Protein AF-0000000082579444 (afdb_homodimer)

pLDDT: mean 92.63, std 16.61, range [19.61, 98.88]

Nearest PDB structures (foldseek):
  3u24-assembly1_A  TM=7.353E-01  e=2.643E-14  Shewanella oneidensis MR-1
  3o0y-assembly1_A  TM=7.152E-01  e=6.930E-11  Colwellia psychrerythraea 34H
  3o0y-assembly2_B  TM=6.950E-01  e=1.714E-10  Colwellia psychrerythraea 34H
  3u24-assembly1_A  TM=7.354E-01  e=2.893E-14  Shewanella oneidensis MR-1
  3o0y-assembly1_A  TM=7.213E-01  e=9.542E-11  Colwellia psychrerythraea 34H

Foldseek 3Di:
DPPPPPPPPPPPPPPPPPPPPPPPPPPPPPPPQPDQLVVVLVLLVVVVVLLAADDDQLAGDLAPVSLVVSLVVLVVSQVSLVPGDCPPPDLLSVLLSLLSQLQSVLSNCCSPFQVCLAAALLQDAQADLPLAHHHPNRDDQDDDDDDPVVLVVVLSSLQCLLVNLVVSVVRHNQYALLRLVVNLLVLVLVLLVLVVSLVNCVVGPNVNNVSSVSNSVSSVVSSVVSVVCSVVHHHALARAQVSLQLSCCFNLVQLDHLVRLLVVLVVLLVVLVVVLVVLCVVCVVPDFFDFDQDQVLLLVLLQVLQVLVVCCCVVVLQADDDPVQHDDSPDGDDDHSVQVRPVDDDCNDPPHDAFLLSSCSRGPNNLVSLLPRVQVVVQVVVLCVDPDSSQNDDRHSCSLQLQRLQRSLLRSVVCVVVCVCVVPSSNVSSSSLVSSLLSQLSVLLSCSNNRNDGLVRSLVSSQVRRPDRRDVVRPCSVSSSSNSSSRPPNSSSNNSSNVLLVVLVVLVCVVCPPNDDSRVVVHLSSVSHRHNSLSSSCNNPVDCPSVVVND/DPDCPPCPPPPPPPPPPPPPPPDPPPPPPPPPQPPQLVVVLVLLVVVVVLLAADDDQLAGDLAPVSLVVSLVVLVVSQVSLVPGDCPPPDLLSVLLSLLSQLQSVLSNCCSPFQVCLAAALLQDAQADLPLAHHHPNRDDQDDDDDDPVVLVVVLSSLQCLLVNLVVSVVRHNQYALLRLVVNLLVLVLVLLVLVVSLVNCVVGPNVNNVSSVSNSVSSVVSSVVSVVCSVVHHHALARAQVSLQLSCCFNLVQLDHLVRLLVVLVVLLVVLVVVLVVLCVVCVVPDFFDFDQDQVVLLVLLQVLQVLVVCCCVVVLQADDDPVQHDDSPDGDDDHSVQVRPVDDDCNDPPHDDFLLSSCSRGPNNLVSLLPRVQPVVQVVVLCVDPDSSQNDPRHSCSLQLQRLQRSLLRSVVCVVVCVCVVPSSNVSSSSLVSSLLSQLSVLLSCSNNRNDGLVRSLVSSQVRRPDRRDPVRPCSNSSSSNSSSRPPNSSSNVSSNVLLVVLVVLVCVVCPPNDDSRVVNHLSSVSHRHNSLSSSCNVPVDCPSVVVND

Structure (mmCIF, N/CA/C/O backbone):
data_AF-0000000082579444-model_v1
#
loop_
_entity.id
_entity.type
_entity.pdbx_description
1 polymer 'Uncharacterized protein (DUF885 family)'
#
loop_
_atom_site.group_PDB
_atom_site.id
_atom_site.type_symbol
_atom_site.label_atom_id
_atom_site.label_alt_id
_atom_site.label_comp_id
_atom_site.label_asym_id
_atom_site.label_entity_id
_atom_site.label_seq_id
_atom_site.pdbx_PDB_ins_code
_atom_site.Cartn_x
_atom_site.Cartn_y
_atom_site.Cartn_z
_atom_site.occupancy
_atom_site.B_iso_or_equiv
_atom_site.auth_seq_id
_atom_site.auth_comp_id
_atom_site.auth_asym_id
_atom_site.auth_atom_id
_atom_site.pdbx_PDB_model_num
ATOM 1 N N . MET A 1 1 ? 60.469 43.375 -53.156 1 19.61 1 MET A N 1
ATOM 2 C CA . MET A 1 1 ? 60.062 42.094 -53.688 1 19.61 1 MET A CA 1
ATOM 3 C C . MET A 1 1 ? 60.312 40.969 -52.656 1 19.61 1 MET A C 1
ATOM 5 O O . MET A 1 1 ? 60.344 39.781 -53 1 19.61 1 MET A O 1
ATOM 9 N N . LYS A 1 2 ? 60.562 41.438 -51.5 1 21.08 2 LYS A N 1
ATOM 10 C CA . LYS A 1 2 ? 61.219 40.844 -50.344 1 21.08 2 LYS A CA 1
ATOM 11 C C . LYS A 1 2 ? 60.406 39.625 -49.812 1 21.08 2 LYS A C 1
ATOM 13 O O . LYS A 1 2 ? 59.344 39.812 -49.25 1 21.08 2 LYS A O 1
ATOM 18 N N . LYS A 1 3 ? 60.438 38.5 -50.625 1 21.14 3 LYS A N 1
ATOM 19 C CA . LYS A 1 3 ? 59.688 37.281 -50.75 1 21.14 3 LYS A CA 1
ATOM 20 C C . LYS A 1 3 ? 59.844 36.406 -49.531 1 21.14 3 LYS A C 1
ATOM 22 O O . LYS A 1 3 ? 60.906 35.781 -49.312 1 21.14 3 LYS A O 1
ATOM 27 N N . ARG A 1 4 ? 59.406 36.938 -48.375 1 21.28 4 ARG A N 1
ATOM 28 C CA . ARG A 1 4 ? 59.562 36.5 -47 1 21.28 4 ARG A CA 1
ATOM 29 C C . ARG A 1 4 ? 59 35.094 -46.812 1 21.28 4 ARG A C 1
ATOM 31 O O . ARG A 1 4 ? 57.844 34.844 -47.094 1 21.28 4 ARG A O 1
ATOM 38 N N . LEU A 1 5 ? 59.844 34.031 -47.062 1 20.77 5 LEU A N 1
ATOM 39 C CA . LEU A 1 5 ? 59.781 32.562 -47.094 1 20.77 5 LEU A CA 1
ATOM 40 C C . LEU A 1 5 ? 59.25 32 -45.812 1 20.77 5 LEU A C 1
ATOM 42 O O . LEU A 1 5 ? 59.781 32.281 -44.719 1 20.77 5 LEU A O 1
ATOM 46 N N . GLY A 1 6 ? 57.875 31.812 -45.719 1 21.92 6 GLY A N 1
ATOM 47 C CA . GLY A 1 6 ? 56.906 31.406 -44.719 1 21.92 6 GLY A CA 1
ATOM 48 C C . GLY A 1 6 ? 57.188 30.016 -44.156 1 21.92 6 GLY A C 1
ATOM 49 O O . GLY A 1 6 ? 57.094 29.031 -44.875 1 21.92 6 GLY A O 1
ATOM 50 N N . LEU A 1 7 ? 58.406 29.891 -43.438 1 21.28 7 LEU A N 1
ATOM 51 C CA . LEU A 1 7 ? 59 28.641 -42.969 1 21.28 7 LEU A CA 1
ATOM 52 C C . LEU A 1 7 ? 57.969 27.828 -42.188 1 21.28 7 LEU A C 1
ATOM 54 O O . LEU A 1 7 ? 57.312 28.359 -41.281 1 21.28 7 LEU A O 1
ATOM 58 N N . ALA A 1 8 ? 57.5 26.641 -42.688 1 21.58 8 ALA A N 1
ATOM 59 C CA . ALA A 1 8 ? 56.562 25.547 -42.531 1 21.58 8 ALA A CA 1
ATOM 60 C C . ALA A 1 8 ? 56.875 24.734 -41.281 1 21.58 8 ALA A C 1
ATOM 62 O O . ALA A 1 8 ? 57.406 23.641 -41.375 1 21.58 8 ALA A O 1
ATOM 63 N N . ALA A 1 9 ? 57.438 25.328 -40.188 1 21.11 9 ALA A N 1
ATOM 64 C CA . ALA A 1 9 ? 58.031 24.391 -39.25 1 21.11 9 ALA A CA 1
ATOM 65 C C . ALA A 1 9 ? 57 23.375 -38.75 1 21.11 9 ALA A C 1
ATOM 67 O O . ALA A 1 9 ? 55.938 23.75 -38.25 1 21.11 9 ALA A O 1
ATOM 68 N N . ALA A 1 10 ? 56.938 22.172 -39.344 1 20.81 10 ALA A N 1
ATOM 69 C CA . ALA A 1 10 ? 56.125 20.969 -39.156 1 20.81 10 ALA A CA 1
ATOM 70 C C . ALA A 1 10 ? 56.281 20.406 -37.75 1 20.81 10 ALA A C 1
ATOM 72 O O . ALA A 1 10 ? 57.344 19.922 -37.375 1 20.81 10 ALA A O 1
ATOM 73 N N . LEU A 1 11 ? 56.125 21.234 -36.688 1 22.55 11 LEU A N 1
ATOM 74 C CA . LEU A 1 11 ? 56.5 20.672 -35.406 1 22.55 11 LEU A CA 1
ATOM 75 C C . LEU A 1 11 ? 55.781 19.359 -35.125 1 22.55 11 LEU A C 1
ATOM 77 O O . LEU A 1 11 ? 54.562 19.312 -35.25 1 22.55 11 LEU A O 1
ATOM 81 N N . LEU A 1 12 ? 56.438 18.219 -35.406 1 21.16 12 LEU A N 1
ATOM 82 C CA . LEU A 1 12 ? 56.125 16.812 -35.25 1 21.16 12 LEU A CA 1
ATOM 83 C C . LEU A 1 12 ? 55.688 16.484 -33.844 1 21.16 12 LEU A C 1
ATOM 85 O O . LEU A 1 12 ? 56.5 16.641 -32.906 1 21.16 12 LEU A O 1
ATOM 89 N N . ALA A 1 13 ? 54.562 16.969 -33.344 1 22.73 13 ALA A N 1
ATOM 90 C CA . ALA A 1 13 ? 54.125 16.719 -31.984 1 22.73 13 ALA A CA 1
ATOM 91 C C . ALA A 1 13 ? 54.062 15.211 -31.703 1 22.73 13 ALA A C 1
ATOM 93 O O . ALA A 1 13 ? 53.344 14.477 -32.406 1 22.73 13 ALA A O 1
ATOM 94 N N . LEU A 1 14 ? 55.156 14.617 -31.266 1 23.78 14 LEU A N 1
ATOM 95 C CA . LEU A 1 14 ? 55.281 13.203 -30.938 1 23.78 14 LEU A CA 1
ATOM 96 C C . LEU A 1 14 ? 54.25 12.82 -29.875 1 23.78 14 LEU A C 1
ATOM 98 O O . LEU A 1 14 ? 54.125 13.484 -28.859 1 23.78 14 LEU A O 1
ATOM 102 N N . PRO A 1 15 ? 53.156 12.188 -30.312 1 26.19 15 PRO A N 1
ATOM 103 C CA . PRO A 1 15 ? 52.062 11.789 -29.422 1 26.19 15 PRO A CA 1
ATOM 104 C C . PRO A 1 15 ? 52.531 10.898 -28.266 1 26.19 15 PRO A C 1
ATOM 106 O O . PRO A 1 15 ? 53.344 9.992 -28.484 1 26.19 15 PRO A O 1
ATOM 109 N N . ALA A 1 16 ? 52.875 11.508 -27.094 1 29.5 16 ALA A N 1
ATOM 110 C CA . ALA A 1 16 ? 53.281 10.68 -25.953 1 29.5 16 ALA A CA 1
ATOM 111 C C . ALA A 1 16 ? 52.281 9.547 -25.719 1 29.5 16 ALA A C 1
ATOM 113 O O . ALA A 1 16 ? 51.094 9.789 -25.562 1 29.5 16 ALA A O 1
ATOM 114 N N . LEU A 1 17 ? 52.531 8.391 -26.266 1 26.69 17 LEU A N 1
ATOM 115 C CA . LEU A 1 17 ? 51.75 7.176 -26.078 1 26.69 17 LEU A CA 1
ATOM 116 C C . LEU A 1 17 ? 51.656 6.84 -24.594 1 26.69 17 LEU A C 1
ATOM 118 O O . LEU A 1 17 ? 52.656 6.652 -23.922 1 26.69 17 LEU A O 1
ATOM 122 N N . PRO A 1 18 ? 50.688 7.508 -23.844 1 30.08 18 PRO A N 1
ATOM 123 C CA . PRO A 1 18 ? 50.688 7.078 -22.453 1 30.08 18 PRO A CA 1
ATOM 124 C C . PRO A 1 18 ? 50.656 5.559 -22.297 1 30.08 18 PRO A C 1
ATOM 126 O O . PRO A 1 18 ? 50.031 4.867 -23.109 1 30.08 18 PRO A O 1
ATOM 129 N N . LEU A 1 19 ? 51.75 5.008 -21.844 1 30.34 19 LEU A N 1
ATOM 130 C CA . LEU A 1 19 ? 51.875 3.604 -21.453 1 30.34 19 LEU A CA 1
ATOM 131 C C . LEU A 1 19 ? 50.781 3.217 -20.469 1 30.34 19 LEU A C 1
ATOM 133 O O . LEU A 1 19 ? 50.688 3.803 -19.391 1 30.34 19 LEU A O 1
ATOM 137 N N . LEU A 1 20 ? 49.656 2.834 -21.031 1 27.27 20 LEU A N 1
ATOM 138 C CA . LEU A 1 20 ? 48.594 2.221 -20.234 1 27.27 20 LEU A CA 1
ATOM 139 C C . LEU A 1 20 ? 49.125 1.066 -19.406 1 27.27 20 LEU A C 1
ATOM 141 O O . LEU A 1 20 ? 49.656 0.089 -19.953 1 27.27 20 LEU A O 1
ATOM 145 N N . LEU A 1 21 ? 49.781 1.462 -18.281 1 30.42 21 LEU A N 1
ATOM 146 C CA . LEU A 1 21 ? 50.156 0.382 -17.375 1 30.42 21 LEU A CA 1
ATOM 147 C C . LEU A 1 21 ? 48.969 -0.54 -17.109 1 30.42 21 LEU A C 1
ATOM 149 O O . LEU A 1 21 ? 47.875 -0.078 -16.734 1 30.42 21 LEU A O 1
ATOM 153 N N . ALA A 1 22 ? 48.938 -1.686 -17.828 1 32.47 22 ALA A N 1
ATOM 154 C CA . ALA A 1 22 ? 48.031 -2.816 -17.594 1 32.47 22 ALA A CA 1
ATOM 155 C C . ALA A 1 22 ? 48.031 -3.221 -16.125 1 32.47 22 ALA A C 1
ATOM 157 O O . ALA A 1 22 ? 49.062 -3.588 -15.57 1 32.47 22 ALA A O 1
ATOM 158 N N . GLY A 1 23 ? 47.281 -2.449 -15.367 1 32.44 23 GLY A N 1
ATOM 159 C CA . GLY A 1 23 ? 47.156 -2.924 -13.992 1 32.44 23 GLY A CA 1
ATOM 160 C C . GLY A 1 23 ? 46.938 -4.422 -13.891 1 32.44 23 GLY A C 1
ATOM 161 O O . GLY A 1 23 ? 46.375 -5.031 -14.805 1 32.44 23 GLY A O 1
ATOM 162 N N . PRO A 1 24 ? 47.812 -5.035 -13.078 1 36.22 24 PRO A N 1
ATOM 163 C CA . PRO A 1 24 ? 47.719 -6.492 -12.984 1 36.22 24 PRO A CA 1
ATOM 164 C C . PRO A 1 24 ? 46.281 -6.984 -12.797 1 36.22 24 PRO A C 1
ATOM 166 O O . PRO A 1 24 ? 45.438 -6.254 -12.266 1 36.22 24 PRO A O 1
ATOM 169 N N . ALA A 1 25 ? 45.812 -7.871 -13.734 1 33.91 25 ALA A N 1
ATOM 170 C CA . ALA A 1 25 ? 44.625 -8.719 -13.57 1 33.91 25 ALA A CA 1
ATOM 171 C C . ALA A 1 25 ? 44.531 -9.273 -12.156 1 33.91 25 ALA A C 1
ATOM 173 O O . ALA A 1 25 ? 45.406 -10.016 -11.719 1 33.91 25 ALA A O 1
ATOM 174 N N . CYS A 1 26 ? 44.031 -8.461 -11.234 1 31.17 26 CYS A N 1
ATOM 175 C CA . CYS A 1 26 ? 43.719 -9.117 -9.961 1 31.17 26 CYS A CA 1
ATOM 176 C C . CYS A 1 26 ? 43.125 -10.492 -10.195 1 31.17 26 CYS A C 1
ATOM 178 O O . CYS A 1 26 ? 42.031 -10.602 -10.734 1 31.17 26 CYS A O 1
ATOM 180 N N . ALA A 1 27 ? 44 -11.422 -10.445 1 33.56 27 ALA A N 1
ATOM 181 C CA . ALA A 1 27 ? 43.531 -12.797 -10.391 1 33.56 27 ALA A CA 1
ATOM 182 C C . ALA A 1 27 ? 42.406 -12.945 -9.344 1 33.56 27 ALA A C 1
ATOM 184 O O . ALA A 1 27 ? 42.625 -12.688 -8.156 1 33.56 27 ALA A O 1
ATOM 185 N N . GLN A 1 28 ? 41.188 -12.711 -9.773 1 31.73 28 GLN A N 1
ATOM 186 C CA . GLN A 1 28 ? 40.156 -13.258 -8.906 1 31.73 28 GLN A CA 1
ATOM 187 C C . GLN A 1 28 ? 40.531 -14.633 -8.383 1 31.73 28 GLN A C 1
ATOM 189 O O . GLN A 1 28 ? 40.656 -15.594 -9.156 1 31.73 28 GLN A O 1
ATOM 194 N N . ALA A 1 29 ? 41.469 -14.633 -7.398 1 33.16 29 ALA A N 1
ATOM 195 C CA . ALA A 1 29 ? 41.719 -15.883 -6.684 1 33.16 29 ALA A CA 1
ATOM 196 C C . ALA A 1 29 ? 40.438 -16.688 -6.492 1 33.16 29 ALA A C 1
ATOM 198 O O . ALA A 1 29 ? 39.406 -16.125 -6.098 1 33.16 29 ALA A O 1
ATOM 199 N N . LYS A 1 30 ? 40.438 -17.703 -7.168 1 37.16 30 LYS A N 1
ATOM 200 C CA . LYS A 1 30 ? 39.375 -18.656 -6.848 1 37.16 30 LYS A CA 1
ATOM 201 C C . LYS A 1 30 ? 39.188 -18.766 -5.34 1 37.16 30 LYS A C 1
ATOM 203 O O . LYS A 1 30 ? 40.031 -19.328 -4.633 1 37.16 30 LYS A O 1
ATOM 208 N N . ALA A 1 31 ? 38.5 -17.953 -4.719 1 45.22 31 ALA A N 1
ATOM 209 C CA . ALA A 1 31 ? 38.25 -18.109 -3.289 1 45.22 31 ALA A CA 1
ATOM 210 C C . ALA A 1 31 ? 38.062 -19.594 -2.928 1 45.22 31 ALA A C 1
ATOM 212 O O . ALA A 1 31 ? 37.25 -20.281 -3.523 1 45.22 31 ALA A O 1
ATOM 213 N N . GLN A 1 32 ? 38.906 -20.297 -2.418 1 44.84 32 GLN A N 1
ATOM 214 C CA . GLN A 1 32 ? 38.844 -21.688 -1.956 1 44.84 32 GLN A CA 1
ATOM 215 C C . GLN A 1 32 ? 37.5 -21.953 -1.275 1 44.84 32 GLN A C 1
ATOM 217 O O . GLN A 1 32 ? 37.031 -21.156 -0.48 1 44.84 32 GLN A O 1
ATOM 222 N N . ALA A 1 33 ? 36.688 -22.953 -1.902 1 54.75 33 ALA A N 1
ATOM 223 C CA . ALA A 1 33 ? 35.438 -23.344 -1.267 1 54.75 33 ALA A CA 1
ATOM 224 C C . ALA A 1 33 ? 35.625 -23.547 0.235 1 54.75 33 ALA A C 1
ATOM 226 O O . ALA A 1 33 ? 36.531 -24.25 0.667 1 54.75 33 ALA A O 1
ATOM 227 N N . PRO A 1 34 ? 34.969 -22.625 0.976 1 62.84 34 PRO A N 1
ATOM 228 C CA . PRO A 1 34 ? 35.125 -22.781 2.426 1 62.84 34 PRO A CA 1
ATOM 229 C C . PRO A 1 34 ? 34.812 -24.203 2.9 1 62.84 34 PRO A C 1
ATOM 231 O O . PRO A 1 34 ? 34.062 -24.922 2.252 1 62.84 34 PRO A O 1
ATOM 234 N N . GLN A 1 35 ? 35.531 -24.641 3.861 1 73.75 35 GLN A N 1
ATOM 235 C CA . GLN A 1 35 ? 35.344 -25.938 4.492 1 73.75 35 GLN A CA 1
ATOM 236 C C . GLN A 1 35 ? 33.875 -26.203 4.801 1 73.75 35 GLN A C 1
ATOM 238 O O . GLN A 1 35 ? 33.219 -25.359 5.406 1 73.75 35 GLN A O 1
ATOM 243 N N . GLY A 1 36 ? 33.156 -27.172 4.078 1 89.38 36 GLY A N 1
ATOM 244 C CA . GLY A 1 36 ? 31.781 -27.547 4.383 1 89.38 36 GLY A CA 1
ATOM 245 C C . GLY A 1 36 ? 30.828 -27.312 3.227 1 89.38 36 GLY A C 1
ATOM 246 O O . GLY A 1 36 ? 29.75 -27.906 3.166 1 89.38 36 GLY A O 1
ATOM 247 N N . TYR A 1 37 ? 31.203 -26.484 2.287 1 95.75 37 TYR A N 1
ATOM 248 C CA . TYR A 1 37 ? 30.281 -26.203 1.188 1 95.75 37 TYR A CA 1
ATOM 249 C C . TYR A 1 37 ? 30.125 -27.438 0.29 1 95.75 37 TYR A C 1
ATOM 251 O O . TYR A 1 37 ? 29.031 -27.719 -0.204 1 95.75 37 TYR A O 1
ATOM 259 N N . ASP A 1 38 ? 31.203 -28.125 0.092 1 95.88 38 ASP A N 1
ATOM 260 C CA . ASP A 1 38 ? 31.141 -29.375 -0.671 1 95.88 38 ASP A CA 1
ATOM 261 C C . ASP A 1 38 ? 30.203 -30.375 -0.002 1 95.88 38 ASP A C 1
ATOM 263 O O . ASP A 1 38 ? 29.516 -31.141 -0.682 1 95.88 38 ASP A O 1
ATOM 267 N N . ALA A 1 39 ? 30.25 -30.328 1.234 1 96.88 39 ALA A N 1
ATOM 268 C CA . ALA A 1 39 ? 29.344 -31.203 1.982 1 96.88 39 ALA A CA 1
ATOM 269 C C . ALA A 1 39 ? 27.891 -30.828 1.73 1 96.88 39 ALA A C 1
ATOM 271 O O . ALA A 1 39 ? 27.016 -31.703 1.618 1 96.88 39 ALA A O 1
ATOM 272 N N . LEU A 1 40 ? 27.594 -29.531 1.697 1 98.25 40 LEU A N 1
ATOM 273 C CA . LEU A 1 40 ? 26.25 -29.094 1.377 1 98.25 40 LEU A CA 1
ATOM 274 C C . LEU A 1 40 ? 25.828 -29.562 -0.01 1 98.25 40 LEU A C 1
ATOM 276 O O . LEU A 1 40 ? 24.719 -30.047 -0.193 1 98.25 40 LEU A O 1
ATOM 280 N N . LEU A 1 41 ? 26.75 -29.438 -0.978 1 98.25 41 LEU A N 1
ATOM 281 C CA . LEU A 1 41 ? 26.438 -29.812 -2.35 1 98.25 41 LEU A CA 1
ATOM 282 C C . LEU A 1 41 ? 26.156 -31.297 -2.449 1 98.25 41 LEU A C 1
ATOM 284 O O . LEU A 1 41 ? 25.234 -31.719 -3.15 1 98.25 41 LEU A O 1
ATOM 288 N N . ALA A 1 42 ? 26.938 -32.062 -1.758 1 98 42 ALA A N 1
ATOM 289 C CA . ALA A 1 42 ? 26.719 -33.531 -1.745 1 98 42 ALA A CA 1
ATOM 290 C C . ALA A 1 42 ? 25.391 -33.875 -1.093 1 98 42 ALA A C 1
ATOM 292 O O . ALA A 1 42 ? 24.625 -34.688 -1.612 1 98 42 ALA A O 1
ATOM 293 N N . LEU A 1 43 ? 25.172 -33.25 0.053 1 98.44 43 LEU A N 1
ATOM 294 C CA . LEU A 1 43 ? 23.906 -33.469 0.765 1 98.44 43 LEU A CA 1
ATOM 295 C C . LEU A 1 43 ? 22.719 -33.094 -0.107 1 98.44 43 LEU A C 1
ATOM 297 O O . LEU A 1 43 ? 21.719 -33.781 -0.15 1 98.44 43 LEU A O 1
ATOM 301 N N . TYR A 1 44 ? 22.828 -31.953 -0.774 1 98.5 44 TYR A N 1
ATOM 302 C CA . TYR A 1 44 ? 21.75 -31.438 -1.613 1 98.5 44 TYR A CA 1
ATOM 303 C C . TYR A 1 44 ? 21.453 -32.406 -2.768 1 98.5 44 TYR A C 1
ATOM 305 O O . TYR A 1 44 ? 20.297 -32.656 -3.092 1 98.5 44 TYR A O 1
ATOM 313 N N . ARG A 1 45 ? 22.484 -32.906 -3.389 1 98.12 45 ARG A N 1
ATOM 314 C CA . ARG A 1 45 ? 22.312 -33.906 -4.465 1 98.12 45 ARG A CA 1
ATOM 315 C C . ARG A 1 45 ? 21.594 -35.156 -3.969 1 98.12 45 ARG A C 1
ATOM 317 O O . ARG A 1 45 ? 20.703 -35.656 -4.641 1 98.12 45 ARG A O 1
ATOM 324 N N . GLU A 1 46 ? 21.969 -35.625 -2.826 1 98.44 46 GLU A N 1
ATOM 325 C CA . GLU A 1 46 ? 21.328 -36.812 -2.242 1 98.44 46 GLU A CA 1
ATOM 326 C C . GLU A 1 46 ? 19.875 -36.531 -1.89 1 98.44 46 GLU A C 1
ATOM 328 O O . GLU A 1 46 ? 19 -37.375 -2.105 1 98.44 46 GLU A O 1
ATOM 333 N N . PHE A 1 47 ? 19.625 -35.406 -1.294 1 98.44 47 PHE A N 1
ATOM 334 C CA . PHE A 1 47 ? 18.281 -35 -0.922 1 98.44 47 PHE A CA 1
ATOM 335 C C . PHE A 1 47 ? 17.375 -34.969 -2.148 1 98.44 47 PHE A C 1
ATOM 337 O O . PHE A 1 47 ? 16.25 -35.469 -2.123 1 98.44 47 PHE A O 1
ATOM 344 N N . ARG A 1 48 ? 17.906 -34.375 -3.217 1 97.5 48 ARG A N 1
ATOM 345 C CA . ARG A 1 48 ? 17.109 -34.25 -4.438 1 97.5 48 ARG A CA 1
ATOM 346 C C . ARG A 1 48 ? 16.734 -35.625 -5.004 1 97.5 48 ARG A C 1
ATOM 348 O O . ARG A 1 48 ? 15.625 -35.812 -5.504 1 97.5 48 ARG A O 1
ATOM 355 N N . ALA A 1 49 ? 17.609 -36.5 -4.93 1 97.38 49 ALA A N 1
ATOM 356 C CA . ALA A 1 49 ? 17.359 -37.875 -5.398 1 97.38 49 ALA A CA 1
ATOM 357 C C . ALA A 1 49 ? 16.344 -38.562 -4.496 1 97.38 49 ALA A C 1
ATOM 359 O O . ALA A 1 49 ? 15.609 -39.469 -4.949 1 97.38 49 ALA A O 1
ATOM 360 N N . PHE A 1 50 ? 16.297 -38.125 -3.281 1 98 50 PHE A N 1
ATOM 361 C CA . PHE A 1 50 ? 15.4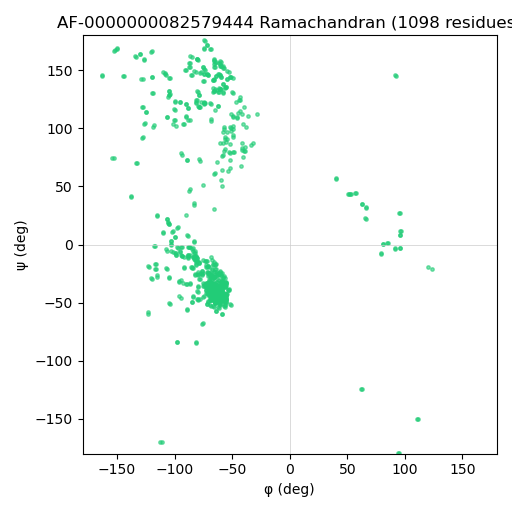69 -38.75 -2.254 1 98 50 PHE A CA 1
ATOM 362 C C . PHE A 1 50 ? 14.023 -38.281 -2.373 1 98 50 PHE A C 1
ATOM 364 O O . PHE A 1 50 ? 13.102 -39 -2.01 1 98 50 PHE A O 1
ATOM 371 N N . VAL A 1 51 ? 13.727 -37.125 -2.912 1 97.94 51 VAL A N 1
ATOM 372 C CA . VAL A 1 51 ? 12.469 -36.406 -2.805 1 97.94 51 VAL A CA 1
ATOM 373 C C . VAL A 1 51 ? 11.344 -37.188 -3.455 1 97.94 51 VAL A C 1
ATOM 375 O O . VAL A 1 51 ? 10.258 -37.344 -2.879 1 97.94 51 VAL A O 1
ATOM 378 N N . PRO A 1 52 ? 11.547 -37.812 -4.652 1 96.62 52 PRO A N 1
ATOM 379 C CA . PRO A 1 52 ? 10.438 -38.562 -5.246 1 96.62 52 PRO A CA 1
ATOM 380 C C . PRO A 1 52 ? 10.008 -39.75 -4.398 1 96.62 52 PRO A C 1
ATOM 382 O O . PRO A 1 52 ? 10.844 -40.375 -3.721 1 96.62 52 PRO A O 1
ATOM 385 N N . PRO A 1 53 ? 8.68 -40.031 -4.41 1 95.56 53 PRO A N 1
ATOM 386 C CA . PRO A 1 53 ? 8.227 -41.188 -3.67 1 95.56 53 PRO A CA 1
ATOM 387 C C . PRO A 1 53 ? 8.758 -42.5 -4.258 1 95.56 53 PRO A C 1
ATOM 389 O O . PRO A 1 53 ? 9.148 -42.562 -5.426 1 95.56 53 PRO A O 1
ATOM 392 N N . PRO A 1 54 ? 8.82 -43.5 -3.404 1 94.31 54 PRO A N 1
ATOM 393 C CA . PRO A 1 54 ? 9.172 -44.812 -3.959 1 94.31 54 PRO A CA 1
ATOM 394 C C . PRO A 1 54 ? 8.164 -45.312 -4.996 1 94.31 54 PRO A C 1
ATOM 396 O O . PRO A 1 54 ? 6.969 -45.031 -4.879 1 94.31 54 PRO A O 1
ATOM 399 N N . MET A 1 55 ? 8.672 -46.031 -5.984 1 93.75 55 MET A N 1
ATOM 400 C CA . MET A 1 55 ? 7.836 -46.594 -7.035 1 93.75 55 MET A CA 1
ATOM 401 C C . MET A 1 55 ? 7.668 -48.094 -6.828 1 93.75 55 MET A C 1
ATOM 403 O O . MET A 1 55 ? 8.633 -48.812 -6.527 1 93.75 55 MET A O 1
ATOM 407 N N . VAL A 1 56 ? 6.457 -48.562 -6.906 1 93.25 56 VAL A N 1
ATOM 408 C CA . VAL A 1 56 ? 6.16 -49.969 -6.852 1 93.25 56 VAL A CA 1
ATOM 409 C C . VAL A 1 56 ? 5.355 -50.375 -8.078 1 93.25 56 VAL A C 1
ATOM 411 O O . VAL A 1 56 ? 4.191 -50 -8.227 1 93.25 56 VAL A O 1
ATOM 414 N N . LYS A 1 57 ? 5.938 -51.188 -8.914 1 88.31 57 LYS A N 1
ATOM 415 C CA . LYS A 1 57 ? 5.309 -51.688 -10.125 1 88.31 57 LYS A CA 1
ATOM 416 C C . LYS A 1 57 ? 4.711 -50.562 -10.961 1 88.31 57 LYS A C 1
ATOM 418 O O . LYS A 1 57 ? 3.537 -50.625 -11.336 1 88.31 57 LYS A O 1
ATOM 423 N N . GLY A 1 58 ? 5.465 -49.5 -11.086 1 89.56 58 GLY A N 1
ATOM 424 C CA . GLY A 1 58 ? 5.098 -48.406 -11.977 1 89.56 58 GLY A CA 1
ATOM 425 C C . GLY A 1 58 ? 4.156 -47.406 -11.344 1 89.56 58 GLY A C 1
ATOM 426 O O . GLY A 1 58 ? 3.748 -46.438 -11.984 1 89.56 58 GLY A O 1
ATOM 427 N N . VAL A 1 59 ? 3.805 -47.594 -10.133 1 95 59 VAL A N 1
ATOM 428 C CA . VAL A 1 59 ? 2.91 -46.688 -9.406 1 95 59 VAL A CA 1
ATOM 429 C C . VAL A 1 59 ? 3.629 -46.094 -8.195 1 95 59 VAL A C 1
ATOM 431 O O . VAL A 1 59 ? 4.293 -46.844 -7.453 1 95 59 VAL A O 1
ATOM 434 N N . PRO A 1 60 ? 3.576 -44.781 -8.031 1 96.38 60 PRO A N 1
ATOM 435 C CA . PRO A 1 60 ? 4.152 -44.219 -6.805 1 96.38 60 PRO A CA 1
ATOM 436 C C . PRO A 1 60 ? 3.475 -44.75 -5.539 1 96.38 60 PRO A C 1
ATOM 438 O O . PRO A 1 60 ? 2.246 -44.844 -5.488 1 96.38 60 PRO A O 1
ATOM 441 N N . ASP A 1 61 ? 4.199 -45.125 -4.578 1 97.56 61 ASP A N 1
ATOM 442 C CA . ASP A 1 61 ? 3.693 -45.688 -3.332 1 97.56 61 ASP A CA 1
ATOM 443 C C . ASP A 1 61 ? 3.475 -44.594 -2.285 1 97.56 61 ASP A C 1
ATOM 445 O O . ASP A 1 61 ? 4.426 -44.156 -1.643 1 97.56 61 ASP A O 1
ATOM 449 N N . TYR A 1 62 ? 2.217 -44.219 -2.076 1 97.88 62 TYR A N 1
ATOM 450 C CA . TYR A 1 62 ? 1.864 -43.219 -1.081 1 97.88 62 TYR A CA 1
ATOM 451 C C . TYR A 1 62 ? 1.206 -43.875 0.134 1 97.88 62 TYR A C 1
ATOM 453 O O . TYR A 1 62 ? 0.455 -43.219 0.859 1 97.88 62 TYR A O 1
ATOM 461 N N . SER A 1 63 ? 1.434 -45.125 0.323 1 97 63 SER A N 1
ATOM 462 C CA . SER A 1 63 ? 0.877 -45.812 1.485 1 97 63 SER A CA 1
ATOM 463 C C . SER A 1 63 ? 1.397 -45.219 2.785 1 97 63 SER A C 1
ATOM 465 O O . SER A 1 63 ? 2.455 -44.562 2.803 1 97 63 SER A O 1
ATOM 467 N N . PRO A 1 64 ? 0.616 -45.406 3.867 1 97.19 64 PRO A N 1
ATOM 468 C CA . PRO A 1 64 ? 1.062 -44.875 5.16 1 97.19 64 PRO A CA 1
ATOM 469 C C . PRO A 1 64 ? 2.459 -45.344 5.543 1 97.19 64 PRO A C 1
ATOM 471 O O . PRO A 1 64 ? 3.26 -44.562 6.074 1 97.19 64 PRO A O 1
ATOM 474 N N . GLN A 1 65 ? 2.793 -46.594 5.27 1 97.19 65 GLN A N 1
ATOM 475 C CA . GLN A 1 65 ? 4.105 -47.125 5.609 1 97.19 65 GLN A CA 1
ATOM 476 C C . GLN A 1 65 ? 5.203 -46.469 4.785 1 97.19 65 GLN A C 1
ATOM 478 O O . GLN A 1 65 ? 6.246 -46.094 5.32 1 97.19 65 GLN A O 1
ATOM 483 N N . ALA A 1 66 ? 4.996 -46.375 3.488 1 97.81 66 ALA A N 1
ATOM 484 C CA . ALA A 1 66 ? 5.977 -45.75 2.605 1 97.81 66 ALA A CA 1
ATOM 485 C C . ALA A 1 66 ? 6.211 -44.281 2.992 1 97.81 66 ALA A C 1
ATOM 487 O O . ALA A 1 66 ? 7.352 -43.812 3.016 1 97.81 66 ALA A O 1
ATOM 488 N N . MET A 1 67 ? 5.164 -43.594 3.346 1 97.88 67 MET A N 1
ATOM 489 C CA . MET A 1 67 ? 5.273 -42.156 3.674 1 97.88 67 MET A CA 1
ATOM 490 C C . MET A 1 67 ? 5.941 -41.969 5.031 1 97.88 67 MET A C 1
ATOM 492 O O . MET A 1 67 ? 6.691 -41.031 5.223 1 97.88 67 MET A O 1
ATOM 496 N N . ALA A 1 68 ? 5.68 -42.875 5.969 1 98.19 68 ALA A N 1
ATOM 497 C CA . ALA A 1 68 ? 6.371 -42.812 7.254 1 98.19 68 ALA A CA 1
ATOM 498 C C . ALA A 1 68 ? 7.875 -43 7.074 1 98.19 68 ALA A C 1
ATOM 500 O O . ALA A 1 68 ? 8.672 -42.281 7.711 1 98.19 68 ALA A O 1
ATOM 501 N N . ARG A 1 69 ? 8.219 -43.906 6.227 1 98.19 69 ARG A N 1
ATOM 502 C CA . ARG A 1 69 ? 9.633 -44.125 5.934 1 98.19 69 ARG A CA 1
ATOM 503 C C . ARG A 1 69 ? 10.25 -42.938 5.234 1 98.19 69 ARG A C 1
ATOM 505 O O . ARG A 1 69 ? 11.375 -42.531 5.539 1 98.19 69 ARG A O 1
ATOM 512 N N . HIS A 1 70 ? 9.523 -42.406 4.293 1 98.31 70 HIS A N 1
ATOM 513 C CA . HIS A 1 70 ? 9.977 -41.219 3.578 1 98.31 70 HIS A CA 1
ATOM 514 C C . HIS A 1 70 ? 10.195 -40.062 4.535 1 98.31 70 HIS A C 1
ATOM 516 O O . HIS A 1 70 ? 11.211 -39.344 4.453 1 98.31 70 HIS A O 1
ATOM 522 N N . TYR A 1 71 ? 9.266 -39.844 5.496 1 98.5 71 TYR A N 1
ATOM 523 C CA . TYR A 1 71 ? 9.375 -38.781 6.477 1 98.5 71 TYR A CA 1
ATOM 524 C C . TYR A 1 71 ? 10.578 -38.969 7.387 1 98.5 71 TYR A C 1
ATOM 526 O O . TYR A 1 71 ? 11.305 -38.031 7.684 1 98.5 71 TYR A O 1
ATOM 534 N N . ALA A 1 72 ? 10.781 -40.188 7.805 1 98.56 72 ALA A N 1
ATOM 535 C CA . ALA A 1 72 ? 11.953 -40.5 8.625 1 98.56 72 ALA A CA 1
ATOM 536 C C . ALA A 1 72 ? 13.25 -40.219 7.871 1 98.56 72 ALA A C 1
ATOM 538 O O . ALA A 1 72 ? 14.219 -39.75 8.461 1 98.56 72 ALA A O 1
ATOM 539 N N . GLY A 1 73 ? 13.297 -40.562 6.594 1 98.56 73 GLY A N 1
ATOM 540 C CA . GLY A 1 73 ? 14.438 -40.219 5.766 1 98.56 73 GLY A CA 1
ATOM 541 C C . GLY A 1 73 ? 14.703 -38.719 5.691 1 98.56 73 GLY A C 1
ATOM 542 O O . GLY A 1 73 ? 15.852 -38.281 5.777 1 98.56 73 GLY A O 1
ATOM 543 N N . LEU A 1 74 ? 13.656 -38 5.555 1 98.69 74 LEU A N 1
ATOM 544 C CA . LEU A 1 74 ? 13.789 -36.531 5.516 1 98.69 74 LEU A CA 1
ATOM 545 C C . LEU A 1 74 ? 14.422 -36 6.797 1 98.69 74 LEU A C 1
ATOM 547 O O . LEU A 1 74 ? 15.273 -35.125 6.754 1 98.69 74 LEU A O 1
ATOM 551 N N . GLN A 1 75 ? 14 -36.531 7.949 1 98.5 75 GLN A N 1
ATOM 552 C CA . GLN A 1 75 ? 14.516 -36.094 9.234 1 98.5 75 GLN A CA 1
ATOM 553 C C . GLN A 1 75 ? 16.031 -36.312 9.32 1 98.5 75 GLN A C 1
ATOM 555 O O . GLN A 1 75 ? 16.734 -35.5 9.945 1 98.5 75 GLN A O 1
ATOM 560 N N . ARG A 1 76 ? 16.516 -37.312 8.68 1 98.38 76 ARG A N 1
ATOM 561 C CA . ARG A 1 76 ? 17.953 -37.531 8.648 1 98.38 76 ARG A CA 1
ATOM 562 C C . ARG A 1 76 ? 18.672 -36.5 7.797 1 98.38 76 ARG A C 1
ATOM 564 O O . ARG A 1 76 ? 19.766 -36.031 8.148 1 98.38 76 ARG A O 1
ATOM 571 N N . PHE A 1 77 ? 18.094 -36.156 6.66 1 98.56 77 PHE A N 1
ATOM 572 C CA . PHE A 1 77 ? 18.672 -35.125 5.836 1 98.56 77 PHE A CA 1
ATOM 573 C C . PHE A 1 77 ? 18.688 -33.781 6.586 1 98.56 77 PHE A C 1
ATOM 575 O O . PHE A 1 77 ? 19.656 -33.031 6.523 1 98.56 77 PHE A O 1
ATOM 582 N N . GLU A 1 78 ? 17.609 -33.5 7.297 1 98.31 78 GLU A N 1
ATOM 583 C CA . GLU A 1 78 ? 17.516 -32.25 8.078 1 98.31 78 GLU A CA 1
ATOM 584 C C . GLU A 1 78 ? 18.594 -32.219 9.156 1 98.31 78 GLU A C 1
ATOM 586 O O . GLU A 1 78 ? 19.203 -31.156 9.375 1 98.31 78 GLU A O 1
ATOM 591 N N . ALA A 1 79 ? 18.781 -33.312 9.805 1 98.44 79 ALA A N 1
ATOM 592 C CA . ALA A 1 79 ? 19.828 -33.375 10.836 1 98.44 79 ALA A CA 1
ATOM 593 C C . ALA A 1 79 ? 21.203 -33.156 10.234 1 98.44 79 ALA A C 1
ATOM 595 O O . ALA A 1 79 ? 22.047 -32.469 10.828 1 98.44 79 ALA A O 1
ATOM 596 N N . ARG A 1 80 ? 21.5 -33.75 9.102 1 98.12 80 ARG A N 1
ATOM 597 C CA . ARG A 1 80 ? 22.781 -33.594 8.43 1 98.12 80 ARG A CA 1
ATOM 598 C C . ARG A 1 80 ? 23 -32.156 8 1 98.12 80 ARG A C 1
ATOM 600 O O . ARG A 1 80 ? 24.109 -31.625 8.102 1 98.12 80 ARG A O 1
ATOM 607 N N . LEU A 1 81 ? 21.938 -31.5 7.496 1 98.25 81 LEU A N 1
ATOM 608 C CA . LEU A 1 81 ? 22.062 -30.094 7.133 1 98.25 81 LEU A CA 1
ATOM 609 C C . LEU A 1 81 ? 22.375 -29.25 8.359 1 98.25 81 LEU A C 1
ATOM 611 O O . LEU A 1 81 ? 23.234 -28.359 8.305 1 98.25 81 LEU A O 1
ATOM 615 N N . ALA A 1 82 ? 21.672 -29.516 9.453 1 97.5 82 ALA A N 1
ATOM 616 C CA . ALA A 1 82 ? 21.828 -28.75 10.688 1 97.5 82 ALA A CA 1
ATOM 617 C C . ALA A 1 82 ? 23.25 -28.875 11.227 1 97.5 82 ALA A C 1
ATOM 619 O O . ALA A 1 82 ? 23.734 -27.984 11.938 1 97.5 82 ALA A O 1
ATOM 620 N N . ALA A 1 83 ? 23.891 -29.875 10.891 1 96.88 83 ALA A N 1
ATOM 621 C CA . ALA A 1 83 ? 25.25 -30.141 11.398 1 96.88 83 ALA A CA 1
ATOM 622 C C . ALA A 1 83 ? 26.281 -29.344 10.609 1 96.88 83 ALA A C 1
ATOM 624 O O . ALA A 1 83 ? 27.438 -29.219 11.047 1 96.88 83 ALA A O 1
ATOM 625 N N . ILE A 1 84 ? 25.891 -28.828 9.477 1 97.31 84 ILE A N 1
ATOM 626 C CA . ILE A 1 84 ? 26.812 -28.016 8.68 1 97.31 84 ILE A CA 1
ATOM 627 C C . ILE A 1 84 ? 26.859 -26.594 9.219 1 97.31 84 ILE A C 1
ATOM 629 O O . ILE A 1 84 ? 25.812 -25.938 9.336 1 97.31 84 ILE A O 1
ATOM 633 N N . ASP A 1 85 ? 27.984 -26.062 9.609 1 96.5 85 ASP A N 1
ATOM 634 C CA . ASP A 1 85 ? 28.172 -24.688 10.055 1 96.5 85 ASP A CA 1
ATOM 635 C C . ASP A 1 85 ? 28.516 -23.766 8.883 1 96.5 85 ASP A C 1
ATOM 637 O O . ASP A 1 85 ? 29.625 -23.844 8.336 1 96.5 85 ASP A O 1
ATOM 641 N N . ASP A 1 86 ? 27.625 -22.906 8.523 1 96 86 ASP A N 1
ATOM 642 C CA . ASP A 1 86 ? 27.844 -22.031 7.371 1 96 86 ASP A CA 1
ATOM 643 C C . ASP A 1 86 ? 28.25 -20.625 7.809 1 96 86 ASP A C 1
ATOM 645 O O . ASP A 1 86 ? 28.344 -19.719 6.988 1 96 86 ASP A O 1
ATOM 649 N N . SER A 1 87 ? 28.578 -20.375 9.039 1 94.69 87 SER A N 1
ATOM 650 C CA . SER A 1 87 ? 28.734 -19.047 9.617 1 94.69 87 SER A CA 1
ATOM 651 C C . SER A 1 87 ? 29.906 -18.297 8.984 1 94.69 87 SER A C 1
ATOM 653 O O . SER A 1 87 ? 29.906 -17.062 8.922 1 94.69 87 SER A O 1
ATOM 655 N N . ALA A 1 88 ? 30.875 -19.047 8.516 1 95.31 88 ALA A N 1
ATOM 656 C CA . ALA A 1 88 ? 32.062 -18.406 8 1 95.31 88 ALA A CA 1
ATOM 657 C C . ALA A 1 88 ? 32.031 -18.281 6.48 1 95.31 88 ALA A C 1
ATOM 659 O O . ALA A 1 88 ? 32.969 -17.766 5.863 1 95.31 88 ALA A O 1
ATOM 660 N N . TRP A 1 89 ? 31.016 -18.766 5.828 1 96.75 89 TRP A N 1
ATOM 661 C CA . TRP A 1 89 ? 30.922 -18.781 4.371 1 96.75 89 TRP A CA 1
ATOM 662 C C . TRP A 1 89 ? 30.594 -17.391 3.842 1 96.75 89 TRP A C 1
ATOM 664 O O . TRP A 1 89 ? 30 -16.562 4.555 1 96.75 89 TRP A O 1
ATOM 674 N N . PRO A 1 90 ? 31.031 -17.141 2.588 1 96.94 90 PRO A N 1
ATOM 675 C CA . PRO A 1 90 ? 30.484 -15.953 1.929 1 96.94 90 PRO A CA 1
ATOM 676 C C . PRO A 1 90 ? 28.969 -16 1.789 1 96.94 90 PRO A C 1
ATOM 678 O O . PRO A 1 90 ? 28.391 -17.094 1.703 1 96.94 90 PRO A O 1
ATOM 681 N N . ILE A 1 91 ? 28.25 -14.852 1.713 1 97.75 91 ILE A N 1
ATOM 682 C CA . ILE A 1 91 ? 26.797 -14.711 1.752 1 97.75 91 ILE A CA 1
ATOM 683 C C . ILE A 1 91 ? 26.172 -15.555 0.651 1 97.75 91 ILE A C 1
ATOM 685 O O . ILE A 1 91 ? 25.203 -16.281 0.896 1 97.75 91 ILE A O 1
ATOM 689 N N . PRO A 1 92 ? 26.688 -15.57 -0.631 1 97.5 92 PRO A N 1
ATOM 690 C CA . PRO A 1 92 ? 26.031 -16.359 -1.678 1 97.5 92 PRO A CA 1
ATOM 691 C C . PRO A 1 92 ? 25.953 -17.844 -1.341 1 97.5 92 PRO A C 1
ATOM 693 O O . PRO A 1 92 ? 24.969 -18.5 -1.667 1 97.5 92 PRO A O 1
ATOM 696 N N . GLN A 1 93 ? 27 -18.359 -0.656 1 97.94 93 GLN A N 1
ATOM 697 C CA . GLN A 1 93 ? 26.984 -19.766 -0.267 1 97.94 93 GLN A CA 1
ATOM 698 C C . GLN A 1 93 ? 26.031 -20 0.903 1 97.94 93 GLN A C 1
ATOM 700 O O . GLN A 1 93 ? 25.406 -21.062 0.991 1 97.94 93 GLN A O 1
ATOM 705 N N . ARG A 1 94 ? 25.922 -19.062 1.773 1 98.06 94 ARG A N 1
ATOM 706 C CA . ARG A 1 94 ? 24.953 -19.172 2.857 1 98.06 94 ARG A CA 1
ATOM 707 C C . ARG A 1 94 ? 23.531 -19.125 2.318 1 98.06 94 ARG A C 1
ATOM 709 O O . ARG A 1 94 ? 22.625 -19.766 2.867 1 98.06 94 ARG A O 1
ATOM 716 N N . VAL A 1 95 ? 23.344 -18.359 1.277 1 98.44 95 VAL A N 1
ATOM 717 C CA . VAL A 1 95 ? 22.062 -18.312 0.594 1 98.44 95 VAL A CA 1
ATOM 718 C C . VAL A 1 95 ? 21.719 -19.688 0.044 1 98.44 95 VAL A C 1
ATOM 720 O O . VAL A 1 95 ? 20.578 -20.156 0.167 1 98.44 95 VAL A O 1
ATOM 723 N N . ASP A 1 96 ? 22.672 -20.391 -0.555 1 98.44 96 ASP A N 1
ATOM 724 C CA . ASP A 1 96 ? 22.453 -21.75 -1.05 1 98.44 96 ASP A CA 1
ATOM 725 C C . ASP A 1 96 ? 22 -22.672 0.078 1 98.44 96 ASP A C 1
ATOM 727 O O . ASP A 1 96 ? 21.125 -23.516 -0.116 1 98.44 96 ASP A O 1
ATOM 731 N N . TYR A 1 97 ? 22.656 -22.5 1.21 1 98.44 97 TYR A N 1
ATOM 732 C CA . TYR A 1 97 ? 22.25 -23.266 2.385 1 98.44 97 TYR A CA 1
ATOM 733 C C . TYR A 1 97 ? 20.781 -23.031 2.709 1 98.44 97 TYR A C 1
ATOM 735 O O . TYR A 1 97 ? 20.031 -23.984 2.943 1 98.44 97 TYR A O 1
ATOM 743 N N . MET A 1 98 ? 20.391 -21.781 2.725 1 98.62 98 MET A N 1
ATOM 744 C CA . MET A 1 98 ? 19.016 -21.422 3.062 1 98.62 98 MET A CA 1
ATOM 745 C C . MET A 1 98 ? 18.031 -21.969 2.027 1 98.62 98 MET A C 1
ATOM 747 O O . MET A 1 98 ? 16.906 -22.344 2.363 1 98.62 98 MET A O 1
ATOM 751 N N . VAL A 1 99 ? 18.422 -22.016 0.754 1 98.62 99 VAL A N 1
ATOM 752 C CA . VAL A 1 99 ? 17.578 -22.594 -0.283 1 98.62 99 VAL A CA 1
ATOM 753 C C . VAL A 1 99 ? 17.344 -24.078 0.015 1 98.62 99 VAL A C 1
ATOM 755 O O . VAL A 1 99 ? 16.203 -24.547 -0.04 1 98.62 99 VAL A O 1
ATOM 758 N N . ALA A 1 100 ? 18.422 -24.797 0.335 1 98.69 100 ALA A N 1
ATOM 759 C CA . ALA A 1 100 ? 18.297 -26.219 0.689 1 98.69 100 ALA A CA 1
ATOM 760 C C . ALA A 1 100 ? 17.391 -26.391 1.902 1 98.69 100 ALA A C 1
ATOM 762 O O . ALA A 1 100 ? 16.547 -27.281 1.917 1 98.69 100 ALA A O 1
ATOM 763 N N . LEU A 1 101 ? 17.562 -25.547 2.861 1 98.81 101 LEU A N 1
ATOM 764 C CA . LEU A 1 101 ? 16.766 -25.609 4.078 1 98.81 101 LEU A CA 1
ATOM 765 C C . LEU A 1 101 ? 15.289 -25.375 3.768 1 98.81 101 LEU A C 1
ATOM 767 O O . LEU A 1 101 ? 14.422 -26.109 4.266 1 98.81 101 LEU A O 1
ATOM 771 N N . ALA A 1 102 ? 14.977 -24.391 2.963 1 98.75 102 ALA A N 1
ATOM 772 C CA . ALA A 1 102 ? 13.602 -24.078 2.594 1 98.75 102 ALA A CA 1
ATOM 773 C C . ALA A 1 102 ? 12.945 -25.266 1.879 1 98.75 102 ALA A C 1
ATOM 775 O O . ALA A 1 102 ? 11.789 -25.594 2.137 1 98.75 102 ALA A O 1
ATOM 776 N N . GLU A 1 103 ? 13.68 -25.906 1.004 1 98.75 103 GLU A N 1
ATOM 777 C CA . GLU A 1 103 ? 13.141 -27.062 0.279 1 98.75 103 GLU A CA 1
ATOM 778 C C . GLU A 1 103 ? 12.891 -28.234 1.217 1 98.75 103 GLU A C 1
ATOM 780 O O . GLU A 1 103 ? 11.867 -28.922 1.108 1 98.75 103 GLU A O 1
ATOM 785 N N . MET A 1 104 ? 13.805 -28.5 2.156 1 98.81 104 MET A N 1
ATOM 786 C CA . MET A 1 104 ? 13.594 -29.562 3.125 1 98.81 104 MET A CA 1
ATOM 787 C C . MET A 1 104 ? 12.398 -29.266 4.02 1 98.81 104 MET A C 1
ATOM 789 O O . MET A 1 104 ? 11.609 -30.172 4.328 1 98.81 104 MET A O 1
ATOM 793 N N . ARG A 1 105 ? 12.242 -28 4.391 1 98.88 105 ARG A N 1
ATOM 794 C CA . ARG A 1 105 ? 11.086 -27.594 5.184 1 98.88 105 ARG A CA 1
ATOM 795 C C . ARG A 1 105 ? 9.797 -27.734 4.383 1 98.88 105 ARG A C 1
ATOM 797 O O . ARG A 1 105 ? 8.742 -28.062 4.938 1 98.88 105 ARG A O 1
ATOM 804 N N . GLY A 1 106 ? 9.906 -27.438 3.061 1 98.62 106 GLY A N 1
ATOM 805 C CA . GLY A 1 106 ? 8.766 -27.688 2.199 1 98.62 106 GLY A CA 1
ATOM 806 C C . GLY A 1 106 ? 8.312 -29.141 2.215 1 98.62 106 GLY A C 1
ATOM 807 O O . GLY A 1 106 ? 7.121 -29.422 2.336 1 98.62 106 GLY A O 1
ATOM 808 N N . LEU A 1 107 ? 9.273 -30.047 2.113 1 98.75 107 LEU A N 1
ATOM 809 C CA . LEU A 1 107 ? 8.93 -31.469 2.174 1 98.75 107 LEU A CA 1
ATOM 810 C C . LEU A 1 107 ? 8.398 -31.828 3.553 1 98.75 107 LEU A C 1
ATOM 812 O O . LEU A 1 107 ? 7.465 -32.625 3.67 1 98.75 107 LEU A O 1
ATOM 816 N N . GLU A 1 108 ? 9.031 -31.297 4.559 1 98.75 108 GLU A N 1
ATOM 817 C CA . GLU A 1 108 ? 8.547 -31.516 5.918 1 98.75 108 GLU A CA 1
ATOM 818 C C . GLU A 1 108 ? 7.094 -31.078 6.066 1 98.75 108 GLU A C 1
ATOM 820 O O . GLU A 1 108 ? 6.289 -31.781 6.68 1 98.75 108 GLU A O 1
ATOM 825 N N . PHE A 1 109 ? 6.754 -29.969 5.508 1 98.69 109 PHE A N 1
ATOM 826 C CA . PHE A 1 109 ? 5.395 -29.438 5.562 1 98.69 109 PHE A CA 1
ATOM 827 C C . PHE A 1 109 ? 4.43 -30.359 4.828 1 98.69 109 PHE A C 1
ATOM 829 O O . PHE A 1 109 ? 3.281 -30.531 5.246 1 98.69 109 PHE A O 1
ATOM 836 N N . GLN A 1 110 ? 4.887 -30.984 3.699 1 97.94 110 GLN A N 1
ATOM 837 C CA . GLN A 1 110 ? 4.07 -31.969 2.996 1 97.94 110 GLN A CA 1
ATOM 838 C C . GLN A 1 110 ? 3.713 -33.125 3.906 1 97.94 110 GLN A C 1
ATOM 840 O O . GLN A 1 110 ? 2.576 -33.625 3.893 1 97.94 110 GLN A O 1
ATOM 845 N N . HIS A 1 111 ? 4.652 -33.594 4.688 1 98.38 111 HIS A N 1
ATOM 846 C CA . HIS A 1 111 ? 4.473 -34.781 5.52 1 98.38 111 HIS A CA 1
ATOM 847 C C . HIS A 1 111 ? 3.695 -34.438 6.789 1 98.38 111 HIS A C 1
ATOM 849 O O . HIS A 1 111 ? 2.863 -35.25 7.234 1 98.38 111 HIS A O 1
ATOM 855 N N . ARG A 1 112 ? 3.932 -33.281 7.305 1 98.31 112 ARG A N 1
ATOM 856 C CA . ARG A 1 112 ? 3.383 -33 8.625 1 98.31 112 ARG A CA 1
ATOM 857 C C . ARG A 1 112 ? 1.988 -32.375 8.508 1 98.31 112 ARG A C 1
ATOM 859 O O . ARG A 1 112 ? 1.12 -32.656 9.344 1 98.31 112 ARG A O 1
ATOM 866 N N . VAL A 1 113 ? 1.778 -31.578 7.449 1 98.44 113 VAL A N 1
ATOM 867 C CA . VAL A 1 113 ? 0.6 -30.719 7.445 1 98.44 113 VAL A CA 1
ATOM 868 C C . VAL A 1 113 ? -0.249 -31.016 6.211 1 98.44 113 VAL A C 1
ATOM 870 O O . VAL A 1 113 ? -1.408 -31.406 6.324 1 98.44 113 VAL A O 1
ATOM 873 N N . MET A 1 114 ? 0.296 -30.859 5.016 1 97.81 114 MET A N 1
ATOM 874 C CA . MET A 1 114 ? -0.469 -30.953 3.777 1 97.81 114 MET A CA 1
ATOM 875 C C . MET A 1 114 ? -1 -32.375 3.572 1 97.81 114 MET A C 1
ATOM 877 O O . MET A 1 114 ? -2.193 -32.562 3.332 1 97.81 114 MET A O 1
ATOM 881 N N . GLN A 1 115 ? -0.079 -33.344 3.631 1 98.06 115 GLN A N 1
ATOM 882 C CA . GLN A 1 115 ? -0.375 -34.75 3.41 1 98.06 115 GLN A CA 1
ATOM 883 C C . GLN A 1 115 ? -1.361 -34.938 2.26 1 98.06 115 GLN A C 1
ATOM 885 O O . GLN A 1 115 ? -2.391 -35.594 2.416 1 98.06 115 GLN A O 1
ATOM 890 N N . PRO A 1 116 ? -0.994 -34.438 1.118 1 97.81 116 PRO A N 1
ATOM 891 C CA . PRO A 1 116 ? -1.956 -34.469 0.015 1 97.81 116 PRO A CA 1
ATOM 892 C C . PRO A 1 116 ? -2.391 -35.875 -0.367 1 97.81 116 PRO A C 1
ATOM 894 O O . PRO A 1 116 ? -3.527 -36.062 -0.797 1 97.81 116 PRO A O 1
ATOM 897 N N . TRP A 1 117 ? -1.625 -36.906 -0.127 1 97.94 117 TRP A N 1
ATOM 898 C CA . TRP A 1 117 ? -1.95 -38.281 -0.44 1 97.94 117 TRP A CA 1
ATOM 899 C C . TRP A 1 117 ? -3.053 -38.812 0.475 1 97.94 117 TRP A C 1
ATOM 901 O O . TRP A 1 117 ? -3.703 -39.812 0.167 1 97.94 117 TRP A O 1
ATOM 911 N N . LYS A 1 118 ? -3.232 -38.156 1.517 1 98.12 118 LYS A N 1
ATOM 912 C CA . LYS A 1 118 ? -4.215 -38.562 2.518 1 98.12 118 LYS A CA 1
ATOM 913 C C . LYS A 1 118 ? -5.453 -37.688 2.473 1 98.12 118 LYS A C 1
ATOM 915 O O . LYS A 1 118 ? -6.559 -38.125 2.771 1 98.12 118 LYS A O 1
ATOM 920 N N . ARG A 1 119 ? -5.301 -36.438 2.045 1 98.25 119 ARG A N 1
ATOM 921 C CA . ARG A 1 119 ? -6.328 -35.438 2.301 1 98.25 119 ARG A CA 1
ATOM 922 C C . ARG A 1 119 ? -6.953 -34.969 0.999 1 98.25 119 ARG A C 1
ATOM 924 O O . ARG A 1 119 ? -8.086 -34.469 0.993 1 98.25 119 ARG A O 1
ATOM 931 N N . ASP A 1 120 ? -6.25 -35 -0.121 1 98.38 120 ASP A N 1
ATOM 932 C CA . ASP A 1 120 ? -6.633 -34.344 -1.354 1 98.38 120 ASP A CA 1
ATOM 933 C C . ASP A 1 120 ? -6.852 -35.344 -2.488 1 98.38 120 ASP A C 1
ATOM 935 O O . ASP A 1 120 ? -5.902 -35.719 -3.172 1 98.38 120 ASP A O 1
ATOM 939 N N . PRO A 1 121 ? -8.086 -35.625 -2.793 1 98.31 121 PRO A N 1
ATOM 940 C CA . PRO A 1 121 ? -8.328 -36.562 -3.904 1 98.31 121 PRO A CA 1
ATOM 941 C C . PRO A 1 121 ? -7.816 -36.031 -5.238 1 98.31 121 PRO A C 1
ATOM 943 O O . PRO A 1 121 ? -7.449 -36.812 -6.121 1 98.31 121 PRO A O 1
ATOM 946 N N . ALA A 1 122 ? -7.723 -34.719 -5.363 1 97 122 ALA A N 1
ATOM 947 C CA . ALA A 1 122 ? -7.254 -34.125 -6.605 1 97 122 ALA A CA 1
ATOM 948 C C . ALA A 1 122 ? -5.758 -34.312 -6.793 1 97 122 ALA A C 1
ATOM 950 O O . ALA A 1 122 ? -5.238 -34.219 -7.906 1 97 122 ALA A O 1
ATOM 951 N N . PHE A 1 123 ? -5.086 -34.625 -5.75 1 97.81 123 PHE A N 1
ATOM 952 C CA . PHE A 1 123 ? -3.668 -34.969 -5.805 1 97.81 123 PHE A CA 1
ATOM 953 C C . PHE A 1 123 ? -3.428 -36.156 -6.715 1 97.81 123 PHE A C 1
ATOM 955 O O . PHE A 1 123 ? -2.406 -36.219 -7.402 1 97.81 123 PHE A O 1
ATOM 962 N N . TYR A 1 124 ? -4.348 -37.031 -6.793 1 97.56 124 TYR A N 1
ATOM 963 C CA . TYR A 1 124 ? -4.238 -38.25 -7.59 1 97.56 124 TYR A CA 1
ATOM 964 C C . TYR A 1 124 ? -4.691 -38 -9.023 1 97.56 124 TYR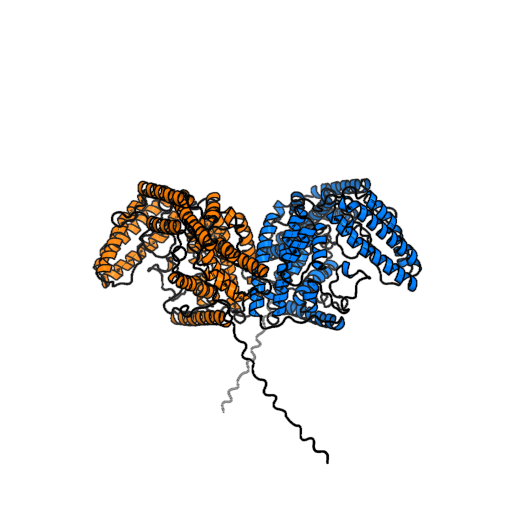 A C 1
ATOM 966 O O . TYR A 1 124 ? -5.504 -38.75 -9.562 1 97.56 124 TYR A O 1
ATOM 974 N N . SER A 1 125 ? -4.254 -36.969 -9.578 1 95.75 125 SER A N 1
ATOM 975 C CA . SER A 1 125 ? -4.352 -36.75 -11.023 1 95.75 125 SER A CA 1
ATOM 976 C C . SER A 1 125 ? -3.371 -37.625 -11.781 1 95.75 125 SER A C 1
ATOM 978 O O . SER A 1 125 ? -2.156 -37.531 -11.602 1 95.75 125 SER A O 1
ATOM 980 N N . THR A 1 126 ? -3.896 -38.406 -12.641 1 96 126 THR A N 1
ATOM 981 C CA . THR A 1 126 ? -3.057 -39.344 -13.383 1 96 126 THR A CA 1
ATOM 982 C C . THR A 1 126 ? -2.643 -38.75 -14.727 1 96 126 THR A C 1
ATOM 984 O O . THR A 1 126 ? -1.757 -39.281 -15.398 1 96 126 THR A O 1
ATOM 987 N N . THR A 1 127 ? -3.209 -37.625 -15.094 1 95.06 127 THR A N 1
ATOM 988 C CA . THR A 1 127 ? -2.805 -36.844 -16.266 1 95.06 127 THR A CA 1
ATOM 989 C C . THR A 1 127 ? -2.139 -35.562 -15.844 1 95.06 127 THR A C 1
ATOM 991 O O . THR A 1 127 ? -2.426 -35.031 -14.766 1 95.06 127 THR A O 1
ATOM 994 N N . ASN A 1 128 ? -1.221 -35.125 -16.656 1 93.25 128 ASN A N 1
ATOM 995 C CA . ASN A 1 128 ? -0.562 -33.844 -16.438 1 93.25 128 ASN A CA 1
ATOM 996 C C . ASN A 1 128 ? -1.239 -32.75 -17.219 1 93.25 128 ASN A C 1
ATOM 998 O O . ASN A 1 128 ? -0.661 -32.188 -18.172 1 93.25 128 ASN A O 1
ATOM 1002 N N . LEU A 1 129 ? -2.348 -32.219 -16.781 1 89 129 LEU A N 1
ATOM 1003 C CA . LEU A 1 129 ? -3.146 -31.234 -17.5 1 89 129 LEU A CA 1
ATOM 1004 C C . LEU A 1 129 ? -2.93 -29.828 -16.922 1 89 129 LEU A C 1
ATOM 1006 O O . LEU A 1 129 ? -3.426 -28.844 -17.469 1 89 129 LEU A O 1
ATOM 1010 N N . GLY A 1 130 ? -2.178 -29.703 -15.828 1 88.31 130 GLY A N 1
ATOM 1011 C CA . GLY A 1 130 ? -1.807 -28.391 -15.297 1 88.31 130 GLY A CA 1
ATOM 1012 C C . GLY A 1 130 ? -2.742 -27.906 -14.203 1 88.31 130 GLY A C 1
ATOM 1013 O O . GLY A 1 130 ? -2.926 -26.703 -14.031 1 88.31 130 GLY A O 1
ATOM 1014 N N . PHE A 1 131 ? -3.383 -28.797 -13.461 1 81.75 131 PHE A N 1
ATOM 1015 C CA . PHE A 1 131 ? -4.344 -28.438 -12.43 1 81.75 131 PHE A CA 1
ATOM 1016 C C . PHE A 1 131 ? -3.631 -28.094 -11.125 1 81.75 131 PHE A C 1
ATOM 1018 O O . PHE A 1 131 ? -4.277 -27.781 -10.117 1 81.75 131 PHE A O 1
ATOM 1025 N N . GLY A 1 132 ? -2.297 -28.125 -11.117 1 90.44 132 GLY A N 1
ATOM 1026 C CA . GLY A 1 132 ? -1.574 -27.875 -9.883 1 90.44 132 GLY A CA 1
ATOM 1027 C C . GLY A 1 132 ? -0.871 -29.094 -9.328 1 90.44 132 GLY A C 1
ATOM 1028 O O . GLY A 1 132 ? -0.444 -29.969 -10.086 1 90.44 132 GLY A O 1
ATOM 1029 N N . PRO A 1 133 ? -0.711 -29.172 -7.992 1 93.44 133 PRO A N 1
ATOM 1030 C CA . PRO A 1 133 ? -0.017 -30.312 -7.391 1 93.44 133 PRO A CA 1
ATOM 1031 C C . PRO A 1 133 ? -0.667 -31.656 -7.738 1 93.44 133 PRO A C 1
ATOM 1033 O O . PRO A 1 133 ? -1.896 -31.766 -7.754 1 93.44 133 PRO A O 1
ATOM 1036 N N . LYS A 1 134 ? 0.116 -32.625 -8.023 1 95.12 134 LYS A N 1
ATOM 1037 C CA . LYS A 1 134 ? -0.368 -33.906 -8.461 1 95.12 134 LYS A CA 1
ATOM 1038 C C . LYS A 1 134 ? 0.61 -35.031 -8.078 1 95.12 134 LYS A C 1
ATOM 1040 O O . LYS A 1 134 ? 1.738 -34.75 -7.668 1 95.12 134 LYS A O 1
ATOM 1045 N N . MET A 1 135 ? 0.158 -36.188 -8.195 1 95.38 135 MET A N 1
ATOM 1046 C CA . MET A 1 135 ? 0.977 -37.344 -7.863 1 95.38 135 MET A CA 1
ATOM 1047 C C . MET A 1 135 ? 2.16 -37.469 -8.82 1 95.38 135 MET A C 1
ATOM 1049 O O . MET A 1 135 ? 2.115 -36.969 -9.938 1 95.38 135 MET A O 1
ATOM 1053 N N . HIS A 1 136 ? 3.203 -38.062 -8.328 1 94.75 136 HIS A N 1
ATOM 1054 C CA . HIS A 1 136 ? 4.375 -38.344 -9.148 1 94.75 136 HIS A CA 1
ATOM 1055 C C . HIS A 1 136 ? 4.035 -39.281 -10.305 1 94.75 136 HIS A C 1
ATOM 1057 O O . HIS A 1 136 ? 3.299 -40.25 -10.117 1 94.75 136 HIS A O 1
ATOM 1063 N N . GLY A 1 137 ? 4.453 -38.906 -11.492 1 92.31 137 GLY A N 1
ATOM 1064 C CA . GLY A 1 137 ? 4.332 -39.812 -12.617 1 92.31 137 GLY A CA 1
ATOM 1065 C C . GLY A 1 137 ? 3.086 -39.562 -13.453 1 92.31 137 GLY A C 1
ATOM 1066 O O . GLY A 1 137 ? 2.707 -40.406 -14.273 1 92.31 137 GLY A O 1
ATOM 1067 N N . ALA A 1 138 ? 2.385 -38.469 -13.258 1 95.19 138 ALA A N 1
ATOM 1068 C CA . ALA A 1 138 ? 1.232 -38.156 -14.094 1 95.19 138 ALA A CA 1
ATOM 1069 C C . ALA A 1 138 ? 1.608 -38.156 -15.57 1 95.19 138 ALA A C 1
ATOM 1071 O O . ALA A 1 138 ? 2.721 -37.781 -15.938 1 95.19 138 ALA A O 1
ATOM 1072 N N . ILE A 1 139 ? 0.683 -38.5 -16.391 1 95.69 139 ILE A N 1
ATOM 1073 C CA . ILE A 1 139 ? 0.946 -38.781 -17.797 1 95.69 139 ILE A CA 1
ATOM 1074 C C . ILE A 1 139 ? 0.703 -37.562 -18.656 1 95.69 139 ILE A C 1
ATOM 1076 O O . ILE A 1 139 ? -0.381 -36.969 -18.609 1 95.69 139 ILE A O 1
ATOM 1080 N N . ALA A 1 140 ? 1.69 -37.156 -19.375 1 93.69 140 ALA A N 1
ATOM 1081 C CA . ALA A 1 140 ? 1.485 -36.188 -20.453 1 93.69 140 ALA A CA 1
ATOM 1082 C C . ALA A 1 140 ? 0.88 -36.875 -21.688 1 93.69 140 ALA A C 1
ATOM 1084 O O . ALA A 1 140 ? 1.457 -37.812 -22.219 1 93.69 140 ALA A O 1
ATOM 1085 N N . ILE A 1 141 ? -0.23 -36.438 -22.141 1 93.5 141 ILE A N 1
ATOM 1086 C CA . ILE A 1 141 ? -0.915 -37.062 -23.266 1 93.5 141 ILE A CA 1
ATOM 1087 C C . ILE A 1 141 ? -0.268 -36.625 -24.578 1 93.5 141 ILE A C 1
ATOM 1089 O O . ILE A 1 141 ? -0.293 -35.438 -24.922 1 93.5 141 ILE A O 1
ATOM 1093 N N . PRO A 1 142 ? 0.261 -37.562 -25.312 1 94.12 142 PRO A N 1
ATOM 1094 C CA . PRO A 1 142 ? 0.954 -37.188 -26.547 1 94.12 142 PRO A CA 1
ATOM 1095 C C . PRO A 1 142 ? 0.006 -37.031 -27.75 1 94.12 142 PRO A C 1
ATOM 1097 O O . PRO A 1 142 ? -1.123 -37.531 -27.703 1 94.12 142 PRO A O 1
ATOM 1100 N N . ARG A 1 143 ? 0.539 -36.344 -28.734 1 91.62 143 ARG A N 1
ATOM 1101 C CA . ARG A 1 143 ? -0.085 -36.438 -30.047 1 91.62 143 ARG A CA 1
ATOM 1102 C C . ARG A 1 143 ? 0.289 -37.719 -30.766 1 91.62 143 ARG A C 1
ATOM 1104 O O . ARG A 1 143 ? 1.47 -38.062 -30.875 1 91.62 143 ARG A O 1
ATOM 1111 N N . LEU A 1 144 ? -0.752 -38.406 -31.234 1 95.56 144 LEU A N 1
ATOM 1112 C CA . LEU A 1 144 ? -0.525 -39.688 -31.906 1 95.56 144 LEU A CA 1
ATOM 1113 C C . LEU A 1 144 ? -0.332 -39.5 -33.406 1 95.56 144 LEU A C 1
ATOM 1115 O O . LEU A 1 144 ? -0.846 -38.531 -33.969 1 95.56 144 LEU A O 1
ATOM 1119 N N . PRO A 1 145 ? 0.446 -40.375 -34.062 1 96.31 145 PRO A N 1
ATOM 1120 C CA . PRO A 1 145 ? 1.091 -41.562 -33.5 1 96.31 145 PRO A CA 1
ATOM 1121 C C . PRO A 1 145 ? 2.457 -41.281 -32.875 1 96.31 145 PRO A C 1
ATOM 1123 O O . PRO A 1 145 ? 3.051 -40.219 -33.156 1 96.31 145 PRO A O 1
ATOM 1126 N N . ILE A 1 146 ? 2.865 -42.094 -32 1 97.38 146 ILE A N 1
ATOM 1127 C CA . ILE A 1 146 ? 4.191 -42 -31.406 1 97.38 146 ILE A CA 1
ATOM 1128 C C . ILE A 1 146 ? 4.98 -43.281 -31.703 1 97.38 146 ILE A C 1
ATOM 1130 O O . ILE A 1 146 ? 4.43 -44.25 -32.219 1 97.38 146 ILE A O 1
ATOM 1134 N N . ALA A 1 147 ? 6.266 -43.219 -31.469 1 97.06 147 ALA A N 1
ATOM 1135 C CA . ALA A 1 147 ? 7.148 -44.344 -31.75 1 97.06 147 ALA A CA 1
ATOM 1136 C C . ALA A 1 147 ? 6.727 -45.594 -30.953 1 97.06 147 ALA A C 1
ATOM 1138 O O . ALA A 1 147 ? 6.176 -45.469 -29.844 1 97.06 147 ALA A O 1
ATOM 1139 N N . LYS A 1 148 ? 7.078 -46.719 -31.531 1 95.06 148 LYS A N 1
ATOM 1140 C CA . LYS A 1 148 ? 6.625 -48 -30.984 1 95.06 148 LYS A CA 1
ATOM 1141 C C . LYS A 1 148 ? 7.098 -48.156 -29.531 1 95.06 148 LYS A C 1
ATOM 1143 O O . LYS A 1 148 ? 6.332 -48.625 -28.672 1 95.06 148 LYS A O 1
ATOM 1148 N N . ASP A 1 149 ? 8.344 -47.844 -29.297 1 95.94 149 ASP A N 1
ATOM 1149 C CA . ASP A 1 149 ? 8.883 -48 -27.953 1 95.94 149 ASP A CA 1
ATOM 1150 C C . ASP A 1 149 ? 8.188 -47.031 -26.984 1 95.94 149 ASP A C 1
ATOM 1152 O O . ASP A 1 149 ? 7.922 -47.406 -25.828 1 95.94 149 ASP A O 1
ATOM 1156 N N . GLU A 1 150 ? 7.848 -45.906 -27.484 1 96.62 150 GLU A N 1
ATOM 1157 C CA . GLU A 1 150 ? 7.129 -44.938 -26.672 1 96.62 150 GLU A CA 1
ATOM 1158 C C . GLU A 1 150 ? 5.691 -45.375 -26.422 1 96.62 150 GLU A C 1
ATOM 1160 O O . GLU A 1 150 ? 5.148 -45.156 -25.344 1 96.62 150 GLU A O 1
ATOM 1165 N N . ALA A 1 151 ? 5.145 -45.938 -27.406 1 97 151 ALA A N 1
ATOM 1166 C CA . ALA A 1 151 ? 3.775 -46.438 -27.266 1 97 151 ALA A CA 1
ATOM 1167 C C . ALA A 1 151 ? 3.688 -47.531 -26.234 1 97 151 ALA A C 1
ATOM 1169 O O . ALA A 1 151 ? 2.719 -47.625 -25.469 1 97 151 ALA A O 1
ATOM 1170 N N . ALA A 1 152 ? 4.652 -48.406 -26.25 1 96.94 152 ALA A N 1
ATOM 1171 C CA . ALA A 1 152 ? 4.68 -49.469 -25.266 1 96.94 152 ALA A CA 1
ATOM 1172 C C . ALA A 1 152 ? 4.82 -48.938 -23.859 1 96.94 152 ALA A C 1
ATOM 1174 O O . ALA A 1 152 ? 4.16 -49.406 -22.922 1 96.94 152 ALA A O 1
ATOM 1175 N N . ALA A 1 153 ? 5.719 -48 -23.719 1 96.38 153 ALA A N 1
ATOM 1176 C CA . ALA A 1 153 ? 5.902 -47.375 -22.422 1 96.38 153 ALA A CA 1
ATOM 1177 C C . ALA A 1 153 ? 4.625 -46.656 -21.969 1 96.38 153 ALA A C 1
ATOM 1179 O O . ALA A 1 153 ? 4.254 -46.75 -20.797 1 96.38 153 ALA A O 1
ATOM 1180 N N . LEU A 1 154 ? 3.977 -45.969 -22.938 1 97.56 154 LEU A N 1
ATOM 1181 C CA . LEU A 1 154 ? 2.725 -45.312 -22.609 1 97.56 154 LEU A CA 1
ATOM 1182 C C . LEU A 1 154 ? 1.645 -46.312 -22.234 1 97.56 154 LEU A C 1
ATOM 1184 O O . LEU A 1 154 ? 0.885 -46.062 -21.281 1 97.56 154 LEU A O 1
ATOM 1188 N N . ALA A 1 155 ? 1.566 -47.312 -22.891 1 97.75 155 ALA A N 1
ATOM 1189 C CA . ALA A 1 155 ? 0.59 -48.375 -22.578 1 97.75 155 ALA A CA 1
ATOM 1190 C C . ALA A 1 155 ? 0.779 -48.875 -21.141 1 97.75 155 ALA A C 1
ATOM 1192 O O . ALA A 1 155 ? -0.196 -49.094 -20.422 1 97.75 155 ALA A O 1
ATOM 1193 N N . ALA A 1 156 ? 2 -49.094 -20.812 1 96.94 156 ALA A N 1
ATOM 1194 C CA . ALA A 1 156 ? 2.297 -49.594 -19.469 1 96.94 156 ALA A CA 1
ATOM 1195 C C . ALA A 1 156 ? 1.844 -48.562 -18.406 1 96.94 156 ALA A C 1
ATOM 1197 O O . ALA A 1 156 ? 1.308 -48.938 -17.375 1 96.94 156 ALA A O 1
ATOM 1198 N N . ARG A 1 157 ? 2.111 -47.344 -18.703 1 97.25 157 ARG A N 1
ATOM 1199 C CA . ARG A 1 157 ? 1.697 -46.281 -17.766 1 97.25 157 ARG A CA 1
ATOM 1200 C C . ARG A 1 157 ? 0.177 -46.219 -17.672 1 97.25 157 ARG A C 1
ATOM 1202 O O . ARG A 1 157 ? -0.374 -46.031 -16.594 1 97.25 157 ARG A O 1
ATOM 1209 N N . LEU A 1 158 ? -0.501 -46.281 -18.766 1 98.06 158 LEU A N 1
ATOM 1210 C CA . LEU A 1 158 ? -1.959 -46.25 -18.781 1 98.06 158 LEU A CA 1
ATOM 1211 C C . LEU A 1 158 ? -2.52 -47.469 -18.031 1 98.06 158 LEU A C 1
ATOM 1213 O O . LEU A 1 158 ? -3.516 -47.344 -17.312 1 98.06 158 LEU A O 1
ATOM 1217 N N . ASP A 1 159 ? -1.856 -48.562 -18.156 1 97.25 159 ASP A N 1
ATOM 1218 C CA . ASP A 1 159 ? -2.297 -49.781 -17.5 1 97.25 159 ASP A CA 1
ATOM 1219 C C . ASP A 1 159 ? -2.094 -49.719 -15.992 1 97.25 159 ASP A C 1
ATOM 1221 O O . ASP A 1 159 ? -2.699 -50.469 -15.234 1 97.25 159 ASP A O 1
ATOM 1225 N N . ALA A 1 160 ? -1.256 -48.844 -15.578 1 96.88 160 ALA A N 1
ATOM 1226 C CA . ALA A 1 160 ? -0.989 -48.656 -14.156 1 96.88 160 ALA A CA 1
ATOM 1227 C C . ALA A 1 160 ? -2.031 -47.75 -13.508 1 96.88 160 ALA A C 1
ATOM 1229 O O . ALA A 1 160 ? -2.139 -47.719 -12.281 1 96.88 160 ALA A O 1
ATOM 1230 N N . VAL A 1 161 ? -2.869 -47.094 -14.289 1 98 161 VAL A N 1
ATOM 1231 C CA . VAL A 1 161 ? -3.799 -46.062 -13.797 1 98 161 VAL A CA 1
ATOM 1232 C C . VAL A 1 161 ? -4.816 -46.719 -12.859 1 98 161 VAL A C 1
ATOM 1234 O O . VAL A 1 161 ? -5.09 -46.219 -11.773 1 98 161 VAL A O 1
ATOM 1237 N N . PRO A 1 162 ? -5.438 -47.875 -13.156 1 98.06 162 PRO A N 1
ATOM 1238 C CA . PRO A 1 162 ? -6.398 -48.5 -12.234 1 98.06 162 PRO A CA 1
ATOM 1239 C C . PRO A 1 162 ? -5.801 -48.781 -10.859 1 98.06 162 PRO A C 1
ATOM 1241 O O . PRO A 1 162 ? -6.441 -48.531 -9.836 1 98.06 162 PRO A O 1
ATOM 1244 N N . GLU A 1 163 ? -4.598 -49.281 -10.828 1 97.31 163 GLU A N 1
ATOM 1245 C CA . GLU A 1 163 ? -3.955 -49.594 -9.555 1 97.31 163 GLU A CA 1
ATOM 1246 C C . GLU A 1 163 ? -3.67 -48.312 -8.773 1 97.31 163 GLU A C 1
ATOM 1248 O O . GLU A 1 163 ? -3.834 -48.281 -7.551 1 97.31 163 GLU A O 1
ATOM 1253 N N . ALA A 1 164 ? -3.182 -47.281 -9.469 1 97.44 164 ALA A N 1
ATOM 1254 C CA . ALA A 1 164 ? -2.922 -46 -8.812 1 97.44 164 ALA A CA 1
ATOM 1255 C C . ALA A 1 164 ? -4.176 -45.469 -8.125 1 97.44 164 ALA A C 1
ATOM 1257 O O . ALA A 1 164 ? -4.117 -45 -6.988 1 97.44 164 ALA A O 1
ATOM 1258 N N . LEU A 1 165 ? -5.328 -45.562 -8.789 1 98.31 165 LEU A N 1
ATOM 1259 C CA . LEU A 1 165 ? -6.566 -45 -8.258 1 98.31 165 LEU A CA 1
ATOM 1260 C C . LEU A 1 165 ? -7.164 -45.906 -7.203 1 98.31 165 LEU A C 1
ATOM 1262 O O . LEU A 1 165 ? -7.859 -45.469 -6.293 1 98.31 165 LEU A O 1
ATOM 1266 N N . ARG A 1 166 ? -6.93 -47.219 -7.309 1 97.25 166 ARG A N 1
ATOM 1267 C CA . ARG A 1 166 ? -7.297 -48.094 -6.223 1 97.25 166 ARG A CA 1
ATOM 1268 C C . ARG A 1 166 ? -6.551 -47.75 -4.941 1 97.25 166 ARG A C 1
ATOM 1270 O O . ARG A 1 166 ? -7.148 -47.688 -3.865 1 97.25 166 ARG A O 1
ATOM 1277 N N . GLN A 1 167 ? -5.246 -47.594 -5.074 1 96.62 167 GLN A N 1
ATOM 1278 C CA . GLN A 1 167 ? -4.43 -47.188 -3.932 1 96.62 167 GLN A CA 1
ATOM 1279 C C . GLN A 1 167 ? -4.883 -45.844 -3.371 1 96.62 167 GLN A C 1
ATOM 1281 O O . GLN A 1 167 ? -4.871 -45.625 -2.154 1 96.62 167 GLN A O 1
ATOM 1286 N N . ALA A 1 168 ? -5.242 -44.969 -4.285 1 98 168 ALA A N 1
ATOM 1287 C CA . ALA A 1 168 ? -5.738 -43.656 -3.865 1 98 168 ALA A CA 1
ATOM 1288 C C . ALA A 1 168 ? -6.914 -43.812 -2.906 1 98 168 ALA A C 1
ATOM 1290 O O . ALA A 1 168 ? -6.965 -43.125 -1.872 1 98 168 ALA A O 1
ATOM 1291 N N . ARG A 1 169 ? -7.863 -44.656 -3.221 1 98.06 169 ARG A N 1
ATOM 1292 C CA . ARG A 1 169 ? -9.031 -44.875 -2.375 1 98.06 169 ARG A CA 1
ATOM 1293 C C . ARG A 1 169 ? -8.625 -45.344 -0.988 1 98.06 169 ARG A C 1
ATOM 1295 O O . ARG A 1 169 ? -9.219 -44.938 0.015 1 98.06 169 ARG A O 1
ATOM 1302 N N . ALA A 1 170 ? -7.609 -46.125 -0.958 1 97.5 170 ALA A N 1
ATOM 1303 C CA . ALA A 1 170 ? -7.141 -46.688 0.311 1 97.5 170 ALA A CA 1
ATOM 1304 C C . ALA A 1 170 ? -6.395 -45.625 1.121 1 97.5 170 ALA A C 1
ATOM 1306 O O . ALA A 1 170 ? -6.461 -45.625 2.354 1 97.5 170 ALA A O 1
ATOM 1307 N N . ASN A 1 171 ? -5.688 -44.781 0.469 1 97.88 171 ASN A N 1
ATOM 1308 C CA . ASN A 1 171 ? -4.809 -43.844 1.116 1 97.88 171 ASN A CA 1
ATOM 1309 C C . ASN A 1 171 ? -5.582 -42.594 1.606 1 97.88 171 ASN A C 1
ATOM 1311 O O . ASN A 1 171 ? -5.141 -41.906 2.521 1 97.88 171 ASN A O 1
ATOM 1315 N N . LEU A 1 172 ? -6.723 -42.25 0.979 1 98.5 172 LEU A N 1
ATOM 1316 C CA . LEU A 1 172 ? -7.5 -41.031 1.278 1 98.5 172 LEU A CA 1
ATOM 1317 C C . LEU A 1 172 ? -8.336 -41.25 2.537 1 98.5 172 LEU A C 1
ATOM 1319 O O . LEU A 1 172 ? -9.57 -41.25 2.473 1 98.5 172 LEU A O 1
ATOM 1323 N N . THR A 1 173 ? -7.68 -41.25 3.695 1 98 173 THR A N 1
ATOM 1324 C CA . THR A 1 173 ? -8.32 -41.562 4.977 1 98 173 THR A CA 1
ATOM 1325 C C . THR A 1 173 ? -8.789 -40.25 5.645 1 98 173 THR A C 1
ATOM 1327 O O . THR A 1 173 ? -9.547 -40.312 6.617 1 98 173 THR A O 1
ATOM 1330 N N . ASP A 1 174 ? -8.445 -39.062 5.18 1 98 174 ASP A N 1
ATOM 1331 C CA . ASP A 1 174 ? -8.867 -37.781 5.715 1 98 174 ASP A CA 1
ATOM 1332 C C . ASP A 1 174 ? -9.219 -36.812 4.59 1 98 174 ASP A C 1
ATOM 1334 O O . ASP A 1 174 ? -8.773 -35.656 4.594 1 98 174 ASP A O 1
ATOM 1338 N N . ALA A 1 175 ? -9.891 -37.312 3.576 1 98.25 175 ALA A N 1
ATOM 1339 C CA . ALA A 1 175 ? -10.281 -36.469 2.439 1 98.25 175 ALA A CA 1
ATOM 1340 C C . ALA A 1 175 ? -11.172 -35.312 2.885 1 98.25 175 ALA A C 1
ATOM 1342 O O . ALA A 1 175 ? -11.984 -35.469 3.797 1 98.25 175 ALA A O 1
ATOM 1343 N N . ARG A 1 176 ? -11.031 -34.156 2.264 1 98.12 176 ARG A N 1
ATOM 1344 C CA . ARG A 1 176 ? -11.781 -32.969 2.59 1 98.12 176 ARG A CA 1
ATOM 1345 C C . ARG A 1 176 ? -12.812 -32.656 1.513 1 98.12 176 ARG A C 1
ATOM 1347 O O . ARG A 1 176 ? -12.555 -32.844 0.323 1 98.12 176 ARG A O 1
ATOM 1354 N N . GLY A 1 177 ? -13.906 -32.125 1.933 1 98 177 GLY A N 1
ATOM 1355 C CA . GLY A 1 177 ? -15.047 -31.906 1.055 1 98 177 GLY A CA 1
ATOM 1356 C C . GLY A 1 177 ? -14.734 -30.969 -0.102 1 98 177 GLY A C 1
ATOM 1357 O O . GLY A 1 177 ? -15 -31.297 -1.26 1 98 177 GLY A O 1
ATOM 1358 N N . ASP A 1 178 ? -14.188 -29.812 0.157 1 97.94 178 ASP A N 1
ATOM 1359 C CA . ASP A 1 178 ? -13.812 -28.859 -0.884 1 97.94 178 ASP A CA 1
ATOM 1360 C C . ASP A 1 178 ? -12.883 -29.5 -1.91 1 97.94 178 ASP A C 1
ATOM 1362 O O . ASP A 1 178 ? -13.078 -29.344 -3.117 1 97.94 178 ASP A O 1
ATOM 1366 N N . LEU A 1 179 ? -11.953 -30.25 -1.451 1 98.19 179 LEU A N 1
ATOM 1367 C CA . LEU A 1 179 ? -10.961 -30.875 -2.32 1 98.19 179 LEU A CA 1
ATOM 1368 C C . LEU A 1 179 ? -11.578 -32.031 -3.119 1 98.19 179 LEU A C 1
ATOM 1370 O O . LEU A 1 179 ? -11.227 -32.219 -4.285 1 98.19 179 LEU A O 1
ATOM 1374 N N . ALA A 1 180 ? -12.469 -32.719 -2.535 1 98.44 180 ALA A N 1
ATOM 1375 C CA . ALA A 1 180 ? -13.156 -33.812 -3.217 1 98.44 180 ALA A CA 1
ATOM 1376 C C . ALA A 1 180 ? -14.023 -33.281 -4.359 1 98.44 180 ALA A C 1
ATOM 1378 O O . ALA A 1 180 ? -14.062 -33.875 -5.441 1 98.44 180 ALA A O 1
ATOM 1379 N N . ARG A 1 181 ? -14.68 -32.25 -4.066 1 97.5 181 ARG A N 1
ATOM 1380 C CA . ARG A 1 181 ? -15.531 -31.656 -5.098 1 97.5 181 ARG A CA 1
ATOM 1381 C C . ARG A 1 181 ? -14.703 -31.141 -6.273 1 97.5 181 ARG A C 1
ATOM 1383 O O . ARG A 1 181 ? -15.109 -31.281 -7.43 1 97.5 181 ARG A O 1
ATOM 1390 N N . LEU A 1 182 ? -13.555 -30.609 -6.008 1 96.12 182 LEU A N 1
ATOM 1391 C CA . LEU A 1 182 ? -12.641 -30.203 -7.07 1 96.12 182 LEU A CA 1
ATOM 1392 C C . LEU A 1 182 ? -12.141 -31.406 -7.855 1 96.12 182 LEU A C 1
ATOM 1394 O O . LEU A 1 182 ? -12.062 -31.359 -9.086 1 96.12 182 LEU A O 1
ATOM 1398 N N . ALA A 1 183 ? -11.875 -32.438 -7.16 1 97.94 183 ALA A N 1
ATOM 1399 C CA . ALA A 1 183 ? -11.391 -33.688 -7.789 1 97.94 183 ALA A CA 1
ATOM 1400 C C . ALA A 1 183 ? -12.445 -34.25 -8.719 1 97.94 183 ALA A C 1
ATOM 1402 O O . ALA A 1 183 ? -12.117 -34.812 -9.773 1 97.94 183 ALA A O 1
ATOM 1403 N N . ILE A 1 184 ? -13.68 -34.219 -8.32 1 98.12 184 ILE A N 1
ATOM 1404 C CA . ILE A 1 184 ? -14.773 -34.75 -9.125 1 98.12 184 ILE A CA 1
ATOM 1405 C C . ILE A 1 184 ? -14.789 -34.062 -10.484 1 98.12 184 ILE A C 1
ATOM 1407 O O . ILE A 1 184 ? -14.867 -34.719 -11.523 1 98.12 184 ILE A O 1
ATOM 1411 N N . VAL A 1 185 ? -14.617 -32.75 -10.469 1 95.38 185 VAL A N 1
ATOM 1412 C CA . VAL A 1 185 ? -14.617 -31.984 -11.703 1 95.38 185 VAL A CA 1
ATOM 1413 C C . VAL A 1 185 ? -13.383 -32.312 -12.531 1 95.38 185 VAL A C 1
ATOM 1415 O O . VAL A 1 185 ? -13.477 -32.531 -13.742 1 95.38 185 VAL A O 1
ATOM 1418 N N . GLN A 1 186 ? -12.258 -32.469 -11.93 1 95.25 186 GLN A N 1
ATOM 1419 C CA . GLN A 1 186 ? -11.008 -32.781 -12.617 1 95.25 186 GLN A CA 1
ATOM 1420 C C . GLN A 1 186 ? -11.062 -34.156 -13.227 1 95.25 186 GLN A C 1
ATOM 1422 O O . GLN A 1 186 ? -10.578 -34.375 -14.344 1 95.25 186 GLN A O 1
ATOM 1427 N N . LYS A 1 187 ? -11.656 -35.062 -12.484 1 97 187 LYS A N 1
ATOM 1428 C CA . LYS A 1 187 ? -11.727 -36.438 -12.953 1 97 187 LYS A CA 1
ATOM 1429 C C . LYS A 1 187 ? -12.633 -36.562 -14.18 1 97 187 LYS A C 1
ATOM 1431 O O . LYS A 1 187 ? -12.391 -37.406 -15.062 1 97 187 LYS A O 1
ATOM 1436 N N . GLN A 1 188 ? -13.672 -35.781 -14.164 1 97.06 188 GLN A N 1
ATOM 1437 C CA . GLN A 1 188 ? -14.484 -35.781 -15.375 1 97.06 188 GLN A CA 1
ATOM 1438 C C . GLN A 1 188 ? -13.672 -35.375 -16.594 1 97.06 188 GLN A C 1
ATOM 1440 O O . GLN A 1 188 ? -13.812 -35.969 -17.672 1 97.06 188 GLN A O 1
ATOM 1445 N N . VAL A 1 189 ? -12.82 -34.375 -16.484 1 95.19 189 VAL A N 1
ATOM 1446 C CA . VAL A 1 189 ? -11.945 -33.969 -17.562 1 95.19 189 VAL A CA 1
ATOM 1447 C C . VAL A 1 189 ? -11.008 -35.094 -17.938 1 95.19 189 VAL A C 1
ATOM 1449 O O . VAL A 1 189 ? -10.805 -35.375 -19.125 1 95.19 189 VAL A O 1
ATOM 1452 N N . GLU A 1 190 ? -10.469 -35.781 -16.938 1 96.25 190 GLU A N 1
ATOM 1453 C CA . GLU A 1 190 ? -9.57 -36.906 -17.172 1 96.25 190 GLU A CA 1
ATOM 1454 C C . GLU A 1 190 ? -10.281 -38.031 -17.938 1 96.25 190 GLU A C 1
ATOM 1456 O O . GLU A 1 190 ? -9.703 -38.625 -18.828 1 96.25 190 GLU A O 1
ATOM 1461 N N . VAL A 1 191 ? -11.531 -38.281 -17.562 1 97.94 191 VAL A N 1
ATOM 1462 C CA . VAL A 1 191 ? -12.344 -39.281 -18.25 1 97.94 191 VAL A CA 1
ATOM 1463 C C . VAL A 1 191 ? -12.469 -38.906 -19.734 1 97.94 191 VAL A C 1
ATOM 1465 O O . VAL A 1 191 ? -12.273 -39.75 -20.609 1 97.94 191 VAL A O 1
ATOM 1468 N N . ASN A 1 192 ? -12.781 -37.688 -19.938 1 97.25 192 ASN A N 1
ATOM 1469 C CA . ASN A 1 192 ? -12.938 -37.188 -21.297 1 97.25 192 ASN A CA 1
ATOM 1470 C C . ASN A 1 192 ? -11.625 -37.281 -22.078 1 97.25 192 ASN A C 1
ATOM 1472 O O . ASN A 1 192 ? -11.617 -37.625 -23.266 1 97.25 192 ASN A O 1
ATOM 1476 N N . VAL A 1 193 ? -10.539 -36.969 -21.484 1 96.69 193 VAL A N 1
ATOM 1477 C CA . VAL A 1 193 ? -9.227 -36.969 -22.125 1 96.69 193 VAL A CA 1
ATOM 1478 C C . VAL A 1 193 ? -8.844 -38.406 -22.516 1 96.69 193 VAL A C 1
ATOM 1480 O O . VAL A 1 193 ? -8.391 -38.656 -23.625 1 96.69 193 VAL A O 1
ATOM 1483 N N . TYR A 1 194 ? -9.023 -39.375 -21.641 1 97.75 194 TYR A N 1
ATOM 1484 C CA . TYR A 1 194 ? -8.719 -40.75 -21.938 1 97.75 194 TYR A CA 1
ATOM 1485 C C . TYR A 1 194 ? -9.648 -41.281 -23.031 1 97.75 194 TYR A C 1
ATOM 1487 O O . TYR A 1 194 ? -9.234 -42.094 -23.859 1 97.75 194 TYR A O 1
ATOM 1495 N N . GLY A 1 195 ? -10.875 -40.844 -22.938 1 97.94 195 GLY A N 1
ATOM 1496 C CA . GLY A 1 195 ? -11.797 -41.219 -24 1 97.94 195 GLY A CA 1
ATOM 1497 C C . GLY A 1 195 ? -11.352 -40.719 -25.359 1 97.94 195 GLY A C 1
ATOM 1498 O O . GLY A 1 195 ? -11.398 -41.469 -26.344 1 97.94 195 GLY A O 1
ATOM 1499 N N . ALA A 1 196 ? -10.969 -39.5 -25.391 1 96.88 196 ALA A N 1
ATOM 1500 C CA . ALA A 1 196 ? -10.477 -38.938 -26.641 1 96.88 196 ALA A CA 1
ATOM 1501 C C . ALA A 1 196 ? -9.203 -39.625 -27.109 1 96.88 196 ALA A C 1
ATOM 1503 O O . ALA A 1 196 ? -9 -39.812 -28.312 1 96.88 196 ALA A O 1
ATOM 1504 N N . LEU A 1 197 ? -8.312 -39.938 -26.172 1 97.25 197 LEU A N 1
ATOM 1505 C CA . LEU A 1 197 ? -7.098 -40.688 -26.5 1 97.25 197 LEU A CA 1
ATOM 1506 C C . LEU A 1 197 ? -7.434 -42.031 -27.125 1 97.25 197 LEU A C 1
ATOM 1508 O O . LEU A 1 197 ? -6.824 -42.438 -28.125 1 97.25 197 LEU A O 1
ATOM 1512 N N . ALA A 1 198 ? -8.391 -42.75 -26.578 1 98.12 198 ALA A N 1
ATOM 1513 C CA . ALA A 1 198 ? -8.805 -44.062 -27.109 1 98.12 198 ALA A CA 1
ATOM 1514 C C . ALA A 1 198 ? -9.359 -43.938 -28.516 1 98.12 198 ALA A C 1
ATOM 1516 O O . ALA A 1 198 ? -9.055 -44.75 -29.391 1 98.12 198 ALA A O 1
ATOM 1517 N N . ALA A 1 199 ? -10.164 -42.938 -28.688 1 97.56 199 ALA A N 1
ATOM 1518 C CA . ALA A 1 199 ? -10.766 -42.719 -30 1 97.56 199 ALA A CA 1
ATOM 1519 C C . ALA A 1 199 ? -9.695 -42.406 -31.047 1 97.56 199 ALA A C 1
ATOM 1521 O O . ALA A 1 199 ? -9.742 -42.906 -32.156 1 97.56 199 ALA A O 1
ATOM 1522 N N . ASP A 1 200 ? -8.82 -41.594 -30.703 1 97.31 200 ASP A N 1
ATOM 1523 C CA . ASP A 1 200 ? -7.73 -41.25 -31.609 1 97.31 200 ASP A CA 1
ATOM 1524 C C . ASP A 1 200 ? -6.832 -42.438 -31.875 1 97.31 200 ASP A C 1
ATOM 1526 O O . ASP A 1 200 ? -6.387 -42.656 -33 1 97.31 200 ASP A O 1
ATOM 1530 N N . ALA A 1 201 ? -6.547 -43.188 -30.797 1 97.69 201 ALA A N 1
ATOM 1531 C CA . ALA A 1 201 ? -5.703 -44.375 -30.906 1 97.69 201 ALA A CA 1
ATOM 1532 C C . ALA A 1 201 ? -6.32 -45.406 -31.828 1 97.69 201 ALA A C 1
ATOM 1534 O O . ALA A 1 201 ? -5.605 -46.094 -32.562 1 97.69 201 ALA A O 1
ATOM 1535 N N . ALA A 1 202 ? -7.562 -45.531 -31.828 1 98 202 ALA A N 1
ATOM 1536 C CA . ALA A 1 202 ? -8.25 -46.5 -32.688 1 98 202 ALA A CA 1
ATOM 1537 C C . ALA A 1 202 ? -7.91 -46.219 -34.156 1 98 202 ALA A C 1
ATOM 1539 O O . ALA A 1 202 ? -7.824 -47.156 -34.969 1 98 202 ALA A O 1
ATOM 1540 N N . LYS A 1 203 ? -7.625 -45.031 -34.469 1 97.38 203 LYS A N 1
ATOM 1541 C CA . LYS A 1 203 ? -7.336 -44.656 -35.875 1 97.38 203 LYS A CA 1
ATOM 1542 C C . LYS A 1 203 ? -5.84 -44.688 -36.156 1 97.38 203 LYS A C 1
ATOM 1544 O O . LYS A 1 203 ? -5.418 -45.031 -37.25 1 97.38 203 LYS A O 1
ATOM 1549 N N . ARG A 1 204 ? -5.055 -44.406 -35.125 1 96.88 204 ARG A N 1
ATOM 1550 C CA . ARG A 1 204 ? -3.664 -44.062 -35.406 1 96.88 204 ARG A CA 1
ATOM 1551 C C . ARG A 1 204 ? -2.715 -45.031 -34.719 1 96.88 204 ARG A C 1
ATOM 1553 O O . ARG A 1 204 ? -1.571 -45.219 -35.156 1 96.88 204 ARG A O 1
ATOM 1560 N N . GLN A 1 205 ? -3.107 -45.594 -33.625 1 96.38 205 GLN A N 1
ATOM 1561 C CA . GLN A 1 205 ? -2.236 -46.438 -32.812 1 96.38 205 GLN A CA 1
ATOM 1562 C C . GLN A 1 205 ? -3.049 -47.438 -31.984 1 96.38 205 GLN A C 1
ATOM 1564 O O . GLN A 1 205 ? -3.088 -47.375 -30.766 1 96.38 205 GLN A O 1
ATOM 1569 N N . PRO A 1 206 ? -3.539 -48.406 -32.594 1 96.88 206 PRO A N 1
ATOM 1570 C CA . PRO A 1 206 ? -4.551 -49.312 -32.031 1 96.88 206 PRO A CA 1
ATOM 1571 C C . PRO A 1 206 ? -4.074 -49.969 -30.734 1 96.88 206 PRO A C 1
ATOM 1573 O O . PRO A 1 206 ? -4.887 -50.281 -29.859 1 96.88 206 PRO A O 1
ATOM 1576 N N . SER A 1 207 ? -2.775 -50.125 -30.547 1 96.88 207 SER A N 1
ATOM 1577 C CA . SER A 1 207 ? -2.23 -50.781 -29.375 1 96.88 207 SER A CA 1
ATOM 1578 C C . SER A 1 207 ? -2.535 -50.031 -28.094 1 96.88 207 SER A C 1
ATOM 1580 O O . SER A 1 207 ? -2.434 -50.562 -27 1 96.88 207 SER A O 1
ATOM 1582 N N . LEU A 1 208 ? -2.926 -48.781 -28.203 1 98.31 208 LEU A N 1
ATOM 1583 C CA . LEU A 1 208 ? -3.141 -47.938 -27.031 1 98.31 208 LEU A CA 1
ATOM 1584 C C . LEU A 1 208 ? -4.621 -47.875 -26.688 1 98.31 208 LEU A C 1
ATOM 1586 O O . LEU A 1 208 ? -4.988 -47.281 -25.656 1 98.31 208 LEU A O 1
ATOM 1590 N N . VAL A 1 209 ? -5.488 -48.406 -27.5 1 98.44 209 VAL A N 1
ATOM 1591 C CA . VAL A 1 209 ? -6.93 -48.281 -27.297 1 98.44 209 VAL A CA 1
ATOM 1592 C C . VAL A 1 209 ? -7.32 -48.938 -25.969 1 98.44 209 VAL A C 1
ATOM 1594 O O . VAL A 1 209 ? -7.934 -48.281 -25.109 1 98.44 209 VAL A O 1
ATOM 1597 N N . ALA A 1 210 ? -6.992 -50.156 -25.766 1 98.44 210 ALA A N 1
ATOM 1598 C CA . ALA A 1 210 ? -7.402 -50.906 -24.578 1 98.44 210 ALA A CA 1
ATOM 1599 C C . ALA A 1 210 ? -6.805 -50.281 -23.312 1 98.44 210 ALA A C 1
ATOM 1601 O O . ALA A 1 210 ? -7.512 -50.062 -22.328 1 98.44 210 ALA A O 1
ATOM 1602 N N . PRO A 1 211 ? -5.461 -50 -23.328 1 98.44 211 PRO A N 1
ATOM 1603 C CA . PRO A 1 211 ? -4.902 -49.312 -22.156 1 98.44 211 PRO A CA 1
ATOM 1604 C C . PRO A 1 211 ? -5.613 -48 -21.844 1 98.44 211 PRO A C 1
ATOM 1606 O O . PRO A 1 211 ? -5.887 -47.719 -20.672 1 98.44 211 PRO A O 1
ATOM 1609 N N . ALA A 1 212 ? -5.914 -47.188 -22.859 1 98.69 212 ALA A N 1
ATOM 1610 C CA . ALA A 1 212 ? -6.59 -45.906 -22.672 1 98.69 212 ALA A CA 1
ATOM 1611 C C . ALA A 1 212 ? -7.984 -46.125 -22.094 1 98.69 212 ALA A C 1
ATOM 1613 O O . ALA A 1 212 ? -8.414 -45.344 -21.219 1 98.69 212 ALA A O 1
ATOM 1614 N N . LYS A 1 213 ? -8.672 -47.062 -22.531 1 98.69 213 LYS A N 1
ATOM 1615 C CA . LYS A 1 213 ? -10.016 -47.344 -22.047 1 98.69 213 LYS A CA 1
ATOM 1616 C C . LYS A 1 213 ? -9.992 -47.812 -20.594 1 98.69 213 LYS A C 1
ATOM 1618 O O . LYS A 1 213 ? -10.898 -47.5 -19.828 1 98.69 213 LYS A O 1
ATOM 1623 N N . ARG A 1 214 ? -9 -48.625 -20.234 1 98.56 214 ARG A N 1
ATOM 1624 C CA . ARG A 1 214 ? -8.859 -49.062 -18.844 1 98.56 214 ARG A CA 1
ATOM 1625 C C . ARG A 1 214 ? -8.609 -47.875 -17.922 1 98.56 214 ARG A C 1
ATOM 1627 O O . ARG A 1 214 ? -9.18 -47.812 -16.828 1 98.56 214 ARG A O 1
ATOM 1634 N N . ALA A 1 215 ? -7.754 -46.969 -18.438 1 98.62 215 ALA A N 1
ATOM 1635 C CA . ALA A 1 215 ? -7.508 -45.75 -17.672 1 98.62 215 ALA A CA 1
ATOM 1636 C C . ALA A 1 215 ? -8.781 -44.938 -17.547 1 98.62 215 ALA A C 1
ATOM 1638 O O . ALA A 1 215 ? -9.078 -44.406 -16.469 1 98.62 215 ALA A O 1
ATOM 1639 N N . GLN A 1 216 ? -9.539 -44.812 -18.625 1 98.69 216 GLN A N 1
ATOM 1640 C CA . GLN A 1 216 ? -10.805 -44.062 -18.641 1 98.69 216 GLN A CA 1
ATOM 1641 C C . GLN A 1 216 ? -11.781 -44.656 -17.625 1 98.69 216 GLN A C 1
ATOM 1643 O O . GLN A 1 216 ? -12.383 -43.906 -16.844 1 98.69 216 GLN A O 1
ATOM 1648 N N . ALA A 1 217 ? -11.906 -45.906 -17.641 1 98.75 217 ALA A N 1
ATOM 1649 C CA . ALA A 1 217 ? -12.836 -46.594 -16.75 1 98.75 217 ALA A CA 1
ATOM 1650 C C . ALA A 1 217 ? -12.422 -46.406 -15.289 1 98.75 217 ALA A C 1
ATOM 1652 O O . ALA A 1 217 ? -13.273 -46.219 -14.406 1 98.75 217 ALA A O 1
ATOM 1653 N N . ALA A 1 218 ? -11.141 -46.531 -15.039 1 98.75 218 ALA A N 1
ATOM 1654 C CA . ALA A 1 218 ? -10.641 -46.344 -13.688 1 98.75 218 ALA A CA 1
ATOM 1655 C C . ALA A 1 218 ? -10.93 -44.906 -13.188 1 98.75 218 ALA A C 1
ATOM 1657 O O . ALA A 1 218 ? -11.344 -44.719 -12.039 1 98.75 218 ALA A O 1
ATOM 1658 N N . ALA A 1 219 ? -10.695 -43.906 -14.062 1 98.69 219 ALA A N 1
ATOM 1659 C CA . ALA A 1 219 ? -10.977 -42.531 -13.711 1 98.69 219 ALA A CA 1
ATOM 1660 C C . ALA A 1 219 ? -12.469 -42.312 -13.43 1 98.69 219 ALA A C 1
ATOM 1662 O O . ALA A 1 219 ? -12.836 -41.656 -12.469 1 98.69 219 ALA A O 1
ATOM 1663 N N . ALA A 1 220 ? -13.289 -42.906 -14.211 1 98.81 220 ALA A N 1
ATOM 1664 C CA . ALA A 1 220 ? -14.734 -42.812 -14.039 1 98.81 220 ALA A CA 1
ATOM 1665 C C . ALA A 1 220 ? -15.172 -43.438 -12.719 1 98.81 220 ALA A C 1
ATOM 1667 O O . ALA A 1 220 ? -16.047 -42.906 -12.031 1 98.81 220 ALA A O 1
ATOM 1668 N N . ALA A 1 221 ? -14.633 -44.562 -12.414 1 98.75 221 ALA A N 1
ATOM 1669 C CA . ALA A 1 221 ? -14.977 -45.25 -11.18 1 98.75 221 ALA A CA 1
ATOM 1670 C C . ALA A 1 221 ? -14.547 -44.438 -9.961 1 98.75 221 ALA A C 1
ATOM 1672 O O . ALA A 1 221 ? -15.258 -44.406 -8.953 1 98.75 221 ALA A O 1
ATOM 1673 N N . PHE A 1 222 ? -13.383 -43.906 -10.008 1 98.69 222 PHE A N 1
ATOM 1674 C CA . PHE A 1 222 ? -12.891 -43.062 -8.922 1 98.69 222 PHE A CA 1
ATOM 1675 C C . PHE A 1 222 ? -13.789 -41.875 -8.727 1 98.69 222 PHE A C 1
ATOM 1677 O O . PHE A 1 222 ? -14.133 -41.5 -7.594 1 98.69 222 PHE A O 1
ATOM 1684 N N . LYS A 1 223 ? -14.172 -41.219 -9.859 1 98.75 223 LYS A N 1
ATOM 1685 C CA . LYS A 1 223 ? -15.102 -40.094 -9.812 1 98.75 223 LYS A CA 1
ATOM 1686 C C . LYS A 1 223 ? -16.406 -40.469 -9.125 1 98.75 223 LYS A C 1
ATOM 1688 O O . LYS A 1 223 ? -16.906 -39.75 -8.266 1 98.75 223 LYS A O 1
ATOM 1693 N N . ALA A 1 224 ? -16.953 -41.562 -9.547 1 98.75 224 ALA A N 1
ATOM 1694 C CA . ALA A 1 224 ? -18.203 -42.062 -8.992 1 98.75 224 ALA A CA 1
ATOM 1695 C C . ALA A 1 224 ? -18.078 -42.312 -7.492 1 98.75 224 ALA A C 1
ATOM 1697 O O . ALA A 1 224 ? -19.016 -42.031 -6.73 1 98.75 224 ALA A O 1
ATOM 1698 N N . TRP A 1 225 ? -17.031 -42.875 -7.133 1 98.75 225 TRP A N 1
ATOM 1699 C CA . TRP A 1 225 ? -16.781 -43.125 -5.715 1 98.75 225 TRP A CA 1
ATOM 1700 C C . TRP A 1 225 ? -16.766 -41.812 -4.93 1 98.75 225 TRP A C 1
ATOM 1702 O O . TRP A 1 225 ? -17.406 -41.688 -3.877 1 98.75 225 TRP A O 1
ATOM 1712 N N . LEU A 1 226 ? -16.062 -40.812 -5.418 1 98.69 226 LEU A N 1
ATOM 1713 C CA . LEU A 1 226 ? -16 -39.531 -4.762 1 98.69 226 LEU A CA 1
ATOM 1714 C C . LEU A 1 226 ? -17.391 -38.906 -4.668 1 98.69 226 LEU A C 1
ATOM 1716 O O . LEU A 1 226 ? -17.734 -38.281 -3.658 1 98.69 226 LEU A O 1
ATOM 1720 N N . GLU A 1 227 ? -18.172 -39 -5.719 1 98.62 227 GLU A N 1
ATOM 1721 C CA . GLU A 1 227 ? -19.531 -38.469 -5.727 1 98.62 227 GLU A CA 1
ATOM 1722 C C . GLU A 1 227 ? -20.375 -39.125 -4.629 1 98.62 227 GLU A C 1
ATOM 1724 O O . GLU A 1 227 ? -21.281 -38.469 -4.082 1 98.62 227 GLU A O 1
ATOM 1729 N N . GLY A 1 228 ? -20.047 -40.219 -4.305 1 98.25 228 GLY A N 1
ATOM 1730 C CA . GLY A 1 228 ? -20.797 -40.938 -3.285 1 98.25 228 GLY A CA 1
ATOM 1731 C C . GLY A 1 228 ? -20.422 -40.531 -1.872 1 98.25 228 GLY A C 1
ATOM 1732 O O . GLY A 1 228 ? -21.188 -40.75 -0.935 1 98.25 228 GLY A O 1
ATOM 1733 N N . ILE A 1 229 ? -19.266 -39.875 -1.663 1 97.75 229 ILE A N 1
ATOM 1734 C CA . ILE A 1 229 ? -18.828 -39.688 -0.284 1 97.75 229 ILE A CA 1
ATOM 1735 C C . ILE A 1 229 ? -18.656 -38.188 0.007 1 97.75 229 ILE A C 1
ATOM 1737 O O . ILE A 1 229 ? -18.547 -37.781 1.167 1 97.75 229 ILE A O 1
ATOM 1741 N N . GLU A 1 230 ? -18.531 -37.344 -0.964 1 97.12 230 GLU A N 1
ATOM 1742 C CA . GLU A 1 230 ? -18.062 -35.969 -0.797 1 97.12 230 GLU A CA 1
ATOM 1743 C C . GLU A 1 230 ? -18.969 -35.188 0.153 1 97.12 230 GLU A C 1
ATOM 1745 O O . GLU A 1 230 ? -18.484 -34.344 0.918 1 97.12 230 GLU A O 1
ATOM 1750 N N . ALA A 1 231 ? -20.266 -35.375 0.226 1 96.38 231 ALA A N 1
ATOM 1751 C CA . ALA A 1 231 ? -21.219 -34.656 1.036 1 96.38 231 ALA A CA 1
ATOM 1752 C C . ALA A 1 231 ? -21 -34.906 2.523 1 96.38 231 ALA A C 1
ATOM 1754 O O . ALA A 1 231 ? -21.344 -34.062 3.363 1 96.38 231 ALA A O 1
ATOM 1755 N N . GLY A 1 232 ? -20.438 -36.062 2.822 1 97.44 232 GLY A N 1
ATOM 1756 C CA . GLY A 1 232 ? -20.25 -36.406 4.219 1 97.44 232 GLY A CA 1
ATOM 1757 C C . GLY A 1 232 ? -18.875 -36.031 4.746 1 97.44 232 GLY A C 1
ATOM 1758 O O . GLY A 1 232 ? -18.594 -36.219 5.938 1 97.44 232 GLY A O 1
ATOM 1759 N N . LEU A 1 233 ? -18.031 -35.5 3.918 1 97.75 233 LEU A N 1
ATOM 1760 C CA . LEU A 1 233 ? -16.656 -35.156 4.297 1 97.75 233 LEU A CA 1
ATOM 1761 C C . LEU A 1 233 ? -16.594 -33.812 5.016 1 97.75 233 LEU A C 1
ATOM 1763 O O . LEU A 1 233 ? -17.438 -32.938 4.773 1 97.75 233 LEU A O 1
ATOM 1767 N N . PRO A 1 234 ? -15.625 -33.656 5.953 1 97.06 234 PRO A N 1
ATOM 1768 C CA . PRO A 1 234 ? -15.406 -32.312 6.488 1 97.06 234 PRO A CA 1
ATOM 1769 C C . PRO A 1 234 ? -15.148 -31.281 5.398 1 97.06 234 PRO A C 1
ATOM 1771 O O . PRO A 1 234 ? -14.406 -31.562 4.449 1 97.06 234 PRO A O 1
ATOM 1774 N N . ALA A 1 235 ? -15.57 -30.188 5.465 1 94.88 235 ALA A N 1
ATOM 1775 C CA . ALA A 1 235 ? -15.719 -29.25 4.348 1 94.88 235 ALA A CA 1
ATOM 1776 C C . ALA A 1 235 ? -14.383 -28.594 4.004 1 94.88 235 ALA A C 1
ATOM 1778 O O . ALA A 1 235 ? -13.984 -28.562 2.838 1 94.88 235 ALA A O 1
ATOM 1779 N N . TYR A 1 236 ? -13.625 -28.078 5.031 1 97.5 236 TYR A N 1
ATOM 1780 C CA . TYR A 1 236 ? -12.523 -27.141 4.805 1 97.5 236 TYR A CA 1
ATOM 1781 C C . TYR A 1 236 ? -11.273 -27.891 4.355 1 97.5 236 TYR A C 1
ATOM 1783 O O . TYR A 1 236 ? -10.883 -28.891 4.965 1 97.5 236 TYR A O 1
ATOM 1791 N N . GLY A 1 237 ? -10.656 -27.422 3.297 1 97.62 237 GLY A N 1
ATOM 1792 C CA . GLY A 1 237 ? -9.461 -28.047 2.748 1 97.62 237 GLY A CA 1
ATOM 1793 C C . GLY A 1 237 ? -8.188 -27.297 3.088 1 97.62 237 GLY A C 1
ATOM 1794 O O . GLY A 1 237 ? -7.09 -27.719 2.729 1 97.62 237 GLY A O 1
ATOM 1795 N N . GLY A 1 238 ? -8.234 -26.188 3.83 1 98.31 238 GLY A N 1
ATOM 1796 C CA . GLY A 1 238 ? -7.066 -25.391 4.152 1 98.31 238 GLY A CA 1
ATOM 1797 C C . GLY A 1 238 ? -6.145 -26.047 5.156 1 98.31 238 GLY A C 1
ATOM 1798 O O . GLY A 1 238 ? -6.504 -27.047 5.777 1 98.31 238 GLY A O 1
ATOM 1799 N N . VAL A 1 239 ? -4.977 -25.469 5.375 1 98.44 239 VAL A N 1
ATOM 1800 C CA . VAL A 1 239 ? -3.959 -26.078 6.227 1 98.44 239 VAL A CA 1
ATOM 1801 C C . VAL A 1 239 ? -4.066 -25.516 7.645 1 98.44 239 VAL A C 1
ATOM 1803 O O . VAL A 1 239 ? -3.375 -25.969 8.555 1 98.44 239 VAL A O 1
ATOM 1806 N N . GLY A 1 240 ? -4.914 -24.547 7.875 1 98.62 240 GLY A N 1
ATOM 1807 C CA . GLY A 1 240 ? -5.016 -23.875 9.164 1 98.62 240 GLY A CA 1
ATOM 1808 C C . GLY A 1 240 ? -4.137 -22.641 9.273 1 98.62 240 GLY A C 1
ATOM 1809 O O . GLY A 1 240 ? -3.041 -22.609 8.711 1 98.62 240 GLY A O 1
ATOM 1810 N N . ALA A 1 241 ? -4.598 -21.672 9.969 1 98.44 241 ALA A N 1
ATOM 1811 C CA . ALA A 1 241 ? -3.973 -20.344 10.039 1 98.44 241 ALA A CA 1
ATOM 1812 C C . ALA A 1 241 ? -2.527 -20.453 10.523 1 98.44 241 ALA A C 1
ATOM 1814 O O . ALA A 1 241 ? -1.63 -19.844 9.938 1 98.44 241 ALA A O 1
ATOM 1815 N N . GLU A 1 242 ? -2.266 -21.203 11.562 1 98.62 242 GLU A N 1
ATOM 1816 C CA . GLU A 1 242 ? -0.933 -21.297 12.148 1 98.62 242 GLU A CA 1
ATOM 1817 C C . GLU A 1 242 ? 0.044 -21.984 11.203 1 98.62 242 GLU A C 1
ATOM 1819 O O . GLU A 1 242 ? 1.178 -21.531 11.031 1 98.62 242 GLU A O 1
ATOM 1824 N N . ASN A 1 243 ? -0.396 -23.062 10.586 1 98.88 243 ASN A N 1
ATOM 1825 C CA . ASN A 1 243 ? 0.448 -23.766 9.625 1 98.88 243 ASN A CA 1
ATOM 1826 C C . ASN A 1 243 ? 0.71 -22.938 8.383 1 98.88 243 ASN A C 1
ATOM 1828 O O . ASN A 1 243 ? 1.809 -22.969 7.824 1 98.88 243 ASN A O 1
ATOM 1832 N N . TYR A 1 244 ? -0.352 -22.219 7.98 1 98.75 244 TYR A N 1
ATOM 1833 C CA . TYR A 1 244 ? -0.18 -21.344 6.832 1 98.75 244 TYR A CA 1
ATOM 1834 C C . TYR A 1 244 ? 0.878 -20.281 7.117 1 98.75 244 TYR A C 1
ATOM 1836 O O . TYR A 1 244 ? 1.763 -20.047 6.289 1 98.75 244 TYR A O 1
ATOM 1844 N N . ALA A 1 245 ? 0.785 -19.672 8.273 1 98.75 245 ALA A N 1
ATOM 1845 C CA . ALA A 1 245 ? 1.772 -18.672 8.68 1 98.75 245 ALA A CA 1
ATOM 1846 C C . ALA A 1 245 ? 3.174 -19.281 8.711 1 98.75 245 ALA A C 1
ATOM 1848 O O . ALA A 1 245 ? 4.141 -18.641 8.281 1 98.75 245 ALA A O 1
ATOM 1849 N N . TRP A 1 246 ? 3.285 -20.453 9.258 1 98.69 246 TRP A N 1
ATOM 1850 C CA . TRP A 1 246 ? 4.57 -21.141 9.328 1 98.69 246 TRP A CA 1
ATOM 1851 C C . TRP A 1 246 ? 5.137 -21.375 7.934 1 98.69 246 TRP A C 1
ATOM 1853 O O . TRP A 1 246 ? 6.328 -21.172 7.695 1 98.69 246 TRP A O 1
ATOM 1863 N N . TYR A 1 247 ? 4.312 -21.797 6.973 1 98.62 247 TYR A N 1
ATOM 1864 C CA . TYR A 1 247 ? 4.727 -22.078 5.602 1 98.62 247 TYR A CA 1
ATOM 1865 C C . TYR A 1 247 ? 5.242 -20.828 4.922 1 98.62 247 TYR A C 1
ATOM 1867 O O . TYR A 1 247 ? 6.301 -20.844 4.289 1 98.62 247 TYR A O 1
ATOM 1875 N N . LEU A 1 248 ? 4.508 -19.75 5.066 1 98.56 248 LEU A N 1
ATOM 1876 C CA . LEU A 1 248 ? 4.934 -18.5 4.469 1 98.56 248 LEU A CA 1
ATOM 1877 C C . LEU A 1 248 ? 6.305 -18.078 4.992 1 98.56 248 LEU A C 1
ATOM 1879 O O . LEU A 1 248 ? 7.176 -17.688 4.215 1 98.56 248 LEU A O 1
ATOM 1883 N N . ARG A 1 249 ? 6.5 -18.25 6.254 1 98.5 249 ARG A N 1
ATOM 1884 C CA . ARG A 1 249 ? 7.703 -17.75 6.91 1 98.5 249 ARG A CA 1
ATOM 1885 C C . ARG A 1 249 ? 8.891 -18.672 6.664 1 98.5 249 ARG A C 1
ATOM 1887 O O . ARG A 1 249 ? 10.008 -18.219 6.414 1 98.5 249 ARG A O 1
ATOM 1894 N N . HIS A 1 250 ? 8.664 -19.953 6.707 1 98.5 250 HIS A N 1
ATOM 1895 C CA . HIS A 1 250 ? 9.797 -20.875 6.84 1 98.5 250 HIS A CA 1
ATOM 1896 C C . HIS A 1 250 ? 10.062 -21.609 5.531 1 98.5 250 HIS A C 1
ATOM 1898 O O . HIS A 1 250 ? 11.141 -22.156 5.336 1 98.5 250 HIS A O 1
ATOM 1904 N N . VAL A 1 251 ? 9.102 -21.672 4.637 1 98.69 251 VAL A N 1
ATOM 1905 C CA . VAL A 1 251 ? 9.305 -22.312 3.344 1 98.69 251 VAL A CA 1
ATOM 1906 C C . VAL A 1 251 ? 9.453 -21.25 2.256 1 98.69 251 VAL A C 1
ATOM 1908 O O . VAL A 1 251 ? 10.469 -21.203 1.56 1 98.69 251 VAL A O 1
ATOM 1911 N N . LEU A 1 252 ? 8.508 -20.312 2.236 1 98.69 252 LEU A N 1
ATOM 1912 C CA . LEU A 1 252 ? 8.57 -19.266 1.216 1 98.69 252 LEU A CA 1
ATOM 1913 C C . LEU A 1 252 ? 9.531 -18.156 1.631 1 98.69 252 LEU A C 1
ATOM 1915 O O . LEU A 1 252 ? 9.906 -17.328 0.81 1 98.69 252 LEU A O 1
ATOM 1919 N N . LEU A 1 253 ? 9.953 -18.156 2.945 1 98.69 253 LEU A N 1
ATOM 1920 C CA . LEU A 1 253 ? 10.82 -17.141 3.535 1 98.69 253 LEU A CA 1
ATOM 1921 C C . LEU A 1 253 ? 10.266 -15.742 3.285 1 98.69 253 LEU A C 1
ATOM 1923 O O . LEU A 1 253 ? 10.992 -14.844 2.855 1 98.69 253 LEU A O 1
ATOM 1927 N N . LEU A 1 254 ? 8.977 -15.578 3.463 1 98.62 254 LEU A N 1
ATOM 1928 C CA . LEU A 1 254 ? 8.273 -14.305 3.369 1 98.62 254 LEU A CA 1
ATOM 1929 C C . LEU A 1 254 ? 8.273 -13.586 4.711 1 98.62 254 LEU A C 1
ATOM 1931 O O . LEU A 1 254 ? 7.766 -14.109 5.703 1 98.62 254 LEU A O 1
ATOM 1935 N N . PRO A 1 255 ? 8.859 -12.438 4.797 1 98.38 255 PRO A N 1
ATOM 1936 C CA . PRO A 1 255 ? 8.969 -11.734 6.082 1 98.38 255 PRO A CA 1
ATOM 1937 C C . PRO A 1 255 ? 7.715 -10.945 6.43 1 98.38 255 PRO A C 1
ATOM 1939 O O . PRO A 1 255 ? 7.812 -9.82 6.93 1 98.38 255 PRO A O 1
ATOM 1942 N N . TYR A 1 256 ? 6.539 -11.391 6.082 1 98.44 256 TYR A N 1
ATOM 1943 C CA . TYR A 1 256 ? 5.246 -10.805 6.414 1 98.44 256 TYR A CA 1
ATOM 1944 C C . TYR A 1 256 ? 4.32 -11.844 7.039 1 98.44 256 TYR A C 1
ATOM 1946 O O . TYR A 1 256 ? 4.316 -13.008 6.629 1 98.44 256 TYR A O 1
ATOM 1954 N N . THR A 1 257 ? 3.531 -11.461 8 1 98.31 257 THR A N 1
ATOM 1955 C CA . THR A 1 257 ? 2.486 -12.312 8.562 1 98.31 257 THR A CA 1
ATOM 1956 C C . THR A 1 257 ? 1.244 -12.297 7.676 1 98.31 257 THR A C 1
ATOM 1958 O O . THR A 1 257 ? 1.062 -11.383 6.867 1 98.31 257 THR A O 1
ATOM 1961 N N . PRO A 1 258 ? 0.371 -13.312 7.797 1 98.56 258 PRO A N 1
ATOM 1962 C CA . PRO A 1 258 ? -0.886 -13.305 7.047 1 98.56 258 PRO A CA 1
ATOM 1963 C C . PRO A 1 258 ? -1.707 -12.039 7.293 1 98.56 258 PRO A C 1
ATOM 1965 O O . PRO A 1 258 ? -2.359 -11.531 6.375 1 98.56 258 PRO A O 1
ATOM 1968 N N . GLU A 1 259 ? -1.643 -11.492 8.477 1 98.25 259 GLU A N 1
ATOM 1969 C CA . GLU A 1 259 ? -2.385 -10.273 8.781 1 98.25 259 GLU A CA 1
ATOM 1970 C C . GLU A 1 259 ? -1.807 -9.078 8.031 1 98.25 259 GLU A C 1
ATOM 1972 O O . GLU A 1 259 ? -2.553 -8.234 7.52 1 98.25 259 GLU A O 1
ATOM 1977 N N . GLU A 1 260 ? -0.496 -8.953 8.016 1 98.62 260 GLU A N 1
ATOM 1978 C CA . GLU A 1 260 ? 0.129 -7.887 7.238 1 98.62 260 GLU A CA 1
ATOM 1979 C C . GLU A 1 260 ? -0.19 -8.023 5.754 1 98.62 260 GLU A C 1
ATOM 1981 O O . GLU A 1 260 ? -0.414 -7.027 5.066 1 98.62 260 GLU A O 1
ATOM 1986 N N . VAL A 1 261 ? -0.21 -9.273 5.23 1 98.88 261 VAL A N 1
ATOM 1987 C CA . VAL A 1 261 ? -0.562 -9.539 3.84 1 98.88 261 VAL A CA 1
ATOM 1988 C C . VAL A 1 261 ? -1.986 -9.062 3.566 1 98.88 261 VAL A C 1
ATOM 1990 O O . VAL A 1 261 ? -2.256 -8.453 2.527 1 98.88 261 VAL A O 1
ATOM 1993 N N . ARG A 1 262 ? -2.883 -9.344 4.504 1 98.62 262 ARG A N 1
ATOM 1994 C CA . ARG A 1 262 ? -4.27 -8.906 4.367 1 98.62 262 ARG A CA 1
ATOM 1995 C C . ARG A 1 262 ? -4.352 -7.387 4.258 1 98.62 262 ARG A C 1
ATOM 1997 O O . ARG A 1 262 ? -5.043 -6.859 3.385 1 98.62 262 ARG A O 1
ATOM 2004 N N . VAL A 1 263 ? -3.604 -6.672 5.105 1 98.5 263 VAL A N 1
ATOM 2005 C CA . VAL A 1 263 ? -3.646 -5.215 5.184 1 98.5 263 VAL A CA 1
ATOM 2006 C C . VAL A 1 263 ? -3.098 -4.609 3.895 1 98.5 263 VAL A C 1
ATOM 2008 O O . VAL A 1 263 ? -3.729 -3.74 3.291 1 98.5 263 VAL A O 1
ATOM 2011 N N . ILE A 1 264 ? -1.974 -5.098 3.416 1 97.88 264 ILE A N 1
ATOM 2012 C CA . ILE A 1 264 ? -1.324 -4.578 2.219 1 97.88 264 ILE A CA 1
ATOM 2013 C C . ILE A 1 264 ? -2.15 -4.938 0.986 1 97.88 264 ILE A C 1
ATOM 2015 O O . ILE A 1 264 ? -2.238 -4.152 0.038 1 97.88 264 ILE A O 1
ATOM 2019 N N . GLY A 1 265 ? -2.711 -6.148 1.018 1 98.56 265 GLY A N 1
ATOM 2020 C CA . GLY A 1 265 ? -3.523 -6.59 -0.104 1 98.56 265 GLY A CA 1
ATOM 2021 C C . GLY A 1 265 ? -4.789 -5.77 -0.283 1 98.56 265 GLY A C 1
ATOM 2022 O O . GLY A 1 265 ? -5.145 -5.406 -1.405 1 98.56 265 GLY A O 1
ATOM 2023 N N . GLU A 1 266 ? -5.473 -5.48 0.829 1 98.56 266 GLU A N 1
ATOM 2024 C CA . GLU A 1 266 ? -6.684 -4.672 0.76 1 98.56 266 GLU A CA 1
ATOM 2025 C C . GLU A 1 266 ? -6.379 -3.252 0.289 1 98.56 266 GLU A C 1
ATOM 2027 O O . GLU A 1 266 ? -7.129 -2.68 -0.505 1 98.56 266 GLU A O 1
ATOM 2032 N N . ARG A 1 267 ? -5.273 -2.721 0.781 1 98.75 267 ARG A N 1
ATOM 2033 C CA . ARG A 1 267 ? -4.852 -1.397 0.335 1 98.75 267 ARG A CA 1
ATOM 2034 C C . ARG A 1 267 ? -4.582 -1.385 -1.166 1 98.75 267 ARG A C 1
ATOM 2036 O O . ARG A 1 267 ? -4.98 -0.452 -1.866 1 98.75 267 ARG A O 1
ATOM 2043 N N . GLU A 1 268 ? -3.916 -2.43 -1.671 1 98.81 268 GLU A N 1
ATOM 2044 C CA . GLU A 1 268 ? -3.635 -2.516 -3.102 1 98.81 268 GLU A CA 1
ATOM 2045 C C . GLU A 1 268 ? -4.926 -2.617 -3.912 1 98.81 268 GLU A C 1
ATOM 2047 O O . GLU A 1 268 ? -5.035 -2.027 -4.988 1 98.81 268 GLU A O 1
ATOM 2052 N N . TYR A 1 269 ? -5.887 -3.373 -3.412 1 98.81 269 TYR A N 1
ATOM 2053 C CA . TYR A 1 269 ? -7.176 -3.502 -4.078 1 98.81 269 TYR A CA 1
ATOM 2054 C C . TYR A 1 269 ? -7.84 -2.141 -4.25 1 98.81 269 TYR A C 1
ATOM 2056 O O . TYR A 1 269 ? -8.281 -1.793 -5.348 1 98.81 269 TYR A O 1
ATOM 2064 N N . GLN A 1 270 ? -7.836 -1.337 -3.213 1 98.81 270 GLN A N 1
ATOM 2065 C CA . GLN A 1 270 ? -8.438 -0.007 -3.213 1 98.81 270 GLN A CA 1
ATOM 2066 C C . GLN A 1 270 ? -7.715 0.922 -4.184 1 98.81 270 GLN A C 1
ATOM 2068 O O . GLN A 1 270 ? -8.359 1.646 -4.953 1 98.81 270 GLN A O 1
ATOM 2073 N N . ARG A 1 271 ? -6.41 0.855 -4.188 1 98.69 271 ARG A N 1
ATOM 2074 C CA . ARG A 1 271 ? -5.617 1.702 -5.074 1 98.69 271 ARG A CA 1
ATOM 2075 C C . ARG A 1 271 ? -5.875 1.357 -6.535 1 98.69 271 ARG A C 1
ATOM 2077 O O . ARG A 1 271 ? -6.078 2.248 -7.363 1 98.69 271 ARG A O 1
ATOM 2084 N N . GLN A 1 272 ? -5.867 0.028 -6.852 1 98.75 272 GLN A N 1
ATOM 2085 C CA . GLN A 1 272 ? -6.074 -0.422 -8.227 1 98.75 272 GLN A CA 1
ATOM 2086 C C . GLN A 1 272 ? -7.445 0.006 -8.742 1 98.75 272 GLN A C 1
ATOM 2088 O O . GLN A 1 272 ? -7.57 0.443 -9.891 1 98.75 272 GLN A O 1
ATOM 2093 N N . LEU A 1 273 ? -8.438 -0.072 -7.91 1 98.81 273 LEU A N 1
ATOM 2094 C CA . LEU A 1 273 ? -9.781 0.319 -8.312 1 98.81 273 LEU A CA 1
ATOM 2095 C C . LEU A 1 273 ? -9.867 1.826 -8.531 1 98.81 273 LEU A C 1
ATOM 2097 O O . LEU A 1 273 ? -10.484 2.281 -9.5 1 98.81 273 LEU A O 1
ATOM 2101 N N . ALA A 1 274 ? -9.242 2.602 -7.617 1 98.75 274 ALA A N 1
ATOM 2102 C CA . ALA A 1 274 ? -9.234 4.051 -7.785 1 98.75 274 ALA A CA 1
ATOM 2103 C C . ALA A 1 274 ? -8.555 4.449 -9.094 1 98.75 274 ALA A C 1
ATOM 2105 O O . ALA A 1 274 ? -9.094 5.258 -9.859 1 98.75 274 ALA A O 1
ATOM 2106 N N . PHE A 1 275 ? -7.441 3.842 -9.383 1 98.62 275 PHE A N 1
ATOM 2107 C CA . PHE A 1 275 ? -6.691 4.168 -10.594 1 98.62 275 PHE A CA 1
ATOM 2108 C C . PHE A 1 275 ? -7.453 3.732 -11.836 1 98.62 275 PHE A C 1
ATOM 2110 O O . PHE A 1 275 ? -7.449 4.434 -12.852 1 98.62 275 PHE A O 1
ATOM 2117 N N . LEU A 1 276 ? -8.125 2.574 -11.695 1 98.69 276 LEU A N 1
ATOM 2118 C CA . LEU A 1 276 ? -8.953 2.111 -12.805 1 98.69 276 LEU A CA 1
ATOM 2119 C C . LEU A 1 276 ? -10.047 3.123 -13.125 1 98.69 276 LEU A C 1
ATOM 2121 O O . LEU A 1 276 ? -10.25 3.473 -14.289 1 98.69 276 LEU A O 1
ATOM 2125 N N . LYS A 1 277 ? -10.688 3.646 -12.117 1 98.75 277 LYS A N 1
ATOM 2126 C CA . LYS A 1 277 ? -11.812 4.551 -12.352 1 98.75 277 LYS A CA 1
ATOM 2127 C C . LYS A 1 277 ? -11.336 5.898 -12.883 1 98.75 277 LYS A C 1
ATOM 2129 O O . LYS A 1 277 ? -12.016 6.523 -13.695 1 98.75 277 LYS A O 1
ATOM 2134 N N . ILE A 1 278 ? -10.172 6.336 -12.461 1 98.75 278 ILE A N 1
ATOM 2135 C CA . ILE A 1 278 ? -9.578 7.547 -13.016 1 98.75 278 ILE A CA 1
ATOM 2136 C C . ILE A 1 278 ? -9.258 7.332 -14.492 1 98.75 278 ILE A C 1
ATOM 2138 O O . ILE A 1 278 ? -9.586 8.172 -15.336 1 98.75 278 ILE A O 1
ATOM 2142 N N . GLU A 1 279 ? -8.672 6.156 -14.82 1 98 279 GLU A N 1
ATOM 2143 C CA . GLU A 1 279 ? -8.312 5.824 -16.203 1 98 279 GLU A CA 1
ATOM 2144 C C . GLU A 1 279 ? -9.555 5.746 -17.078 1 98 279 GLU A C 1
ATOM 2146 O O . GLU A 1 279 ? -9.547 6.242 -18.219 1 98 279 GLU A O 1
ATOM 2151 N N . GLU A 1 280 ? -10.586 5.105 -16.562 1 98.25 280 GLU A N 1
ATOM 2152 C CA . GLU A 1 280 ? -11.828 4.973 -17.328 1 98.25 280 GLU A CA 1
ATOM 2153 C C . GLU A 1 280 ? -12.422 6.34 -17.656 1 98.25 280 GLU A C 1
ATOM 2155 O O . GLU A 1 280 ? -12.914 6.559 -18.766 1 98.25 280 GLU A O 1
ATOM 2160 N N . HIS A 1 281 ? -12.383 7.219 -16.703 1 98.56 281 HIS A N 1
ATOM 2161 C CA . HIS A 1 281 ? -12.898 8.562 -16.922 1 98.56 281 HIS A CA 1
ATOM 2162 C C . HIS A 1 281 ? -12.023 9.336 -17.906 1 98.56 281 HIS A C 1
ATOM 2164 O O . HIS A 1 281 ? -12.539 10 -18.812 1 98.56 281 HIS A O 1
ATOM 2170 N N . ARG A 1 282 ? -10.742 9.242 -17.719 1 97.5 282 ARG A N 1
ATOM 2171 C CA . ARG A 1 282 ? -9.766 9.906 -18.578 1 97.5 282 ARG A CA 1
ATOM 2172 C C . ARG A 1 282 ? -9.945 9.508 -20.031 1 97.5 282 ARG A C 1
ATOM 2174 O O . ARG A 1 282 ? -9.812 10.336 -20.938 1 97.5 282 ARG A O 1
ATOM 2181 N N . ASP A 1 283 ? -10.289 8.266 -20.234 1 97 283 ASP A N 1
ATOM 2182 C CA . ASP A 1 283 ? -10.312 7.715 -21.594 1 97 283 ASP A CA 1
ATOM 2183 C C . ASP A 1 283 ? -11.734 7.324 -22 1 97 283 ASP A C 1
ATOM 2185 O O . ASP A 1 283 ? -11.922 6.441 -22.828 1 97 283 ASP A O 1
ATOM 2189 N N . ARG A 1 284 ? -12.719 7.949 -21.406 1 96.69 284 ARG A N 1
ATOM 2190 C CA . ARG A 1 284 ? -14.125 7.574 -21.531 1 96.69 284 ARG A CA 1
ATOM 2191 C C . ARG A 1 284 ? -14.578 7.672 -22.984 1 96.69 284 ARG A C 1
ATOM 2193 O O . ARG A 1 284 ? -15.516 6.977 -23.406 1 96.69 284 ARG A O 1
ATOM 2200 N N . ALA A 1 285 ? -13.938 8.469 -23.812 1 96.94 285 ALA A N 1
ATOM 2201 C CA . ALA A 1 285 ? -14.352 8.688 -25.188 1 96.94 285 ALA A CA 1
ATOM 2202 C C . ALA A 1 285 ? -13.766 7.633 -26.125 1 96.94 285 ALA A C 1
ATOM 2204 O O . ALA A 1 285 ? -14.125 7.559 -27.297 1 96.94 285 ALA A O 1
ATOM 2205 N N . ILE A 1 286 ? -12.844 6.801 -25.656 1 97.5 286 ILE A N 1
ATOM 2206 C CA . ILE A 1 286 ? -12.172 5.781 -26.453 1 97.5 286 ILE A CA 1
ATOM 2207 C C . ILE A 1 286 ? -12.805 4.418 -26.203 1 97.5 286 ILE A C 1
ATOM 2209 O O . ILE A 1 286 ? -12.875 3.963 -25.047 1 97.5 286 ILE A O 1
ATOM 2213 N N . PRO A 1 287 ? -13.273 3.75 -27.188 1 97.12 287 PRO A N 1
ATOM 2214 C CA . PRO A 1 287 ? -13.875 2.432 -26.969 1 97.12 287 PRO A CA 1
ATOM 2215 C C . PRO A 1 287 ? -12.836 1.348 -26.688 1 97.12 287 PRO A C 1
ATOM 2217 O O . PRO A 1 287 ? -11.703 1.433 -27.172 1 97.12 287 PRO A O 1
ATOM 2220 N N . MET A 1 288 ? -13.227 0.36 -25.953 1 97.06 288 MET A N 1
ATOM 2221 C CA . MET A 1 288 ? -12.398 -0.832 -25.766 1 97.06 288 MET A CA 1
ATOM 2222 C C . MET A 1 288 ? -12.219 -1.58 -27.078 1 97.06 288 MET A C 1
ATOM 2224 O O . MET A 1 288 ? -13.18 -1.766 -27.828 1 97.06 288 MET A O 1
ATOM 2228 N N . PRO A 1 289 ? -11.008 -1.979 -27.406 1 97.25 289 PRO A N 1
ATOM 2229 C CA . PRO A 1 289 ? -10.828 -2.76 -28.625 1 97.25 289 PRO A CA 1
ATOM 2230 C C . PRO A 1 289 ? -11.609 -4.074 -28.609 1 97.25 289 PRO A C 1
ATOM 2232 O O . PRO A 1 289 ? -11.719 -4.719 -27.562 1 97.25 289 PRO A O 1
ATOM 2235 N N . GLU A 1 290 ? -12.094 -4.477 -29.781 1 96.81 290 GLU A N 1
ATOM 2236 C CA . GLU A 1 290 ? -12.766 -5.762 -29.891 1 96.81 290 GLU A CA 1
ATOM 2237 C C . GLU A 1 290 ? -11.773 -6.918 -29.844 1 96.81 290 GLU A C 1
ATOM 2239 O O . GLU A 1 290 ? -10.648 -6.801 -30.328 1 96.81 290 GLU A O 1
ATOM 2244 N N . PRO A 1 291 ? -12.195 -8.023 -29.266 1 97.12 291 PRO A N 1
ATOM 2245 C CA . PRO A 1 291 ? -11.312 -9.195 -29.281 1 97.12 291 PRO A CA 1
ATOM 2246 C C . PRO A 1 291 ? -11.094 -9.742 -30.688 1 97.12 291 PRO A C 1
ATOM 2248 O O . PRO A 1 291 ? -12.016 -9.742 -31.516 1 97.12 291 PRO A O 1
ATOM 2251 N N . VAL A 1 292 ? -9.898 -10.164 -30.938 1 97.44 292 VAL A N 1
ATOM 2252 C CA . VAL A 1 292 ? -9.641 -10.844 -32.188 1 97.44 292 VAL A CA 1
ATOM 2253 C C . VAL A 1 292 ? -10.5 -12.102 -32.312 1 97.44 292 VAL A C 1
ATOM 2255 O O . VAL A 1 292 ? -10.852 -12.703 -31.281 1 97.44 292 VAL A O 1
ATOM 2258 N N . LYS A 1 293 ? -10.734 -12.555 -33.531 1 95.56 293 LYS A N 1
ATOM 2259 C CA . LYS A 1 293 ? -11.75 -13.594 -33.719 1 95.56 293 LYS A CA 1
ATOM 2260 C C . LYS A 1 293 ? -11.117 -14.883 -34.25 1 95.56 293 LYS A C 1
ATOM 2262 O O . LYS A 1 293 ? -11.727 -15.945 -34.188 1 95.56 293 LYS A O 1
ATOM 2267 N N . THR A 1 294 ? -9.898 -14.812 -34.781 1 95.56 294 THR A N 1
ATOM 2268 C CA . THR A 1 294 ? -9.273 -15.992 -35.375 1 95.56 294 THR A CA 1
ATOM 2269 C C . THR A 1 294 ? -7.895 -16.234 -34.781 1 95.56 294 THR A C 1
ATOM 2271 O O . THR A 1 294 ? -7.273 -15.32 -34.25 1 95.56 294 THR A O 1
ATOM 2274 N N . ARG A 1 295 ? -7.449 -17.469 -34.906 1 94.56 295 ARG A N 1
ATOM 2275 C CA . ARG A 1 295 ? -6.113 -17.828 -34.469 1 94.56 295 ARG A CA 1
ATOM 2276 C C . ARG A 1 295 ? -5.047 -17.031 -35.188 1 94.56 295 ARG A C 1
ATOM 2278 O O . ARG A 1 295 ? -4.07 -16.594 -34.594 1 94.56 295 ARG A O 1
ATOM 2285 N N . ALA A 1 296 ? -5.219 -16.828 -36.469 1 96.5 296 ALA A N 1
ATOM 2286 C CA . ALA A 1 296 ? -4.254 -16.094 -37.281 1 96.5 296 ALA A CA 1
ATOM 2287 C C . ALA A 1 296 ? -4.129 -14.648 -36.781 1 96.5 296 ALA A C 1
ATOM 2289 O O . ALA A 1 296 ? -3.02 -14.117 -36.688 1 96.5 296 ALA A O 1
ATOM 2290 N N . GLU A 1 297 ? -5.27 -14.039 -36.5 1 97.06 297 GLU A N 1
ATOM 2291 C CA . GLU A 1 297 ? -5.277 -12.68 -35.969 1 97.06 297 GLU A CA 1
ATOM 2292 C C . GLU A 1 297 ? -4.594 -12.617 -34.625 1 97.06 297 GLU A C 1
ATOM 2294 O O . GLU A 1 297 ? -3.844 -11.68 -34.344 1 97.06 297 GLU A O 1
ATOM 2299 N N . PHE A 1 298 ? -4.898 -13.578 -33.844 1 96.94 298 PHE A N 1
ATOM 2300 C CA . PHE A 1 298 ? -4.309 -13.672 -32.5 1 96.94 298 PHE A CA 1
ATOM 2301 C C . PHE A 1 298 ? -2.791 -13.773 -32.594 1 96.94 298 PHE A C 1
ATOM 2303 O O . PHE A 1 298 ? -2.074 -13.047 -31.891 1 96.94 298 PHE A O 1
ATOM 2310 N N . ASP A 1 299 ? -2.336 -14.695 -33.406 1 97.5 299 ASP A N 1
ATOM 2311 C CA . ASP A 1 299 ? -0.901 -14.938 -33.531 1 97.5 299 ASP A CA 1
ATOM 2312 C C . ASP A 1 299 ? -0.18 -13.695 -34.062 1 97.5 299 ASP A C 1
ATOM 2314 O O . ASP A 1 299 ? 0.923 -13.375 -33.625 1 97.5 299 ASP A O 1
ATOM 2318 N N . ALA A 1 300 ? -0.788 -13 -35 1 97.94 300 ALA A N 1
ATOM 2319 C CA . ALA A 1 300 ? -0.199 -11.773 -35.531 1 97.94 300 ALA A CA 1
ATOM 2320 C C . ALA A 1 300 ? -0.118 -10.688 -34.469 1 97.94 300 ALA A C 1
ATOM 2322 O O . ALA A 1 300 ? 0.896 -9.992 -34.375 1 97.94 300 ALA A O 1
ATOM 2323 N N . LYS A 1 301 ? -1.184 -10.555 -33.75 1 97.69 301 LYS A N 1
ATOM 2324 C CA . LYS A 1 301 ? -1.234 -9.578 -32.656 1 97.69 301 LYS A CA 1
ATOM 2325 C C . LYS A 1 301 ? -0.179 -9.891 -31.609 1 97.69 301 LYS A C 1
ATOM 2327 O O . LYS A 1 301 ? 0.531 -8.992 -31.141 1 97.69 301 LYS A O 1
ATOM 2332 N N . ARG A 1 302 ? -0.123 -11.094 -31.219 1 97.94 302 ARG A N 1
ATOM 2333 C CA . ARG A 1 302 ? 0.812 -11.5 -30.172 1 97.94 302 ARG A CA 1
ATOM 2334 C C . ARG A 1 302 ? 2.256 -11.281 -30.609 1 97.94 302 ARG A C 1
ATOM 2336 O O . ARG A 1 302 ? 3.096 -10.867 -29.812 1 97.94 302 ARG A O 1
ATOM 2343 N N . LYS A 1 303 ? 2.545 -11.648 -31.875 1 98.25 303 LYS A N 1
ATOM 2344 C CA . LYS A 1 303 ? 3.889 -11.422 -32.406 1 98.25 303 LYS A CA 1
ATOM 2345 C C . LYS A 1 303 ? 4.277 -9.945 -32.281 1 98.25 303 LYS A C 1
ATOM 2347 O O . LYS A 1 303 ? 5.383 -9.625 -31.844 1 98.25 303 LYS A O 1
ATOM 2352 N N . GLN A 1 304 ? 3.408 -9.102 -32.688 1 98.19 304 GLN A N 1
ATOM 2353 C CA . GLN A 1 304 ? 3.658 -7.668 -32.594 1 98.19 304 GLN A CA 1
ATOM 2354 C C . GLN A 1 304 ? 3.85 -7.23 -31.156 1 98.19 304 GLN A C 1
ATOM 2356 O O . GLN A 1 304 ? 4.746 -6.438 -30.859 1 98.19 304 GLN A O 1
ATOM 2361 N N . GLU A 1 305 ? 2.99 -7.723 -30.281 1 98.25 305 GLU A N 1
ATOM 2362 C CA . GLU A 1 305 ? 3.072 -7.387 -28.875 1 98.25 305 GLU A CA 1
ATOM 2363 C C . GLU A 1 305 ? 4.41 -7.82 -28.281 1 98.25 305 GLU A C 1
ATOM 2365 O O . GLU A 1 305 ? 5.039 -7.066 -27.531 1 98.25 305 GLU A O 1
ATOM 2370 N N . ASP A 1 306 ? 4.848 -9.039 -28.578 1 98.31 306 ASP A N 1
ATOM 2371 C CA . ASP A 1 306 ? 6.125 -9.555 -28.078 1 98.31 306 ASP A CA 1
ATOM 2372 C C . ASP A 1 306 ? 7.289 -8.719 -28.594 1 98.31 306 ASP A C 1
ATOM 2374 O O . ASP A 1 306 ? 8.195 -8.367 -27.844 1 98.31 306 ASP A O 1
ATOM 2378 N N . GLU A 1 307 ? 7.27 -8.422 -29.875 1 97.88 307 GLU A N 1
ATOM 2379 C CA . GLU A 1 307 ? 8.344 -7.648 -30.5 1 97.88 307 GLU A CA 1
ATOM 2380 C C . GLU A 1 307 ? 8.398 -6.23 -29.922 1 97.88 307 GLU A C 1
ATOM 2382 O O . GLU A 1 307 ? 9.484 -5.707 -29.656 1 97.88 307 GLU A O 1
ATOM 2387 N N . ASP A 1 308 ? 7.238 -5.625 -29.734 1 97.44 308 ASP A N 1
ATOM 2388 C CA . ASP A 1 308 ? 7.168 -4.301 -29.125 1 97.44 308 ASP A CA 1
ATOM 2389 C C . ASP A 1 308 ? 7.777 -4.312 -27.719 1 97.44 308 ASP A C 1
ATOM 2391 O O . ASP A 1 308 ? 8.531 -3.408 -27.359 1 97.44 308 ASP A O 1
ATOM 2395 N N . LEU A 1 309 ? 7.418 -5.312 -27 1 98 309 LEU A N 1
ATOM 2396 C CA . LEU A 1 309 ? 7.852 -5.43 -25.609 1 98 309 LEU A CA 1
ATOM 2397 C C . LEU A 1 309 ? 9.367 -5.594 -25.531 1 98 309 LEU A C 1
ATOM 2399 O O . LEU A 1 309 ? 10.031 -4.902 -24.75 1 98 309 LEU A O 1
ATOM 2403 N N . LEU A 1 310 ? 9.93 -6.492 -26.281 1 98.31 310 LEU A N 1
ATOM 2404 C CA . LEU A 1 310 ? 11.367 -6.754 -26.25 1 98.31 310 LEU A CA 1
ATOM 2405 C C . LEU A 1 310 ? 12.148 -5.535 -26.734 1 98.31 310 LEU A C 1
ATOM 2407 O O . LEU A 1 310 ? 13.188 -5.199 -26.172 1 98.31 310 LEU A O 1
ATOM 2411 N N . LYS A 1 311 ? 11.656 -4.898 -27.812 1 98.06 311 LYS A N 1
ATOM 2412 C CA . LYS A 1 311 ? 12.289 -3.682 -28.312 1 98.06 311 LYS A CA 1
ATOM 2413 C C . LYS A 1 311 ? 12.289 -2.588 -27.25 1 98.06 311 LYS A C 1
ATOM 2415 O O . LYS A 1 311 ? 13.305 -1.919 -27.031 1 98.06 311 LYS A O 1
ATOM 2420 N N . PHE A 1 312 ? 11.18 -2.43 -26.594 1 98.25 312 PHE A N 1
ATOM 2421 C CA . PHE A 1 312 ? 11.031 -1.411 -25.562 1 98.25 312 PHE A CA 1
ATOM 2422 C C . PHE A 1 312 ? 12.039 -1.638 -24.438 1 98.25 312 PHE A C 1
ATOM 2424 O O . PHE A 1 312 ? 12.695 -0.7 -24 1 98.25 312 PHE A O 1
ATOM 2431 N N . LEU A 1 313 ? 12.156 -2.861 -23.953 1 98.44 313 LEU A N 1
ATOM 2432 C CA . LEU A 1 313 ? 13.047 -3.195 -22.844 1 98.44 313 LEU A CA 1
ATOM 2433 C C . LEU A 1 313 ? 14.508 -2.992 -23.234 1 98.44 313 LEU A C 1
ATOM 2435 O O . LEU A 1 313 ? 15.305 -2.479 -22.453 1 98.44 313 LEU A O 1
ATOM 2439 N N . ARG A 1 314 ? 14.844 -3.395 -24.484 1 97.81 314 ARG A N 1
ATOM 2440 C CA . ARG A 1 314 ? 16.203 -3.258 -24.969 1 97.81 314 ARG A CA 1
ATOM 2441 C C . ARG A 1 314 ? 16.578 -1.791 -25.188 1 97.81 314 ARG A C 1
ATOM 2443 O O . ARG A 1 314 ? 17.578 -1.312 -24.641 1 97.81 314 ARG A O 1
ATOM 2450 N N . ASP A 1 315 ? 15.734 -1.093 -25.938 1 97.81 315 ASP A N 1
ATOM 2451 C CA . ASP A 1 315 ? 16.016 0.294 -26.281 1 97.81 315 ASP A CA 1
ATOM 2452 C C . ASP A 1 315 ? 15.992 1.192 -25.047 1 97.81 315 ASP A C 1
ATOM 2454 O O . ASP A 1 315 ? 16.75 2.154 -24.953 1 97.81 315 ASP A O 1
ATOM 2458 N N . GLY A 1 316 ? 15.141 0.802 -24.172 1 98.19 316 GLY A N 1
ATOM 2459 C CA . GLY A 1 316 ? 15.016 1.603 -22.969 1 98.19 316 GLY A CA 1
ATOM 2460 C C . GLY A 1 316 ? 16.047 1.262 -21.922 1 98.19 316 GLY A C 1
ATOM 2461 O O . GLY A 1 316 ? 16.094 1.898 -20.859 1 98.19 316 GLY A O 1
ATOM 2462 N N . GLN A 1 317 ? 16.828 0.255 -22.141 1 98.38 317 GLN A N 1
ATOM 2463 C CA . GLN A 1 317 ? 17.859 -0.172 -21.203 1 98.38 317 GLN A CA 1
ATOM 2464 C C . GLN A 1 317 ? 17.266 -0.492 -19.844 1 98.38 317 GLN A C 1
ATOM 2466 O O . GLN A 1 317 ? 17.766 -0.035 -18.812 1 98.38 317 GLN A O 1
ATOM 2471 N N . TRP A 1 318 ? 16.172 -1.185 -19.844 1 98.69 318 TRP A N 1
ATOM 2472 C CA . TRP A 1 318 ? 15.477 -1.525 -18.594 1 98.69 318 TRP A CA 1
ATOM 2473 C C . TRP A 1 318 ? 16.031 -2.811 -18 1 98.69 318 TRP A C 1
ATOM 2475 O O . TRP A 1 318 ? 16.047 -2.975 -16.781 1 98.69 318 TRP A O 1
ATOM 2485 N N . VAL A 1 319 ? 16.453 -3.736 -18.75 1 98.56 319 VAL A N 1
ATOM 2486 C CA . VAL A 1 319 ? 17.031 -5.039 -18.422 1 98.56 319 VAL A CA 1
ATOM 2487 C C . VAL A 1 319 ? 17.766 -5.613 -19.625 1 98.56 319 VAL A C 1
ATOM 2489 O O . VAL A 1 319 ? 17.391 -5.348 -20.766 1 98.56 319 VAL A O 1
ATOM 2492 N N . THR A 1 320 ? 18.828 -6.297 -19.406 1 98.31 320 THR A N 1
ATOM 2493 C CA . THR A 1 320 ? 19.531 -6.941 -20.5 1 98.31 320 THR A CA 1
ATOM 2494 C C . THR A 1 320 ? 18.703 -8.086 -21.078 1 98.31 320 THR A C 1
ATOM 2496 O O . THR A 1 320 ? 18.344 -9.023 -20.359 1 98.31 320 THR A O 1
ATOM 2499 N N . ILE A 1 321 ? 18.406 -7.988 -22.359 1 97.81 321 ILE A N 1
ATOM 2500 C CA . ILE A 1 321 ? 17.656 -9.031 -23.062 1 97.81 321 ILE A CA 1
ATOM 2501 C C . ILE A 1 321 ? 18.594 -9.805 -23.984 1 97.81 321 ILE A C 1
ATOM 2503 O O . ILE A 1 321 ? 18.984 -9.312 -25.047 1 97.81 321 ILE A O 1
ATOM 2507 N N . PRO A 1 322 ? 18.844 -10.977 -23.641 1 96.94 322 PRO A N 1
ATOM 2508 C CA . PRO A 1 322 ? 19.719 -11.781 -24.516 1 96.94 322 PRO A CA 1
ATOM 2509 C C . PRO A 1 322 ? 19.062 -12.133 -25.844 1 96.94 322 PRO A C 1
ATOM 2511 O O . PRO A 1 322 ? 17.828 -12.094 -25.969 1 96.94 322 PRO A O 1
ATOM 2514 N N . ASP A 1 323 ? 19.828 -12.633 -26.75 1 95.19 323 ASP A N 1
ATOM 2515 C CA . ASP A 1 323 ? 19.375 -12.938 -28.094 1 95.19 323 ASP A CA 1
ATOM 2516 C C . ASP A 1 323 ? 18.422 -14.133 -28.109 1 95.19 323 ASP A C 1
ATOM 2518 O O . ASP A 1 323 ? 17.547 -14.234 -28.969 1 95.19 323 ASP A O 1
ATOM 2522 N N . TYR A 1 324 ? 18.531 -14.984 -27.109 1 95.56 324 TYR A N 1
ATOM 2523 C CA . TYR A 1 324 ? 17.734 -16.203 -27.109 1 95.56 324 TYR A CA 1
ATOM 2524 C C . TYR A 1 324 ? 16.312 -15.93 -26.594 1 95.56 324 TYR A C 1
ATOM 2526 O O . TYR A 1 324 ? 15.438 -16.797 -26.672 1 95.56 324 TYR A O 1
ATOM 2534 N N . VAL A 1 325 ? 16.109 -14.781 -26.078 1 97.12 325 VAL A N 1
ATOM 2535 C CA . VAL A 1 325 ? 14.766 -14.375 -25.688 1 97.12 325 VAL A CA 1
ATOM 2536 C C . VAL A 1 325 ? 14.062 -13.727 -26.875 1 97.12 325 VAL A C 1
ATOM 2538 O O . VAL A 1 325 ? 14.391 -12.602 -27.266 1 97.12 325 VAL A O 1
ATOM 2541 N N . LYS A 1 326 ? 13.117 -14.43 -27.438 1 96.38 326 LYS A N 1
ATOM 2542 C CA . LYS A 1 326 ? 12.422 -13.977 -28.641 1 96.38 326 LYS A CA 1
ATOM 2543 C C . LYS A 1 326 ? 10.984 -14.5 -28.672 1 96.38 326 LYS A C 1
ATOM 2545 O O . LYS A 1 326 ? 10.594 -15.312 -27.828 1 96.38 326 LYS A O 1
ATOM 2550 N N . HIS A 1 327 ? 10.258 -13.969 -29.578 1 96.75 327 HIS A N 1
ATOM 2551 C CA . HIS A 1 327 ? 8.906 -14.469 -29.828 1 96.75 327 HIS A CA 1
ATOM 2552 C C . HIS A 1 327 ? 8.922 -15.945 -30.188 1 96.75 327 HIS A C 1
ATOM 2554 O O . HIS A 1 327 ? 9.719 -16.391 -31.016 1 96.75 327 HIS A O 1
ATOM 2560 N N . ASP A 1 328 ? 8.07 -16.688 -29.5 1 96.06 328 ASP A N 1
ATOM 2561 C CA . ASP A 1 328 ? 7.855 -18.094 -29.828 1 96.06 328 ASP A CA 1
ATOM 2562 C C . ASP A 1 328 ? 6.59 -18.297 -30.656 1 96.06 328 ASP A C 1
ATOM 2564 O O . ASP A 1 328 ? 5.48 -18.281 -30.109 1 96.06 328 ASP A O 1
ATOM 2568 N N . PRO A 1 329 ? 6.703 -18.578 -31.875 1 94.44 329 PRO A N 1
ATOM 2569 C CA . PRO A 1 329 ? 5.523 -18.703 -32.719 1 94.44 329 PRO A CA 1
ATOM 2570 C C . PRO A 1 329 ? 4.652 -19.891 -32.344 1 94.44 329 PRO A C 1
ATOM 2572 O O . PRO A 1 329 ? 3.484 -19.969 -32.75 1 94.44 329 PRO A O 1
ATOM 2575 N N . GLU A 1 330 ? 5.172 -20.828 -31.594 1 91.38 330 GLU A N 1
ATOM 2576 C CA . GLU A 1 330 ? 4.422 -22.031 -31.25 1 91.38 330 GLU A CA 1
ATOM 2577 C C . GLU A 1 330 ? 3.547 -21.812 -30.016 1 91.38 330 GLU A C 1
ATOM 2579 O O . GLU A 1 330 ? 2.635 -22.609 -29.75 1 91.38 330 GLU A O 1
ATOM 2584 N N . GLU A 1 331 ? 3.898 -20.828 -29.312 1 91.75 331 GLU A N 1
ATOM 2585 C CA . GLU A 1 331 ? 3.084 -20.516 -28.141 1 91.75 331 GLU A CA 1
ATOM 2586 C C . GLU A 1 331 ? 1.683 -20.062 -28.547 1 91.75 331 GLU A C 1
ATOM 2588 O O . GLU A 1 331 ? 1.525 -19.281 -29.484 1 91.75 331 GLU A O 1
ATOM 2593 N N . GLY A 1 332 ? 0.702 -20.594 -27.938 1 89.12 332 GLY A N 1
ATOM 2594 C CA . GLY A 1 332 ? -0.68 -20.203 -28.172 1 89.12 332 GLY A CA 1
ATOM 2595 C C . GLY A 1 332 ? -1.314 -19.484 -27 1 89.12 332 GLY A C 1
ATOM 2596 O O . GLY A 1 332 ? -0.615 -19.047 -26.094 1 89.12 332 GLY A O 1
ATOM 2597 N N . PRO A 1 333 ? -2.668 -19.281 -27.078 1 90.88 333 PRO A N 1
ATOM 2598 C CA . PRO A 1 333 ? -3.373 -18.656 -25.953 1 90.88 333 PRO A CA 1
ATOM 2599 C C . PRO A 1 333 ? -3.191 -19.406 -24.641 1 90.88 333 PRO A C 1
ATOM 2601 O O . PRO A 1 333 ? -2.93 -20.625 -24.656 1 90.88 333 PRO A O 1
ATOM 2604 N N . TYR A 1 334 ? -3.27 -18.688 -23.594 1 86.19 334 TYR A N 1
ATOM 2605 C CA . TYR A 1 334 ? -3.166 -19.281 -22.281 1 86.19 334 TYR A CA 1
ATOM 2606 C C . TYR A 1 334 ? -4.379 -20.156 -21.984 1 86.19 334 TYR A C 1
ATOM 2608 O O . TYR A 1 334 ? -5.445 -19.656 -21.625 1 86.19 334 TYR A O 1
ATOM 2616 N N . GLU A 1 335 ? -4.164 -21.453 -22.016 1 85.12 335 GLU A N 1
ATOM 2617 C CA . GLU A 1 335 ? -5.266 -22.375 -21.797 1 85.12 335 GLU A CA 1
ATOM 2618 C C . GLU A 1 335 ? -5.195 -22.984 -20.391 1 85.12 335 GLU A C 1
ATOM 2620 O O . GLU A 1 335 ? -4.141 -23.469 -19.969 1 85.12 335 GLU A O 1
ATOM 2625 N N . PHE A 1 336 ? -6.293 -22.906 -19.75 1 86.5 336 PHE A N 1
ATOM 2626 C CA . PHE A 1 336 ? -6.434 -23.594 -18.484 1 86.5 336 PHE A CA 1
ATOM 2627 C C . PHE A 1 336 ? -6.75 -25.078 -18.703 1 86.5 336 PHE A C 1
ATOM 2629 O O . PHE A 1 336 ? -7.184 -25.469 -19.781 1 86.5 336 PHE A O 1
ATOM 2636 N N . PRO A 1 337 ? -6.508 -25.891 -17.703 1 84.25 337 PRO A N 1
ATOM 2637 C CA . PRO A 1 337 ? -6.738 -27.328 -17.844 1 84.25 337 PRO A CA 1
ATOM 2638 C C . PRO A 1 337 ? -8.172 -27.656 -18.266 1 84.25 337 PRO A C 1
ATOM 2640 O O . PRO A 1 337 ? -8.383 -28.562 -19.078 1 84.25 337 PRO A O 1
ATOM 2643 N N . PHE A 1 338 ? -9.086 -26.891 -17.859 1 83.12 338 PHE A N 1
ATOM 2644 C CA . PHE A 1 338 ? -10.477 -27.156 -18.203 1 83.12 338 PHE A CA 1
ATOM 2645 C C . PHE A 1 338 ? -10.719 -26.922 -19.688 1 83.12 338 PHE A C 1
ATOM 2647 O O . PHE A 1 338 ? -11.602 -27.531 -20.281 1 83.12 338 PHE A O 1
ATOM 2654 N N . GLU A 1 339 ? -9.906 -26.109 -20.234 1 82.81 339 GLU A N 1
ATOM 2655 C CA . GLU A 1 339 ? -10.055 -25.797 -21.656 1 82.81 339 GLU A CA 1
ATOM 2656 C C . GLU A 1 339 ? -9.414 -26.875 -22.516 1 82.81 339 GLU A C 1
ATOM 2658 O O . GLU A 1 339 ? -9.664 -26.938 -23.734 1 82.81 339 GLU A O 1
ATOM 2663 N N . LYS A 1 340 ? -8.688 -27.703 -21.922 1 82.75 340 LYS A N 1
ATOM 2664 C CA . LYS A 1 340 ? -8.062 -28.828 -22.625 1 82.75 340 LYS A CA 1
ATOM 2665 C C . LYS A 1 340 ? -9 -30.031 -22.688 1 82.75 340 LYS A C 1
ATOM 2667 O O . LYS A 1 340 ? -8.656 -31.062 -23.25 1 82.75 340 LYS A O 1
ATOM 2672 N N . ASP A 1 341 ? -10.133 -29.844 -22.078 1 86.25 341 ASP A N 1
ATOM 2673 C CA . ASP A 1 341 ? -11.188 -30.844 -22.219 1 86.25 341 ASP A CA 1
ATOM 2674 C C . ASP A 1 341 ? -11.648 -30.984 -23.672 1 86.25 341 ASP A C 1
ATOM 2676 O O . ASP A 1 341 ? -12.172 -30.031 -24.234 1 86.25 341 ASP A O 1
ATOM 2680 N N . PRO A 1 342 ? -11.484 -32.156 -24.219 1 87.69 342 PRO A N 1
ATOM 2681 C CA . PRO A 1 342 ? -11.82 -32.312 -25.641 1 87.69 342 PRO A CA 1
ATOM 2682 C C . PRO A 1 342 ? -13.32 -32.188 -25.906 1 87.69 342 PRO A C 1
ATOM 2684 O O . PRO A 1 342 ? -13.727 -32.094 -27.062 1 87.69 342 PRO A O 1
ATOM 2687 N N . SER A 1 343 ? -14.078 -32.188 -24.922 1 83.62 343 SER A N 1
ATOM 2688 C CA . SER A 1 343 ? -15.523 -32.062 -25.109 1 83.62 343 SER A CA 1
ATOM 2689 C C . SER A 1 343 ? -15.914 -30.594 -25.328 1 83.62 343 SER A C 1
ATOM 2691 O O . SER A 1 343 ? -17.047 -30.312 -25.75 1 83.62 343 SER A O 1
ATOM 2693 N N . ARG A 1 344 ? -15.062 -29.703 -25.047 1 84.38 344 ARG A N 1
ATOM 2694 C CA . ARG A 1 344 ? -15.352 -28.281 -25.172 1 84.38 344 ARG A CA 1
ATOM 2695 C C . ARG A 1 344 ? -15.062 -27.781 -26.578 1 84.38 344 ARG A C 1
ATOM 2697 O O . ARG A 1 344 ? -14.211 -28.328 -27.281 1 84.38 344 ARG A O 1
ATOM 2704 N N . PRO A 1 345 ? -15.805 -26.703 -26.938 1 83.44 345 PRO A N 1
ATOM 2705 C CA . PRO A 1 345 ? -15.5 -26.109 -28.234 1 83.44 345 PRO A CA 1
ATOM 2706 C C . PRO A 1 345 ? -14.102 -25.484 -28.281 1 83.44 345 PRO A C 1
ATOM 2708 O O . PRO A 1 345 ? -13.523 -25.188 -27.234 1 83.44 345 PRO A O 1
ATOM 2711 N N . GLY A 1 346 ? -13.68 -25.359 -29.547 1 83.25 346 GLY A N 1
ATOM 2712 C CA . GLY A 1 346 ? -12.391 -24.719 -29.719 1 83.25 346 GLY A CA 1
ATOM 2713 C C . GLY A 1 346 ? -12.398 -23.266 -29.297 1 83.25 346 GLY A C 1
ATOM 2714 O O . GLY A 1 346 ? -13.438 -22.609 -29.328 1 83.25 346 GLY A O 1
ATOM 2715 N N . LEU A 1 347 ? -11.305 -22.703 -28.984 1 86.31 347 LEU A N 1
ATOM 2716 C CA . LEU A 1 347 ? -11.141 -21.375 -28.422 1 86.31 347 LEU A CA 1
ATOM 2717 C C . LEU A 1 347 ? -11.664 -20.312 -29.375 1 86.31 347 LEU A C 1
ATOM 2719 O O . LEU A 1 347 ? -12.141 -19.25 -28.953 1 86.31 347 LEU A O 1
ATOM 2723 N N . PHE A 1 348 ? -11.594 -20.547 -30.688 1 90.38 348 PHE A N 1
ATOM 2724 C CA . PHE A 1 348 ? -11.953 -19.531 -31.672 1 90.38 348 PHE A CA 1
ATOM 2725 C C . PHE A 1 348 ? -13.25 -19.906 -32.375 1 90.38 348 PHE A C 1
ATOM 2727 O O . PHE A 1 348 ? -13.617 -19.281 -33.375 1 90.38 348 PHE A O 1
ATOM 2734 N N . ASP A 1 349 ? -13.891 -20.953 -31.812 1 89.75 349 ASP A N 1
ATOM 2735 C CA . ASP A 1 349 ? -15.195 -21.312 -32.375 1 89.75 349 ASP A CA 1
ATOM 2736 C C . ASP A 1 349 ? -16.266 -20.312 -31.938 1 89.75 349 ASP A C 1
ATOM 2738 O O . ASP A 1 349 ? -16.281 -19.875 -30.797 1 89.75 349 ASP A O 1
ATOM 2742 N N . PRO A 1 350 ? -17.172 -19.953 -32.844 1 87.81 350 PRO A N 1
ATOM 2743 C CA . PRO A 1 350 ? -18.266 -19.062 -32.438 1 87.81 350 PRO A CA 1
ATOM 2744 C C . PRO A 1 350 ? -19.359 -19.781 -31.656 1 87.81 350 PRO A C 1
ATOM 2746 O O . PRO A 1 350 ? -19.656 -20.953 -31.922 1 87.81 350 PRO A O 1
ATOM 2749 N N . PRO A 1 351 ? -20.016 -19.234 -30.797 1 88.5 351 PRO A N 1
ATOM 2750 C CA . PRO A 1 351 ? -19.656 -17.938 -30.219 1 88.5 351 PRO A CA 1
ATOM 2751 C C . PRO A 1 351 ? -18.422 -18.031 -29.312 1 88.5 351 PRO A C 1
ATOM 2753 O O . PRO A 1 351 ? -18.234 -19.031 -28.625 1 88.5 351 PRO A O 1
ATOM 2756 N N . GLN A 1 352 ? -17.656 -16.984 -29.328 1 87.31 352 GLN A N 1
ATOM 2757 C CA . GLN A 1 352 ? -16.422 -16.969 -28.562 1 87.31 352 GLN A CA 1
ATOM 2758 C C . GLN A 1 352 ? -16.719 -16.812 -27.062 1 87.31 352 GLN A C 1
ATOM 2760 O O . GLN A 1 352 ? -17.438 -15.891 -26.672 1 87.31 352 GLN A O 1
ATOM 2765 N N . HIS A 1 353 ? -16.281 -17.719 -26.297 1 86.69 353 HIS A N 1
ATOM 2766 C CA . HIS A 1 353 ? -16.375 -17.656 -24.844 1 86.69 353 HIS A CA 1
ATOM 2767 C C . HIS A 1 353 ? -15.039 -17.234 -24.234 1 86.69 353 HIS A C 1
ATOM 2769 O O . HIS A 1 353 ? -14.125 -18.047 -24.094 1 86.69 353 HIS A O 1
ATOM 2775 N N . LEU A 1 354 ? -15.016 -15.984 -23.828 1 92.12 354 LEU A N 1
ATOM 2776 C CA . LEU A 1 354 ? -13.766 -15.445 -23.297 1 92.12 354 LEU A CA 1
ATOM 2777 C C . LEU A 1 354 ? -13.789 -15.43 -21.766 1 92.12 354 LEU A C 1
ATOM 2779 O O . LEU A 1 354 ? -14.625 -14.75 -21.156 1 92.12 354 LEU A O 1
ATOM 2783 N N . HIS A 1 355 ? -12.906 -16.188 -21.203 1 93.56 355 HIS A N 1
ATOM 2784 C CA . HIS A 1 355 ? -12.719 -16.016 -19.766 1 93.56 355 HIS A CA 1
ATOM 2785 C C . HIS A 1 355 ? -11.953 -14.742 -19.453 1 93.56 355 HIS A C 1
ATOM 2787 O O . HIS A 1 355 ? -11.578 -14 -20.359 1 93.56 355 HIS A O 1
ATOM 2793 N N . PHE A 1 356 ? -11.773 -14.414 -18.25 1 96.5 356 PHE A N 1
ATOM 2794 C CA . PHE A 1 356 ? -11.234 -13.148 -17.766 1 96.5 356 PHE A CA 1
ATOM 2795 C C . PHE A 1 356 ? -9.922 -12.812 -18.469 1 96.5 356 PHE A C 1
ATOM 2797 O O . PHE A 1 356 ? -9.758 -11.711 -19 1 96.5 356 PHE A O 1
ATOM 2804 N N . PHE A 1 357 ? -8.914 -13.742 -18.5 1 96.31 357 PHE A N 1
ATOM 2805 C CA . PHE A 1 357 ? -7.613 -13.469 -19.109 1 96.31 357 PHE A CA 1
ATOM 2806 C C . PHE A 1 357 ? -7.742 -13.281 -20.609 1 96.31 357 PHE A C 1
ATOM 2808 O O . PHE A 1 357 ? -7.023 -12.477 -21.203 1 96.31 357 PHE A O 1
ATOM 2815 N N . PHE A 1 358 ? -8.656 -14.047 -21.234 1 95.69 358 PHE A N 1
ATOM 2816 C CA . PHE A 1 358 ? -8.844 -13.922 -22.672 1 95.69 358 PHE A CA 1
ATOM 2817 C C . PHE A 1 358 ? -9.438 -12.562 -23.031 1 95.69 358 PHE A C 1
ATOM 2819 O O . PHE A 1 358 ? -9.164 -12.016 -24.094 1 95.69 358 PHE A O 1
ATOM 2826 N N . GLN A 1 359 ? -10.234 -12.023 -22.094 1 96.56 359 GLN A N 1
ATOM 2827 C CA . GLN A 1 359 ? -10.758 -10.68 -22.312 1 96.56 359 GLN A CA 1
ATOM 2828 C C . GLN A 1 359 ? -9.633 -9.664 -22.5 1 96.56 359 GLN A C 1
ATOM 2830 O O . GLN A 1 359 ? -9.758 -8.727 -23.281 1 96.56 359 GLN A O 1
ATOM 2835 N N . ALA A 1 360 ? -8.516 -9.852 -21.844 1 97.31 360 ALA A N 1
ATOM 2836 C CA . ALA A 1 360 ? -7.34 -9 -22 1 97.31 360 ALA A CA 1
ATOM 2837 C C . ALA A 1 360 ? -6.488 -9.453 -23.172 1 97.31 360 ALA A C 1
ATOM 2839 O O . ALA A 1 360 ? -6.191 -8.664 -24.078 1 97.31 360 ALA A O 1
ATOM 2840 N N . GLU A 1 361 ? -6.207 -10.734 -23.203 1 97.19 361 GLU A N 1
ATOM 2841 C CA . GLU A 1 361 ? -5.262 -11.297 -24.156 1 97.19 361 GLU A CA 1
ATOM 2842 C C . GLU A 1 361 ? -5.75 -11.109 -25.594 1 97.19 361 GLU A C 1
ATOM 2844 O O . GLU A 1 361 ? -4.945 -10.906 -26.5 1 97.19 361 GLU A O 1
ATOM 2849 N N . PHE A 1 362 ? -7.047 -11.18 -25.844 1 97.44 362 PHE A N 1
ATOM 2850 C CA . PHE A 1 362 ? -7.59 -11.109 -27.203 1 97.44 362 PHE A CA 1
ATOM 2851 C C . PHE A 1 362 ? -7.844 -9.664 -27.609 1 97.44 362 PHE A C 1
ATOM 2853 O O . PHE A 1 362 ? -8.086 -9.375 -28.781 1 97.44 362 PHE A O 1
ATOM 2860 N N . ARG A 1 363 ? -7.789 -8.719 -26.719 1 97.69 363 ARG A N 1
ATOM 2861 C CA . ARG A 1 363 ? -7.934 -7.293 -27.016 1 97.69 363 ARG A CA 1
ATOM 2862 C C . ARG A 1 363 ? -6.57 -6.621 -27.125 1 97.69 363 ARG A C 1
ATOM 2864 O O . ARG A 1 363 ? -5.898 -6.734 -28.156 1 97.69 363 ARG A O 1
ATOM 2871 N N . ASP A 1 364 ? -5.965 -6.227 -26.094 1 98 364 ASP A N 1
ATOM 2872 C CA . ASP A 1 364 ? -4.57 -5.809 -26 1 98 364 ASP A CA 1
ATOM 2873 C C . ASP A 1 364 ? -3.836 -6.594 -24.906 1 98 364 ASP A C 1
ATOM 2875 O O . ASP A 1 364 ? -3.988 -6.305 -23.719 1 98 364 ASP A O 1
ATOM 2879 N N . GLY A 1 365 ? -3.037 -7.527 -25.359 1 97.69 365 GLY A N 1
ATOM 2880 C CA . GLY A 1 365 ? -2.463 -8.523 -24.469 1 97.69 365 GLY A CA 1
ATOM 2881 C C . GLY A 1 365 ? -1.143 -8.086 -23.859 1 97.69 365 GLY A C 1
ATOM 2882 O O . GLY A 1 365 ? -0.5 -8.859 -23.141 1 97.69 365 GLY A O 1
ATOM 2883 N N . ARG A 1 366 ? -0.732 -6.879 -24.047 1 97.62 366 ARG A N 1
ATOM 2884 C CA . ARG A 1 366 ? 0.608 -6.43 -23.688 1 97.62 366 ARG A CA 1
ATOM 2885 C C . ARG A 1 366 ? 0.861 -6.594 -22.188 1 97.62 366 ARG A C 1
ATOM 2887 O O . ARG A 1 366 ? 1.934 -7.047 -21.781 1 97.62 366 ARG A O 1
ATOM 2894 N N . PRO A 1 367 ? -0.14 -6.223 -21.266 1 97 367 PRO A N 1
ATOM 2895 C CA . PRO A 1 367 ? 0.12 -6.465 -19.844 1 97 367 PRO A CA 1
ATOM 2896 C C . PRO A 1 367 ? 0.394 -7.938 -19.547 1 97 367 PRO A C 1
ATOM 2898 O O . PRO A 1 367 ? 1.335 -8.25 -18.812 1 97 367 PRO A O 1
ATOM 2901 N N . LEU A 1 368 ? -0.366 -8.828 -20.125 1 97.88 368 LEU A N 1
ATOM 2902 C CA . LEU A 1 368 ? -0.176 -10.258 -19.891 1 97.88 368 LEU A CA 1
ATOM 2903 C C . LEU A 1 368 ? 1.077 -10.766 -20.594 1 97.88 368 LEU A C 1
ATOM 2905 O O . LEU A 1 368 ? 1.744 -11.68 -20.109 1 97.88 368 LEU A O 1
ATOM 2909 N N . ARG A 1 369 ? 1.391 -10.156 -21.797 1 97.94 369 ARG A N 1
ATOM 2910 C CA . ARG A 1 369 ? 2.615 -10.555 -22.484 1 97.94 369 ARG A CA 1
ATOM 2911 C C . ARG A 1 369 ? 3.848 -10.172 -21.672 1 97.94 369 ARG A C 1
ATOM 2913 O O . ARG A 1 369 ? 4.844 -10.898 -21.656 1 97.94 369 ARG A O 1
ATOM 2920 N N . ALA A 1 370 ? 3.777 -9.023 -21.031 1 98.12 370 ALA A N 1
ATOM 2921 C CA . ALA A 1 370 ? 4.875 -8.641 -20.141 1 98.12 370 ALA A CA 1
ATOM 2922 C C . ALA A 1 370 ? 5.051 -9.664 -19.016 1 98.12 370 ALA A C 1
ATOM 2924 O O . ALA A 1 370 ? 6.18 -9.977 -18.625 1 98.12 370 ALA A O 1
ATOM 2925 N N . HIS A 1 371 ? 4.004 -10.141 -18.484 1 97.94 371 HIS A N 1
ATOM 2926 C CA . HIS A 1 371 ? 3.994 -11.18 -17.453 1 97.94 371 HIS A CA 1
ATOM 2927 C C . HIS A 1 371 ? 4.625 -12.469 -17.969 1 97.94 371 HIS A C 1
ATOM 2929 O O . HIS A 1 371 ? 5.383 -13.117 -17.25 1 97.94 371 HIS A O 1
ATOM 2935 N N . ASN A 1 372 ? 4.375 -12.812 -19.156 1 97.25 372 ASN A N 1
ATOM 2936 C CA . ASN A 1 372 ? 4.75 -14.117 -19.688 1 97.25 372 ASN A CA 1
ATOM 2937 C C . ASN A 1 372 ? 6.156 -14.094 -20.297 1 97.25 372 ASN A C 1
ATOM 2939 O O . ASN A 1 372 ? 7.031 -14.852 -19.859 1 97.25 372 ASN A O 1
ATOM 2943 N N . LEU A 1 373 ? 6.434 -13.203 -21.25 1 97.12 373 LEU A N 1
ATOM 2944 C CA . LEU A 1 373 ? 7.652 -13.305 -22.047 1 97.12 373 LEU A CA 1
ATOM 2945 C C . LEU A 1 373 ? 8.867 -12.844 -21.234 1 97.12 373 LEU A C 1
ATOM 2947 O O . LEU A 1 373 ? 9.688 -13.664 -20.828 1 97.12 373 LEU A O 1
ATOM 2951 N N . PRO A 1 374 ? 8.969 -11.555 -20.922 1 95.94 374 PRO A N 1
ATOM 2952 C CA . PRO A 1 374 ? 10.125 -11.219 -20.094 1 95.94 374 PRO A CA 1
ATOM 2953 C C . PRO A 1 374 ? 9.992 -11.703 -18.656 1 95.94 374 PRO A C 1
ATOM 2955 O O . PRO A 1 374 ? 10.969 -11.695 -17.891 1 95.94 374 PRO A O 1
ATOM 2958 N N . GLY A 1 375 ? 8.781 -12.078 -18.266 1 96.56 375 GLY A N 1
ATOM 2959 C CA . GLY A 1 375 ? 8.555 -12.648 -16.938 1 96.56 375 GLY A CA 1
ATOM 2960 C C . GLY A 1 375 ? 8.891 -14.125 -16.859 1 96.56 375 GLY A C 1
ATOM 2961 O O . GLY A 1 375 ? 10.023 -14.492 -16.547 1 96.56 375 GLY A O 1
ATOM 2962 N N . HIS A 1 376 ? 7.953 -14.953 -17.234 1 96.56 376 HIS A N 1
ATOM 2963 C CA . HIS A 1 376 ? 8.07 -16.391 -17.031 1 96.56 376 HIS A CA 1
ATOM 2964 C C . HIS A 1 376 ? 8.984 -17.031 -18.078 1 96.56 376 HIS A C 1
ATOM 2966 O O . HIS A 1 376 ? 9.875 -17.812 -17.734 1 96.56 376 HIS A O 1
ATOM 2972 N N . ALA A 1 377 ? 8.82 -16.719 -19.391 1 96 377 ALA A N 1
ATOM 2973 C CA . ALA A 1 377 ? 9.586 -17.375 -20.438 1 96 377 ALA A CA 1
ATOM 2974 C C . ALA A 1 377 ? 11.07 -17.062 -20.312 1 96 377 ALA A C 1
ATOM 2976 O O . ALA A 1 377 ? 11.906 -17.969 -20.406 1 96 377 ALA A O 1
ATOM 2977 N N . PHE A 1 378 ? 11.352 -15.82 -20.125 1 95.5 378 PHE A N 1
ATOM 2978 C CA . PHE A 1 378 ? 12.742 -15.43 -19.922 1 95.5 378 PHE A CA 1
ATOM 2979 C C . PHE A 1 378 ? 13.328 -16.109 -18.688 1 95.5 378 PHE A C 1
ATOM 2981 O O . PHE A 1 378 ? 14.453 -16.609 -18.734 1 95.5 378 PHE A O 1
ATOM 2988 N N . ASP A 1 379 ? 12.641 -16.203 -17.609 1 94.75 379 ASP A N 1
ATOM 2989 C CA . ASP A 1 379 ? 13.086 -16.891 -16.406 1 94.75 379 ASP A CA 1
ATOM 2990 C C . ASP A 1 379 ? 13.375 -18.359 -16.688 1 94.75 379 ASP A C 1
ATOM 2992 O O . ASP A 1 379 ? 14.367 -18.906 -16.188 1 94.75 379 ASP A O 1
ATOM 2996 N N . GLU A 1 380 ? 12.516 -18.984 -17.391 1 94.94 380 GLU A N 1
ATOM 2997 C CA . GLU A 1 380 ? 12.68 -20.391 -17.719 1 94.94 380 GLU A CA 1
ATOM 2998 C C . GLU A 1 380 ? 13.922 -20.625 -18.578 1 94.94 380 GLU A C 1
ATOM 3000 O O . GLU A 1 380 ? 14.68 -21.562 -18.344 1 94.94 380 GLU A O 1
ATOM 3005 N N . LEU A 1 381 ? 14.094 -19.812 -19.594 1 95.19 381 LEU A N 1
ATOM 3006 C CA . LEU A 1 381 ? 15.25 -19.922 -20.469 1 95.19 381 LEU A CA 1
ATOM 3007 C C . LEU A 1 381 ? 16.547 -19.688 -19.703 1 95.19 381 LEU A C 1
ATOM 3009 O O . LEU A 1 381 ? 17.547 -20.375 -19.938 1 95.19 381 LEU A O 1
ATOM 3013 N N . GLN A 1 382 ? 16.453 -18.719 -18.828 1 94.94 382 GLN A N 1
ATOM 3014 C CA . GLN A 1 382 ? 17.625 -18.422 -18 1 94.94 382 GLN A CA 1
ATOM 3015 C C . GLN A 1 382 ? 17.906 -19.578 -17.047 1 94.94 382 GLN A C 1
ATOM 3017 O O . GLN A 1 382 ? 19.078 -19.938 -16.844 1 94.94 382 GLN A O 1
ATOM 3022 N N . ALA A 1 383 ? 16.922 -20.062 -16.469 1 93.38 383 ALA A N 1
ATOM 3023 C CA . ALA A 1 383 ? 17.094 -21.188 -15.547 1 93.38 383 ALA A CA 1
ATOM 3024 C C . ALA A 1 383 ? 17.688 -22.406 -16.266 1 93.38 383 ALA A C 1
ATOM 3026 O O . ALA A 1 383 ? 18.516 -23.125 -15.695 1 93.38 383 ALA A O 1
ATOM 3027 N N . ALA A 1 384 ? 17.281 -22.641 -17.484 1 94.56 384 ALA A N 1
ATOM 3028 C CA . ALA A 1 384 ? 17.766 -23.781 -18.281 1 94.56 384 ALA A CA 1
ATOM 3029 C C . ALA A 1 384 ? 19.25 -23.641 -18.562 1 94.56 384 ALA A C 1
ATOM 3031 O O . ALA A 1 384 ? 19.922 -24.641 -18.875 1 94.56 384 ALA A O 1
ATOM 3032 N N . ARG A 1 385 ? 19.75 -22.484 -18.406 1 95.31 385 ARG A N 1
ATOM 3033 C CA . ARG A 1 385 ? 21.141 -22.203 -18.719 1 95.31 385 ARG A CA 1
ATOM 3034 C C . ARG A 1 385 ? 21.969 -22.031 -17.453 1 95.31 385 ARG A C 1
ATOM 3036 O O . ARG A 1 385 ? 23.188 -21.844 -17.531 1 95.31 385 ARG A O 1
ATOM 3043 N N . ASP A 1 386 ? 21.312 -22.047 -16.328 1 95.88 386 ASP A N 1
ATOM 3044 C CA . ASP A 1 386 ? 22 -21.891 -15.047 1 95.88 386 ASP A CA 1
ATOM 3045 C C . ASP A 1 386 ? 22.688 -23.188 -14.625 1 95.88 386 ASP A C 1
ATOM 3047 O O . ASP A 1 386 ? 22.031 -24.188 -14.352 1 95.88 386 ASP A O 1
ATOM 3051 N N . THR A 1 387 ? 24.047 -23.125 -14.5 1 96.06 387 THR A N 1
ATOM 3052 C CA . THR A 1 387 ? 24.797 -24.344 -14.234 1 96.06 387 THR A CA 1
ATOM 3053 C C . THR A 1 387 ? 25.219 -24.422 -12.773 1 96.06 387 THR A C 1
ATOM 3055 O O . THR A 1 387 ? 25.922 -25.344 -12.359 1 96.06 387 THR A O 1
ATOM 3058 N N . ARG A 1 388 ? 24.844 -23.5 -12 1 95.75 388 ARG A N 1
ATOM 3059 C CA . ARG A 1 388 ? 25.203 -23.531 -10.586 1 95.75 388 ARG A CA 1
ATOM 3060 C C . ARG A 1 388 ? 24.516 -24.688 -9.875 1 95.75 388 ARG A C 1
ATOM 3062 O O . ARG A 1 388 ? 23.328 -24.953 -10.094 1 95.75 388 ARG A O 1
ATOM 3069 N N . PRO A 1 389 ? 25.156 -25.359 -8.961 1 96.12 389 PRO A N 1
ATOM 3070 C CA . PRO A 1 389 ? 24.703 -26.656 -8.445 1 96.12 389 PRO A CA 1
ATOM 3071 C C . PRO A 1 389 ? 23.391 -26.562 -7.672 1 96.12 389 PRO A C 1
ATOM 3073 O O . PRO A 1 389 ? 22.578 -27.5 -7.715 1 96.12 389 PRO A O 1
ATOM 3076 N N . VAL A 1 390 ? 23.172 -25.516 -6.914 1 97.19 390 VAL A N 1
ATOM 3077 C CA . VAL A 1 390 ? 21.938 -25.375 -6.141 1 97.19 390 VAL A CA 1
ATOM 3078 C C . VAL A 1 390 ? 20.922 -24.547 -6.93 1 97.19 390 VAL A C 1
ATOM 3080 O O . VAL A 1 390 ? 19.812 -25 -7.195 1 97.19 390 VAL A O 1
ATOM 3083 N N . ARG A 1 391 ? 21.359 -23.453 -7.5 1 95.31 391 ARG A N 1
ATOM 3084 C CA . ARG A 1 391 ? 20.469 -22.484 -8.133 1 95.31 391 ARG A CA 1
ATOM 3085 C C . ARG A 1 391 ? 19.969 -22.984 -9.477 1 95.31 391 ARG A C 1
ATOM 3087 O O . ARG A 1 391 ? 18.891 -22.594 -9.938 1 95.31 391 ARG A O 1
ATOM 3094 N N . GLY A 1 392 ? 20.75 -23.844 -10.031 1 95.69 392 GLY A N 1
ATOM 3095 C CA . GLY A 1 392 ? 20.406 -24.312 -11.367 1 95.69 392 GLY A CA 1
ATOM 3096 C C . GLY A 1 392 ? 19.391 -25.438 -11.352 1 95.69 392 GLY A C 1
ATOM 3097 O O . GLY A 1 392 ? 18.875 -25.828 -12.398 1 95.69 392 GLY A O 1
ATOM 3098 N N . GLN A 1 393 ? 19.062 -25.938 -10.242 1 96.19 393 GLN A N 1
ATOM 3099 C CA . GLN A 1 393 ? 18.078 -27.016 -10.148 1 96.19 393 GLN A CA 1
ATOM 3100 C C . GLN A 1 393 ? 16.656 -26.484 -10.117 1 96.19 393 GLN A C 1
ATOM 3102 O O . GLN A 1 393 ? 16.406 -25.375 -9.609 1 96.19 393 GLN A O 1
ATOM 3107 N N . PRO A 1 394 ? 15.664 -27.281 -10.758 1 94.88 394 PRO A N 1
ATOM 3108 C CA . PRO A 1 394 ? 14.273 -26.859 -10.578 1 94.88 394 PRO A CA 1
ATOM 3109 C C . PRO A 1 394 ? 13.867 -26.766 -9.109 1 94.88 394 PRO A C 1
ATOM 3111 O O . PRO A 1 394 ? 14.188 -27.672 -8.32 1 94.88 394 PRO A O 1
ATOM 3114 N N . ARG A 1 395 ? 13.219 -25.734 -8.773 1 95.31 395 ARG A N 1
ATOM 3115 C CA . ARG A 1 395 ? 12.883 -25.516 -7.375 1 95.31 395 ARG A CA 1
ATOM 3116 C C . ARG A 1 395 ? 11.797 -26.484 -6.914 1 95.31 395 ARG A C 1
ATOM 3118 O O . ARG A 1 395 ? 10.898 -26.828 -7.688 1 95.31 395 ARG A O 1
ATOM 3125 N N . LEU A 1 396 ? 11.859 -26.875 -5.68 1 96 396 LEU A N 1
ATOM 3126 C CA . LEU A 1 396 ? 10.898 -27.781 -5.051 1 96 396 LEU A CA 1
ATOM 3127 C C . LEU A 1 396 ? 9.961 -27 -4.129 1 96 396 LEU A C 1
ATOM 3129 O O . LEU A 1 396 ? 10.352 -25.984 -3.541 1 96 396 LEU A O 1
ATOM 3133 N N . PHE A 1 397 ? 8.727 -27.406 -4.098 1 95.75 397 PHE A N 1
ATOM 3134 C CA . PHE A 1 397 ? 7.738 -27.047 -3.088 1 95.75 397 PHE A CA 1
ATOM 3135 C C . PHE A 1 397 ? 7.406 -25.562 -3.162 1 95.75 397 PHE A C 1
ATOM 3137 O O . PHE A 1 397 ? 7.211 -24.906 -2.135 1 95.75 397 PHE A O 1
ATOM 3144 N N . PHE A 1 398 ? 7.469 -25 -4.336 1 95.06 398 PHE A N 1
ATOM 3145 C CA . PHE A 1 398 ? 6.977 -23.672 -4.664 1 95.06 398 PHE A CA 1
ATOM 3146 C C . PHE A 1 398 ? 7.777 -22.609 -3.934 1 95.06 398 PHE A C 1
ATOM 3148 O O . PHE A 1 398 ? 7.305 -21.484 -3.754 1 95.06 398 PHE A O 1
ATOM 3155 N N . VAL A 1 399 ? 9.047 -22.859 -3.465 1 97.38 399 VAL A N 1
ATOM 3156 C CA . VAL A 1 399 ? 9.844 -21.938 -2.656 1 97.38 399 VAL A CA 1
ATOM 3157 C C . VAL A 1 399 ? 10.125 -20.656 -3.451 1 97.38 399 VAL A C 1
ATOM 3159 O O . VAL A 1 399 ? 10.398 -19.609 -2.871 1 97.38 399 VAL A O 1
ATOM 3162 N N . ASN A 1 400 ? 10.094 -20.75 -4.754 1 96.94 400 ASN A N 1
ATOM 3163 C CA . ASN A 1 400 ? 10.398 -19.594 -5.594 1 96.94 400 ASN A CA 1
ATOM 3164 C C . ASN A 1 400 ? 9.125 -18.922 -6.117 1 96.94 400 ASN A C 1
ATOM 3166 O O . ASN A 1 400 ? 9.188 -18.047 -6.98 1 96.94 400 ASN A O 1
ATOM 3170 N N . GLY A 1 401 ? 7.98 -19.344 -5.676 1 96.75 401 GLY A N 1
ATOM 3171 C CA . GLY A 1 401 ? 6.715 -18.875 -6.219 1 96.75 401 GLY A CA 1
ATOM 3172 C C . GLY A 1 401 ? 6.574 -17.359 -6.172 1 96.75 401 GLY A C 1
ATOM 3173 O O . GLY A 1 401 ? 6.238 -16.734 -7.18 1 96.75 401 GLY A O 1
ATOM 3174 N N . LEU A 1 402 ? 6.895 -16.766 -5.031 1 98.12 402 LEU A N 1
ATOM 3175 C CA . LEU A 1 402 ? 6.75 -15.328 -4.871 1 98.12 402 LEU A CA 1
ATOM 3176 C C . LEU A 1 402 ? 7.746 -14.578 -5.754 1 98.12 402 LEU A C 1
ATOM 3178 O O . LEU A 1 402 ? 7.434 -13.508 -6.273 1 98.12 402 LEU A O 1
ATOM 3182 N N . ARG A 1 403 ? 8.93 -15.164 -5.895 1 98.44 403 ARG A N 1
ATOM 3183 C CA . ARG A 1 403 ? 9.945 -14.539 -6.746 1 98.44 403 ARG A CA 1
ATOM 3184 C C . ARG A 1 403 ? 9.484 -14.516 -8.203 1 98.44 403 ARG A C 1
ATOM 3186 O O . ARG A 1 403 ? 9.516 -13.469 -8.852 1 98.44 403 ARG A O 1
ATOM 3193 N N . ASN A 1 404 ? 9.039 -15.641 -8.734 1 97.88 404 ASN A N 1
ATOM 3194 C CA . ASN A 1 404 ? 8.672 -15.742 -10.141 1 97.88 404 ASN A CA 1
ATOM 3195 C C . ASN A 1 404 ? 7.402 -14.953 -10.445 1 97.88 404 ASN A C 1
ATOM 3197 O O . ASN A 1 404 ? 7.363 -14.188 -11.414 1 97.88 404 ASN A O 1
ATOM 3201 N N . GLU A 1 405 ? 6.402 -15.148 -9.602 1 98 405 GLU A N 1
ATOM 3202 C CA . GLU A 1 405 ? 5.145 -14.438 -9.805 1 98 405 GLU A CA 1
ATOM 3203 C C . GLU A 1 405 ? 5.312 -12.938 -9.547 1 98 405 GLU A C 1
ATOM 3205 O O . GLU A 1 405 ? 4.699 -12.117 -10.234 1 98 405 GLU A O 1
ATOM 3210 N N . GLY A 1 406 ? 6.137 -12.609 -8.539 1 98.38 406 GLY A N 1
ATOM 3211 C CA . GLY A 1 406 ? 6.367 -11.211 -8.195 1 98.38 406 GLY A CA 1
ATOM 3212 C C . GLY A 1 406 ? 7.035 -10.43 -9.312 1 98.38 406 GLY A C 1
ATOM 3213 O O . GLY A 1 406 ? 6.613 -9.312 -9.633 1 98.38 406 GLY A O 1
ATOM 3214 N N . TRP A 1 407 ? 8.086 -11.016 -9.898 1 98.56 407 TRP A N 1
ATOM 3215 C CA . TRP A 1 407 ? 8.781 -10.391 -11.016 1 98.56 407 TRP A CA 1
ATOM 3216 C C . TRP A 1 407 ? 7.84 -10.203 -12.203 1 98.56 407 TRP A C 1
ATOM 3218 O O . TRP A 1 407 ? 7.77 -9.117 -12.781 1 98.56 407 TRP A O 1
ATOM 3228 N N . ALA A 1 408 ? 7.102 -11.242 -12.531 1 98.44 408 ALA A N 1
ATOM 3229 C CA . ALA A 1 408 ? 6.191 -11.195 -13.672 1 98.44 408 ALA A CA 1
ATOM 3230 C C . ALA A 1 408 ? 5.102 -10.148 -13.461 1 98.44 408 ALA A C 1
ATOM 3232 O O . ALA A 1 408 ? 4.809 -9.359 -14.367 1 98.44 408 ALA A O 1
ATOM 3233 N N . PHE A 1 409 ? 4.512 -10.164 -12.227 1 98.5 409 PHE A N 1
ATOM 3234 C CA . PHE A 1 409 ? 3.436 -9.227 -11.945 1 98.5 409 PHE A CA 1
ATOM 3235 C C . PHE A 1 409 ? 3.969 -7.797 -11.883 1 98.5 409 PHE A C 1
ATOM 3237 O O . PHE A 1 409 ? 3.301 -6.859 -12.32 1 98.5 409 PHE A O 1
ATOM 3244 N N . TYR A 1 410 ? 5.16 -7.559 -11.344 1 98.75 410 TYR A N 1
ATOM 3245 C CA . TYR A 1 410 ? 5.824 -6.262 -11.336 1 98.75 410 TYR A CA 1
ATOM 3246 C C . TYR A 1 410 ? 5.898 -5.672 -12.734 1 98.75 410 TYR A C 1
ATOM 3248 O O . TYR A 1 410 ? 5.645 -4.48 -12.93 1 98.75 410 TYR A O 1
ATOM 3256 N N . LEU A 1 411 ? 6.137 -6.473 -13.734 1 98.69 411 LEU A N 1
ATOM 3257 C CA . LEU A 1 411 ? 6.348 -6.02 -15.102 1 98.69 411 LEU A CA 1
ATOM 3258 C C . LEU A 1 411 ? 5.043 -5.52 -15.719 1 98.69 411 LEU A C 1
ATOM 3260 O O . LEU A 1 411 ? 5.062 -4.719 -16.656 1 98.69 411 LEU A O 1
ATOM 3264 N N . GLU A 1 412 ? 3.898 -5.996 -15.188 1 98.56 412 GLU A N 1
ATOM 3265 C CA . GLU A 1 412 ? 2.629 -5.512 -15.719 1 98.56 412 GLU A CA 1
ATOM 3266 C C . GLU A 1 412 ? 2.461 -4.016 -15.461 1 98.56 412 GLU A C 1
ATOM 3268 O O . GLU A 1 412 ? 2.416 -3.221 -16.406 1 98.56 412 GLU A O 1
ATOM 3273 N N . GLU A 1 413 ? 2.523 -3.613 -14.219 1 98.31 413 GLU A N 1
ATOM 3274 C CA . GLU A 1 413 ? 2.367 -2.197 -13.898 1 98.31 413 GLU A CA 1
ATOM 3275 C C . GLU A 1 413 ? 3.584 -1.393 -14.352 1 98.31 413 GLU A C 1
ATOM 3277 O O . GLU A 1 413 ? 3.471 -0.203 -14.656 1 98.31 413 GLU A O 1
ATOM 3282 N N . PHE A 1 414 ? 4.727 -2.055 -14.414 1 98.62 414 PHE A N 1
ATOM 3283 C CA . PHE A 1 414 ? 5.938 -1.428 -14.93 1 98.62 414 PHE A CA 1
ATOM 3284 C C . PHE A 1 414 ? 5.707 -0.871 -16.328 1 98.62 414 PHE A C 1
ATOM 3286 O O . PHE A 1 414 ? 6.23 0.189 -16.672 1 98.62 414 PHE A O 1
ATOM 3293 N N . LEU A 1 415 ? 4.871 -1.52 -17.141 1 98.06 415 LEU A N 1
ATOM 3294 C CA . LEU A 1 415 ? 4.582 -1.048 -18.5 1 98.06 415 LEU A CA 1
ATOM 3295 C C . LEU A 1 415 ? 3.926 0.329 -18.453 1 98.06 415 LEU A C 1
ATOM 3297 O O . LEU A 1 415 ? 4.23 1.187 -19.297 1 98.06 415 LEU A O 1
ATOM 3301 N N . ILE A 1 416 ? 3.037 0.457 -17.5 1 97.62 416 ILE A N 1
ATOM 3302 C CA . ILE A 1 416 ? 2.369 1.746 -17.375 1 97.62 416 ILE A CA 1
ATOM 3303 C C . ILE A 1 416 ? 3.371 2.803 -16.906 1 97.62 416 ILE A C 1
ATOM 3305 O O . ILE A 1 416 ? 3.496 3.861 -17.531 1 97.62 416 ILE A O 1
ATOM 3309 N N . GLN A 1 417 ? 4.145 2.463 -15.883 1 97.31 417 GLN A N 1
ATOM 3310 C CA . GLN A 1 417 ? 5.031 3.41 -15.219 1 97.31 417 GLN A CA 1
ATOM 3311 C C . GLN A 1 417 ? 6.188 3.812 -16.141 1 97.31 417 GLN A C 1
ATOM 3313 O O . GLN A 1 417 ? 6.629 4.965 -16.109 1 97.31 417 GLN A O 1
ATOM 3318 N N . SER A 1 418 ? 6.617 2.875 -16.953 1 97.94 418 SER A N 1
ATOM 3319 C CA . SER A 1 418 ? 7.777 3.109 -17.812 1 97.94 418 SER A CA 1
ATOM 3320 C C . SER A 1 418 ? 7.379 3.83 -19.094 1 97.94 418 SER A C 1
ATOM 3322 O O . SER A 1 418 ? 8.242 4.242 -19.875 1 97.94 418 SER A O 1
ATOM 3324 N N . GLY A 1 419 ? 6.078 3.949 -19.359 1 96.69 419 GLY A N 1
ATOM 3325 C CA . GLY A 1 419 ? 5.602 4.758 -20.469 1 96.69 419 GLY A CA 1
ATOM 3326 C C . GLY A 1 419 ? 5.336 3.945 -21.734 1 96.69 419 GLY A C 1
ATOM 3327 O O . GLY A 1 419 ? 5.004 4.504 -22.781 1 96.69 419 GLY A O 1
ATOM 3328 N N . MET A 1 420 ? 5.402 2.652 -21.609 1 97.69 420 MET A N 1
ATOM 3329 C CA . MET A 1 420 ? 5.215 1.826 -22.797 1 97.69 420 MET A CA 1
ATOM 3330 C C . MET A 1 420 ? 3.789 1.955 -23.328 1 97.69 420 MET A C 1
ATOM 3332 O O . MET A 1 420 ? 3.562 1.875 -24.531 1 97.69 420 MET A O 1
ATOM 3336 N N . LEU A 1 421 ? 2.824 2.234 -22.469 1 97.25 421 LEU A N 1
ATOM 3337 C CA . LEU A 1 421 ? 1.417 2.209 -22.844 1 97.25 421 LEU A CA 1
ATOM 3338 C C . LEU A 1 421 ? 0.867 3.625 -22.984 1 97.25 421 LEU A C 1
ATOM 3340 O O . LEU A 1 421 ? -0.35 3.826 -22.969 1 97.25 421 LEU A O 1
ATOM 3344 N N . GLU A 1 422 ? 1.677 4.574 -23.125 1 94.38 422 GLU A N 1
ATOM 3345 C CA . GLU A 1 422 ? 1.245 5.969 -23.172 1 94.38 422 GLU A CA 1
ATOM 3346 C C . GLU A 1 422 ? 0.27 6.215 -24.312 1 94.38 422 GLU A C 1
ATOM 3348 O O . GLU A 1 422 ? -0.659 7.016 -24.188 1 94.38 422 GLU A O 1
ATOM 3353 N N . ASP A 1 423 ? 0.51 5.566 -25.453 1 95.06 423 ASP A N 1
ATOM 3354 C CA . ASP A 1 423 ? -0.343 5.773 -26.625 1 95.06 423 ASP A CA 1
ATOM 3355 C C . ASP A 1 423 ? -1.405 4.684 -26.734 1 95.06 423 ASP A C 1
ATOM 3357 O O . ASP A 1 423 ? -2.023 4.512 -27.781 1 95.06 423 ASP A O 1
ATOM 3361 N N . ARG A 1 424 ? -1.594 3.943 -25.641 1 96.81 424 ARG A N 1
ATOM 3362 C CA . ARG A 1 424 ? -2.541 2.834 -25.609 1 96.81 424 ARG A CA 1
ATOM 3363 C C . ARG A 1 424 ? -3.414 2.881 -24.359 1 96.81 424 ARG A C 1
ATOM 3365 O O . ARG A 1 424 ? -3.336 1.993 -23.516 1 96.81 424 ARG A O 1
ATOM 3372 N N . PRO A 1 425 ? -4.301 3.875 -24.328 1 96.94 425 PRO A N 1
ATOM 3373 C CA . PRO A 1 425 ? -5.059 4.141 -23.109 1 96.94 425 PRO A CA 1
ATOM 3374 C C . PRO A 1 425 ? -5.887 2.939 -22.656 1 96.94 425 PRO A C 1
ATOM 3376 O O . PRO A 1 425 ? -5.996 2.678 -21.453 1 96.94 425 PRO A O 1
ATOM 3379 N N . LYS A 1 426 ? -6.438 2.178 -23.547 1 98.12 426 LYS A N 1
ATOM 3380 C CA . LYS A 1 426 ? -7.281 1.056 -23.141 1 98.12 426 LYS A CA 1
ATOM 3381 C C . LYS A 1 426 ? -6.438 -0.126 -22.672 1 98.12 426 LYS A C 1
ATOM 3383 O O . LYS A 1 426 ? -6.895 -0.941 -21.875 1 98.12 426 LYS A O 1
ATOM 3388 N N . ALA A 1 427 ? -5.184 -0.222 -23.141 1 98.31 427 ALA A N 1
ATOM 3389 C CA . ALA A 1 427 ? -4.266 -1.202 -22.562 1 98.31 427 ALA A CA 1
ATOM 3390 C C . ALA A 1 427 ? -3.949 -0.87 -21.109 1 98.31 427 ALA A C 1
ATOM 3392 O O . ALA A 1 427 ? -3.777 -1.77 -20.281 1 98.31 427 ALA A O 1
ATOM 3393 N N . ARG A 1 428 ? -3.881 0.438 -20.781 1 98.25 428 ARG A N 1
ATOM 3394 C CA . ARG A 1 428 ? -3.697 0.849 -19.391 1 98.25 428 ARG A CA 1
ATOM 3395 C C . ARG A 1 428 ? -4.895 0.438 -18.547 1 98.25 428 ARG A C 1
ATOM 3397 O O . ARG A 1 428 ? -4.723 -0.087 -17.438 1 98.25 428 ARG A O 1
ATOM 3404 N N . GLU A 1 429 ? -6.09 0.68 -19.062 1 98.44 429 GLU A N 1
ATOM 3405 C CA . GLU A 1 429 ? -7.293 0.255 -18.344 1 98.44 429 GLU A CA 1
ATOM 3406 C C . GLU A 1 429 ? -7.281 -1.249 -18.094 1 98.44 429 GLU A C 1
ATOM 3408 O O . GLU A 1 429 ? -7.594 -1.698 -16.984 1 98.44 429 GLU A O 1
ATOM 3413 N N . ILE A 1 430 ? -6.898 -1.999 -19.156 1 98.69 430 ILE A N 1
ATOM 3414 C CA . ILE A 1 430 ? -6.836 -3.451 -19.047 1 98.69 430 ILE A CA 1
ATOM 3415 C C . ILE A 1 430 ? -5.84 -3.84 -17.953 1 98.69 430 ILE A C 1
ATOM 3417 O O . ILE A 1 430 ? -6.105 -4.742 -17.156 1 98.69 430 ILE A O 1
ATOM 3421 N N . ASP A 1 431 ? -4.742 -3.15 -17.891 1 98.62 431 ASP A N 1
ATOM 3422 C CA . ASP A 1 431 ? -3.734 -3.428 -16.875 1 98.62 431 ASP A CA 1
ATOM 3423 C C . ASP A 1 431 ? -4.293 -3.213 -15.477 1 98.62 431 ASP A C 1
ATOM 3425 O O . ASP A 1 431 ? -4.062 -4.027 -14.578 1 98.62 431 ASP A O 1
ATOM 3429 N N . TYR A 1 432 ? -5.031 -2.145 -15.227 1 98.56 432 TYR A N 1
ATOM 3430 C CA . TYR A 1 432 ? -5.613 -1.874 -13.914 1 98.56 432 TYR A CA 1
ATOM 3431 C C . TYR A 1 432 ? -6.707 -2.883 -13.586 1 98.56 432 TYR A C 1
ATOM 3433 O O . TYR A 1 432 ? -6.891 -3.248 -12.422 1 98.56 432 TYR A O 1
ATOM 3441 N N . ILE A 1 433 ? -7.48 -3.344 -14.617 1 98.62 433 ILE A N 1
ATOM 3442 C CA . ILE A 1 433 ? -8.461 -4.406 -14.406 1 98.62 433 ILE A CA 1
ATOM 3443 C C . ILE A 1 433 ? -7.75 -5.668 -13.914 1 98.62 433 ILE A C 1
ATOM 3445 O O . ILE A 1 433 ? -8.164 -6.281 -12.93 1 98.62 433 ILE A O 1
ATOM 3449 N N . LEU A 1 434 ? -6.664 -6 -14.586 1 98.56 434 LEU A N 1
ATOM 3450 C CA . LEU A 1 434 ? -5.863 -7.16 -14.211 1 98.56 434 LEU A CA 1
ATOM 3451 C C . LEU A 1 434 ? -5.285 -6.98 -12.805 1 98.56 434 LEU A C 1
ATOM 3453 O O . LEU A 1 434 ? -5.285 -7.922 -12.008 1 98.56 434 LEU A O 1
ATOM 3457 N N . GLY A 1 435 ? -4.82 -5.766 -12.516 1 98.44 435 GLY A N 1
ATOM 3458 C CA . GLY A 1 435 ? -4.262 -5.48 -11.203 1 98.44 435 GLY A CA 1
ATOM 3459 C C . GLY A 1 435 ? -5.273 -5.609 -10.078 1 98.44 435 GLY A C 1
ATOM 3460 O O . GLY A 1 435 ? -4.977 -6.172 -9.023 1 98.44 435 GLY A O 1
ATOM 3461 N N . ALA A 1 436 ? -6.457 -5.094 -10.281 1 98.69 436 ALA A N 1
ATOM 3462 C CA . ALA A 1 436 ? -7.52 -5.188 -9.289 1 98.69 436 ALA A CA 1
ATOM 3463 C C . ALA A 1 436 ? -7.879 -6.645 -9.008 1 98.69 436 ALA A C 1
ATOM 3465 O O . ALA A 1 436 ? -8.102 -7.027 -7.855 1 98.69 436 ALA A O 1
ATOM 3466 N N . LYS A 1 437 ? -7.918 -7.434 -10.047 1 98.62 437 LYS A N 1
ATOM 3467 C CA . LYS A 1 437 ? -8.211 -8.852 -9.883 1 98.62 437 LYS A CA 1
ATOM 3468 C C . LYS A 1 437 ? -7.121 -9.555 -9.086 1 98.62 437 LYS A C 1
ATOM 3470 O O . LYS A 1 437 ? -7.414 -10.406 -8.234 1 98.62 437 LYS A O 1
ATOM 3475 N N . ARG A 1 438 ? -5.879 -9.234 -9.344 1 98.19 438 ARG A N 1
ATOM 3476 C CA . ARG A 1 438 ? -4.785 -9.867 -8.617 1 98.19 438 ARG A CA 1
ATOM 3477 C C . ARG A 1 438 ? -4.824 -9.484 -7.137 1 98.19 438 ARG A C 1
ATOM 3479 O O . ARG A 1 438 ? -4.469 -10.289 -6.273 1 98.19 438 ARG A O 1
ATOM 3486 N N . ALA A 1 439 ? -5.207 -8.25 -6.863 1 98.56 439 ALA A N 1
ATOM 3487 C CA . ALA A 1 439 ? -5.355 -7.832 -5.473 1 98.56 439 ALA A CA 1
ATOM 3488 C C . ALA A 1 439 ? -6.547 -8.531 -4.816 1 98.56 439 ALA A C 1
ATOM 3490 O O . ALA A 1 439 ? -6.473 -8.93 -3.652 1 98.56 439 ALA A O 1
ATOM 3491 N N . ALA A 1 440 ? -7.621 -8.75 -5.516 1 98.56 440 ALA A N 1
ATOM 3492 C CA . ALA A 1 440 ? -8.859 -9.336 -5.004 1 98.56 440 ALA A CA 1
ATOM 3493 C C . ALA A 1 440 ? -8.648 -10.797 -4.621 1 98.56 440 ALA A C 1
ATOM 3495 O O . ALA A 1 440 ? -9.414 -11.352 -3.824 1 98.56 440 ALA A O 1
ATOM 3496 N N . ARG A 1 441 ? -7.684 -11.391 -5.152 1 97.88 441 ARG A N 1
ATOM 3497 C CA . ARG A 1 441 ? -7.492 -12.82 -4.938 1 97.88 441 ARG A CA 1
ATOM 3498 C C . ARG A 1 441 ? -6.816 -13.086 -3.596 1 97.88 441 ARG A C 1
ATOM 3500 O O . ARG A 1 441 ? -6.785 -14.227 -3.125 1 97.88 441 ARG A O 1
ATOM 3507 N N . ILE A 1 442 ? -6.281 -12.086 -2.895 1 98.75 442 ILE A N 1
ATOM 3508 C CA . ILE A 1 442 ? -5.469 -12.258 -1.695 1 98.75 442 ILE A CA 1
ATOM 3509 C C . ILE A 1 442 ? -6.348 -12.727 -0.538 1 98.75 442 ILE A C 1
ATOM 3511 O O . ILE A 1 442 ? -6.059 -13.742 0.099 1 98.75 442 ILE A O 1
ATOM 3515 N N . LEU A 1 443 ? -7.469 -12.062 -0.308 1 98.56 443 LEU A N 1
ATOM 3516 C CA . LEU A 1 443 ? -8.32 -12.367 0.836 1 98.56 443 LEU A CA 1
ATOM 3517 C C . LEU A 1 443 ? -8.883 -13.781 0.735 1 98.56 443 LEU A C 1
ATOM 3519 O O . LEU A 1 443 ? -8.891 -14.523 1.72 1 98.56 443 LEU A O 1
ATOM 3523 N N . PRO A 1 444 ? -9.336 -14.227 -0.455 1 98.69 444 PRO A N 1
ATOM 3524 C CA . PRO A 1 444 ? -9.844 -15.594 -0.567 1 98.69 444 PRO A CA 1
ATOM 3525 C C . PRO A 1 444 ? -8.82 -16.641 -0.148 1 98.69 444 PRO A C 1
ATOM 3527 O O . PRO A 1 444 ? -9.156 -17.609 0.537 1 98.69 444 PRO A O 1
ATOM 3530 N N . GLU A 1 445 ? -7.613 -16.5 -0.544 1 98.62 445 GLU A N 1
ATOM 3531 C CA . GLU A 1 445 ? -6.617 -17.484 -0.147 1 98.62 445 GLU A CA 1
ATOM 3532 C C . GLU A 1 445 ? -6.426 -17.5 1.367 1 98.62 445 GLU A C 1
ATOM 3534 O O . GLU A 1 445 ? -6.375 -18.578 1.981 1 98.62 445 GLU A O 1
ATOM 3539 N N . LEU A 1 446 ? -6.266 -16.281 1.943 1 98.88 446 LEU A N 1
ATOM 3540 C CA . LEU A 1 446 ? -6.047 -16.203 3.383 1 98.88 446 LEU A CA 1
ATOM 3541 C C . LEU A 1 446 ? -7.184 -16.875 4.145 1 98.88 446 LEU A C 1
ATOM 3543 O O . LEU A 1 446 ? -6.938 -17.656 5.07 1 98.88 446 LEU A O 1
ATOM 3547 N N . LYS A 1 447 ? -8.406 -16.625 3.764 1 98.81 447 LYS A N 1
ATOM 3548 C CA . LYS A 1 447 ? -9.578 -17.125 4.477 1 98.81 447 LYS A CA 1
ATOM 3549 C C . LYS A 1 447 ? -9.742 -18.625 4.254 1 98.81 447 LYS A C 1
ATOM 3551 O O . LYS A 1 447 ? -10.117 -19.359 5.172 1 98.81 447 LYS A O 1
ATOM 3556 N N . MET A 1 448 ? -9.445 -19.125 3.062 1 98.44 448 MET A N 1
ATOM 3557 C CA . MET A 1 448 ? -9.531 -20.562 2.771 1 98.44 448 MET A CA 1
ATOM 3558 C C . MET A 1 448 ? -8.469 -21.328 3.549 1 98.44 448 MET A C 1
ATOM 3560 O O . MET A 1 448 ? -8.781 -22.344 4.18 1 98.44 448 MET A O 1
ATOM 3564 N N . GLN A 1 449 ? -7.27 -20.812 3.541 1 98.75 449 GLN A N 1
ATOM 3565 C CA . GLN A 1 449 ? -6.18 -21.516 4.219 1 98.75 449 GLN A CA 1
ATOM 3566 C C . GLN A 1 449 ? -6.375 -21.516 5.73 1 98.75 449 GLN A C 1
ATOM 3568 O O . GLN A 1 449 ? -5.969 -22.453 6.422 1 98.75 449 GLN A O 1
ATOM 3573 N N . ALA A 1 450 ? -7.09 -20.516 6.242 1 98.75 450 ALA A N 1
ATOM 3574 C CA . ALA A 1 450 ? -7.391 -20.453 7.668 1 98.75 450 ALA A CA 1
ATOM 3575 C C . ALA A 1 450 ? -8.609 -21.297 8.016 1 98.75 450 ALA A C 1
ATOM 3577 O O . ALA A 1 450 ? -8.984 -21.422 9.188 1 98.75 450 ALA A O 1
ATOM 3578 N N . ASN A 1 451 ? -9.273 -21.906 7.055 1 98.56 451 ASN A N 1
ATOM 3579 C CA . ASN A 1 451 ? -10.492 -22.703 7.215 1 98.56 451 ASN A CA 1
ATOM 3580 C C . ASN A 1 451 ? -11.648 -21.859 7.738 1 98.56 451 ASN A C 1
ATOM 3582 O O . ASN A 1 451 ? -12.445 -22.328 8.555 1 98.56 451 ASN A O 1
ATOM 3586 N N . GLU A 1 452 ? -11.695 -20.594 7.309 1 98.56 452 GLU A N 1
ATOM 3587 C CA . GLU A 1 452 ? -12.812 -19.703 7.605 1 98.56 452 GLU A CA 1
ATOM 3588 C C . GLU A 1 452 ? -13.82 -19.672 6.461 1 98.56 452 GLU A C 1
ATOM 3590 O O . GLU A 1 452 ? -15.016 -19.469 6.688 1 98.56 452 GLU A O 1
ATOM 3595 N N . TRP A 1 453 ? -13.297 -19.844 5.246 1 98.69 453 TRP A N 1
ATOM 3596 C CA . TRP A 1 453 ? -14.141 -19.891 4.059 1 98.69 453 TRP A CA 1
ATOM 3597 C C . TRP A 1 453 ? -14 -21.234 3.344 1 98.69 453 TRP A C 1
ATOM 3599 O O . TRP A 1 453 ? -12.906 -21.797 3.285 1 98.69 453 TRP A O 1
ATOM 3609 N N . THR A 1 454 ? -15.094 -21.672 2.811 1 98.25 454 THR A N 1
ATOM 3610 C CA . THR A 1 454 ? -15.055 -22.766 1.847 1 98.25 454 THR A CA 1
ATOM 3611 C C . THR A 1 454 ? -14.531 -22.281 0.497 1 98.25 454 THR A C 1
ATOM 3613 O O . THR A 1 454 ? -14.398 -21.078 0.274 1 98.25 454 THR A O 1
ATOM 3616 N N . TRP A 1 455 ? -14.25 -23.234 -0.339 1 97.94 455 TRP A N 1
ATOM 3617 C CA . TRP A 1 455 ? -13.875 -22.891 -1.709 1 97.94 455 TRP A CA 1
ATOM 3618 C C . TRP A 1 455 ? -14.953 -22.047 -2.381 1 97.94 455 TRP A C 1
ATOM 3620 O O . TRP A 1 455 ? -14.648 -21.062 -3.055 1 97.94 455 TRP A O 1
ATOM 3630 N N . LYS A 1 456 ? -16.203 -22.422 -2.205 1 97.81 456 LYS A N 1
ATOM 3631 C CA . LYS A 1 456 ? -17.328 -21.719 -2.834 1 97.81 456 LYS A CA 1
ATOM 3632 C C . LYS A 1 456 ? -17.406 -20.266 -2.379 1 97.81 456 LYS A C 1
ATOM 3634 O O . LYS A 1 456 ? -17.625 -19.359 -3.193 1 97.81 456 LYS A O 1
ATOM 3639 N N . GLN A 1 457 ? -17.188 -20.031 -1.105 1 98.44 457 GLN A N 1
ATOM 3640 C CA . GLN A 1 457 ? -17.203 -18.688 -0.561 1 98.44 457 GLN A CA 1
ATOM 3641 C C . GLN A 1 457 ? -16.047 -17.859 -1.107 1 98.44 457 GLN A C 1
ATOM 3643 O O . GLN A 1 457 ? -16.219 -16.672 -1.439 1 98.44 457 GLN A O 1
ATOM 3648 N N . ALA A 1 458 ? -14.898 -18.469 -1.192 1 98.62 458 ALA A N 1
ATOM 3649 C CA . ALA A 1 458 ? -13.711 -17.797 -1.728 1 98.62 458 ALA A CA 1
ATOM 3650 C C . ALA A 1 458 ? -13.898 -17.438 -3.199 1 98.62 458 ALA A C 1
ATOM 3652 O O . ALA A 1 458 ? -13.57 -16.328 -3.623 1 98.62 458 ALA A O 1
ATOM 3653 N N . ASN A 1 459 ? -14.422 -18.375 -3.967 1 98.5 459 ASN A N 1
ATOM 3654 C CA . ASN A 1 459 ? -14.695 -18.141 -5.379 1 98.5 459 ASN A CA 1
ATOM 3655 C C . ASN A 1 459 ? -15.695 -17 -5.578 1 98.5 459 ASN A C 1
ATOM 3657 O O . ASN A 1 459 ? -15.5 -16.141 -6.441 1 98.5 459 ASN A O 1
ATOM 3661 N N . ALA A 1 460 ? -16.75 -16.984 -4.777 1 98.56 460 ALA A N 1
ATOM 3662 C CA . ALA A 1 460 ? -17.766 -15.938 -4.844 1 98.56 460 ALA A CA 1
ATOM 3663 C C . ALA A 1 460 ? -17.156 -14.57 -4.535 1 98.56 460 ALA A C 1
ATOM 3665 O O . ALA A 1 460 ? -17.516 -13.57 -5.16 1 98.56 460 ALA A O 1
ATOM 3666 N N . SER A 1 461 ? -16.297 -14.531 -3.568 1 98.5 461 SER A N 1
ATOM 3667 C CA . SER A 1 461 ? -15.641 -13.281 -3.205 1 98.5 461 SER A CA 1
ATOM 3668 C C . SER A 1 461 ? -14.789 -12.75 -4.352 1 98.5 461 SER A C 1
ATOM 3670 O O . SER A 1 461 ? -14.844 -11.555 -4.676 1 98.5 461 SER A O 1
ATOM 3672 N N . LEU A 1 462 ? -13.977 -13.609 -4.98 1 98.69 462 LEU A N 1
ATOM 3673 C CA . LEU A 1 462 ? -13.148 -13.172 -6.098 1 98.69 462 LEU A CA 1
ATOM 3674 C C . LEU A 1 462 ? -14.008 -12.594 -7.223 1 98.69 462 LEU A C 1
ATOM 3676 O O . LEU A 1 462 ? -13.688 -11.539 -7.77 1 98.69 462 LEU A O 1
ATOM 3680 N N . ILE A 1 463 ? -15.062 -13.289 -7.527 1 98.5 463 ILE A N 1
ATOM 3681 C CA . ILE A 1 463 ? -15.945 -12.867 -8.609 1 98.5 463 ILE A CA 1
ATOM 3682 C C . ILE A 1 463 ? -16.562 -11.516 -8.281 1 98.5 463 ILE A C 1
ATOM 3684 O O . ILE A 1 463 ? -16.547 -10.594 -9.102 1 98.5 463 ILE A O 1
ATOM 3688 N N . ALA A 1 464 ? -17 -11.359 -7.059 1 97.94 464 ALA A N 1
ATOM 3689 C CA . ALA A 1 464 ? -17.703 -10.148 -6.637 1 97.94 464 ALA A CA 1
ATOM 3690 C C . ALA A 1 464 ? -16.75 -8.953 -6.602 1 97.94 464 ALA A C 1
ATOM 3692 O O . ALA A 1 464 ? -17.156 -7.82 -6.852 1 97.94 464 ALA A O 1
ATOM 3693 N N . ARG A 1 465 ? -15.492 -9.234 -6.371 1 98.25 465 ARG A N 1
ATOM 3694 C CA . ARG A 1 465 ? -14.539 -8.156 -6.152 1 98.25 465 ARG A CA 1
ATOM 3695 C C . ARG A 1 465 ? -13.75 -7.852 -7.422 1 98.25 465 ARG A C 1
ATOM 3697 O O . ARG A 1 465 ? -12.977 -6.891 -7.465 1 98.25 465 ARG A O 1
ATOM 3704 N N . THR A 1 466 ? -13.875 -8.664 -8.445 1 98.56 466 THR A N 1
ATOM 3705 C CA . THR A 1 466 ? -13.266 -8.359 -9.734 1 98.56 466 THR A CA 1
ATOM 3706 C C . THR A 1 466 ? -14.133 -7.383 -10.523 1 98.56 466 THR A C 1
ATOM 3708 O O . THR A 1 466 ? -15.305 -7.66 -10.797 1 98.56 466 THR A O 1
ATOM 3711 N N . PRO A 1 467 ? -13.594 -6.254 -10.945 1 97.69 467 PRO A N 1
ATOM 3712 C CA . PRO A 1 467 ? -14.438 -5.145 -11.406 1 97.69 467 PRO A CA 1
ATOM 3713 C C . PRO A 1 467 ? -15.016 -5.383 -12.797 1 97.69 467 PRO A C 1
ATOM 3715 O O . PRO A 1 467 ? -16.016 -4.754 -13.164 1 97.69 467 PRO A O 1
ATOM 3718 N N . LYS A 1 468 ? -14.352 -6.25 -13.578 1 96.75 468 LYS A N 1
ATOM 3719 C CA . LYS A 1 468 ? -14.805 -6.453 -14.953 1 96.75 468 LYS A CA 1
ATOM 3720 C C . LYS A 1 468 ? -14.617 -7.902 -15.391 1 96.75 468 LYS A C 1
ATOM 3722 O O . LYS A 1 468 ? -13.688 -8.578 -14.93 1 96.75 468 LYS A O 1
ATOM 3727 N N . TRP A 1 469 ? -15.523 -8.406 -16.203 1 96.5 469 TRP A N 1
ATOM 3728 C CA . TRP A 1 469 ? -15.352 -9.531 -17.109 1 96.5 469 TRP A CA 1
ATOM 3729 C C . TRP A 1 469 ? -15.453 -10.859 -16.375 1 96.5 469 TRP A C 1
ATOM 3731 O O . TRP A 1 469 ? -15.492 -11.922 -16.984 1 96.5 469 TRP A O 1
ATOM 3741 N N . MET A 1 470 ? -15.531 -10.867 -15.078 1 96.81 470 MET A N 1
ATOM 3742 C CA . MET A 1 470 ? -15.594 -12.133 -14.352 1 96.81 470 MET A CA 1
ATOM 3743 C C . MET A 1 470 ? -17 -12.398 -13.828 1 96.81 470 MET A C 1
ATOM 3745 O O . MET A 1 470 ? -17.578 -11.555 -13.148 1 96.81 470 MET A O 1
ATOM 3749 N N . GLN A 1 471 ? -17.5 -13.547 -14.148 1 95.5 471 GLN A N 1
ATOM 3750 C CA . GLN A 1 471 ? -18.828 -13.977 -13.742 1 95.5 471 GLN A CA 1
ATOM 3751 C C . GLN A 1 471 ? -18.812 -15.398 -13.195 1 95.5 471 GLN A C 1
ATOM 3753 O O . GLN A 1 471 ? -17.812 -16.109 -13.352 1 95.5 471 GLN A O 1
ATOM 3758 N N . PRO A 1 472 ? -19.891 -15.758 -12.438 1 94.19 472 PRO A N 1
ATOM 3759 C CA . PRO A 1 472 ? -19.938 -17.156 -11.992 1 94.19 472 PRO A CA 1
ATOM 3760 C C . PRO A 1 472 ? -19.703 -18.141 -13.125 1 94.19 472 PRO A C 1
ATOM 3762 O O . PRO A 1 472 ? -20.266 -17.984 -14.219 1 94.19 472 PRO A O 1
ATOM 3765 N N . GLY A 1 473 ? -18.844 -19.047 -12.93 1 90.25 473 GLY A N 1
ATOM 3766 C CA . GLY A 1 473 ? -18.5 -20.016 -13.953 1 90.25 473 GLY A CA 1
ATOM 3767 C C . GLY A 1 473 ? -17.281 -19.641 -14.758 1 90.25 473 GLY A C 1
ATOM 3768 O O . GLY A 1 473 ? -16.812 -20.422 -15.594 1 90.25 473 GLY A O 1
ATOM 3769 N N . ASP A 1 474 ? -16.719 -18.438 -14.461 1 92.56 474 ASP A N 1
ATOM 3770 C CA . ASP A 1 474 ? -15.508 -18.031 -15.156 1 92.56 474 ASP A CA 1
ATOM 3771 C C . ASP A 1 474 ? -14.375 -19.031 -14.906 1 92.56 474 ASP A C 1
ATOM 3773 O O . ASP A 1 474 ? -14.109 -19.391 -13.758 1 92.56 474 ASP A O 1
ATOM 3777 N N . ALA A 1 475 ? -13.664 -19.438 -15.961 1 91.69 475 ALA A N 1
ATOM 3778 C CA . ALA A 1 475 ? -12.633 -20.469 -15.875 1 91.69 475 ALA A CA 1
ATOM 3779 C C . ALA A 1 475 ? -11.461 -20 -15.023 1 91.69 475 ALA A C 1
ATOM 3781 O O . ALA A 1 475 ? -10.852 -20.812 -14.312 1 91.69 475 ALA A O 1
ATOM 3782 N N . VAL A 1 476 ? -11.133 -18.734 -15.109 1 94.69 476 VAL A N 1
ATOM 3783 C CA . VAL A 1 476 ? -10.016 -18.203 -14.328 1 94.69 476 VAL A CA 1
ATOM 3784 C C . VAL A 1 476 ? -10.375 -18.219 -12.844 1 94.69 476 VAL A C 1
ATOM 3786 O O . VAL A 1 476 ? -9.555 -18.609 -12.008 1 94.69 476 VAL A O 1
ATOM 3789 N N . ALA A 1 477 ? -11.578 -17.781 -12.523 1 96.19 477 ALA A N 1
ATOM 3790 C CA . ALA A 1 477 ? -12.008 -17.781 -11.125 1 96.19 477 ALA A CA 1
ATOM 3791 C C . ALA A 1 477 ? -11.984 -19.188 -10.547 1 96.19 477 ALA A C 1
ATOM 3793 O O . ALA A 1 477 ? -11.555 -19.391 -9.414 1 96.19 477 ALA A O 1
ATOM 3794 N N . GLN A 1 478 ? -12.414 -20.141 -11.352 1 94.19 478 GLN A N 1
ATOM 3795 C CA . GLN A 1 478 ? -12.43 -21.531 -10.914 1 94.19 478 GLN A CA 1
ATOM 3796 C C . GLN A 1 478 ? -11.016 -22.047 -10.672 1 94.19 478 GLN A C 1
ATOM 3798 O O . GLN A 1 478 ? -10.719 -22.594 -9.602 1 94.19 478 GLN A O 1
ATOM 3803 N N . PHE A 1 479 ? -10.195 -21.859 -11.586 1 94.88 479 PHE A N 1
ATOM 3804 C CA . PHE A 1 479 ? -8.844 -22.406 -11.531 1 94.88 479 PHE A CA 1
ATOM 3805 C C . PHE A 1 479 ? -8.031 -21.734 -10.438 1 94.88 479 PHE A C 1
ATOM 3807 O O . PHE A 1 479 ? -7.348 -22.406 -9.664 1 94.88 479 PHE A O 1
ATOM 3814 N N . ASP A 1 480 ? -8.078 -20.422 -10.375 1 96.19 480 ASP A N 1
ATOM 3815 C CA . ASP A 1 480 ? -7.281 -19.672 -9.406 1 96.19 480 ASP A CA 1
ATOM 3816 C C . ASP A 1 480 ? -7.578 -20.125 -7.98 1 96.19 480 ASP A C 1
ATOM 3818 O O . ASP A 1 480 ? -6.664 -20.484 -7.238 1 96.19 480 ASP A O 1
ATOM 3822 N N . ILE A 1 481 ? -8.812 -20.125 -7.621 1 97.62 481 ILE A N 1
ATOM 3823 C CA . ILE A 1 481 ? -9.172 -20.406 -6.238 1 97.62 481 ILE A CA 1
ATOM 3824 C C . ILE A 1 481 ? -8.875 -21.875 -5.922 1 97.62 481 ILE A C 1
ATOM 3826 O O . ILE A 1 481 ? -8.469 -22.203 -4.801 1 97.62 481 ILE A O 1
ATOM 3830 N N . GLU A 1 482 ? -9.023 -22.766 -6.926 1 96.94 482 GLU A N 1
ATOM 3831 C CA . GLU A 1 482 ? -8.633 -24.172 -6.742 1 96.94 482 GLU A CA 1
ATOM 3832 C C . GLU A 1 482 ? -7.145 -24.297 -6.445 1 96.94 482 GLU A C 1
ATOM 3834 O O . GLU A 1 482 ? -6.746 -24.969 -5.496 1 96.94 482 GLU A O 1
ATOM 3839 N N . LEU A 1 483 ? -6.406 -23.641 -7.262 1 97.06 483 LEU A N 1
ATOM 3840 C CA . LEU A 1 483 ? -4.957 -23.703 -7.117 1 97.06 483 LEU A CA 1
ATOM 3841 C C . LEU A 1 483 ? -4.512 -23.125 -5.781 1 97.06 483 LEU A C 1
ATOM 3843 O O . LEU A 1 483 ? -3.613 -23.656 -5.133 1 97.06 483 LEU A O 1
ATOM 3847 N N . TYR A 1 484 ? -5.156 -22.062 -5.332 1 97.69 484 TYR A N 1
ATOM 3848 C CA . TYR A 1 484 ? -4.777 -21.391 -4.094 1 97.69 484 TYR A CA 1
ATOM 3849 C C . TYR A 1 484 ? -5.082 -22.25 -2.883 1 97.69 484 TYR A C 1
ATOM 3851 O O . TYR A 1 484 ? -4.387 -22.188 -1.865 1 97.69 484 TYR A O 1
ATOM 3859 N N . LEU A 1 485 ? -6.141 -23.016 -2.996 1 98 485 LEU A N 1
ATOM 3860 C CA . LEU A 1 485 ? -6.461 -23.938 -1.92 1 98 485 LEU A CA 1
ATOM 3861 C C . LEU A 1 485 ? -5.434 -25.062 -1.849 1 98 485 LEU A C 1
ATOM 3863 O O . LEU A 1 485 ? -4.988 -25.438 -0.761 1 98 485 LEU A O 1
ATOM 3867 N N . ARG A 1 486 ? -4.996 -25.516 -3.016 1 97.56 486 ARG A N 1
ATOM 3868 C CA . ARG A 1 486 ? -4.199 -26.734 -3.072 1 97.56 486 ARG A CA 1
ATOM 3869 C C . ARG A 1 486 ? -2.711 -26.422 -3 1 97.56 486 ARG A C 1
ATOM 3871 O O . ARG A 1 486 ? -1.896 -27.312 -2.744 1 97.56 486 ARG A O 1
ATOM 3878 N N . GLN A 1 487 ? -2.346 -25.203 -3.297 1 97.19 487 GLN A N 1
ATOM 3879 C CA . GLN A 1 487 ? -0.965 -24.734 -3.223 1 97.19 487 GLN A CA 1
ATOM 3880 C C . GLN A 1 487 ? -0.863 -23.453 -2.4 1 97.19 487 GLN A C 1
ATOM 3882 O O . GLN A 1 487 ? -0.861 -22.359 -2.955 1 97.19 487 GLN A O 1
ATOM 3887 N N . PRO A 1 488 ? -0.615 -23.578 -1.099 1 96.94 488 PRO A N 1
ATOM 3888 C CA . PRO A 1 488 ? -0.533 -22.406 -0.229 1 96.94 488 PRO A CA 1
ATOM 3889 C C . PRO A 1 488 ? 0.493 -21.391 -0.714 1 96.94 488 PRO A C 1
ATOM 3891 O O . PRO A 1 488 ? 1.608 -21.75 -1.09 1 96.94 488 PRO A O 1
ATOM 3894 N N . GLY A 1 489 ? 0.102 -20.125 -0.684 1 97.25 489 GLY A N 1
ATOM 3895 C CA . GLY A 1 489 ? 1.011 -19.047 -1.009 1 97.25 489 GLY A CA 1
ATOM 3896 C C . GLY A 1 489 ? 0.98 -18.656 -2.477 1 97.25 489 GLY A C 1
ATOM 3897 O O . GLY A 1 489 ? 1.61 -17.688 -2.879 1 97.25 489 GLY A O 1
ATOM 3898 N N . TYR A 1 490 ? 0.215 -19.375 -3.266 1 97.06 490 TYR A N 1
ATOM 3899 C CA . TYR A 1 490 ? 0.227 -19.125 -4.703 1 97.06 490 TYR A CA 1
ATOM 3900 C C . TYR A 1 490 ? -0.469 -17.812 -5.039 1 97.06 490 TYR A C 1
ATOM 3902 O O . TYR A 1 490 ? 0.089 -16.969 -5.746 1 97.06 490 TYR A O 1
ATOM 3910 N N . GLY A 1 491 ? -1.645 -17.625 -4.562 1 96.56 491 GLY A N 1
ATOM 3911 C CA . GLY A 1 491 ? -2.455 -16.469 -4.91 1 96.56 491 GLY A CA 1
ATOM 3912 C C . GLY A 1 491 ? -1.879 -15.156 -4.402 1 96.56 491 GLY A C 1
ATOM 3913 O O . GLY A 1 491 ? -1.944 -14.133 -5.09 1 96.56 491 GLY A O 1
ATOM 3914 N N . ILE A 1 492 ? -1.28 -15.188 -3.225 1 98.31 492 ILE A N 1
ATOM 3915 C CA . ILE A 1 492 ? -0.713 -13.969 -2.664 1 98.31 492 ILE A CA 1
ATOM 3916 C C . ILE A 1 492 ? 0.635 -13.672 -3.318 1 98.31 492 ILE A C 1
ATOM 3918 O O . ILE A 1 492 ? 1.147 -12.555 -3.229 1 98.31 492 ILE A O 1
ATOM 3922 N N . GLY A 1 493 ? 1.186 -14.672 -3.988 1 97.44 493 GLY A N 1
ATOM 3923 C CA . GLY A 1 493 ? 2.559 -14.617 -4.465 1 97.44 493 GLY A CA 1
ATOM 3924 C C . GLY A 1 493 ? 2.785 -13.523 -5.496 1 97.44 493 GLY A C 1
ATOM 3925 O O . GLY A 1 493 ? 3.869 -12.938 -5.562 1 97.44 493 GLY A O 1
ATOM 3926 N N . TYR A 1 494 ? 1.768 -13.195 -6.348 1 97.38 494 TYR A N 1
ATOM 3927 C CA . TYR A 1 494 ? 1.881 -12.133 -7.34 1 97.38 494 TYR A CA 1
ATOM 3928 C C . TYR A 1 494 ? 2.18 -10.797 -6.672 1 97.38 494 TYR A C 1
ATOM 3930 O O . TYR A 1 494 ? 3.252 -10.219 -6.875 1 97.38 494 TYR A O 1
ATOM 3938 N N . TYR A 1 495 ? 1.268 -10.398 -5.82 1 98.69 495 TYR A N 1
ATOM 3939 C CA . TYR A 1 495 ? 1.397 -9.062 -5.25 1 98.69 495 TYR A CA 1
ATOM 3940 C C . TYR A 1 495 ? 2.502 -9.023 -4.199 1 98.69 495 TYR A C 1
ATOM 3942 O O . TYR A 1 495 ? 3.289 -8.078 -4.152 1 98.69 495 TYR A O 1
ATOM 3950 N N . MET A 1 496 ? 2.57 -10.016 -3.309 1 98.81 496 MET A N 1
ATOM 3951 C CA . MET A 1 496 ? 3.582 -9.977 -2.256 1 98.81 496 MET A CA 1
ATOM 3952 C C . MET A 1 496 ? 4.984 -10.102 -2.844 1 98.81 496 MET A C 1
ATOM 3954 O O . MET A 1 496 ? 5.938 -9.531 -2.311 1 98.81 496 MET A O 1
ATOM 3958 N N . GLY A 1 497 ? 5.121 -10.891 -3.961 1 98.75 497 GLY A N 1
ATOM 3959 C CA . GLY A 1 497 ? 6.398 -10.875 -4.656 1 98.75 497 GLY A CA 1
ATOM 3960 C C . GLY A 1 497 ? 6.777 -9.5 -5.176 1 98.75 497 GLY A C 1
ATOM 3961 O O . GLY A 1 497 ? 7.93 -9.078 -5.039 1 98.75 497 GLY A O 1
ATOM 3962 N N . LYS A 1 498 ? 5.812 -8.812 -5.773 1 98.81 498 LYS A N 1
ATOM 3963 C CA . LYS A 1 498 ? 6.031 -7.441 -6.234 1 98.81 498 LYS A CA 1
ATOM 3964 C C . LYS A 1 498 ? 6.414 -6.527 -5.074 1 98.81 498 LYS A C 1
ATOM 3966 O O . LYS A 1 498 ? 7.301 -5.68 -5.211 1 98.81 498 LYS A O 1
ATOM 3971 N N . VAL A 1 499 ? 5.75 -6.691 -3.922 1 98.88 499 VAL A N 1
ATOM 3972 C CA . VAL A 1 499 ? 6.039 -5.902 -2.729 1 98.88 499 VAL A CA 1
ATOM 3973 C C . VAL A 1 499 ? 7.496 -6.105 -2.314 1 98.88 499 VAL A C 1
ATOM 3975 O O . VAL A 1 499 ? 8.227 -5.137 -2.084 1 98.88 499 VAL A O 1
ATOM 3978 N N . GLU A 1 500 ? 7.934 -7.371 -2.254 1 98.75 500 GLU A N 1
ATOM 3979 C CA . GLU A 1 500 ? 9.305 -7.668 -1.837 1 98.75 500 GLU A CA 1
ATOM 3980 C C . GLU A 1 500 ? 10.312 -7.125 -2.842 1 98.75 500 GLU A C 1
ATOM 3982 O O . GLU A 1 500 ? 11.383 -6.645 -2.459 1 98.75 500 GLU A O 1
ATOM 3987 N N . LEU A 1 501 ? 9.969 -7.234 -4.094 1 98.88 501 LEU A N 1
ATOM 3988 C CA . LEU A 1 501 ? 10.859 -6.734 -5.141 1 98.88 501 LEU A CA 1
ATOM 3989 C C . LEU A 1 501 ? 11.008 -5.219 -5.047 1 98.88 501 LEU A C 1
ATOM 3991 O O . LEU A 1 501 ? 12.125 -4.699 -5.094 1 98.88 501 LEU A O 1
ATOM 3995 N N . GLU A 1 502 ? 9.906 -4.52 -4.906 1 98.88 502 GLU A N 1
ATOM 3996 C CA . GLU A 1 502 ? 9.945 -3.062 -4.828 1 98.88 502 GLU A CA 1
ATOM 3997 C C . GLU A 1 502 ? 10.578 -2.596 -3.523 1 98.88 502 GLU A C 1
ATOM 3999 O O . GLU A 1 502 ? 11.25 -1.561 -3.488 1 98.88 502 GLU A O 1
ATOM 4004 N N . LYS A 1 503 ? 10.383 -3.348 -2.475 1 98.75 503 LYS A N 1
ATOM 4005 C CA . LYS A 1 503 ? 11.109 -3.09 -1.234 1 98.75 503 LYS A CA 1
ATOM 4006 C C . LYS A 1 503 ? 12.617 -3.184 -1.45 1 98.75 503 LYS A C 1
ATOM 4008 O O . LYS A 1 503 ? 13.367 -2.309 -1.013 1 98.75 503 LYS A O 1
ATOM 4013 N N . LEU A 1 504 ? 13.047 -4.238 -2.139 1 98.88 504 LEU A N 1
ATOM 4014 C CA . LEU A 1 504 ? 14.461 -4.418 -2.439 1 98.88 504 LEU A CA 1
ATOM 4015 C C . LEU A 1 504 ? 14.984 -3.285 -3.318 1 98.88 504 LEU A C 1
ATOM 4017 O O . LEU A 1 504 ? 16.078 -2.766 -3.09 1 98.88 504 LEU A O 1
ATOM 4021 N N . LEU A 1 505 ? 14.195 -2.916 -4.316 1 98.88 505 LEU A N 1
ATOM 4022 C CA . LEU A 1 505 ? 14.562 -1.806 -5.188 1 98.88 505 LEU A CA 1
ATOM 4023 C C . LEU A 1 505 ? 14.766 -0.526 -4.383 1 98.88 505 LEU A C 1
ATOM 4025 O O . LEU A 1 505 ? 15.766 0.17 -4.559 1 98.88 505 LEU A O 1
ATOM 4029 N N . ALA A 1 506 ? 13.883 -0.23 -3.477 1 98.62 506 ALA A N 1
ATOM 4030 C CA . ALA A 1 506 ? 13.977 0.958 -2.633 1 98.62 506 ALA A CA 1
ATOM 4031 C C . ALA A 1 506 ? 15.227 0.923 -1.767 1 98.62 506 ALA A C 1
ATOM 4033 O O . ALA A 1 506 ? 15.945 1.923 -1.657 1 98.62 506 ALA A O 1
ATOM 4034 N N . ASP A 1 507 ? 15.5 -0.237 -1.168 1 98 507 ASP A N 1
ATOM 4035 C CA . ASP A 1 507 ? 16.672 -0.405 -0.325 1 98 507 ASP A CA 1
ATOM 4036 C C . ASP A 1 507 ? 17.953 -0.101 -1.103 1 98 507 ASP A C 1
ATOM 4038 O O . ASP A 1 507 ? 18.812 0.651 -0.631 1 98 507 ASP A O 1
ATOM 4042 N N . VAL A 1 508 ? 18.016 -0.687 -2.268 1 98.69 508 VAL A N 1
ATOM 4043 C CA . VAL A 1 508 ? 19.234 -0.561 -3.072 1 98.69 508 VAL A CA 1
ATOM 4044 C C . VAL A 1 508 ? 19.344 0.867 -3.602 1 98.69 508 VAL A C 1
ATOM 4046 O O . VAL A 1 508 ? 20.438 1.452 -3.58 1 98.69 508 VAL A O 1
ATOM 4049 N N . ALA A 1 509 ? 18.25 1.434 -4.059 1 98.56 509 ALA A N 1
ATOM 4050 C CA . ALA A 1 509 ? 18.234 2.785 -4.613 1 98.56 509 ALA A CA 1
ATOM 4051 C C . ALA A 1 509 ? 18.688 3.809 -3.574 1 98.56 509 ALA A C 1
ATOM 4053 O O . ALA A 1 509 ? 19.484 4.691 -3.871 1 98.56 509 ALA A O 1
ATOM 4054 N N . MET A 1 510 ? 18.172 3.736 -2.375 1 97.94 510 MET A N 1
ATOM 4055 C CA . MET A 1 510 ? 18.5 4.707 -1.334 1 97.94 510 MET A CA 1
ATOM 4056 C C . MET A 1 510 ? 19.938 4.539 -0.857 1 97.94 510 MET A C 1
ATOM 4058 O O . MET A 1 510 ? 20.594 5.516 -0.501 1 97.94 510 MET A O 1
ATOM 4062 N N . ARG A 1 511 ? 20.469 3.336 -0.882 1 97.31 511 ARG A N 1
ATOM 4063 C CA . ARG A 1 511 ? 21.859 3.082 -0.488 1 97.31 511 ARG A CA 1
ATOM 4064 C C . ARG A 1 511 ? 22.828 3.617 -1.532 1 97.31 511 ARG A C 1
ATOM 4066 O O . ARG A 1 511 ? 23.844 4.234 -1.188 1 97.31 511 ARG A O 1
ATOM 4073 N N . GLU A 1 512 ? 22.469 3.395 -2.791 1 97.56 512 GLU A N 1
ATOM 4074 C CA . GLU A 1 512 ? 23.391 3.74 -3.869 1 97.56 512 GLU A CA 1
ATOM 4075 C C . GLU A 1 512 ? 23.266 5.211 -4.258 1 97.56 512 GLU A C 1
ATOM 4077 O O . GLU A 1 512 ? 24.156 5.77 -4.898 1 97.56 512 GLU A O 1
ATOM 4082 N N . GLY A 1 513 ? 22.125 5.898 -3.939 1 94.88 513 GLY A N 1
ATOM 4083 C CA . GLY A 1 513 ? 21.938 7.312 -4.215 1 94.88 513 GLY A CA 1
ATOM 4084 C C . GLY A 1 513 ? 21.969 7.645 -5.695 1 94.88 513 GLY A C 1
ATOM 4085 O O . GLY A 1 513 ? 21.266 7.016 -6.492 1 94.88 513 GLY A O 1
ATOM 4086 N N . ASP A 1 514 ? 22.812 8.531 -6.109 1 92.81 514 ASP A N 1
ATOM 4087 C CA . ASP A 1 514 ? 22.891 9.016 -7.484 1 92.81 514 ASP A CA 1
ATOM 4088 C C . ASP A 1 514 ? 23.547 7.973 -8.391 1 92.81 514 ASP A C 1
ATOM 4090 O O . ASP A 1 514 ? 23.453 8.078 -9.617 1 92.81 514 ASP A O 1
ATOM 4094 N N . GLY A 1 515 ? 24.141 7.008 -7.793 1 96.31 515 GLY A N 1
ATOM 4095 C CA . GLY A 1 515 ? 24.781 5.965 -8.57 1 96.31 515 GLY A CA 1
ATOM 4096 C C . GLY A 1 515 ? 23.844 4.832 -8.945 1 96.31 515 GLY A C 1
ATOM 4097 O O . GLY A 1 515 ? 24.219 3.928 -9.695 1 96.31 515 GLY A O 1
ATOM 4098 N N . PHE A 1 516 ? 22.578 4.906 -8.484 1 98.25 516 PHE A N 1
ATOM 4099 C CA . PHE A 1 516 ? 21.609 3.855 -8.758 1 98.25 516 PHE A CA 1
ATOM 4100 C C . PHE A 1 516 ? 21.281 3.791 -10.25 1 98.25 516 PHE A C 1
ATOM 4102 O O . PHE A 1 516 ? 21.062 4.82 -10.883 1 98.25 516 PHE A O 1
ATOM 4109 N N . ASP A 1 517 ? 21.328 2.609 -10.773 1 98.38 517 ASP A N 1
ATOM 4110 C CA . ASP A 1 517 ? 20.938 2.297 -12.141 1 98.38 517 ASP A CA 1
ATOM 4111 C C . ASP A 1 517 ? 19.922 1.154 -12.188 1 98.38 517 ASP A C 1
ATOM 4113 O O . ASP A 1 517 ? 20.234 0.025 -11.805 1 98.38 517 ASP A O 1
ATOM 4117 N N . ILE A 1 518 ? 18.766 1.41 -12.68 1 98.75 518 ILE A N 1
ATOM 4118 C CA . ILE A 1 518 ? 17.656 0.46 -12.578 1 98.75 518 ILE A CA 1
ATOM 4119 C C . ILE A 1 518 ? 17.922 -0.744 -13.477 1 98.75 518 ILE A C 1
ATOM 4121 O O . ILE A 1 518 ? 17.516 -1.863 -13.164 1 98.75 518 ILE A O 1
ATOM 4125 N N . LYS A 1 519 ? 18.578 -0.572 -14.625 1 98.75 519 LYS A N 1
ATOM 4126 C CA . LYS A 1 519 ? 18.938 -1.717 -15.461 1 98.75 519 LYS A CA 1
ATOM 4127 C C . LYS A 1 519 ? 19.859 -2.682 -14.719 1 98.75 519 LYS A C 1
ATOM 4129 O O . LYS A 1 519 ? 19.641 -3.895 -14.734 1 98.75 519 LYS A O 1
ATOM 4134 N N . THR A 1 520 ? 20.906 -2.086 -14.062 1 98.69 520 THR A N 1
ATOM 4135 C CA . THR A 1 520 ? 21.828 -2.896 -13.281 1 98.69 520 THR A CA 1
ATOM 4136 C C . THR A 1 520 ? 21.094 -3.611 -12.148 1 98.69 520 THR A C 1
ATOM 4138 O O . THR A 1 520 ? 21.375 -4.781 -11.867 1 98.69 520 THR A O 1
ATOM 4141 N N . PHE A 1 521 ? 20.219 -2.924 -11.5 1 98.88 521 PHE A N 1
ATOM 4142 C CA . PHE A 1 521 ? 19.406 -3.527 -10.445 1 98.88 521 PHE A CA 1
ATOM 4143 C C . PHE A 1 521 ? 18.641 -4.727 -10.977 1 98.88 521 PHE A C 1
ATOM 4145 O O . PHE A 1 521 ? 18.672 -5.805 -10.383 1 98.88 521 PHE A O 1
ATOM 4152 N N . HIS A 1 522 ? 17.875 -4.531 -12.141 1 98.88 522 HIS A N 1
ATOM 4153 C CA . HIS A 1 522 ? 17.094 -5.613 -12.734 1 98.88 522 HIS A CA 1
ATOM 4154 C C . HIS A 1 522 ? 17.984 -6.793 -13.117 1 98.88 522 HIS A C 1
ATOM 4156 O O . HIS A 1 522 ? 17.625 -7.945 -12.867 1 98.88 522 HIS A O 1
ATOM 4162 N N . ASP A 1 523 ? 19.078 -6.492 -13.68 1 98.62 523 ASP A N 1
ATOM 4163 C CA . ASP A 1 523 ? 20 -7.543 -14.094 1 98.62 523 ASP A CA 1
ATOM 4164 C C . ASP A 1 523 ? 20.5 -8.344 -12.898 1 98.62 523 ASP A C 1
ATOM 4166 O O . ASP A 1 523 ? 20.578 -9.57 -12.953 1 98.62 523 ASP A O 1
ATOM 4170 N N . ARG A 1 524 ? 20.859 -7.645 -11.797 1 98.44 524 ARG A N 1
ATOM 4171 C CA . ARG A 1 524 ? 21.328 -8.312 -10.586 1 98.44 524 ARG A CA 1
ATOM 4172 C C . ARG A 1 524 ? 20.219 -9.156 -9.953 1 98.44 524 ARG A C 1
ATOM 4174 O O . ARG A 1 524 ? 20.469 -10.266 -9.492 1 98.44 524 ARG A O 1
ATOM 4181 N N . PHE A 1 525 ? 19.031 -8.633 -9.914 1 98.62 525 PHE A N 1
ATOM 4182 C CA . PHE A 1 525 ? 17.891 -9.367 -9.367 1 98.62 525 PHE A CA 1
ATOM 4183 C C . PHE A 1 525 ? 17.688 -10.672 -10.125 1 98.62 525 PHE A C 1
ATOM 4185 O O . PHE A 1 525 ? 17.516 -11.727 -9.508 1 98.62 525 PHE A O 1
ATOM 4192 N N . ARG A 1 526 ? 17.688 -10.586 -11.453 1 97.81 526 ARG A N 1
ATOM 4193 C CA . ARG A 1 526 ? 17.469 -11.766 -12.273 1 97.81 526 ARG A CA 1
ATOM 4194 C C . ARG A 1 526 ? 18.625 -12.75 -12.141 1 97.81 526 ARG A C 1
ATOM 4196 O O . ARG A 1 526 ? 18.422 -13.961 -12.078 1 97.81 526 ARG A O 1
ATOM 4203 N N . ALA A 1 527 ? 19.812 -12.219 -12.062 1 97.12 527 ALA A N 1
ATOM 4204 C CA . ALA A 1 527 ? 21.016 -13.047 -12.008 1 97.12 527 ALA A CA 1
ATOM 4205 C C . ALA A 1 527 ? 21.062 -13.867 -10.727 1 97.12 527 ALA A C 1
ATOM 4207 O O . ALA A 1 527 ? 21.719 -14.914 -10.672 1 97.12 527 ALA A O 1
ATOM 4208 N N . ALA A 1 528 ? 20.359 -13.383 -9.695 1 97.5 528 ALA A N 1
ATOM 4209 C CA . ALA A 1 528 ? 20.344 -14.094 -8.422 1 97.5 528 ALA A CA 1
ATOM 4210 C C . ALA A 1 528 ? 19.688 -15.453 -8.547 1 97.5 528 ALA A C 1
ATOM 4212 O O . ALA A 1 528 ? 19.922 -16.359 -7.738 1 97.5 528 ALA A O 1
ATOM 4213 N N . GLY A 1 529 ? 18.859 -15.625 -9.617 1 96.5 529 GLY A N 1
ATOM 4214 C CA . GLY A 1 529 ? 18.188 -16.891 -9.844 1 96.5 529 GLY A CA 1
ATOM 4215 C C . GLY A 1 529 ? 16.781 -16.938 -9.258 1 96.5 529 GLY A C 1
ATOM 4216 O O . GLY A 1 529 ? 16.297 -15.945 -8.711 1 96.5 529 GLY A O 1
ATOM 4217 N N . SER A 1 530 ? 16.141 -18.078 -9.43 1 96.62 530 SER A N 1
ATOM 4218 C CA . SER A 1 530 ? 14.773 -18.281 -8.984 1 96.62 530 SER A CA 1
ATOM 4219 C C . SER A 1 530 ? 14.719 -18.797 -7.555 1 96.62 530 SER A C 1
ATOM 4221 O O . SER A 1 530 ? 14.391 -19.969 -7.324 1 96.62 530 SER A O 1
ATOM 4223 N N . ILE A 1 531 ? 15.023 -17.922 -6.602 1 98.19 531 ILE A N 1
ATOM 4224 C CA . ILE A 1 531 ? 15.039 -18.234 -5.176 1 98.19 531 ILE A CA 1
ATOM 4225 C C . ILE A 1 531 ? 14.234 -17.188 -4.414 1 98.19 531 ILE A C 1
ATOM 4227 O O . ILE A 1 531 ? 13.859 -16.156 -4.973 1 98.19 531 ILE A O 1
ATOM 4231 N N . PRO A 1 532 ? 13.844 -17.406 -3.203 1 98.62 532 PRO A N 1
ATOM 4232 C CA . PRO A 1 532 ? 13.047 -16.422 -2.461 1 98.62 532 PRO A CA 1
ATOM 4233 C C . PRO A 1 532 ? 13.672 -15.023 -2.469 1 98.62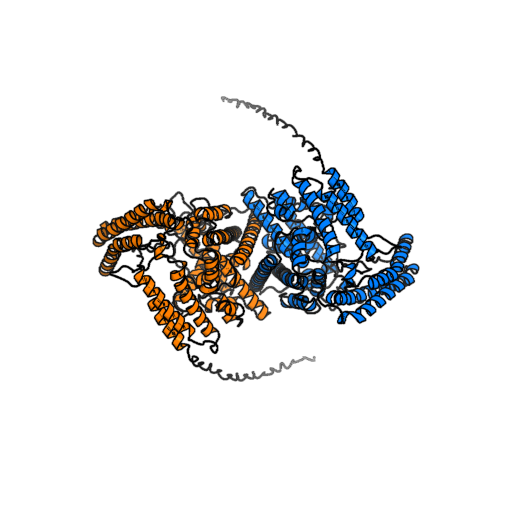 532 PRO A C 1
ATOM 4235 O O . PRO A 1 532 ? 14.891 -14.891 -2.363 1 98.62 532 PRO A O 1
ATOM 4238 N N . ILE A 1 533 ? 12.852 -14.023 -2.525 1 98.81 533 ILE A N 1
ATOM 4239 C CA . ILE A 1 533 ? 13.328 -12.664 -2.711 1 98.81 533 ILE A CA 1
ATOM 4240 C C . ILE A 1 533 ? 14.078 -12.203 -1.461 1 98.81 533 ILE A C 1
ATOM 4242 O O . ILE A 1 533 ? 15.039 -11.438 -1.551 1 98.81 533 ILE A O 1
ATOM 4246 N N . SER A 1 534 ? 13.68 -12.672 -0.262 1 98.69 534 SER A N 1
ATOM 4247 C CA . SER A 1 534 ? 14.383 -12.305 0.962 1 98.69 534 SER A CA 1
ATOM 4248 C C . SER A 1 534 ? 15.844 -12.742 0.907 1 98.69 534 SER A C 1
ATOM 4250 O O . SER A 1 534 ? 16.719 -12.07 1.462 1 98.69 534 SER A O 1
ATOM 4252 N N . LEU A 1 535 ? 16.141 -13.844 0.259 1 98.81 535 LEU A N 1
ATOM 4253 C CA . LEU A 1 535 ? 17.516 -14.297 0.076 1 98.81 535 LEU A CA 1
ATOM 4254 C C . LEU A 1 535 ? 18.25 -13.422 -0.937 1 98.81 535 LEU A C 1
ATOM 4256 O O . LEU A 1 535 ? 19.438 -13.125 -0.768 1 98.81 535 LEU A O 1
ATOM 4260 N N . ILE A 1 536 ? 17.531 -13.031 -1.991 1 98.81 536 ILE A N 1
ATOM 4261 C CA . ILE A 1 536 ? 18.109 -12.125 -2.979 1 98.81 536 ILE A CA 1
ATOM 4262 C C . ILE A 1 536 ? 18.438 -10.797 -2.32 1 98.81 536 ILE A C 1
ATOM 4264 O O . ILE A 1 536 ? 19.516 -10.227 -2.566 1 98.81 536 ILE A O 1
ATOM 4268 N N . ARG A 1 537 ? 17.562 -10.312 -1.488 1 98.75 537 ARG A N 1
ATOM 4269 C CA . ARG A 1 537 ? 17.797 -9.07 -0.768 1 98.75 537 ARG A CA 1
ATOM 4270 C C . ARG A 1 537 ? 19.047 -9.18 0.1 1 98.75 537 ARG A C 1
ATOM 4272 O O . ARG A 1 537 ? 19.875 -8.258 0.136 1 98.75 537 ARG A O 1
ATOM 4279 N N . TRP A 1 538 ? 19.172 -10.289 0.826 1 98.56 538 TRP A N 1
ATOM 4280 C CA . TRP A 1 538 ? 20.359 -10.531 1.642 1 98.56 538 TRP A CA 1
ATOM 4281 C C . TRP A 1 538 ? 21.625 -10.484 0.791 1 98.56 538 TRP A C 1
ATOM 4283 O O . TRP A 1 538 ? 22.594 -9.797 1.138 1 98.56 538 TRP A O 1
ATOM 4293 N N . GLU A 1 539 ? 21.594 -11.109 -0.327 1 98 539 GLU A N 1
ATOM 4294 C CA . GLU A 1 539 ? 22.766 -11.188 -1.206 1 98 539 GLU A CA 1
ATOM 4295 C C . GLU A 1 539 ? 23.109 -9.812 -1.783 1 98 539 GLU A C 1
ATOM 4297 O O . GLU A 1 539 ? 24.281 -9.453 -1.878 1 98 539 GLU A O 1
ATOM 4302 N N . MET A 1 540 ? 22.094 -9.062 -2.189 1 98.19 540 MET A N 1
ATOM 4303 C CA . MET A 1 540 ? 22.312 -7.809 -2.9 1 98.19 540 MET A CA 1
ATOM 4304 C C . MET A 1 540 ? 22.656 -6.688 -1.93 1 98.19 540 MET A C 1
ATOM 4306 O O . MET A 1 540 ? 23.312 -5.707 -2.311 1 98.19 540 MET A O 1
ATOM 4310 N N . THR A 1 541 ? 22.25 -6.793 -0.623 1 97.88 541 THR A N 1
ATOM 4311 C CA . THR A 1 541 ? 22.406 -5.66 0.286 1 97.88 541 THR A CA 1
ATOM 4312 C C . THR A 1 541 ? 23.359 -6.008 1.42 1 97.88 541 THR A C 1
ATOM 4314 O O . THR A 1 541 ? 23.859 -5.117 2.117 1 97.88 541 THR A O 1
ATOM 4317 N N . GLY A 1 542 ? 23.547 -7.312 1.685 1 97.75 542 GLY A N 1
ATOM 4318 C CA . GLY A 1 542 ? 24.328 -7.75 2.826 1 97.75 542 GLY A CA 1
ATOM 4319 C C . GLY A 1 542 ? 23.562 -7.723 4.129 1 97.75 542 GLY A C 1
ATOM 4320 O O . GLY A 1 542 ? 24.062 -8.156 5.168 1 97.75 542 GLY A O 1
ATOM 4321 N N . ARG A 1 543 ? 22.281 -7.312 4.09 1 96.75 543 ARG A N 1
ATOM 4322 C CA . ARG A 1 543 ? 21.469 -7.199 5.301 1 96.75 543 ARG A CA 1
ATOM 4323 C C . ARG A 1 543 ? 20.734 -8.508 5.59 1 96.75 543 ARG A C 1
ATOM 4325 O O . ARG A 1 543 ? 19.906 -8.945 4.793 1 96.75 543 ARG A O 1
ATOM 4332 N N . ASP A 1 544 ? 20.969 -9.102 6.738 1 96.75 544 ASP A N 1
ATOM 4333 C CA . ASP A 1 544 ? 20.344 -10.383 7.062 1 96.75 544 ASP A CA 1
ATOM 4334 C C . ASP A 1 544 ? 19.203 -10.203 8.07 1 96.75 544 ASP A C 1
ATOM 4336 O O . ASP A 1 544 ? 18.797 -11.156 8.727 1 96.75 544 ASP A O 1
ATOM 4340 N N . ASP A 1 545 ? 18.703 -8.961 8.211 1 96.81 545 ASP A N 1
ATOM 4341 C CA . ASP A 1 545 ? 17.703 -8.617 9.219 1 96.81 545 ASP A CA 1
ATOM 4342 C C . ASP A 1 545 ? 16.469 -9.508 9.086 1 96.81 545 ASP A C 1
ATOM 4344 O O . ASP A 1 545 ? 15.867 -9.891 10.086 1 96.81 545 ASP A O 1
ATOM 4348 N N . GLU A 1 546 ? 16.094 -9.875 7.91 1 97.38 546 GLU A N 1
ATOM 4349 C CA . GLU A 1 546 ? 14.938 -10.734 7.699 1 97.38 546 GLU A CA 1
ATOM 4350 C C . GLU A 1 546 ? 15.312 -12.203 7.848 1 97.38 546 GLU A C 1
ATOM 4352 O O . GLU A 1 546 ? 14.633 -12.953 8.562 1 97.38 546 GLU A O 1
ATOM 4357 N N . ILE A 1 547 ? 16.391 -12.578 7.281 1 97.69 547 ILE A N 1
ATOM 4358 C CA . ILE A 1 547 ? 16.781 -13.984 7.207 1 97.69 547 ILE A CA 1
ATOM 4359 C C . ILE A 1 547 ? 17.125 -14.5 8.602 1 97.69 547 ILE A C 1
ATOM 4361 O O . ILE A 1 547 ? 16.844 -15.656 8.93 1 97.69 547 ILE A O 1
ATOM 4365 N N . ARG A 1 548 ? 17.672 -13.664 9.43 1 96.56 548 ARG A N 1
ATOM 4366 C CA . ARG A 1 548 ? 18.047 -14.086 10.773 1 96.56 548 ARG A CA 1
ATOM 4367 C C . ARG A 1 548 ? 16.828 -14.516 11.586 1 96.56 548 ARG A C 1
ATOM 4369 O O . ARG A 1 548 ? 16.938 -15.367 12.469 1 96.56 548 ARG A O 1
ATOM 4376 N N . THR A 1 549 ? 15.711 -13.953 11.211 1 95.69 549 THR A N 1
ATOM 4377 C CA . THR A 1 549 ? 14.492 -14.266 11.953 1 95.69 549 THR A CA 1
ATOM 4378 C C . THR A 1 549 ? 13.805 -15.5 11.367 1 95.69 549 THR A C 1
ATOM 4380 O O . THR A 1 549 ? 12.906 -16.062 11.984 1 95.69 549 THR A O 1
ATOM 4383 N N . MET A 1 550 ? 14.219 -15.992 10.25 1 97.06 550 MET A N 1
ATOM 4384 C CA . MET A 1 550 ? 13.508 -17.062 9.555 1 97.06 550 MET A CA 1
ATOM 4385 C C . MET A 1 550 ? 14.383 -18.312 9.453 1 97.06 550 MET A C 1
ATOM 4387 O O . MET A 1 550 ? 13.938 -19.328 8.93 1 97.06 550 MET A O 1
ATOM 4391 N N . ARG A 1 551 ? 15.617 -18.203 9.969 1 93.81 551 ARG A N 1
ATOM 4392 C CA . ARG A 1 551 ? 16.547 -19.328 9.938 1 93.81 551 ARG A CA 1
ATOM 4393 C C . ARG A 1 551 ? 16.281 -20.281 11.094 1 93.81 551 ARG A C 1
ATOM 4395 O O . ARG A 1 551 ? 15.977 -19.844 12.203 1 93.81 551 ARG A O 1
ATOM 4402 N N . MET B 1 1 ? -43.312 6.016 -73.875 1 20.25 1 MET B N 1
ATOM 4403 C CA . MET B 1 1 ? -42.438 7.023 -73.25 1 20.25 1 MET B CA 1
ATOM 4404 C C . MET B 1 1 ? -42.938 7.43 -71.875 1 20.25 1 MET B C 1
ATOM 4406 O O . MET B 1 1 ? -43.938 8.117 -71.75 1 20.25 1 MET B O 1
ATOM 4410 N N . LYS B 1 2 ? -42.781 6.551 -70.875 1 21.77 2 LYS B N 1
ATOM 4411 C CA . LYS B 1 2 ? -43.438 5.938 -69.75 1 21.77 2 LYS B CA 1
ATOM 4412 C C . LYS B 1 2 ? -43.219 6.773 -68.438 1 21.77 2 LYS B C 1
ATOM 4414 O O . LYS B 1 2 ? -42.5 6.375 -67.562 1 21.77 2 LYS B O 1
ATOM 4419 N N . LYS B 1 3 ? -42.969 8.141 -68.688 1 23.03 3 LYS B N 1
ATOM 4420 C CA . LYS B 1 3 ? -42.281 8.961 -67.688 1 23.03 3 LYS B CA 1
ATOM 4421 C C . LYS B 1 3 ? -43.094 9.086 -66.438 1 23.03 3 LYS B C 1
ATOM 4423 O O . LYS B 1 3 ? -44.281 9.414 -66.438 1 23.03 3 LYS B O 1
ATOM 4428 N N . ARG B 1 4 ? -42.5 8.492 -65.25 1 21.02 4 ARG B N 1
ATOM 4429 C CA . ARG B 1 4 ? -42.562 7.934 -63.906 1 21.02 4 ARG B CA 1
ATOM 4430 C C . ARG B 1 4 ? -42.75 9.031 -62.875 1 21.02 4 ARG B C 1
ATOM 4432 O O . ARG B 1 4 ? -41.781 9.719 -62.5 1 21.02 4 ARG B O 1
ATOM 4439 N N . LEU B 1 5 ? -43.719 9.898 -63.031 1 21.47 5 LEU B N 1
ATOM 4440 C CA . LEU B 1 5 ? -44 11.109 -62.25 1 21.47 5 LEU B CA 1
ATOM 4441 C C . LEU B 1 5 ? -44.219 10.781 -60.781 1 21.47 5 LEU B C 1
ATOM 4443 O O . LEU B 1 5 ? -45.188 10.078 -60.438 1 21.47 5 LEU B O 1
ATOM 4447 N N . GLY B 1 6 ? -43.031 10.516 -60.094 1 21.47 6 GLY B N 1
ATOM 4448 C CA . GLY B 1 6 ? -42.875 9.969 -58.75 1 21.47 6 GLY B CA 1
ATOM 4449 C C . GLY B 1 6 ? -43.5 10.828 -57.656 1 21.47 6 GLY B C 1
ATOM 4450 O O . GLY B 1 6 ? -43.25 12.031 -57.594 1 21.47 6 GLY B O 1
ATOM 4451 N N . LEU B 1 7 ? -44.812 10.578 -57.406 1 21.19 7 LEU B N 1
ATOM 4452 C CA . LEU B 1 7 ? -45.812 11.203 -56.531 1 21.19 7 LEU B CA 1
ATOM 4453 C C . LEU B 1 7 ? -45.312 11.312 -55.094 1 21.19 7 LEU B C 1
ATOM 4455 O O . LEU B 1 7 ? -45.062 10.289 -54.469 1 21.19 7 LEU B O 1
ATOM 4459 N N . ALA B 1 8 ? -44.469 12.305 -54.75 1 22.03 8 ALA B N 1
ATOM 4460 C CA . ALA B 1 8 ? -43.719 12.539 -53.5 1 22.03 8 ALA B CA 1
ATOM 4461 C C . ALA B 1 8 ? -44.688 12.812 -52.344 1 22.03 8 ALA B C 1
ATOM 4463 O O . ALA B 1 8 ? -45.312 13.867 -52.312 1 22.03 8 ALA B O 1
ATOM 4464 N N . ALA B 1 9 ? -45.562 11.891 -52 1 20.12 9 ALA B N 1
ATOM 4465 C CA . ALA B 1 9 ? -46.625 12.148 -51 1 20.12 9 ALA B CA 1
ATOM 4466 C C . ALA B 1 9 ? -46 12.602 -49.688 1 20.12 9 ALA B C 1
ATOM 4468 O O . ALA B 1 9 ? -45.125 11.938 -49.156 1 20.12 9 ALA B O 1
ATOM 4469 N N . ALA B 1 10 ? -45.969 13.852 -49.406 1 22.08 10 ALA B N 1
ATOM 4470 C CA . ALA B 1 10 ? -45.469 14.641 -48.281 1 22.08 10 ALA B CA 1
ATOM 4471 C C . ALA B 1 10 ? -46.156 14.242 -47 1 22.08 10 ALA B C 1
ATOM 4473 O O . ALA B 1 10 ? -47.344 14.484 -46.812 1 22.08 10 ALA B O 1
ATOM 4474 N N . LEU B 1 11 ? -46.125 12.938 -46.625 1 21.42 11 LEU B N 1
ATOM 4475 C CA . LEU B 1 11 ? -46.906 12.555 -45.469 1 21.42 11 LEU B CA 1
ATOM 4476 C C . LEU B 1 11 ? -46.594 13.438 -44.281 1 21.42 11 LEU B C 1
ATOM 4478 O O . LEU B 1 11 ? -45.406 13.641 -43.938 1 21.42 11 LEU B O 1
ATOM 4482 N N . LEU B 1 12 ? -47.438 14.391 -44 1 21.06 12 LEU B N 1
ATOM 4483 C CA . LEU B 1 12 ? -47.562 15.414 -42.969 1 21.06 12 LEU B CA 1
ATOM 4484 C C . LEU B 1 12 ? -47.5 14.789 -41.562 1 21.06 12 LEU B C 1
ATOM 4486 O O . LEU B 1 12 ? -48.375 14.016 -41.188 1 21.06 12 LEU B O 1
ATOM 4490 N N . ALA B 1 13 ? -46.375 14.164 -41.188 1 22.97 13 ALA B N 1
ATOM 4491 C CA . ALA B 1 13 ? -46.281 13.5 -39.875 1 22.97 13 ALA B CA 1
ATOM 4492 C C . ALA B 1 13 ? -46.594 14.469 -38.75 1 22.97 13 ALA B C 1
ATOM 4494 O O . ALA B 1 13 ? -46 15.531 -38.625 1 22.97 13 ALA B O 1
ATOM 4495 N N . LEU B 1 14 ? -47.844 14.516 -38.406 1 23.66 14 LEU B N 1
ATOM 4496 C CA . LEU B 1 14 ? -48.375 15.305 -37.281 1 23.66 14 LEU B CA 1
ATOM 4497 C C . LEU B 1 14 ? -47.594 15.031 -36 1 23.66 14 LEU B C 1
ATOM 4499 O O . LEU B 1 14 ? -47.406 13.875 -35.625 1 23.66 14 LEU B O 1
ATOM 4503 N N . PRO B 1 15 ? -46.688 15.922 -35.656 1 25.55 15 PRO B N 1
ATOM 4504 C CA . PRO B 1 15 ? -45.812 15.773 -34.5 1 25.55 15 PRO B CA 1
ATOM 4505 C C . PRO B 1 15 ? -46.562 15.602 -33.188 1 25.55 15 PRO B C 1
ATOM 4507 O O . PRO B 1 15 ? -47.438 16.422 -32.875 1 25.55 15 PRO B O 1
ATOM 4510 N N . ALA B 1 16 ? -47.125 14.383 -32.906 1 27.12 16 ALA B N 1
ATOM 4511 C CA . ALA B 1 16 ? -47.844 14.258 -31.656 1 27.12 16 ALA B CA 1
ATOM 4512 C C . ALA B 1 16 ? -47.031 14.789 -30.484 1 27.12 16 ALA B C 1
ATOM 4514 O O . ALA B 1 16 ? -45.875 14.406 -30.312 1 27.12 16 ALA B O 1
ATOM 4515 N N . LEU B 1 17 ? -47.344 15.953 -30.047 1 27.72 17 LEU B N 1
ATOM 4516 C CA . LEU B 1 17 ? -46.781 16.656 -28.891 1 27.72 17 LEU B CA 1
ATOM 4517 C C . LEU B 1 17 ? -46.938 15.828 -27.625 1 27.72 17 LEU B C 1
ATOM 4519 O O . LEU B 1 17 ? -48.031 15.461 -27.25 1 27.72 17 LEU B O 1
ATOM 4523 N N . PRO B 1 18 ? -46.031 14.828 -27.422 1 29.66 18 PRO B N 1
ATOM 4524 C CA . PRO B 1 18 ? -46.25 14.07 -26.203 1 29.66 18 PRO B CA 1
ATOM 4525 C C . PRO B 1 18 ? -46.438 14.977 -24.969 1 29.66 18 PRO B C 1
ATOM 4527 O O . PRO B 1 18 ? -45.844 16.047 -24.891 1 29.66 18 PRO B O 1
ATOM 4530 N N . LEU B 1 19 ? -47.688 14.984 -24.469 1 29.78 19 LEU B N 1
ATOM 4531 C CA . LEU B 1 19 ? -48.062 15.609 -23.219 1 29.78 19 LEU B CA 1
ATOM 4532 C C . LEU B 1 19 ? -47.125 15.188 -22.078 1 29.78 19 LEU B C 1
ATOM 4534 O O . LEU B 1 19 ? -47 13.992 -21.812 1 29.78 19 LEU B O 1
ATOM 4538 N N . LEU B 1 20 ? -46.094 16 -21.891 1 27.56 20 LEU B N 1
ATOM 4539 C CA . LEU B 1 20 ? -45.188 15.891 -20.75 1 27.56 20 LEU B CA 1
ATOM 4540 C C . LEU B 1 20 ? -45.969 15.867 -19.438 1 27.56 20 LEU B C 1
ATOM 4542 O O . LEU B 1 20 ? -46.625 16.844 -19.094 1 27.56 20 LEU B O 1
ATOM 4546 N N . LEU B 1 21 ? -46.625 14.727 -19.219 1 28.88 21 LEU B N 1
ATOM 4547 C CA . LEU B 1 21 ? -47.25 14.688 -17.891 1 28.88 21 LEU B CA 1
ATOM 4548 C C . LEU B 1 21 ? -46.219 15.047 -16.812 1 28.88 21 LEU B C 1
ATOM 4550 O O . LEU B 1 21 ? -45.156 14.43 -16.734 1 28.88 21 LEU B O 1
ATOM 4554 N N . ALA B 1 22 ? -46.25 16.328 -16.406 1 34.66 22 ALA B N 1
ATOM 4555 C CA . ALA B 1 22 ? -45.531 16.859 -15.242 1 34.66 22 ALA B CA 1
ATOM 4556 C C . ALA B 1 22 ? -45.75 15.984 -14.016 1 34.66 22 ALA B C 1
ATOM 4558 O O . ALA B 1 22 ? -46.906 15.812 -13.562 1 34.66 22 ALA B O 1
ATOM 4559 N N . GLY B 1 23 ? -45.031 14.898 -13.969 1 31.08 23 GLY B N 1
ATOM 4560 C CA . GLY B 1 23 ? -45.156 14.117 -12.75 1 31.08 23 GLY B CA 1
ATOM 4561 C C . GLY B 1 23 ? -45.125 14.961 -11.492 1 31.08 23 GLY B C 1
ATOM 4562 O O . GLY B 1 23 ? -44.562 16.047 -11.477 1 31.08 23 GLY B O 1
ATOM 4563 N N . PRO B 1 24 ? -46.188 14.812 -10.672 1 34.47 24 PRO B N 1
ATOM 4564 C CA . PRO B 1 24 ? -46.25 15.68 -9.492 1 34.47 24 PRO B CA 1
ATOM 4565 C C . PRO B 1 24 ? -44.906 15.797 -8.789 1 34.47 24 PRO B C 1
ATOM 4567 O O . PRO B 1 24 ? -44.062 14.906 -8.906 1 34.47 24 PRO B O 1
ATOM 4570 N N . ALA B 1 25 ? -44.469 17.062 -8.633 1 33.19 25 ALA B N 1
ATOM 4571 C CA . ALA B 1 25 ? -43.375 17.406 -7.715 1 33.19 25 ALA B CA 1
ATOM 4572 C C . ALA B 1 25 ? -43.5 16.641 -6.402 1 33.19 25 ALA B C 1
ATOM 4574 O O . ALA B 1 25 ? -44.5 16.75 -5.699 1 33.19 25 ALA B O 1
ATOM 4575 N N . CYS B 1 26 ? -42.906 15.445 -6.449 1 31.83 26 CYS B N 1
ATOM 4576 C CA . CYS B 1 26 ? -42.781 14.852 -5.121 1 31.83 26 CYS B CA 1
ATOM 4577 C C . CYS B 1 26 ? -42.438 15.906 -4.082 1 31.83 26 CYS B C 1
ATOM 4579 O O . CYS B 1 26 ? -41.375 16.531 -4.152 1 31.83 26 CYS B O 1
ATOM 4581 N N . ALA B 1 27 ? -43.438 16.516 -3.652 1 33.22 27 ALA B N 1
ATOM 4582 C CA . ALA B 1 27 ? -43.188 17.344 -2.471 1 33.22 27 ALA B CA 1
ATOM 4583 C C . ALA B 1 27 ? -42.125 16.719 -1.57 1 33.22 27 ALA B C 1
ATOM 4585 O O . ALA B 1 27 ? -42.312 15.602 -1.062 1 33.22 27 ALA B O 1
ATOM 4586 N N . GLN B 1 28 ? -40.906 17.016 -1.887 1 30.22 28 GLN B N 1
ATOM 4587 C CA . GLN B 1 28 ? -39.938 16.75 -0.817 1 30.22 28 GLN B CA 1
ATOM 4588 C C . GLN B 1 28 ? -40.5 17.203 0.533 1 30.22 28 GLN B C 1
ATOM 4590 O O . GLN B 1 28 ? -40.719 18.406 0.751 1 30.22 28 GLN B O 1
ATOM 4595 N N . ALA B 1 29 ? -41.531 16.531 1.02 1 37.41 29 ALA B N 1
ATOM 4596 C CA . ALA B 1 29 ? -41.938 16.812 2.391 1 37.41 29 ALA B CA 1
ATOM 4597 C C . ALA B 1 29 ? -40.75 17.281 3.238 1 37.41 29 ALA B C 1
ATOM 4599 O O . ALA B 1 29 ? -39.688 16.641 3.258 1 37.41 29 ALA B O 1
ATOM 4600 N N . LYS B 1 30 ? -40.781 18.453 3.607 1 37.75 30 LYS B N 1
ATOM 4601 C CA . LYS B 1 30 ? -39.906 18.906 4.695 1 37.75 30 LYS B CA 1
ATOM 4602 C C . LYS B 1 30 ? -39.844 17.875 5.812 1 37.75 30 LYS B C 1
ATOM 4604 O O . LYS B 1 30 ? -40.812 17.672 6.535 1 37.75 30 LYS B O 1
ATOM 4609 N N . ALA B 1 31 ? -39.094 16.859 5.742 1 43.22 31 ALA B N 1
ATOM 4610 C CA . ALA B 1 31 ? -38.938 15.883 6.82 1 43.22 31 ALA B CA 1
ATOM 4611 C C . ALA B 1 31 ? -38.875 16.578 8.18 1 43.22 31 ALA B C 1
ATOM 4613 O O . ALA B 1 31 ? -38.062 17.469 8.398 1 43.22 31 ALA B O 1
ATOM 4614 N N . GLN B 1 32 ? -39.719 16.688 9.062 1 43.91 32 GLN B N 1
ATOM 4615 C CA . GLN B 1 32 ? -39.75 17.172 10.438 1 43.91 32 GLN B CA 1
ATOM 4616 C C . GLN B 1 32 ? -38.531 16.688 11.227 1 43.91 32 GLN B C 1
ATOM 4618 O O . GLN B 1 32 ? -38.156 15.516 11.125 1 43.91 32 GLN B O 1
ATOM 4623 N N . ALA B 1 33 ? -37.625 17.641 11.664 1 52.94 33 ALA B N 1
ATOM 4624 C CA . ALA B 1 33 ? -36.5 17.297 12.5 1 52.94 33 ALA B CA 1
ATOM 4625 C C . ALA B 1 33 ? -36.875 16.297 13.578 1 52.94 33 ALA B C 1
ATOM 4627 O O . ALA B 1 33 ? -37.844 16.5 14.297 1 52.94 33 ALA B O 1
ATOM 4628 N N . PRO B 1 34 ? -36.344 15.078 13.461 1 61.03 34 PRO B N 1
ATOM 4629 C CA . PRO B 1 34 ? -36.688 14.094 14.492 1 61.03 34 PRO B CA 1
ATOM 4630 C C . PRO B 1 34 ? -36.5 14.641 15.914 1 61.03 34 PRO B C 1
ATOM 4632 O O . PRO B 1 34 ? -35.688 15.539 16.141 1 61.03 34 PRO B O 1
ATOM 4635 N N . GLN B 1 35 ? -37.344 14.273 16.812 1 72.69 35 GLN B N 1
ATOM 4636 C CA . GLN B 1 35 ? -37.281 14.625 18.234 1 72.69 35 GLN B CA 1
ATOM 4637 C C . GLN B 1 35 ? -35.875 14.438 18.797 1 72.69 35 GLN B C 1
ATOM 4639 O O . GLN B 1 35 ? -35.281 13.383 18.625 1 72.69 35 GLN B O 1
ATOM 4644 N N . GLY B 1 36 ? -35.094 15.555 19.125 1 88.94 36 GLY B N 1
ATOM 4645 C CA . GLY B 1 36 ? -33.781 15.461 19.766 1 88.94 36 GLY B CA 1
ATOM 4646 C C . GLY B 1 36 ? -32.688 16.141 18.969 1 88.94 36 GLY B C 1
ATOM 4647 O O . GLY B 1 36 ? -31.641 16.5 19.531 1 88.94 36 GLY B O 1
ATOM 4648 N N . TYR B 1 37 ? -32.906 16.344 17.688 1 95.69 37 TYR B N 1
ATOM 4649 C CA . TYR B 1 37 ? -31.828 16.969 16.906 1 95.69 37 TYR B CA 1
ATOM 4650 C C . TYR B 1 37 ? -31.641 18.422 17.312 1 95.69 37 TYR B C 1
ATOM 4652 O O . TYR B 1 37 ? -30.516 18.922 17.359 1 95.69 37 TYR B O 1
ATOM 4660 N N . ASP B 1 38 ? -32.719 19.094 17.578 1 95.75 38 ASP B N 1
ATOM 4661 C CA . ASP B 1 38 ? -32.625 20.453 18.078 1 95.75 38 ASP B CA 1
ATOM 4662 C C . ASP B 1 38 ? -31.844 20.531 19.391 1 95.75 38 ASP B C 1
ATOM 4664 O O . ASP B 1 38 ? -31.125 21.5 19.641 1 95.75 38 ASP B O 1
ATOM 4668 N N . ALA B 1 39 ? -32.031 19.547 20.125 1 96.69 39 ALA B N 1
ATOM 4669 C CA . ALA B 1 39 ? -31.297 19.469 21.375 1 96.69 39 ALA B CA 1
ATOM 4670 C C . ALA B 1 39 ? -29.797 19.344 21.109 1 96.69 39 ALA B C 1
ATOM 4672 O O . ALA B 1 39 ? -28.984 19.938 21.828 1 96.69 39 ALA B O 1
ATOM 4673 N N . LEU B 1 40 ? -29.438 18.531 20.125 1 98.19 40 LEU B N 1
ATOM 4674 C CA . LEU B 1 40 ? -28.031 18.406 19.75 1 98.19 40 LEU B CA 1
ATOM 4675 C C . LEU B 1 40 ? -27.469 19.75 19.297 1 98.19 40 LEU B C 1
ATOM 4677 O O . LEU B 1 40 ? -26.359 20.141 19.703 1 98.19 40 LEU B O 1
ATOM 4681 N N . LEU B 1 41 ? -28.25 20.469 18.484 1 98.25 41 LEU B N 1
ATOM 4682 C CA . LEU B 1 41 ? -27.781 21.75 17.953 1 98.25 41 LEU B CA 1
ATOM 4683 C C . LEU B 1 41 ? -27.578 22.766 19.078 1 98.25 41 LEU B C 1
ATOM 4685 O O . LEU B 1 41 ? -26.609 23.516 19.078 1 98.25 41 LEU B O 1
ATOM 4689 N N . ALA B 1 42 ? -28.484 22.766 20.016 1 97.94 42 ALA B N 1
ATOM 4690 C CA . ALA B 1 42 ? -28.359 23.656 21.172 1 97.94 42 ALA B CA 1
ATOM 4691 C C . ALA B 1 42 ? -27.141 23.297 22.016 1 97.94 42 ALA B C 1
ATOM 4693 O O . ALA B 1 42 ? -26.375 24.172 22.422 1 97.94 42 ALA B O 1
ATOM 4694 N N . LEU B 1 43 ? -27.031 22 22.281 1 98.38 43 LEU B N 1
ATOM 4695 C CA . LEU B 1 43 ? -25.891 21.516 23.047 1 98.38 43 LEU B CA 1
ATOM 4696 C C . LEU B 1 43 ? -24.578 21.875 22.359 1 98.38 43 LEU B C 1
ATOM 4698 O O . LEU B 1 43 ? -23.625 22.297 23 1 98.38 43 LEU B O 1
ATOM 4702 N N . TYR B 1 44 ? -24.547 21.688 21.047 1 98.44 44 TYR B N 1
ATOM 4703 C CA . TYR B 1 44 ? -23.344 21.938 20.266 1 98.44 44 TYR B CA 1
ATOM 4704 C C . TYR B 1 44 ? -22.969 23.422 20.328 1 98.44 44 TYR B C 1
ATOM 4706 O O . TYR B 1 44 ? -21.781 23.766 20.469 1 98.44 44 TYR B O 1
ATOM 4714 N N . ARG B 1 45 ? -23.922 24.297 20.219 1 98.06 45 ARG B N 1
ATOM 4715 C CA . ARG B 1 45 ? -23.688 25.734 20.312 1 98.06 45 ARG B CA 1
ATOM 4716 C C . ARG B 1 45 ? -23.109 26.094 21.688 1 98.06 45 ARG B C 1
ATOM 4718 O O . ARG B 1 45 ? -22.172 26.891 21.766 1 98.06 45 ARG B O 1
ATOM 4725 N N . GLU B 1 46 ? -23.656 25.547 22.734 1 98.44 46 GLU B N 1
ATOM 4726 C CA . GLU B 1 46 ? -23.156 25.797 24.078 1 98.44 46 GLU B CA 1
ATOM 4727 C C . GLU B 1 46 ? -21.75 25.266 24.266 1 98.44 46 GLU B C 1
ATOM 4729 O O . GLU B 1 46 ? -20.906 25.922 24.906 1 98.44 46 GLU B O 1
ATOM 4734 N N . PHE B 1 47 ? -21.5 24.094 23.797 1 98.38 47 PHE B N 1
ATOM 4735 C CA . PHE B 1 47 ? -20.188 23.484 23.891 1 98.38 47 PHE B CA 1
ATOM 4736 C C . PHE B 1 47 ? -19.141 24.328 23.203 1 98.38 47 PHE B C 1
ATOM 4738 O O . PHE B 1 47 ? -18.062 24.578 23.75 1 98.38 47 PHE B O 1
ATOM 4745 N N . ARG B 1 48 ? -19.484 24.828 22.016 1 97.5 48 ARG B N 1
ATOM 4746 C CA . ARG B 1 48 ? -18.547 25.641 21.25 1 97.5 48 ARG B CA 1
ATOM 4747 C C . ARG B 1 48 ? -18.188 26.906 22 1 97.5 48 ARG B C 1
ATOM 4749 O O . ARG B 1 48 ? -17.031 27.344 21.969 1 97.5 48 ARG B O 1
ATOM 4756 N N . ALA B 1 49 ? -19.109 27.484 22.641 1 97.31 49 ALA B N 1
ATOM 4757 C CA . ALA B 1 49 ? -18.875 28.688 23.422 1 97.31 49 ALA B CA 1
ATOM 4758 C C . ALA B 1 49 ? -18.031 28.375 24.656 1 97.31 49 ALA B C 1
ATOM 4760 O O . ALA B 1 49 ? -17.312 29.234 25.141 1 97.31 49 ALA B O 1
ATOM 4761 N N . PHE B 1 50 ? -18.125 27.141 25.078 1 98 50 PHE B N 1
ATOM 4762 C CA . PHE B 1 50 ? -17.453 26.688 26.297 1 98 50 PHE B CA 1
ATOM 4763 C C . PHE B 1 50 ? -15.984 26.406 26.047 1 98 50 PHE B C 1
ATOM 4765 O O . PHE B 1 50 ? -15.156 26.531 26.953 1 98 50 PHE B O 1
ATOM 4772 N N . VAL B 1 51 ? -15.555 26.078 24.859 1 97.88 51 VAL B N 1
ATOM 4773 C CA . VAL B 1 51 ? -14.281 25.453 24.516 1 97.88 51 VAL B CA 1
ATOM 4774 C C . VAL B 1 51 ? -13.133 26.391 24.859 1 97.88 51 VAL B C 1
ATOM 4776 O O . VAL B 1 51 ? -12.141 25.969 25.469 1 97.88 51 VAL B O 1
ATOM 4779 N N . PRO B 1 52 ? -13.219 27.719 24.562 1 96.56 52 PRO B N 1
ATOM 4780 C CA . PRO B 1 52 ? -12.086 28.578 24.922 1 96.56 52 PRO B CA 1
ATOM 4781 C C . PRO B 1 52 ? -11.844 28.656 26.422 1 96.56 52 PRO B C 1
ATOM 4783 O O . PRO B 1 52 ? -12.789 28.562 27.203 1 96.56 52 PRO B O 1
ATOM 4786 N N . PRO B 1 53 ? -10.539 28.75 26.781 1 95.5 53 PRO B N 1
ATOM 4787 C CA . PRO B 1 53 ? -10.25 28.891 28.203 1 95.5 53 PRO B CA 1
ATOM 4788 C C . PRO B 1 53 ? -10.781 30.203 28.781 1 95.5 53 PRO B C 1
ATOM 4790 O O . PRO B 1 53 ? -11.023 31.156 28.047 1 95.5 53 PRO B O 1
ATOM 4793 N N . PRO B 1 54 ? -11 30.188 30.078 1 94.19 54 PRO B N 1
ATOM 4794 C CA . PRO B 1 54 ? -11.359 31.469 30.703 1 94.19 54 PRO B CA 1
ATOM 4795 C C . PRO B 1 54 ? -10.258 32.5 30.562 1 94.19 54 PRO B C 1
ATOM 4797 O O . PRO B 1 54 ? -9.07 32.188 30.562 1 94.19 54 PRO B O 1
ATOM 4800 N N . MET B 1 55 ? -10.68 33.75 30.438 1 93.75 55 MET B N 1
ATOM 4801 C CA . MET B 1 55 ? -9.758 34.875 30.328 1 93.75 55 MET B CA 1
ATOM 4802 C C . MET B 1 55 ? -9.703 35.656 31.641 1 93.75 55 MET B C 1
ATOM 4804 O O . MET B 1 55 ? -10.734 35.906 32.25 1 93.75 55 MET B O 1
ATOM 4808 N N . VAL B 1 56 ? -8.523 35.938 32.094 1 93.06 56 VAL B N 1
ATOM 4809 C CA . VAL B 1 56 ? -8.312 36.781 33.25 1 93.06 56 VAL B CA 1
ATOM 4810 C C . VAL B 1 56 ? -7.391 37.938 32.906 1 93.06 56 VAL B C 1
ATOM 4812 O O . VAL B 1 56 ? -6.199 37.75 32.656 1 93.06 56 VAL B O 1
ATOM 4815 N N . LYS B 1 57 ? -7.906 39.125 32.938 1 88.19 57 LYS B N 1
ATOM 4816 C CA . LYS B 1 57 ? -7.164 40.344 32.656 1 88.19 57 LYS B CA 1
ATOM 4817 C C . LYS B 1 57 ? -6.402 40.25 31.328 1 88.19 57 LYS B C 1
ATOM 4819 O O . LYS B 1 57 ? -5.195 40.5 31.281 1 88.19 57 LYS B O 1
ATOM 4824 N N . GLY B 1 58 ? -7.07 39.719 30.344 1 89.62 58 GLY B N 1
ATOM 4825 C CA . GLY B 1 58 ? -6.535 39.688 28.984 1 89.62 58 GLY B CA 1
ATOM 4826 C C . GLY B 1 58 ? -5.621 38.5 28.719 1 89.62 58 GLY B C 1
ATOM 4827 O O . GLY B 1 58 ? -5.086 38.375 27.625 1 89.62 58 GLY B O 1
ATOM 4828 N N . VAL B 1 59 ? -5.441 37.656 29.672 1 95.06 59 VAL B N 1
ATOM 4829 C CA . VAL B 1 59 ? -4.59 36.5 29.531 1 95.06 59 VAL B CA 1
ATOM 4830 C C . VAL B 1 59 ? -5.418 35.219 29.75 1 95.06 59 VAL B C 1
ATOM 4832 O O . VAL B 1 59 ? -6.219 35.156 30.688 1 95.06 59 VAL B O 1
ATOM 4835 N N . PRO B 1 60 ? -5.305 34.25 28.844 1 96.38 60 PRO B N 1
ATOM 4836 C CA . PRO B 1 60 ? -5.996 33 29.094 1 96.38 60 PRO B CA 1
ATOM 4837 C C . PRO B 1 60 ? -5.512 32.312 30.375 1 96.38 60 PRO B C 1
ATOM 4839 O O . PRO B 1 60 ? -4.305 32.25 30.625 1 96.38 60 PRO B O 1
ATOM 4842 N N . ASP B 1 61 ? -6.379 31.844 31.172 1 97.44 61 ASP B N 1
ATOM 4843 C CA . ASP B 1 61 ? -6.066 31.219 32.438 1 97.44 61 ASP B CA 1
ATOM 4844 C C . ASP B 1 61 ? -5.918 29.703 32.281 1 97.44 61 ASP B C 1
ATOM 4846 O O . ASP B 1 61 ? -6.914 28.969 32.219 1 97.44 61 ASP B O 1
ATOM 4850 N N . TYR B 1 62 ? -4.672 29.234 32.281 1 97.88 62 TYR B N 1
ATOM 4851 C CA . TYR B 1 62 ? -4.391 27.797 32.188 1 97.88 62 TYR B CA 1
ATOM 4852 C C . TYR B 1 62 ? -3.928 27.234 33.5 1 97.88 62 TYR B C 1
ATOM 4854 O O . TYR B 1 62 ? -3.236 26.219 33.562 1 97.88 62 TYR B O 1
ATOM 4862 N N . SER B 1 63 ? -4.246 27.906 34.562 1 97 63 SER B N 1
ATOM 4863 C CA . SER B 1 63 ? -3.885 27.406 35.906 1 97 63 SER B CA 1
ATOM 4864 C C . SER B 1 63 ? -4.527 26.047 36.188 1 97 63 SER B C 1
ATOM 4866 O O . SER B 1 63 ? -5.539 25.703 35.562 1 97 63 SER B O 1
ATOM 4868 N N . PRO B 1 64 ? -3.902 25.281 37.094 1 97.12 64 PRO B N 1
ATOM 4869 C CA . PRO B 1 64 ? -4.477 23.984 37.438 1 97.12 64 PRO B CA 1
ATOM 4870 C C . PRO B 1 64 ? -5.938 24.078 37.875 1 97.12 64 PRO B C 1
ATOM 4872 O O . PRO B 1 64 ? -6.75 23.219 37.5 1 97.12 64 PRO B O 1
ATOM 4875 N N . GLN B 1 65 ? -6.305 25.094 38.625 1 97.12 65 GLN B N 1
ATOM 4876 C CA . GLN B 1 65 ? -7.68 25.25 39.094 1 97.12 65 GLN B CA 1
ATOM 4877 C C . GLN B 1 65 ? -8.625 25.547 37.906 1 97.12 65 GLN B C 1
ATOM 4879 O O . GLN B 1 65 ? -9.703 24.953 37.844 1 97.12 65 GLN B O 1
ATOM 4884 N N . ALA B 1 66 ? -8.25 26.453 37.062 1 97.75 66 ALA B N 1
ATOM 4885 C CA . ALA B 1 66 ? -9.07 26.797 35.906 1 97.75 66 ALA B CA 1
ATOM 4886 C C . ALA B 1 66 ? -9.266 25.594 35 1 97.75 66 ALA B C 1
ATOM 4888 O O . ALA B 1 66 ? -10.367 25.344 34.5 1 97.75 66 ALA B O 1
ATOM 4889 N N . MET B 1 67 ? -8.242 24.812 34.781 1 97.88 67 MET B N 1
ATOM 4890 C CA . MET B 1 67 ? -8.305 23.672 33.875 1 97.88 67 MET B CA 1
ATOM 4891 C C . MET B 1 67 ? -9.125 22.547 34.5 1 97.88 67 MET B C 1
ATOM 4893 O O . MET B 1 67 ? -9.836 21.828 33.781 1 97.88 67 MET B O 1
ATOM 4897 N N . ALA B 1 68 ? -9.031 22.375 35.812 1 98.12 68 ALA B N 1
ATOM 4898 C CA . ALA B 1 68 ? -9.875 21.375 36.469 1 98.12 68 ALA B CA 1
ATOM 4899 C C . ALA B 1 68 ? -11.352 21.719 36.312 1 98.12 68 ALA B C 1
ATOM 4901 O O . ALA B 1 68 ? -12.18 20.844 36.094 1 98.12 68 ALA B O 1
ATOM 4902 N N . ARG B 1 69 ? -11.648 22.984 36.469 1 98.12 69 ARG B N 1
ATOM 4903 C CA . ARG B 1 69 ? -13.023 23.438 36.281 1 98.12 69 ARG B CA 1
ATOM 4904 C C . ARG B 1 69 ? -13.477 23.266 34.844 1 98.12 69 ARG B C 1
ATOM 4906 O O . ARG B 1 69 ? -14.609 22.844 34.594 1 98.12 69 ARG B O 1
ATOM 4913 N N . HIS B 1 70 ? -12.617 23.609 33.938 1 98.31 70 HIS B N 1
ATOM 4914 C CA . HIS B 1 70 ? -12.906 23.438 32.5 1 98.31 70 HIS B CA 1
ATOM 4915 C C . HIS B 1 70 ? -13.172 21.969 32.188 1 98.31 70 HIS B C 1
ATOM 4917 O O . HIS B 1 70 ? -14.125 21.656 31.469 1 98.31 70 HIS B O 1
ATOM 4923 N N . TYR B 1 71 ? -12.352 21.047 32.75 1 98.5 71 TYR B N 1
ATOM 4924 C CA . TYR B 1 71 ? -12.516 19.609 32.5 1 98.5 71 TYR B CA 1
ATOM 4925 C C . TYR B 1 71 ? -13.836 19.109 33.094 1 98.5 71 TYR B C 1
ATOM 4927 O O . TYR B 1 71 ? -14.539 18.328 32.438 1 98.5 71 TYR B O 1
ATOM 4935 N N . ALA B 1 72 ? -14.164 19.578 34.25 1 98.56 72 ALA B N 1
ATOM 4936 C CA . ALA B 1 72 ? -15.445 19.203 34.875 1 98.56 72 ALA B CA 1
ATOM 4937 C C . ALA B 1 72 ? -16.609 19.688 34 1 98.56 72 ALA B C 1
ATOM 4939 O O . ALA B 1 72 ? -17.625 18.984 33.875 1 98.56 72 ALA B O 1
ATOM 4940 N N . GLY B 1 73 ? -16.531 20.875 33.469 1 98.56 73 GLY B N 1
ATOM 4941 C CA . GLY B 1 73 ? -17.531 21.375 32.562 1 98.56 73 GLY B CA 1
ATOM 4942 C C . GLY B 1 73 ? -17.703 20.5 31.328 1 98.56 73 GLY B C 1
ATOM 4943 O O . GLY B 1 73 ? -18.828 20.234 30.891 1 98.56 73 GLY B O 1
ATOM 4944 N N . LEU B 1 74 ? -16.609 20.078 30.781 1 98.69 74 LEU B N 1
ATOM 4945 C CA . LEU B 1 74 ? -16.641 19.188 29.625 1 98.69 74 LEU B CA 1
ATOM 4946 C C . LEU B 1 74 ? -17.406 17.906 29.938 1 98.69 74 LEU B C 1
ATOM 4948 O O . LEU B 1 74 ? -18.188 17.422 29.125 1 98.69 74 LEU B O 1
ATOM 4952 N N . GLN B 1 75 ? -17.141 17.328 31.125 1 98.5 75 GLN B N 1
ATOM 4953 C CA . GLN B 1 75 ? -17.797 16.094 31.516 1 98.5 75 GLN B CA 1
ATOM 4954 C C . GLN B 1 75 ? -19.312 16.25 31.547 1 98.5 75 GLN B C 1
ATOM 4956 O O . GLN B 1 75 ? -20.047 15.312 31.234 1 98.5 75 GLN B O 1
ATOM 4961 N N . ARG B 1 76 ? -19.781 17.406 31.859 1 98.31 76 ARG B N 1
ATOM 4962 C CA . ARG B 1 76 ? -21.219 17.672 31.844 1 98.31 76 ARG B CA 1
ATOM 4963 C C . ARG B 1 76 ? -21.766 17.703 30.422 1 98.31 76 ARG B C 1
ATOM 4965 O O . ARG B 1 76 ? -22.859 17.203 30.141 1 98.31 76 ARG B O 1
ATOM 4972 N N . PHE B 1 77 ? -21.031 18.344 29.531 1 98.5 77 PHE B N 1
ATOM 4973 C CA . PHE B 1 77 ? -21.438 18.344 28.125 1 98.5 77 PHE B CA 1
ATOM 4974 C C . PHE B 1 77 ? -21.453 16.922 27.562 1 98.5 77 PHE B C 1
ATOM 4976 O O . PHE B 1 77 ? -22.375 16.547 26.828 1 98.5 77 PHE B O 1
ATOM 4983 N N . GLU B 1 78 ? -20.469 16.109 27.906 1 98.31 78 GLU B N 1
ATOM 4984 C CA . GLU B 1 78 ? -20.391 14.727 27.469 1 98.31 78 GLU B CA 1
ATOM 4985 C C . GLU B 1 78 ? -21.594 13.93 27.953 1 98.31 78 GLU B C 1
ATOM 4987 O O . GLU B 1 78 ? -22.172 13.133 27.219 1 98.31 78 GLU B O 1
ATOM 4992 N N . ALA B 1 79 ? -21.938 14.125 29.188 1 98.38 79 ALA B N 1
ATOM 4993 C CA . ALA B 1 79 ? -23.094 13.445 29.766 1 98.38 79 ALA B CA 1
ATOM 4994 C C . ALA B 1 79 ? -24.375 13.852 29.031 1 98.38 79 ALA B C 1
ATOM 4996 O O . ALA B 1 79 ? -25.234 13.008 28.781 1 98.38 79 ALA B O 1
ATOM 4997 N N . ARG B 1 80 ? -24.562 15.125 28.766 1 98.06 80 ARG B N 1
ATOM 4998 C CA . ARG B 1 80 ? -25.734 15.625 28.062 1 98.06 80 ARG B CA 1
ATOM 4999 C C . ARG B 1 80 ? -25.812 15.047 26.656 1 98.06 80 ARG B C 1
ATOM 5001 O O . ARG B 1 80 ? -26.891 14.703 26.172 1 98.06 80 ARG B O 1
ATOM 5008 N N . LEU B 1 81 ? -24.672 14.969 25.969 1 98.25 81 LEU B N 1
ATOM 5009 C CA . LEU B 1 81 ? -24.656 14.359 24.641 1 98.25 81 LEU B CA 1
ATOM 5010 C C . LEU B 1 81 ? -25.078 12.891 24.719 1 98.25 81 LEU B C 1
ATOM 5012 O O . LEU B 1 81 ? -25.859 12.43 23.891 1 98.25 81 LEU B O 1
ATOM 5016 N N . ALA B 1 82 ? -24.531 12.188 25.688 1 97.44 82 ALA B N 1
ATOM 5017 C CA . ALA B 1 82 ? -24.781 10.758 25.844 1 97.44 82 ALA B CA 1
ATOM 5018 C C . ALA B 1 82 ? -26.266 10.5 26.094 1 97.44 82 ALA B C 1
ATOM 5020 O O . ALA B 1 82 ? -26.781 9.414 25.797 1 97.44 82 ALA B O 1
ATOM 5021 N N . ALA B 1 83 ? -26.922 11.43 26.594 1 96.75 83 ALA B N 1
ATOM 5022 C CA . ALA B 1 83 ? -28.328 11.281 26.938 1 96.75 83 ALA B CA 1
ATOM 5023 C C . ALA B 1 83 ? -29.219 11.445 25.719 1 96.75 83 ALA B C 1
ATOM 5025 O O . ALA B 1 83 ? -30.406 11.094 25.75 1 96.75 83 ALA B O 1
ATOM 5026 N N . ILE B 1 84 ? -28.656 11.969 24.656 1 97.19 84 ILE B N 1
ATOM 5027 C CA . ILE B 1 84 ? -29.422 12.133 23.422 1 97.19 84 ILE B CA 1
ATOM 5028 C C . ILE B 1 84 ? -29.453 10.812 22.656 1 97.19 84 ILE B C 1
ATOM 5030 O O . ILE B 1 84 ? -28.406 10.242 22.344 1 97.19 84 ILE B O 1
ATOM 5034 N N . ASP B 1 85 ? -30.594 10.25 22.344 1 96.38 85 ASP B N 1
ATOM 5035 C CA . ASP B 1 85 ? -30.766 9.039 21.531 1 96.38 85 ASP B CA 1
ATOM 5036 C C . ASP B 1 85 ? -30.906 9.383 20.047 1 96.38 85 ASP B C 1
ATOM 5038 O O . ASP B 1 85 ? -31.922 9.914 19.625 1 96.38 85 ASP B O 1
ATOM 5042 N N . ASP B 1 86 ? -29.922 9.055 19.281 1 95.88 86 ASP B N 1
ATOM 5043 C CA . ASP B 1 86 ? -29.938 9.406 17.859 1 95.88 86 ASP B CA 1
ATOM 5044 C C . ASP B 1 86 ? -30.312 8.203 17 1 95.88 86 ASP B C 1
ATOM 5046 O O . ASP B 1 86 ? -30.25 8.266 15.773 1 95.88 86 ASP B O 1
ATOM 5050 N N . SER B 1 87 ? -30.766 7.113 17.516 1 94.62 87 SER B N 1
ATOM 5051 C CA . SER B 1 87 ? -30.922 5.836 16.828 1 94.62 87 SER B CA 1
ATOM 5052 C C . SER B 1 87 ? -31.953 5.926 15.719 1 94.62 87 SER B C 1
ATOM 5054 O O . SER B 1 87 ? -31.875 5.195 14.734 1 94.62 87 SER B O 1
ATOM 5056 N N . ALA B 1 88 ? -32.906 6.82 15.883 1 95.25 88 ALA B N 1
ATOM 5057 C CA . ALA B 1 88 ? -34 6.883 14.914 1 95.25 88 ALA B CA 1
ATOM 5058 C C . ALA B 1 88 ? -33.75 7.973 13.875 1 95.25 88 ALA B C 1
ATOM 5060 O O . ALA B 1 88 ? -34.562 8.172 12.977 1 95.25 88 ALA B O 1
ATOM 5061 N N . TRP B 1 89 ? -32.688 8.719 13.984 1 96.75 89 TRP B N 1
ATOM 5062 C CA . TRP B 1 89 ? -32.406 9.836 13.086 1 96.75 89 TRP B CA 1
ATOM 5063 C C . TRP B 1 89 ? -31.922 9.344 11.727 1 96.75 89 TRP B C 1
ATOM 5065 O O . TRP B 1 89 ? -31.375 8.242 11.617 1 96.75 89 TRP B O 1
ATOM 5075 N N . PRO B 1 90 ? -32.188 10.188 10.695 1 96.94 90 PRO B N 1
ATOM 5076 C CA . PRO B 1 90 ? -31.5 9.906 9.438 1 96.94 90 PRO B CA 1
ATOM 5077 C C . PRO B 1 90 ? -29.984 9.961 9.578 1 96.94 90 PRO B C 1
ATOM 5079 O O . PRO B 1 90 ? -29.469 10.68 10.438 1 96.94 90 PRO B O 1
ATOM 5082 N N . ILE B 1 91 ? -29.203 9.242 8.742 1 97.75 91 ILE B N 1
ATOM 5083 C CA . ILE B 1 91 ? -27.766 9.031 8.836 1 97.75 91 ILE B CA 1
ATOM 5084 C C . ILE B 1 91 ? -27.047 10.383 8.875 1 97.75 91 ILE B C 1
ATOM 5086 O O . ILE B 1 91 ? -26.172 10.594 9.711 1 97.75 91 ILE B O 1
ATOM 5090 N N . PRO B 1 92 ? -27.406 11.422 8.031 1 97.5 92 PRO B N 1
ATOM 5091 C CA . PRO B 1 92 ? -26.672 12.688 8.062 1 97.5 92 PRO B CA 1
ATOM 5092 C C . PRO B 1 92 ? -26.719 13.367 9.43 1 97.5 92 PRO B C 1
ATOM 5094 O O . PRO B 1 92 ? -25.734 13.977 9.859 1 97.5 92 PRO B O 1
ATOM 5097 N N . GLN B 1 93 ? -27.875 13.219 10.125 1 97.94 93 GLN B N 1
ATOM 5098 C CA . GLN B 1 93 ? -28 13.805 11.453 1 97.94 93 GLN B CA 1
ATOM 5099 C C . GLN B 1 93 ? -27.219 13 12.492 1 97.94 93 GLN B C 1
ATOM 5101 O O . GLN B 1 93 ? -26.672 13.57 13.438 1 97.94 93 GLN B O 1
ATOM 5106 N N . ARG B 1 94 ? -27.156 11.727 12.312 1 98.06 94 ARG B N 1
ATOM 5107 C CA . ARG B 1 94 ? -26.344 10.898 13.188 1 98.06 94 ARG B CA 1
ATOM 5108 C C . ARG B 1 94 ? -24.859 11.195 12.992 1 98.06 94 ARG B C 1
ATOM 5110 O O . ARG B 1 94 ? -24.078 11.125 13.945 1 98.06 94 ARG B O 1
ATOM 5117 N N . VAL B 1 95 ? -24.5 11.516 11.773 1 98.44 95 VAL B N 1
ATOM 5118 C CA . VAL B 1 95 ? -23.141 11.938 11.477 1 98.44 95 VAL B CA 1
ATOM 5119 C C . VAL B 1 95 ? -22.812 13.211 12.242 1 98.44 95 VAL B C 1
ATOM 5121 O O . VAL B 1 95 ? -21.734 13.336 12.812 1 98.44 95 VAL B O 1
ATOM 5124 N N . ASP B 1 96 ? -23.734 14.18 12.289 1 98.44 96 ASP B N 1
ATOM 5125 C CA . ASP B 1 96 ? -23.531 15.406 13.055 1 98.44 96 ASP B CA 1
ATOM 5126 C C . ASP B 1 96 ? -23.281 15.102 14.523 1 98.44 96 ASP B C 1
ATOM 5128 O O . ASP B 1 96 ? -22.438 15.734 15.172 1 98.44 96 ASP B O 1
ATOM 5132 N N . TYR B 1 97 ? -24.047 14.148 15.016 1 98.38 97 TYR B N 1
ATOM 5133 C CA . TYR B 1 97 ? -23.844 13.703 16.391 1 98.38 97 TYR B CA 1
ATOM 5134 C C . TYR B 1 97 ? -22.406 13.219 16.594 1 98.38 97 TYR B C 1
ATOM 5136 O O . TYR B 1 97 ? -21.75 13.602 17.562 1 98.38 97 TYR B O 1
ATOM 5144 N N . MET B 1 98 ? -21.953 12.391 15.703 1 98.62 98 MET B N 1
ATOM 5145 C CA . MET B 1 98 ? -20.609 11.828 15.805 1 98.62 98 MET B CA 1
ATOM 5146 C C . MET B 1 98 ? -19.547 12.914 15.703 1 98.62 98 MET B C 1
ATOM 5148 O O . MET B 1 98 ? -18.484 12.82 16.344 1 98.62 98 MET B O 1
ATOM 5152 N N . VAL B 1 99 ? -19.781 13.953 14.891 1 98.62 99 VAL B N 1
ATOM 5153 C CA . VAL B 1 99 ? -18.844 15.07 14.797 1 98.62 99 VAL B CA 1
ATOM 5154 C C . VAL B 1 99 ? -18.734 15.766 16.156 1 98.62 99 VAL B C 1
ATOM 5156 O O . VAL B 1 99 ? -17.625 16.047 16.625 1 98.62 99 VAL B O 1
ATOM 5159 N N . ALA B 1 100 ? -19.891 16.031 16.781 1 98.69 100 ALA B N 1
ATOM 5160 C CA . ALA B 1 100 ? -19.891 16.656 18.094 1 98.69 100 ALA B CA 1
ATOM 5161 C C . ALA B 1 100 ? -19.156 15.781 19.109 1 98.69 100 ALA B C 1
ATOM 5163 O O . ALA B 1 100 ? -18.375 16.281 19.922 1 98.69 100 ALA B O 1
ATOM 5164 N N . LEU B 1 101 ? -19.391 14.508 19.031 1 98.81 101 LEU B N 1
ATOM 5165 C CA . LEU B 1 101 ? -18.766 13.562 19.938 1 98.81 101 L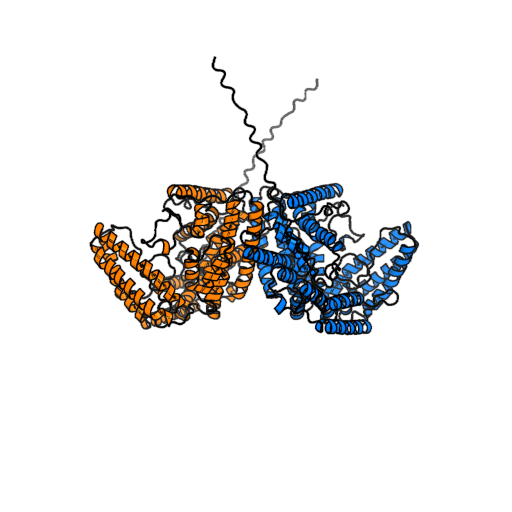EU B CA 1
ATOM 5166 C C . LEU B 1 101 ? -17.25 13.562 19.75 1 98.81 101 LEU B C 1
ATOM 5168 O O . LEU B 1 101 ? -16.5 13.586 20.734 1 98.81 101 LEU B O 1
ATOM 5172 N N . ALA B 1 102 ? -16.781 13.547 18.531 1 98.75 102 ALA B N 1
ATOM 5173 C CA . ALA B 1 102 ? -15.359 13.555 18.234 1 98.75 102 ALA B CA 1
ATOM 5174 C C . ALA B 1 102 ? -14.688 14.812 18.781 1 98.75 102 ALA B C 1
ATOM 5176 O O . ALA B 1 102 ? -13.586 14.75 19.328 1 98.75 102 ALA B O 1
ATOM 5177 N N . GLU B 1 103 ? -15.344 15.945 18.656 1 98.75 103 GLU B N 1
ATOM 5178 C CA . GLU B 1 103 ? -14.781 17.203 19.141 1 98.75 103 GLU B CA 1
ATOM 5179 C C . GLU B 1 103 ? -14.719 17.203 20.672 1 98.75 103 GLU B C 1
ATOM 5181 O O . GLU B 1 103 ? -13.734 17.656 21.25 1 98.75 103 GLU B O 1
ATOM 5186 N N . MET B 1 104 ? -15.758 16.703 21.344 1 98.81 104 MET B N 1
ATOM 5187 C CA . MET B 1 104 ? -15.734 16.625 22.812 1 98.81 104 MET B CA 1
ATOM 5188 C C . MET B 1 104 ? -14.641 15.672 23.281 1 98.81 104 MET B C 1
ATOM 5190 O O . MET B 1 104 ? -13.953 15.953 24.266 1 98.81 104 MET B O 1
ATOM 5194 N N . ARG B 1 105 ? -14.461 14.57 22.547 1 98.81 105 ARG B N 1
ATOM 5195 C CA . ARG B 1 105 ? -13.391 13.633 22.875 1 98.81 105 ARG B CA 1
ATOM 5196 C C . ARG B 1 105 ? -12.023 14.258 22.641 1 98.81 105 ARG B C 1
ATOM 5198 O O . ARG B 1 105 ? -11.07 13.977 23.359 1 98.81 105 ARG B O 1
ATOM 5205 N N . GLY B 1 106 ? -11.953 15.094 21.578 1 98.62 106 GLY B N 1
ATOM 5206 C CA . GLY B 1 106 ? -10.727 15.852 21.375 1 98.62 106 GLY B CA 1
ATOM 5207 C C . GLY B 1 106 ? -10.367 16.734 22.547 1 98.62 106 GLY B C 1
ATOM 5208 O O . GLY B 1 106 ? -9.219 16.75 23 1 98.62 106 GLY B O 1
ATOM 5209 N N . LEU B 1 107 ? -11.344 17.453 23.078 1 98.69 107 LEU B N 1
ATOM 5210 C CA . LEU B 1 107 ? -11.102 18.281 24.25 1 98.69 107 LEU B CA 1
ATOM 5211 C C . LEU B 1 107 ? -10.773 17.422 25.469 1 98.69 107 LEU B C 1
ATOM 5213 O O . LEU B 1 107 ? -9.914 17.781 26.266 1 98.69 107 LEU B O 1
ATOM 5217 N N . GLU B 1 108 ? -11.492 16.328 25.594 1 98.75 108 GLU B N 1
ATOM 5218 C CA . GLU B 1 108 ? -11.195 15.391 26.672 1 98.75 108 GLU B CA 1
ATOM 5219 C C . GLU B 1 108 ? -9.75 14.914 26.609 1 98.75 108 GLU B C 1
ATOM 5221 O O . GLU B 1 108 ? -9.07 14.836 27.641 1 98.75 108 GLU B O 1
ATOM 5226 N N . PHE B 1 109 ? -9.281 14.625 25.453 1 98.69 109 PHE B N 1
ATOM 5227 C CA . PHE B 1 109 ? -7.91 14.164 25.25 1 98.69 109 PHE B CA 1
ATOM 5228 C C . PHE B 1 109 ? -6.914 15.258 25.625 1 98.69 109 PHE B C 1
ATOM 5230 O O . PHE B 1 109 ? -5.836 14.969 26.156 1 98.69 109 PHE B O 1
ATOM 5237 N N . GLN B 1 110 ? -7.266 16.547 25.344 1 97.88 110 GLN B N 1
ATOM 5238 C CA . GLN B 1 110 ? -6.426 17.656 25.75 1 97.88 110 GLN B CA 1
ATOM 5239 C C . GLN B 1 110 ? -6.254 17.672 27.266 1 97.88 110 GLN B C 1
ATOM 5241 O O . GLN B 1 110 ? -5.156 17.922 27.781 1 97.88 110 GLN B O 1
ATOM 5246 N N . HIS B 1 111 ? -7.305 17.422 27.984 1 98.38 111 HIS B N 1
ATOM 5247 C CA . HIS B 1 111 ? -7.301 17.516 29.453 1 98.38 111 HIS B CA 1
ATOM 5248 C C . HIS B 1 111 ? -6.672 16.281 30.078 1 98.38 111 HIS B C 1
ATOM 5250 O O . HIS B 1 111 ? -5.949 16.391 31.078 1 98.38 111 HIS B O 1
ATOM 5256 N N . ARG B 1 112 ? -6.902 15.172 29.484 1 98.31 112 ARG B N 1
ATOM 5257 C CA . ARG B 1 112 ? -6.508 13.93 30.141 1 98.31 112 ARG B CA 1
ATOM 5258 C C . ARG B 1 112 ? -5.078 13.539 29.766 1 98.31 112 ARG B C 1
ATOM 5260 O O . ARG B 1 112 ? -4.34 13.008 30.609 1 98.31 112 ARG B O 1
ATOM 5267 N N . VAL B 1 113 ? -4.688 13.844 28.516 1 98.44 113 VAL B N 1
ATOM 5268 C CA . VAL B 1 113 ? -3.471 13.227 28 1 98.44 113 VAL B CA 1
ATOM 5269 C C . VAL B 1 113 ? -2.49 14.312 27.562 1 98.44 113 VAL B C 1
ATOM 5271 O O . VAL B 1 113 ? -1.385 14.414 28.094 1 98.44 113 VAL B O 1
ATOM 5274 N N . MET B 1 114 ? -2.875 15.18 26.641 1 97.75 114 MET B N 1
ATOM 5275 C CA . MET B 1 114 ? -1.966 16.141 26.031 1 97.75 114 MET B CA 1
ATOM 5276 C C . MET B 1 114 ? -1.496 17.172 27.062 1 97.75 114 MET B C 1
ATOM 5278 O O . MET B 1 114 ? -0.295 17.406 27.203 1 97.75 114 MET B O 1
ATOM 5282 N N . GLN B 1 115 ? -2.48 17.797 27.734 1 98.06 115 GLN B N 1
ATOM 5283 C CA . GLN B 1 115 ? -2.236 18.844 28.734 1 98.06 115 GLN B CA 1
ATOM 5284 C C . GLN B 1 115 ? -1.126 19.781 28.281 1 98.06 115 GLN B C 1
ATOM 5286 O O . GLN B 1 115 ? -0.163 20.016 29 1 98.06 115 GLN B O 1
ATOM 5291 N N . PRO B 1 116 ? -1.314 20.359 27.125 1 97.81 116 PRO B N 1
ATOM 5292 C CA . PRO B 1 116 ? -0.223 21.172 26.562 1 97.81 116 PRO B CA 1
ATOM 5293 C C . PRO B 1 116 ? 0.173 22.328 27.469 1 97.81 116 PRO B C 1
ATOM 5295 O O . PRO B 1 116 ? 1.342 22.719 27.5 1 97.81 116 PRO B O 1
ATOM 5298 N N . TRP B 1 117 ? -0.674 22.844 28.328 1 97.94 117 TRP B N 1
ATOM 5299 C CA . TRP B 1 117 ? -0.393 23.953 29.25 1 97.94 117 TRP B CA 1
ATOM 5300 C C . TRP B 1 117 ? 0.556 23.5 30.359 1 97.94 117 TRP B C 1
ATOM 5302 O O . TRP B 1 117 ? 1.184 24.328 31.016 1 97.94 117 TRP B O 1
ATOM 5312 N N . LYS B 1 118 ? 0.637 22.281 30.531 1 98.06 118 LYS B N 1
ATOM 5313 C CA . LYS B 1 118 ? 1.462 21.703 31.594 1 98.06 118 LYS B CA 1
ATOM 5314 C C . LYS B 1 118 ? 2.746 21.109 31.031 1 98.06 118 LYS B C 1
ATOM 5316 O O . LYS B 1 118 ? 3.781 21.094 31.703 1 98.06 118 LYS B O 1
ATOM 5321 N N . ARG B 1 119 ? 2.717 20.656 29.781 1 98.25 119 ARG B N 1
ATOM 5322 C CA . ARG B 1 119 ? 3.764 19.766 29.297 1 98.25 119 ARG B CA 1
ATOM 5323 C C . ARG B 1 119 ? 4.574 20.422 28.188 1 98.25 119 ARG B C 1
ATOM 5325 O O . ARG B 1 119 ? 5.727 20.047 27.953 1 98.25 119 ARG B O 1
ATOM 5332 N N . ASP B 1 120 ? 4.008 21.359 27.453 1 98.38 120 ASP B N 1
ATOM 5333 C CA . ASP B 1 120 ? 4.578 21.859 26.203 1 98.38 120 ASP B CA 1
ATOM 5334 C C . ASP B 1 120 ? 4.883 23.344 26.281 1 98.38 120 ASP B C 1
ATOM 5336 O O . ASP B 1 120 ? 4.004 24.188 26.047 1 98.38 120 ASP B O 1
ATOM 5340 N N . PRO B 1 121 ? 6.133 23.703 26.484 1 98.31 121 PRO B N 1
ATOM 5341 C CA . PRO B 1 121 ? 6.465 25.125 26.531 1 98.31 121 PRO B CA 1
ATOM 5342 C C . PRO B 1 121 ? 6.152 25.844 25.219 1 98.31 121 PRO B C 1
ATOM 5344 O O . PRO B 1 121 ? 5.855 27.047 25.234 1 98.31 121 PRO B O 1
ATOM 5347 N N . ALA B 1 122 ? 6.141 25.125 24.125 1 97 122 ALA B N 1
ATOM 5348 C CA . ALA B 1 122 ? 5.871 25.719 22.828 1 97 122 ALA B CA 1
ATOM 5349 C C . ALA B 1 122 ? 4.398 26.094 22.688 1 97 122 ALA B C 1
ATOM 5351 O O . ALA B 1 122 ? 4.035 26.906 21.844 1 97 122 ALA B O 1
ATOM 5352 N N . PHE B 1 123 ? 3.584 25.531 23.484 1 97.81 123 PHE B N 1
ATOM 5353 C CA . PHE B 1 123 ? 2.168 25.875 23.531 1 97.81 123 PHE B CA 1
ATOM 5354 C C . PHE B 1 123 ? 1.978 27.359 23.859 1 97.81 123 PHE B C 1
ATOM 5356 O O . PHE B 1 123 ? 1.049 28 23.359 1 97.81 123 PHE B O 1
ATOM 5363 N N . TYR B 1 124 ? 2.846 27.906 24.609 1 97.56 124 TYR B N 1
ATOM 5364 C CA . TYR B 1 124 ? 2.766 29.297 25.031 1 97.56 124 TYR B CA 1
ATOM 5365 C C . TYR B 1 124 ? 3.412 30.219 24 1 97.56 124 TYR B C 1
ATOM 5367 O O . TYR B 1 124 ? 4.25 31.047 24.344 1 97.56 124 TYR B O 1
ATOM 5375 N N . SER B 1 125 ? 3.086 30.031 22.797 1 95.88 125 SER B N 1
ATOM 5376 C CA . SER B 1 125 ? 3.377 30.984 21.75 1 95.88 125 SER B CA 1
ATOM 5377 C C . SER B 1 125 ? 2.451 32.188 21.828 1 95.88 125 SER B C 1
ATOM 5379 O O . SER B 1 125 ? 1.232 32.062 21.719 1 95.88 125 SER B O 1
ATOM 5381 N N . THR B 1 126 ? 3.041 33.344 21.969 1 95.94 126 THR B N 1
ATOM 5382 C CA . THR B 1 126 ? 2.248 34.562 22.125 1 95.94 126 THR B CA 1
ATOM 5383 C C . THR B 1 126 ? 2.045 35.219 20.766 1 95.94 126 THR B C 1
ATOM 5385 O O . THR B 1 126 ? 1.217 36.125 20.641 1 95.94 126 THR B O 1
ATOM 5388 N N . THR B 1 127 ? 2.719 34.781 19.75 1 95.06 127 THR B N 1
ATOM 5389 C CA . THR B 1 127 ? 2.514 35.188 18.375 1 95.06 127 THR B CA 1
ATOM 5390 C C . THR B 1 127 ? 1.88 34.094 17.547 1 95.06 127 THR B C 1
ATOM 5392 O O . THR B 1 127 ? 2.066 32.906 17.828 1 95.06 127 THR B O 1
ATOM 5395 N N . ASN B 1 128 ? 1.095 34.5 16.594 1 93.31 128 ASN B N 1
ATOM 5396 C CA . ASN B 1 128 ? 0.493 33.562 15.664 1 93.31 128 ASN B CA 1
ATOM 5397 C C . ASN B 1 128 ? 1.33 33.406 14.391 1 93.31 128 ASN B C 1
ATOM 5399 O O . ASN B 1 128 ? 0.912 33.844 13.312 1 93.31 128 ASN B O 1
ATOM 5403 N N . LEU B 1 129 ? 2.408 32.688 14.43 1 88.94 129 LEU B N 1
ATOM 5404 C CA . LEU B 1 129 ? 3.348 32.562 13.32 1 88.94 129 LEU B CA 1
ATOM 5405 C C . LEU B 1 129 ? 3.137 31.234 12.57 1 88.94 129 LEU B C 1
ATOM 5407 O O . LEU B 1 129 ? 3.742 31.016 11.523 1 88.94 129 LEU B O 1
ATOM 5411 N N . GLY B 1 130 ? 2.268 30.344 13.062 1 88.5 130 GLY B N 1
ATOM 5412 C CA . GLY B 1 130 ? 1.903 29.141 12.344 1 88.5 130 GLY B CA 1
ATOM 5413 C C . GLY B 1 130 ? 2.719 27.938 12.766 1 88.5 130 GLY B C 1
ATOM 5414 O O . GLY B 1 130 ? 2.947 27.016 11.961 1 88.5 130 GLY B O 1
ATOM 5415 N N . PHE B 1 131 ? 3.219 27.906 14 1 82.75 131 PHE B N 1
ATOM 5416 C CA . PHE B 1 131 ? 4.059 26.812 14.477 1 82.75 131 PHE B CA 1
ATOM 5417 C C . PHE B 1 131 ? 3.207 25.641 14.945 1 82.75 131 PHE B C 1
ATOM 5419 O O . PHE B 1 131 ? 3.736 24.625 15.43 1 82.75 131 PHE B O 1
ATOM 5426 N N . GLY B 1 132 ? 1.876 25.719 14.805 1 90.62 132 GLY B N 1
ATOM 5427 C CA . GLY B 1 132 ? 1.021 24.641 15.281 1 90.62 132 GLY B CA 1
ATOM 5428 C C . GLY B 1 132 ? 0.186 25.031 16.484 1 90.62 132 GLY B C 1
ATOM 5429 O O . GLY B 1 132 ? -0.192 26.203 16.625 1 90.62 132 GLY B O 1
ATOM 5430 N N . PRO B 1 133 ? -0.148 24.078 17.359 1 93.44 133 PRO B N 1
ATOM 5431 C CA . PRO B 1 133 ? -0.98 24.375 18.531 1 93.44 133 PRO B CA 1
ATOM 5432 C C . PRO B 1 133 ? -0.373 25.438 19.422 1 93.44 133 PRO B C 1
ATOM 5434 O O . PRO B 1 133 ? 0.839 25.453 19.656 1 93.44 133 PRO B O 1
ATOM 5437 N N . LYS B 1 134 ? -1.166 26.312 19.891 1 95.19 134 LYS B N 1
ATOM 5438 C CA . LYS B 1 134 ? -0.708 27.453 20.672 1 95.19 134 LYS B CA 1
ATOM 5439 C C . LYS B 1 134 ? -1.79 27.922 21.641 1 95.19 134 LYS B C 1
ATOM 5441 O O . LYS B 1 134 ? -2.943 27.5 21.547 1 95.19 134 LYS B O 1
ATOM 5446 N N . MET B 1 135 ? -1.397 28.719 22.531 1 95.5 135 MET B N 1
ATOM 5447 C CA . MET B 1 135 ? -2.32 29.25 23.516 1 95.5 135 MET B CA 1
ATOM 5448 C C . MET B 1 135 ? -3.377 30.141 22.875 1 95.5 135 MET B C 1
ATOM 5450 O O . MET B 1 135 ? -3.16 30.672 21.781 1 95.5 135 MET B O 1
ATOM 5454 N N . HIS B 1 136 ? -4.512 30.203 23.516 1 94.75 136 HIS B N 1
ATOM 5455 C CA . HIS B 1 136 ? -5.586 31.078 23.062 1 94.75 136 HIS B CA 1
ATOM 5456 C C . HIS B 1 136 ? -5.16 32.531 23.109 1 94.75 136 HIS B C 1
ATOM 5458 O O . HIS B 1 136 ? -4.52 32.969 24.062 1 94.75 136 HIS B O 1
ATOM 5464 N N . GLY B 1 137 ? -5.395 33.25 22.016 1 92.31 137 GLY B N 1
ATOM 5465 C CA . GLY B 1 137 ? -5.188 34.688 22.016 1 92.31 137 GLY B CA 1
ATOM 5466 C C . GLY B 1 137 ? -3.836 35.094 21.469 1 92.31 137 GLY B C 1
ATOM 5467 O O . GLY B 1 137 ? -3.406 36.25 21.656 1 92.31 137 GLY B O 1
ATOM 5468 N N . ALA B 1 138 ? -3.107 34.188 20.844 1 95.19 138 ALA B N 1
ATOM 5469 C CA . ALA B 1 138 ? -1.843 34.562 20.203 1 95.19 138 ALA B CA 1
ATOM 5470 C C . ALA B 1 138 ? -2.033 35.75 19.25 1 95.19 138 ALA B C 1
ATOM 5472 O O . ALA B 1 138 ? -3.062 35.844 18.578 1 95.19 138 ALA B O 1
ATOM 5473 N N . ILE B 1 139 ? -1.032 36.531 19.125 1 95.69 139 ILE B N 1
ATOM 5474 C CA . ILE B 1 139 ? -1.137 37.844 18.453 1 95.69 139 ILE B CA 1
ATOM 5475 C C . ILE B 1 139 ? -0.714 37.688 16.984 1 95.69 139 ILE B C 1
ATOM 5477 O O . ILE B 1 139 ? 0.389 37.219 16.703 1 95.69 139 ILE B O 1
ATOM 5481 N N . ALA B 1 140 ? -1.572 38.031 16.094 1 93.81 140 ALA B N 1
ATOM 5482 C CA . ALA B 1 140 ? -1.175 38.281 14.711 1 93.81 140 ALA B CA 1
ATOM 5483 C C . ALA B 1 140 ? -0.462 39.594 14.555 1 93.81 140 ALA B C 1
ATOM 5485 O O . ALA B 1 140 ? -1.024 40.656 14.867 1 93.81 140 ALA B O 1
ATOM 5486 N N . ILE B 1 141 ? 0.729 39.625 14.07 1 93.56 141 ILE B N 1
ATOM 5487 C CA . ILE B 1 141 ? 1.51 40.844 13.945 1 93.56 141 ILE B CA 1
ATOM 5488 C C . ILE B 1 141 ? 1.062 41.625 12.703 1 93.56 141 ILE B C 1
ATOM 5490 O O . ILE B 1 141 ? 1.2 41.125 11.578 1 93.56 141 ILE B O 1
ATOM 5494 N N . PRO B 1 142 ? 0.581 42.812 12.867 1 94.06 142 PRO B N 1
ATOM 5495 C CA . PRO B 1 142 ? 0.07 43.562 11.719 1 94.06 142 PRO B CA 1
ATOM 5496 C C . PRO B 1 142 ? 1.166 44.344 10.992 1 94.06 142 PRO B C 1
ATOM 5498 O O . PRO B 1 142 ? 2.252 44.531 11.539 1 94.06 142 PRO B O 1
ATOM 5501 N N . ARG B 1 143 ? 0.791 44.688 9.812 1 92.19 143 ARG B N 1
ATOM 5502 C CA . ARG B 1 143 ? 1.57 45.719 9.125 1 92.19 143 ARG B CA 1
ATOM 5503 C C . ARG B 1 143 ? 1.215 47.125 9.625 1 92.19 143 ARG B C 1
ATOM 5505 O O . ARG B 1 143 ? 0.041 47.469 9.664 1 92.19 143 ARG B O 1
ATOM 5512 N N . LEU B 1 144 ? 2.275 47.844 9.977 1 95.56 144 LEU B N 1
ATOM 5513 C CA . LEU B 1 144 ? 2.061 49.188 10.516 1 95.56 144 LEU B CA 1
ATOM 5514 C C . LEU B 1 144 ? 2.074 50.25 9.398 1 95.56 144 LEU B C 1
ATOM 5516 O O . LEU B 1 144 ? 2.711 50.031 8.367 1 95.56 144 LEU B O 1
ATOM 5520 N N . PRO B 1 145 ? 1.329 51.344 9.586 1 96.31 145 PRO B N 1
ATOM 5521 C CA . PRO B 1 145 ? 0.55 51.719 10.766 1 96.31 145 PRO B CA 1
ATOM 5522 C C . PRO B 1 145 ? -0.863 51.156 10.75 1 96.31 145 PRO B C 1
ATOM 5524 O O . PRO B 1 145 ? -1.351 50.719 9.695 1 96.31 145 PRO B O 1
ATOM 5527 N N . ILE B 1 146 ? -1.431 51.031 11.867 1 97.31 146 ILE B N 1
ATOM 5528 C CA . ILE B 1 146 ? -2.816 50.594 12.008 1 97.31 146 ILE B CA 1
ATOM 5529 C C . ILE B 1 146 ? -3.633 51.656 12.711 1 97.31 146 ILE B C 1
ATOM 5531 O O . ILE B 1 146 ? -3.076 52.656 13.203 1 97.31 146 ILE B O 1
ATOM 5535 N N . ALA B 1 147 ? -4.934 51.531 12.648 1 97 147 ALA B N 1
ATOM 5536 C CA . ALA B 1 147 ? -5.836 52.5 13.242 1 97 147 ALA B CA 1
ATOM 5537 C C . ALA B 1 147 ? -5.59 52.656 14.742 1 97 147 ALA B C 1
ATOM 5539 O O . ALA B 1 147 ? -5.172 51.688 15.398 1 97 147 ALA B O 1
ATOM 5540 N N . LYS B 1 148 ? -5.941 53.844 15.219 1 95.06 148 LYS B N 1
ATOM 5541 C CA . LYS B 1 148 ? -5.637 54.188 16.609 1 95.06 148 LYS B CA 1
ATOM 5542 C C . LYS B 1 148 ? -6.293 53.219 17.578 1 95.06 148 LYS B C 1
ATOM 5544 O O . LYS B 1 148 ? -5.672 52.781 18.562 1 95.06 148 LYS B O 1
ATOM 5549 N N . ASP B 1 149 ? -7.547 52.906 17.328 1 95.88 149 ASP B N 1
ATOM 5550 C CA . ASP B 1 149 ? -8.258 51.969 18.219 1 95.88 149 ASP B CA 1
ATOM 5551 C C . ASP B 1 149 ? -7.629 50.594 18.172 1 95.88 149 ASP B C 1
ATOM 5553 O O . ASP B 1 149 ? -7.535 49.906 19.203 1 95.88 149 ASP B O 1
ATOM 5557 N N . GLU B 1 150 ? -7.176 50.25 17.031 1 96.62 150 GLU B N 1
ATOM 5558 C CA . GLU B 1 150 ? -6.504 48.938 16.875 1 96.62 150 GLU B CA 1
ATOM 5559 C C . GLU B 1 150 ? -5.137 48.938 17.562 1 96.62 150 GLU B C 1
ATOM 5561 O O . GLU B 1 150 ? -4.715 47.938 18.109 1 96.62 150 GLU B O 1
ATOM 5566 N N . ALA B 1 151 ? -4.504 50.031 17.422 1 97 151 ALA B N 1
ATOM 5567 C CA . ALA B 1 151 ? -3.191 50.156 18.062 1 97 151 ALA B CA 1
ATOM 5568 C C . ALA B 1 151 ? -3.299 50.062 19.578 1 97 151 ALA B C 1
ATOM 5570 O O . ALA B 1 151 ? -2.438 49.469 20.234 1 97 151 ALA B O 1
ATOM 5571 N N . ALA B 1 152 ? -4.309 50.688 20.109 1 96.94 152 ALA B N 1
ATOM 5572 C CA . ALA B 1 152 ? -4.523 50.594 21.562 1 96.94 152 ALA B CA 1
ATOM 5573 C C . ALA B 1 152 ? -4.805 49.156 22 1 96.94 152 ALA B C 1
ATOM 5575 O O . ALA B 1 152 ? -4.297 48.719 23.031 1 96.94 152 ALA B O 1
ATOM 5576 N N . ALA B 1 153 ? -5.652 48.531 21.25 1 96.31 153 ALA B N 1
ATOM 5577 C CA . ALA B 1 153 ? -5.961 47.125 21.547 1 96.31 153 ALA B CA 1
ATOM 5578 C C . ALA B 1 153 ? -4.707 46.281 21.453 1 96.31 153 ALA B C 1
ATOM 5580 O O . ALA B 1 153 ? -4.492 45.375 22.281 1 96.31 153 ALA B O 1
ATOM 5581 N N . LEU B 1 154 ? -3.904 46.531 20.406 1 97.56 154 LEU B N 1
ATOM 5582 C CA . LEU B 1 154 ? -2.664 45.781 20.234 1 97.56 154 LEU B CA 1
ATOM 5583 C C . LEU B 1 154 ? -1.701 46.062 21.375 1 97.56 154 LEU B C 1
ATOM 5585 O O . LEU B 1 154 ? -1.053 45.125 21.891 1 97.56 154 LEU B O 1
ATOM 5589 N N . ALA B 1 155 ? -1.597 47.219 21.766 1 97.75 155 ALA B N 1
ATOM 5590 C CA . ALA B 1 155 ? -0.73 47.562 22.891 1 97.75 155 ALA B CA 1
ATOM 5591 C C . ALA B 1 155 ? -1.127 46.812 24.156 1 97.75 155 ALA B C 1
ATOM 5593 O O . ALA B 1 155 ? -0.264 46.312 24.891 1 97.75 155 ALA B O 1
ATOM 5594 N N . ALA B 1 156 ? -2.396 46.75 24.391 1 96.94 156 ALA B N 1
ATOM 5595 C CA . ALA B 1 156 ? -2.887 46.031 25.562 1 96.94 156 ALA B CA 1
ATOM 5596 C C . ALA B 1 156 ? -2.514 44.562 25.5 1 96.94 156 ALA B C 1
ATOM 5598 O O . ALA B 1 156 ? -2.141 43.969 26.516 1 96.94 156 ALA B O 1
ATOM 5599 N N . ARG B 1 157 ? -2.67 44 24.328 1 97.25 157 ARG B N 1
ATOM 5600 C CA . ARG B 1 157 ? -2.316 42.594 24.156 1 97.25 157 ARG B CA 1
ATOM 5601 C C . ARG B 1 157 ? -0.818 42.375 24.344 1 97.25 157 ARG B C 1
ATOM 5603 O O . ARG B 1 157 ? -0.398 41.406 24.938 1 97.25 157 ARG B O 1
ATOM 5610 N N . LEU B 1 158 ? -0.015 43.219 23.781 1 98.06 158 LEU B N 1
ATOM 5611 C CA . LEU B 1 158 ? 1.433 43.156 23.953 1 98.06 158 LEU B CA 1
ATOM 5612 C C . LEU B 1 158 ? 1.824 43.281 25.422 1 98.06 158 LEU B C 1
ATOM 5614 O O . LEU B 1 158 ? 2.729 42.594 25.891 1 98.06 158 LEU B O 1
ATOM 5618 N N . ASP B 1 159 ? 1.133 44.125 26.094 1 97.25 159 ASP B N 1
ATOM 5619 C CA . ASP B 1 159 ? 1.418 44.375 27.516 1 97.25 159 ASP B CA 1
ATOM 5620 C C . ASP B 1 159 ? 1.027 43.188 28.375 1 97.25 159 ASP B C 1
ATOM 5622 O O . ASP B 1 159 ? 1.483 43.031 29.5 1 97.25 159 ASP B O 1
ATOM 5626 N N . ALA B 1 160 ? 0.188 42.344 27.859 1 96.88 160 ALA B N 1
ATOM 5627 C CA . ALA B 1 160 ? -0.245 41.156 28.578 1 96.88 160 ALA B CA 1
ATOM 5628 C C . ALA B 1 160 ? 0.759 40.031 28.422 1 96.88 160 ALA B C 1
ATOM 5630 O O . ALA B 1 160 ? 0.716 39.031 29.156 1 96.88 160 ALA B O 1
ATOM 5631 N N . VAL B 1 161 ? 1.721 40.156 27.5 1 98 161 VAL B N 1
ATOM 5632 C CA . VAL B 1 161 ? 2.637 39.062 27.141 1 98 161 VAL B CA 1
ATOM 5633 C C . VAL B 1 161 ? 3.492 38.688 28.359 1 98 161 VAL B C 1
ATOM 5635 O O . VAL B 1 161 ? 3.656 37.531 28.656 1 98 161 VAL B O 1
ATOM 5638 N N . PRO B 1 162 ? 4.078 39.625 29.141 1 98.06 162 PRO B N 1
ATOM 5639 C CA . PRO B 1 162 ? 4.883 39.25 30.297 1 98.06 162 PRO B CA 1
ATOM 5640 C C . PRO B 1 162 ? 4.102 38.406 31.312 1 98.06 162 PRO B C 1
ATOM 5642 O O . PRO B 1 162 ? 4.625 37.406 31.828 1 98.06 162 PRO B O 1
ATOM 5645 N N . GLU B 1 163 ? 2.877 38.781 31.562 1 97.31 163 GLU B N 1
ATOM 5646 C CA . GLU B 1 163 ? 2.064 38.031 32.5 1 97.31 163 GLU B CA 1
ATOM 5647 C C . GLU B 1 163 ? 1.759 36.625 31.969 1 97.31 163 GLU B C 1
ATOM 5649 O O . GLU B 1 163 ? 1.772 35.656 32.719 1 97.31 163 GLU B O 1
ATOM 5654 N N . ALA B 1 164 ? 1.424 36.531 30.688 1 97.44 164 ALA B N 1
ATOM 5655 C CA . ALA B 1 164 ? 1.162 35.219 30.078 1 97.44 164 ALA B CA 1
ATOM 5656 C C . ALA B 1 164 ? 2.352 34.281 30.25 1 97.44 164 ALA B C 1
ATOM 5658 O O . ALA B 1 164 ? 2.176 33.125 30.594 1 97.44 164 ALA B O 1
ATOM 5659 N N . LEU B 1 165 ? 3.562 34.781 30.047 1 98.31 165 LEU B N 1
ATOM 5660 C CA . LEU B 1 165 ? 4.754 33.969 30.109 1 98.31 165 LEU B CA 1
ATOM 5661 C C . LEU B 1 165 ? 5.164 33.688 31.547 1 98.31 165 LEU B C 1
ATOM 5663 O O . LEU B 1 165 ? 5.766 32.656 31.844 1 98.31 165 LEU B O 1
ATOM 5667 N N . ARG B 1 166 ? 4.863 34.594 32.438 1 97.25 166 ARG B N 1
ATOM 5668 C CA . ARG B 1 166 ? 5.039 34.312 33.875 1 97.25 166 ARG B CA 1
ATOM 5669 C C . ARG B 1 166 ? 4.16 33.156 34.312 1 97.25 166 ARG B C 1
ATOM 5671 O O . ARG B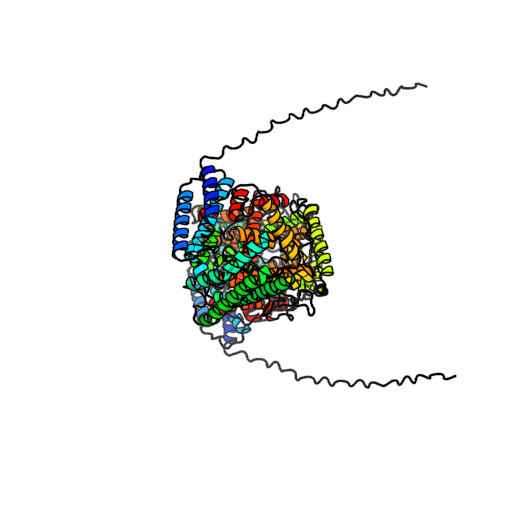 1 166 ? 4.625 32.25 35 1 97.25 166 ARG B O 1
ATOM 5678 N N . GLN B 1 167 ? 2.898 33.219 33.938 1 96.62 167 GLN B N 1
ATOM 5679 C CA . GLN B 1 167 ? 1.971 32.125 34.25 1 96.62 167 GLN B CA 1
ATOM 5680 C C . GLN B 1 167 ? 2.43 30.828 33.594 1 96.62 167 GLN B C 1
ATOM 5682 O O . GLN B 1 167 ? 2.275 29.75 34.188 1 96.62 167 GLN B O 1
ATOM 5687 N N . ALA B 1 168 ? 2.947 30.953 32.406 1 98 168 ALA B N 1
ATOM 5688 C CA . ALA B 1 168 ? 3.461 29.766 31.719 1 98 168 ALA B CA 1
ATOM 5689 C C . ALA B 1 168 ? 4.5 29.047 32.562 1 98 168 ALA B C 1
ATOM 5691 O O . ALA B 1 168 ? 4.461 27.828 32.719 1 98 168 ALA B O 1
ATOM 5692 N N . ARG B 1 169 ? 5.43 29.781 33.156 1 98.06 169 ARG B N 1
ATOM 5693 C CA . ARG B 1 169 ? 6.469 29.188 33.969 1 98.06 169 ARG B CA 1
ATOM 5694 C C . ARG B 1 169 ? 5.863 28.438 35.156 1 98.06 169 ARG B C 1
ATOM 5696 O O . ARG B 1 169 ? 6.344 27.375 35.562 1 98.06 169 ARG B O 1
ATOM 5703 N N . ALA B 1 170 ? 4.809 28.984 35.656 1 97.44 170 ALA B N 1
ATOM 5704 C CA . ALA B 1 170 ? 4.148 28.375 36.812 1 97.44 170 ALA B CA 1
ATOM 5705 C C . ALA B 1 170 ? 3.371 27.125 36.406 1 97.44 170 ALA B C 1
ATOM 5707 O O . ALA B 1 170 ? 3.283 26.172 37.188 1 97.44 170 ALA B O 1
ATOM 5708 N N . ASN B 1 171 ? 2.809 27.156 35.281 1 97.88 171 ASN B N 1
ATOM 5709 C CA . ASN B 1 171 ? 1.914 26.094 34.844 1 97.88 171 ASN B CA 1
ATOM 5710 C C . ASN B 1 171 ? 2.689 24.891 34.281 1 97.88 171 ASN B C 1
ATOM 5712 O O . ASN B 1 171 ? 2.174 23.766 34.25 1 97.88 171 ASN B O 1
ATOM 5716 N N . LEU B 1 172 ? 3.922 25.062 33.75 1 98.5 172 LEU B N 1
ATOM 5717 C CA . LEU B 1 172 ? 4.723 24.031 33.125 1 98.5 172 LEU B CA 1
ATOM 5718 C C . LEU B 1 172 ? 5.383 23.141 34.156 1 98.5 172 LEU B C 1
ATOM 5720 O O . LEU B 1 172 ? 6.609 23.125 34.281 1 98.5 172 LEU B O 1
ATOM 5724 N N . THR B 1 173 ? 4.586 22.297 34.812 1 98 173 THR B N 1
ATOM 5725 C CA . THR B 1 173 ? 5.035 21.453 35.938 1 98 173 THR B CA 1
ATOM 5726 C C . THR B 1 173 ? 5.5 20.094 35.406 1 98 173 THR B C 1
ATOM 5728 O O . THR B 1 173 ? 6.125 19.328 36.156 1 98 173 THR B O 1
ATOM 5731 N N . ASP B 1 174 ? 5.285 19.719 34.156 1 98 174 ASP B N 1
ATOM 5732 C CA . ASP B 1 174 ? 5.711 18.469 33.562 1 98 174 ASP B CA 1
ATOM 5733 C C . ASP B 1 174 ? 6.254 18.688 32.156 1 98 174 ASP B C 1
ATOM 5735 O O . ASP B 1 174 ? 5.879 17.984 31.203 1 98 174 ASP B O 1
ATOM 5739 N N . ALA B 1 175 ? 7.02 19.734 31.969 1 98.25 175 ALA B N 1
ATOM 5740 C CA . ALA B 1 175 ? 7.594 20.062 30.672 1 98.25 175 ALA B CA 1
ATOM 5741 C C . ALA B 1 175 ? 8.484 18.938 30.172 1 98.25 175 ALA B C 1
ATOM 5743 O O . ALA B 1 175 ? 9.172 18.266 30.953 1 98.25 175 ALA B O 1
ATOM 5744 N N . ARG B 1 176 ? 8.492 18.688 28.875 1 98.19 176 ARG B N 1
ATOM 5745 C CA . ARG B 1 176 ? 9.266 17.625 28.234 1 98.19 176 ARG B CA 1
ATOM 5746 C C . ARG B 1 176 ? 10.445 18.203 27.453 1 98.19 176 ARG B C 1
ATOM 5748 O O . ARG B 1 176 ? 10.328 19.266 26.828 1 98.19 176 ARG B O 1
ATOM 5755 N N . GLY B 1 177 ? 11.5 17.469 27.453 1 98.06 177 GLY B N 1
ATOM 5756 C CA . GLY B 1 177 ? 12.75 17.938 26.875 1 98.06 177 GLY B CA 1
ATOM 5757 C C . GLY B 1 177 ? 12.641 18.266 25.406 1 98.06 177 GLY B C 1
ATOM 5758 O O . GLY B 1 177 ? 13.031 19.359 24.969 1 98.06 177 GLY B O 1
ATOM 5759 N N . ASP B 1 178 ? 12.133 17.359 24.594 1 98 178 ASP B N 1
ATOM 5760 C CA . ASP B 1 178 ? 11.953 17.578 23.156 1 98 178 ASP B CA 1
ATOM 5761 C C . ASP B 1 178 ? 11.125 18.844 22.891 1 98 178 ASP B C 1
ATOM 5763 O O . ASP B 1 178 ? 11.477 19.656 22.047 1 98 178 ASP B O 1
ATOM 5767 N N . LEU B 1 179 ? 10.102 19.016 23.656 1 98.25 179 LEU B N 1
ATOM 5768 C CA . LEU B 1 179 ? 9.188 20.141 23.469 1 98.25 179 LEU B CA 1
ATOM 5769 C C . LEU B 1 179 ? 9.836 21.453 23.922 1 98.25 179 LEU B C 1
ATOM 5771 O O . LEU B 1 179 ? 9.625 22.5 23.312 1 98.25 179 LEU B O 1
ATOM 5775 N N . ALA B 1 180 ? 10.609 21.391 24.953 1 98.44 180 ALA B N 1
ATOM 5776 C CA . ALA B 1 180 ? 11.312 22.578 25.453 1 98.44 180 ALA B CA 1
ATOM 5777 C C . ALA B 1 180 ? 12.344 23.062 24.438 1 98.44 180 ALA B C 1
ATOM 5779 O O . ALA B 1 180 ? 12.484 24.281 24.234 1 98.44 180 ALA B O 1
ATOM 5780 N N . ARG B 1 181 ? 13.008 22.141 23.891 1 97.56 181 ARG B N 1
ATOM 5781 C CA . ARG B 1 181 ? 14.023 22.516 22.906 1 97.56 181 ARG B CA 1
ATOM 5782 C C . ARG B 1 181 ? 13.375 23.141 21.672 1 97.56 181 ARG B C 1
ATOM 5784 O O . ARG B 1 181 ? 13.922 24.094 21.109 1 97.56 181 ARG B O 1
ATOM 5791 N N . LEU B 1 182 ? 12.242 22.672 21.281 1 96.19 182 LEU B N 1
ATOM 5792 C CA . LEU B 1 182 ? 11.492 23.281 20.203 1 96.19 182 LEU B CA 1
ATOM 5793 C C . LEU B 1 182 ? 11.031 24.688 20.578 1 96.19 182 LEU B C 1
ATOM 5795 O O . LEU B 1 182 ? 11.117 25.609 19.766 1 96.19 182 LEU B O 1
ATOM 5799 N N . ALA B 1 183 ? 10.609 24.812 21.781 1 97.94 183 ALA B N 1
ATOM 5800 C CA . ALA B 1 183 ? 10.141 26.109 22.266 1 97.94 183 ALA B CA 1
ATOM 5801 C C . ALA B 1 183 ? 11.266 27.141 22.281 1 97.94 183 ALA B C 1
ATOM 5803 O O . ALA B 1 183 ? 11.039 28.328 22.016 1 97.94 183 ALA B O 1
ATOM 5804 N N . ILE B 1 184 ? 12.438 26.719 22.641 1 98.19 184 ILE B N 1
ATOM 5805 C CA . ILE B 1 184 ? 13.594 27.609 22.688 1 98.19 184 ILE B CA 1
ATOM 5806 C C . ILE B 1 184 ? 13.82 28.234 21.297 1 98.19 184 ILE B C 1
ATOM 5808 O O . ILE B 1 184 ? 13.992 29.438 21.172 1 98.19 184 ILE B O 1
ATOM 5812 N N . VAL B 1 185 ? 13.727 27.406 20.297 1 95.44 185 VAL B N 1
ATOM 5813 C CA . VAL B 1 185 ? 13.938 27.859 18.922 1 95.44 185 VAL B CA 1
ATOM 5814 C C . VAL B 1 185 ? 12.797 28.797 18.516 1 95.44 185 VAL B C 1
ATOM 5816 O O . VAL B 1 185 ? 13.031 29.859 17.922 1 95.44 185 VAL B O 1
ATOM 5819 N N . GLN B 1 186 ? 11.594 28.484 18.859 1 95.31 186 GLN B N 1
ATOM 5820 C CA . GLN B 1 186 ? 10.43 29.297 18.516 1 95.31 186 GLN B CA 1
ATOM 5821 C C . GLN B 1 186 ? 10.469 30.656 19.219 1 95.31 186 GLN B C 1
ATOM 5823 O O . GLN B 1 186 ? 10.117 31.672 18.625 1 95.31 186 GLN B O 1
ATOM 5828 N N . LYS B 1 187 ? 10.906 30.609 20.438 1 97.06 187 LYS B N 1
ATOM 5829 C CA . LYS B 1 187 ? 10.961 31.844 21.234 1 97.06 187 LYS B CA 1
ATOM 5830 C C . LYS B 1 187 ? 12.008 32.812 20.672 1 97.06 187 LYS B C 1
ATOM 5832 O O . LYS B 1 187 ? 11.828 34.031 20.734 1 97.06 187 LYS B O 1
ATOM 5837 N N . GLN B 1 188 ? 13.07 32.219 20.203 1 97.12 188 GLN B N 1
ATOM 5838 C CA . GLN B 1 188 ? 14.039 33.094 19.547 1 97.12 188 GLN B CA 1
ATOM 5839 C C . GLN B 1 188 ? 13.406 33.844 18.375 1 97.12 188 GLN B C 1
ATOM 5841 O O . GLN B 1 188 ? 13.656 35.031 18.172 1 97.12 188 GLN B O 1
ATOM 5846 N N . VAL B 1 189 ? 12.609 33.188 17.562 1 95.31 189 VAL B N 1
ATOM 5847 C CA . VAL B 1 189 ? 11.906 33.812 16.453 1 95.31 189 VAL B CA 1
ATOM 5848 C C . VAL B 1 189 ? 10.961 34.875 17 1 95.31 189 VAL B C 1
ATOM 5850 O O . VAL B 1 189 ? 10.883 35.969 16.438 1 95.31 189 VAL B O 1
ATOM 5853 N N . GLU B 1 190 ? 10.258 34.562 18.062 1 96.31 190 GLU B N 1
ATOM 5854 C CA . GLU B 1 190 ? 9.336 35.5 18.672 1 96.31 190 GLU B CA 1
ATOM 5855 C C . GLU B 1 190 ? 10.062 36.75 19.156 1 96.31 190 GLU B C 1
ATOM 5857 O O . GLU B 1 190 ? 9.562 37.875 19 1 96.31 190 GLU B O 1
ATOM 5862 N N . VAL B 1 191 ? 11.242 36.562 19.766 1 97.88 191 VAL B N 1
ATOM 5863 C CA . VAL B 1 191 ? 12.07 37.688 20.188 1 97.88 191 VAL B CA 1
ATOM 5864 C C . VAL B 1 191 ? 12.406 38.594 19 1 97.88 191 VAL B C 1
ATOM 5866 O O . VAL B 1 191 ? 12.273 39.812 19.078 1 97.88 191 VAL B O 1
ATOM 5869 N N . ASN B 1 192 ? 12.805 37.938 17.953 1 97.25 192 ASN B N 1
ATOM 5870 C CA . ASN B 1 192 ? 13.156 38.688 16.75 1 97.25 192 ASN B CA 1
ATOM 5871 C C . ASN B 1 192 ? 11.953 39.406 16.172 1 97.25 192 ASN B C 1
ATOM 5873 O O . ASN B 1 192 ? 12.078 40.562 15.703 1 97.25 192 ASN B O 1
ATOM 5877 N N . VAL B 1 193 ? 10.82 38.812 16.156 1 96.69 193 VAL B N 1
ATOM 5878 C CA . VAL B 1 193 ? 9.602 39.406 15.609 1 96.69 193 VAL B CA 1
ATOM 5879 C C . VAL B 1 193 ? 9.188 40.625 16.422 1 96.69 193 VAL B C 1
ATOM 5881 O O . VAL B 1 193 ? 8.859 41.656 15.859 1 96.69 193 VAL B O 1
ATOM 5884 N N . TYR B 1 194 ? 9.195 40.562 17.734 1 97.75 194 TYR B N 1
ATOM 5885 C CA . TYR B 1 194 ? 8.859 41.688 18.594 1 97.75 194 TYR B CA 1
ATOM 5886 C C . TYR B 1 194 ? 9.883 42.812 18.438 1 97.75 194 TYR B C 1
ATOM 5888 O O . TYR B 1 194 ? 9.531 44 18.484 1 97.75 194 TYR B O 1
ATOM 5896 N N . GLY B 1 195 ? 11.117 42.375 18.312 1 97.94 195 GLY B N 1
ATOM 5897 C CA . GLY B 1 195 ? 12.133 43.375 18.031 1 97.94 195 GLY B CA 1
ATOM 5898 C C . GLY B 1 195 ? 11.898 44.156 16.75 1 97.94 195 GLY B C 1
ATOM 5899 O O . GLY B 1 195 ? 12.023 45.375 16.719 1 97.94 195 GLY B O 1
ATOM 5900 N N . ALA B 1 196 ? 11.586 43.438 15.742 1 96.94 196 ALA B N 1
ATOM 5901 C CA . ALA B 1 196 ? 11.289 44.031 14.453 1 96.94 196 ALA B CA 1
ATOM 5902 C C . ALA B 1 196 ? 10.047 44.938 14.539 1 96.94 196 ALA B C 1
ATOM 5904 O O . ALA B 1 196 ? 9.984 46 13.914 1 96.94 196 ALA B O 1
ATOM 5905 N N . LEU B 1 197 ? 9.023 44.438 15.266 1 97.31 197 LEU B N 1
ATOM 5906 C CA . LEU B 1 197 ? 7.82 45.25 15.469 1 97.31 197 LEU B CA 1
ATOM 5907 C C . LEU B 1 197 ? 8.148 46.562 16.156 1 97.31 197 LEU B C 1
ATOM 5909 O O . LEU B 1 197 ? 7.648 47.625 15.773 1 97.31 197 LEU B O 1
ATOM 5913 N N . ALA B 1 198 ? 8.992 46.562 17.203 1 98.12 198 ALA B N 1
ATOM 5914 C CA . ALA B 1 198 ? 9.391 47.75 17.922 1 98.12 198 ALA B CA 1
ATOM 5915 C C . ALA B 1 198 ? 10.133 48.719 17.016 1 98.12 198 ALA B C 1
ATOM 5917 O O . ALA B 1 198 ? 9.891 49.938 17.062 1 98.12 198 ALA B O 1
ATOM 5918 N N . ALA B 1 199 ? 11 48.188 16.25 1 97.56 199 ALA B N 1
ATOM 5919 C CA . ALA B 1 199 ? 11.773 49 15.328 1 97.56 199 ALA B CA 1
ATOM 5920 C C . ALA B 1 199 ? 10.867 49.688 14.297 1 97.56 199 ALA B C 1
ATOM 5922 O O . ALA B 1 199 ? 11.031 50.875 14.008 1 97.56 199 ALA B O 1
ATOM 5923 N N . ASP B 1 200 ? 10.008 48.969 13.773 1 97.31 200 ASP B N 1
ATOM 5924 C CA . ASP B 1 200 ? 9.07 49.5 12.797 1 97.31 200 ASP B CA 1
ATOM 5925 C C . ASP B 1 200 ? 8.141 50.531 13.453 1 97.31 200 ASP B C 1
ATOM 5927 O O . ASP B 1 200 ? 7.828 51.562 12.859 1 97.31 200 ASP B O 1
ATOM 5931 N N . ALA B 1 201 ? 7.676 50.188 14.641 1 97.69 201 ALA B N 1
ATOM 5932 C CA . ALA B 1 201 ? 6.781 51.062 15.391 1 97.69 201 ALA B CA 1
ATOM 5933 C C . ALA B 1 201 ? 7.449 52.406 15.68 1 97.69 201 ALA B C 1
ATOM 5935 O O . ALA B 1 201 ? 6.789 53.438 15.688 1 97.69 201 ALA B O 1
ATOM 5936 N N . ALA B 1 202 ? 8.672 52.406 15.953 1 98 202 ALA B N 1
ATOM 5937 C CA . ALA B 1 202 ? 9.406 53.656 16.234 1 98 202 ALA B CA 1
ATOM 5938 C C . ALA B 1 202 ? 9.266 54.625 15.07 1 98 202 ALA B C 1
ATOM 5940 O O . ALA B 1 202 ? 9.227 55.844 15.281 1 98 202 ALA B O 1
ATOM 5941 N N . LYS B 1 203 ? 9.102 54.156 13.906 1 97.44 203 LYS B N 1
ATOM 5942 C CA . LYS B 1 203 ? 9.016 54.969 12.711 1 97.44 203 LYS B CA 1
ATOM 5943 C C . LYS B 1 203 ? 7.562 55.312 12.383 1 97.44 203 LYS B C 1
ATOM 5945 O O . LYS B 1 203 ? 7.266 56.406 11.883 1 97.44 203 LYS B O 1
ATOM 5950 N N . ARG B 1 204 ? 6.664 54.375 12.711 1 96.94 204 ARG B N 1
ATOM 5951 C CA . ARG B 1 204 ? 5.344 54.469 12.094 1 96.94 204 ARG B CA 1
ATOM 5952 C C . ARG B 1 204 ? 4.254 54.625 13.156 1 96.94 204 ARG B C 1
ATOM 5954 O O . ARG B 1 204 ? 3.166 55.125 12.875 1 96.94 204 ARG B O 1
ATOM 5961 N N . GLN B 1 205 ? 4.477 54.094 14.32 1 96.38 205 GLN B N 1
ATOM 5962 C CA . GLN B 1 205 ? 3.465 54.062 15.375 1 96.38 205 GLN B CA 1
ATOM 5963 C C . GLN B 1 205 ? 4.109 54.031 16.75 1 96.38 205 GLN B C 1
ATOM 5965 O O . GLN B 1 205 ? 3.992 53.031 17.469 1 96.38 205 GLN B O 1
ATOM 5970 N N . PRO B 1 206 ? 4.617 55.094 17.188 1 96.88 206 PRO B N 1
ATOM 5971 C CA . PRO B 1 206 ? 5.492 55.125 18.359 1 96.88 206 PRO B CA 1
ATOM 5972 C C . PRO B 1 206 ? 4.82 54.594 19.609 1 96.88 206 PRO B C 1
ATOM 5974 O O . PRO B 1 206 ? 5.496 54.062 20.5 1 96.88 206 PRO B O 1
ATOM 5977 N N . SER B 1 207 ? 3.496 54.625 19.688 1 96.88 207 SER B N 1
ATOM 5978 C CA . SER B 1 207 ? 2.77 54.188 20.875 1 96.88 207 SER B CA 1
ATOM 5979 C C . SER B 1 207 ? 2.953 52.688 21.109 1 96.88 207 SER B C 1
ATOM 5981 O O . SER B 1 207 ? 2.684 52.188 22.203 1 96.88 207 SER B O 1
ATOM 5983 N N . LEU B 1 208 ? 3.428 51.969 20.141 1 98.31 208 LEU B N 1
ATOM 5984 C CA . LEU B 1 208 ? 3.541 50.5 20.25 1 98.31 208 LEU B CA 1
ATOM 5985 C C . LEU B 1 208 ? 4.969 50.094 20.594 1 98.31 208 LEU B C 1
ATOM 5987 O O . LEU B 1 208 ? 5.234 48.906 20.859 1 98.31 208 LEU B O 1
ATOM 5991 N N . VAL B 1 209 ? 5.914 51.031 20.609 1 98.44 209 VAL B N 1
ATOM 5992 C CA . VAL B 1 209 ? 7.32 50.688 20.812 1 98.44 209 VAL B CA 1
ATOM 5993 C C . VAL B 1 209 ? 7.504 50.062 22.188 1 98.44 209 VAL B C 1
ATOM 5995 O O . VAL B 1 209 ? 8.039 48.938 22.297 1 98.44 209 VAL B O 1
ATOM 5998 N N . ALA B 1 210 ? 7.078 50.688 23.219 1 98.38 210 ALA B N 1
ATOM 5999 C CA . ALA B 1 210 ? 7.297 50.219 24.578 1 98.38 210 ALA B CA 1
ATOM 6000 C C . ALA B 1 210 ? 6.582 48.906 24.812 1 98.38 210 ALA B C 1
ATOM 6002 O O . ALA B 1 210 ? 7.172 47.938 25.344 1 98.38 210 ALA B O 1
ATOM 6003 N N . PRO B 1 211 ? 5.262 48.812 24.422 1 98.38 211 PRO B N 1
ATOM 6004 C CA . PRO B 1 211 ? 4.602 47.5 24.562 1 98.38 211 PRO B CA 1
ATOM 6005 C C . PRO B 1 211 ? 5.344 46.375 23.844 1 98.38 211 PRO B C 1
ATOM 6007 O O . PRO B 1 211 ? 5.484 45.281 24.375 1 98.38 211 PRO B O 1
ATOM 6010 N N . ALA B 1 212 ? 5.812 46.656 22.625 1 98.69 212 ALA B N 1
ATOM 6011 C CA . ALA B 1 212 ? 6.531 45.656 21.828 1 98.69 212 ALA B CA 1
ATOM 6012 C C . ALA B 1 212 ? 7.832 45.25 22.531 1 98.69 212 ALA B C 1
ATOM 6014 O O . ALA B 1 212 ? 8.195 44.062 22.531 1 98.69 212 ALA B O 1
ATOM 6015 N N . LYS B 1 213 ? 8.523 46.156 23.047 1 98.69 213 LYS B N 1
ATOM 6016 C CA . LYS B 1 213 ? 9.773 45.875 23.734 1 98.69 213 LYS B CA 1
ATOM 6017 C C . LYS B 1 213 ? 9.539 45.062 25 1 98.69 213 LYS B C 1
ATOM 6019 O O . LYS B 1 213 ? 10.359 44.219 25.375 1 98.69 213 LYS B O 1
ATOM 6024 N N . ARG B 1 214 ? 8.461 45.344 25.734 1 98.56 214 ARG B N 1
ATOM 6025 C CA . ARG B 1 214 ? 8.125 44.562 26.922 1 98.56 214 ARG B CA 1
ATOM 6026 C C . ARG B 1 214 ? 7.832 43.094 26.562 1 98.56 214 ARG B C 1
ATOM 6028 O O . ARG B 1 214 ? 8.258 42.188 27.25 1 98.56 214 ARG B O 1
ATOM 6035 N N . ALA B 1 215 ? 7.102 43 25.438 1 98.62 215 ALA B N 1
ATOM 6036 C CA . ALA B 1 215 ? 6.832 41.625 24.953 1 98.62 215 ALA B CA 1
ATOM 6037 C C . ALA B 1 215 ? 8.125 40.938 24.547 1 98.62 215 ALA B C 1
ATOM 6039 O O . ALA B 1 215 ? 8.312 39.75 24.844 1 98.62 215 ALA B O 1
ATOM 6040 N N . GLN B 1 216 ? 9.023 41.656 23.859 1 98.69 216 GLN B N 1
ATOM 6041 C CA . GLN B 1 216 ? 10.32 41.125 23.438 1 98.69 216 GLN B CA 1
ATOM 6042 C C . GLN B 1 216 ? 11.125 40.625 24.641 1 98.69 216 GLN B C 1
ATOM 6044 O O . GLN B 1 216 ? 11.672 39.531 24.625 1 98.69 216 GLN B O 1
ATOM 6049 N N . ALA B 1 217 ? 11.18 41.438 25.625 1 98.75 217 ALA B N 1
ATOM 6050 C CA . ALA B 1 217 ? 11.945 41.125 26.828 1 98.75 217 ALA B CA 1
ATOM 6051 C C . ALA B 1 217 ? 11.359 39.906 27.547 1 98.75 217 ALA B C 1
ATOM 6053 O O . ALA B 1 217 ? 12.102 39.062 28.062 1 98.75 217 ALA B O 1
ATOM 6054 N N . ALA B 1 218 ? 10.055 39.875 27.625 1 98.69 218 ALA B N 1
ATOM 6055 C CA . ALA B 1 218 ? 9.398 38.719 28.266 1 98.69 218 ALA B CA 1
ATOM 6056 C C . ALA B 1 218 ? 9.711 37.438 27.516 1 98.69 218 ALA B C 1
ATOM 6058 O O . ALA B 1 218 ? 9.977 36.406 28.141 1 98.69 218 ALA B O 1
ATOM 6059 N N . ALA B 1 219 ? 9.641 37.5 26.172 1 98.69 219 ALA B N 1
ATOM 6060 C CA . ALA B 1 219 ? 9.961 36.312 25.359 1 98.69 219 ALA B CA 1
ATOM 6061 C C . ALA B 1 219 ? 11.406 35.875 25.562 1 98.69 219 ALA B C 1
ATOM 6063 O O . ALA B 1 219 ? 11.695 34.688 25.672 1 98.69 219 ALA B O 1
ATOM 6064 N N . ALA B 1 220 ? 12.289 36.812 25.625 1 98.81 220 ALA B N 1
ATOM 6065 C CA . ALA B 1 220 ? 13.703 36.531 25.828 1 98.81 220 ALA B CA 1
ATOM 6066 C C . ALA B 1 220 ? 13.938 35.875 27.203 1 98.81 220 ALA B C 1
ATOM 6068 O O . ALA B 1 220 ? 14.742 34.969 27.328 1 98.81 220 ALA B O 1
ATOM 6069 N N . ALA B 1 221 ? 13.297 36.406 28.188 1 98.75 221 ALA B N 1
ATOM 6070 C CA . ALA B 1 221 ? 13.438 35.844 29.547 1 98.75 221 ALA B CA 1
ATOM 6071 C C . ALA B 1 221 ? 12.906 34.438 29.625 1 98.75 221 ALA B C 1
ATOM 6073 O O . ALA B 1 221 ? 13.484 33.594 30.297 1 98.75 221 ALA B O 1
ATOM 6074 N N . PHE B 1 222 ? 11.797 34.188 29.031 1 98.69 222 PHE B N 1
ATOM 6075 C CA . PHE B 1 222 ? 11.219 32.844 29 1 98.69 222 PHE B CA 1
ATOM 6076 C C . PHE B 1 222 ? 12.156 31.875 28.297 1 98.69 222 PHE B C 1
ATOM 6078 O O . PHE B 1 222 ? 12.367 30.766 28.781 1 98.69 222 PHE B O 1
ATOM 6085 N N . LYS B 1 223 ? 12.711 32.312 27.141 1 98.75 223 LYS B N 1
ATOM 6086 C CA . LYS B 1 223 ? 13.695 31.516 26.422 1 98.75 223 LYS B CA 1
ATOM 6087 C C . LYS B 1 223 ? 14.883 31.156 27.312 1 98.75 223 LYS B C 1
ATOM 6089 O O . LYS B 1 223 ? 15.312 30 27.344 1 98.75 223 LYS B O 1
ATOM 6094 N N . ALA B 1 224 ? 15.414 32.125 27.953 1 98.75 224 ALA B N 1
ATOM 6095 C CA . ALA B 1 224 ? 16.562 31.938 28.828 1 98.75 224 ALA B CA 1
ATOM 6096 C C . ALA B 1 224 ? 16.234 30.953 29.953 1 98.75 224 ALA B C 1
ATOM 6098 O O . ALA B 1 224 ? 17.078 30.141 30.328 1 98.75 224 ALA B O 1
ATOM 6099 N N . TRP B 1 225 ? 15.102 31.094 30.484 1 98.75 225 TRP B N 1
ATOM 6100 C CA . TRP B 1 225 ? 14.664 30.172 31.516 1 98.75 225 TRP B CA 1
ATOM 6101 C C . TRP B 1 225 ? 14.625 28.734 31 1 98.75 225 TRP B C 1
ATOM 6103 O O . TRP B 1 225 ? 15.117 27.812 31.656 1 98.75 225 TRP B O 1
ATOM 6113 N N . LEU B 1 226 ? 14.062 28.531 29.859 1 98.75 226 LEU B N 1
ATOM 6114 C CA . LEU B 1 226 ? 13.992 27.203 29.25 1 98.75 226 LEU B CA 1
ATOM 6115 C C . LEU B 1 226 ? 15.391 26.656 29 1 98.75 226 LEU B C 1
ATOM 6117 O O . LEU B 1 226 ? 15.633 25.453 29.188 1 98.75 226 LEU B O 1
ATOM 6121 N N . GLU B 1 227 ? 16.281 27.484 28.516 1 98.62 227 GLU B N 1
ATOM 6122 C CA . GLU B 1 227 ? 17.656 27.078 28.281 1 98.62 227 GLU B CA 1
ATOM 6123 C C . GLU B 1 227 ? 18.312 26.578 29.562 1 98.62 227 GLU B C 1
ATOM 6125 O O . GLU B 1 227 ? 19.172 25.688 29.516 1 98.62 227 GLU B O 1
ATOM 6130 N N . GLY B 1 228 ? 17.891 27.047 30.578 1 98.25 228 GLY B N 1
ATOM 6131 C CA . GLY B 1 228 ? 18.469 26.672 31.859 1 98.25 228 GLY B CA 1
ATOM 6132 C C . GLY B 1 228 ? 17.938 25.359 32.375 1 98.25 228 GLY B C 1
ATOM 6133 O O . GLY B 1 228 ? 18.578 24.719 33.219 1 98.25 228 GLY B O 1
ATOM 6134 N N . ILE B 1 229 ? 16.812 24.844 31.859 1 97.81 229 ILE B N 1
ATOM 6135 C CA . ILE B 1 229 ? 16.219 23.688 32.531 1 97.81 229 ILE B CA 1
ATOM 6136 C C . ILE B 1 229 ? 16.094 22.531 31.531 1 97.81 229 ILE B C 1
ATOM 6138 O O . ILE B 1 229 ? 15.867 21.375 31.938 1 97.81 229 ILE B O 1
ATOM 6142 N N . GLU B 1 230 ? 16.141 22.734 30.25 1 97.12 230 GLU B N 1
ATOM 6143 C CA . GLU B 1 230 ? 15.734 21.766 29.25 1 97.12 230 GLU B CA 1
ATOM 6144 C C . GLU B 1 230 ? 16.547 20.469 29.344 1 97.12 230 GLU B C 1
ATOM 6146 O O . GLU B 1 230 ? 16.031 19.375 29.125 1 97.12 230 GLU B O 1
ATOM 6151 N N . ALA B 1 231 ? 17.812 20.484 29.703 1 96.44 231 ALA B N 1
ATOM 6152 C CA . ALA B 1 231 ? 18.703 19.328 29.766 1 96.44 231 ALA B CA 1
ATOM 6153 C C . ALA B 1 231 ? 18.281 18.344 30.859 1 96.44 231 ALA B C 1
ATOM 6155 O O . ALA B 1 231 ? 18.562 17.156 30.781 1 96.44 231 ALA B O 1
ATOM 6156 N N . GLY B 1 232 ? 17.625 18.875 31.875 1 97.5 232 GLY B N 1
ATOM 6157 C CA . GLY B 1 232 ? 17.234 18.047 33 1 97.5 232 GLY B CA 1
ATOM 6158 C C . GLY B 1 232 ? 15.828 17.484 32.875 1 97.5 232 GLY B C 1
ATOM 6159 O O . GLY B 1 232 ? 15.398 16.688 33.688 1 97.5 232 GLY B O 1
ATOM 6160 N N . LEU B 1 233 ? 15.125 17.828 31.812 1 97.81 233 LEU B N 1
ATOM 6161 C CA . LEU B 1 233 ? 13.742 17.406 31.625 1 97.81 233 LEU B CA 1
ATOM 6162 C C . LEU B 1 233 ? 13.672 16.016 31.031 1 97.81 233 LEU B C 1
ATOM 6164 O O . LEU B 1 233 ? 14.586 15.594 30.312 1 97.81 233 LEU B O 1
ATOM 6168 N N . PRO B 1 234 ? 12.602 15.258 31.375 1 97.12 234 PRO B N 1
ATOM 6169 C CA . PRO B 1 234 ? 12.391 14 30.641 1 97.12 234 PRO B CA 1
ATOM 6170 C C . PRO B 1 234 ? 12.336 14.203 29.125 1 97.12 234 PRO B C 1
ATOM 6172 O O . PRO B 1 234 ? 11.703 15.148 28.656 1 97.12 234 PRO B O 1
ATOM 6175 N N . ALA B 1 235 ? 12.812 13.422 28.375 1 95.12 235 ALA B N 1
ATOM 6176 C CA . ALA B 1 235 ? 13.164 13.68 26.969 1 95.12 235 ALA B CA 1
ATOM 6177 C C . ALA B 1 235 ? 11.93 13.609 26.078 1 95.12 235 ALA B C 1
ATOM 6179 O O . ALA B 1 235 ? 11.688 14.508 25.281 1 95.12 235 ALA B O 1
ATOM 6180 N N . TYR B 1 236 ? 11.078 12.547 26.234 1 97.62 236 TYR B N 1
ATOM 6181 C CA . TYR B 1 236 ? 10.07 12.203 25.234 1 97.62 236 TYR B CA 1
ATOM 6182 C C . TYR B 1 236 ? 8.844 13.102 25.375 1 97.62 236 TYR B C 1
ATOM 6184 O O . TYR B 1 236 ? 8.328 13.289 26.484 1 97.62 236 TYR B O 1
ATOM 6192 N N . GLY B 1 237 ? 8.383 13.656 24.266 1 97.69 237 GLY B N 1
ATOM 6193 C CA . GLY B 1 237 ? 7.238 14.547 24.25 1 97.69 237 GLY B CA 1
ATOM 6194 C C . GLY B 1 237 ? 5.977 13.883 23.734 1 97.69 237 GLY B C 1
ATOM 6195 O O . GLY B 1 237 ? 4.91 14.5 23.703 1 97.69 237 GLY B O 1
ATOM 6196 N N . GLY B 1 238 ? 5.996 12.609 23.344 1 98.38 238 GLY B N 1
ATOM 6197 C CA . GLY B 1 238 ? 4.848 11.922 22.781 1 98.38 238 GLY B CA 1
ATOM 6198 C C . GLY B 1 238 ? 3.766 11.625 23.797 1 98.38 238 GLY B C 1
ATOM 6199 O O . GLY B 1 238 ? 3.988 11.758 25.016 1 98.38 238 GLY B O 1
ATOM 6200 N N . VAL B 1 239 ? 2.613 11.156 23.344 1 98.44 239 VAL B N 1
ATOM 6201 C CA . VAL B 1 239 ? 1.462 10.945 24.219 1 98.44 239 VAL B CA 1
ATOM 6202 C C . VAL B 1 239 ? 1.422 9.492 24.688 1 98.44 239 VAL B C 1
ATOM 6204 O O . VAL B 1 239 ? 0.596 9.125 25.531 1 98.44 239 VAL B O 1
ATOM 6207 N N . GLY B 1 240 ? 2.293 8.648 24.172 1 98.62 240 GLY B N 1
ATOM 6208 C CA . GLY B 1 240 ? 2.273 7.223 24.484 1 98.62 240 GLY B CA 1
ATOM 6209 C C . GLY B 1 240 ? 1.46 6.41 23.5 1 98.62 240 GLY B C 1
ATOM 6210 O O . GLY B 1 240 ? 0.444 6.883 22.984 1 98.62 240 GLY B O 1
ATOM 6211 N N . ALA B 1 241 ? 1.89 5.223 23.234 1 98.44 241 ALA B N 1
ATOM 6212 C CA . ALA B 1 241 ? 1.34 4.367 22.188 1 98.44 241 ALA B CA 1
ATOM 6213 C C . ALA B 1 241 ? -0.156 4.148 22.391 1 98.44 241 ALA B C 1
ATOM 6215 O O . ALA B 1 241 ? -0.939 4.254 21.438 1 98.44 241 ALA B O 1
ATOM 6216 N N . GLU B 1 242 ? -0.591 3.844 23.578 1 98.69 242 GLU B N 1
ATOM 6217 C CA . GLU B 1 242 ? -1.99 3.527 23.859 1 98.69 242 GLU B CA 1
ATOM 6218 C C . GLU B 1 242 ? -2.879 4.754 23.672 1 98.69 242 GLU B C 1
ATOM 6220 O O . GLU B 1 242 ? -3.955 4.66 23.078 1 98.69 242 GLU B O 1
ATOM 6225 N N . ASN B 1 243 ? -2.434 5.883 24.172 1 98.88 243 ASN B N 1
ATOM 6226 C CA . ASN B 1 243 ? -3.193 7.121 24.016 1 98.88 243 ASN B CA 1
ATOM 6227 C C . ASN B 1 243 ? -3.25 7.566 22.562 1 98.88 243 ASN B C 1
ATOM 6229 O O . ASN B 1 243 ? -4.27 8.086 22.109 1 98.88 243 ASN B O 1
ATOM 6233 N N . TYR B 1 244 ? -2.1 7.367 21.906 1 98.75 244 TYR B N 1
ATOM 6234 C CA . TYR B 1 244 ? -2.076 7.703 20.484 1 98.75 244 TYR B CA 1
ATOM 6235 C C . TYR B 1 244 ? -3.098 6.879 19.703 1 98.75 244 TYR B C 1
ATOM 6237 O O . TYR B 1 244 ? -3.855 7.418 18.906 1 98.75 244 TYR B O 1
ATOM 6245 N N . ALA B 1 245 ? -3.113 5.598 19.969 1 98.75 245 ALA B N 1
ATOM 6246 C CA . ALA B 1 245 ? -4.086 4.711 19.328 1 98.75 245 ALA B CA 1
ATOM 6247 C C . ALA B 1 245 ? -5.512 5.148 19.641 1 98.75 245 ALA B C 1
ATOM 6249 O O . ALA B 1 245 ? -6.379 5.137 18.766 1 98.75 245 ALA B O 1
ATOM 6250 N N . TRP B 1 246 ? -5.758 5.48 20.875 1 98.69 246 TRP B N 1
ATOM 6251 C CA . TRP B 1 246 ? -7.078 5.941 21.297 1 98.69 246 TRP B CA 1
ATOM 6252 C C . TRP B 1 246 ? -7.48 7.203 20.531 1 98.69 246 TRP B C 1
ATOM 6254 O O . TRP B 1 246 ? -8.617 7.324 20.078 1 98.69 246 TRP B O 1
ATOM 6264 N N . TYR B 1 247 ? -6.57 8.164 20.375 1 98.62 247 TYR B N 1
ATOM 6265 C CA . TYR B 1 247 ? -6.828 9.422 19.688 1 98.62 247 TYR B CA 1
ATOM 6266 C C . TYR B 1 247 ? -7.18 9.18 18.219 1 98.62 247 TYR B C 1
ATOM 6268 O O . TYR B 1 247 ? -8.148 9.742 17.703 1 98.62 247 TYR B O 1
ATOM 6276 N N . LEU B 1 248 ? -6.414 8.344 17.578 1 98.56 248 LEU B N 1
ATOM 6277 C CA . LEU B 1 248 ? -6.691 8.031 16.172 1 98.56 248 LEU B CA 1
ATOM 6278 C C . LEU B 1 248 ? -8.094 7.445 16.016 1 98.56 248 LEU B C 1
ATOM 6280 O O . LEU B 1 248 ? -8.836 7.844 15.117 1 98.56 248 LEU B O 1
ATOM 6284 N N . ARG B 1 249 ? -8.445 6.598 16.922 1 98.5 249 ARG B N 1
ATOM 6285 C CA . ARG B 1 249 ? -9.695 5.848 16.781 1 98.5 249 ARG B CA 1
ATOM 6286 C C . ARG B 1 249 ? -10.891 6.699 17.203 1 98.5 249 ARG B C 1
ATOM 6288 O O . ARG B 1 249 ? -11.938 6.66 16.547 1 98.5 249 ARG B O 1
ATOM 6295 N N . HIS B 1 250 ? -10.742 7.461 18.25 1 98.5 250 HIS B N 1
ATOM 6296 C CA . HIS B 1 250 ? -11.93 8.008 18.891 1 98.5 250 HIS B CA 1
ATOM 6297 C C . HIS B 1 250 ? -12.07 9.5 18.594 1 98.5 250 HIS B C 1
ATOM 6299 O O . HIS B 1 250 ? -13.156 10.07 18.766 1 98.5 250 HIS B O 1
ATOM 6305 N N . VAL B 1 251 ? -11.016 10.172 18.219 1 98.69 251 VAL B N 1
ATOM 6306 C CA . VAL B 1 251 ? -11.086 11.586 17.875 1 98.69 251 VAL B CA 1
ATOM 6307 C C . VAL B 1 251 ? -11.039 11.766 16.359 1 98.69 251 VAL B C 1
ATOM 6309 O O . VAL B 1 251 ? -11.953 12.328 15.766 1 98.69 251 VAL B O 1
ATOM 6312 N N . LEU B 1 252 ? -10.039 11.133 15.742 1 98.69 252 LEU B N 1
ATOM 6313 C CA . LEU B 1 252 ? -9.914 11.258 14.297 1 98.69 252 LEU B CA 1
ATOM 6314 C C . LEU B 1 252 ? -10.844 10.289 13.578 1 98.69 252 LEU B C 1
ATOM 6316 O O . LEU B 1 252 ? -11.07 10.414 12.375 1 98.69 252 LEU B O 1
ATOM 6320 N N . LEU B 1 253 ? -11.422 9.289 14.344 1 98.69 253 LEU B N 1
ATOM 6321 C CA . LEU B 1 253 ? -12.297 8.25 13.82 1 98.69 253 LEU B CA 1
ATOM 6322 C C . LEU B 1 253 ? -11.641 7.52 12.656 1 98.69 253 LEU B C 1
ATOM 6324 O O . LEU B 1 253 ? -12.258 7.328 11.609 1 98.69 253 LEU B O 1
ATOM 6328 N N . LEU B 1 254 ? -10.383 7.199 12.797 1 98.62 254 LEU B N 1
ATOM 6329 C CA . LEU B 1 254 ? -9.602 6.426 11.844 1 98.62 254 LEU B CA 1
ATOM 6330 C C . LEU B 1 254 ? -9.727 4.93 12.125 1 98.62 254 LEU B C 1
ATOM 6332 O O . LEU B 1 254 ? -9.367 4.469 13.211 1 98.62 254 LEU B O 1
ATOM 6336 N N . PRO B 1 255 ? -10.25 4.176 11.219 1 98.38 255 PRO B N 1
ATOM 6337 C CA . PRO B 1 255 ? -10.477 2.75 11.461 1 98.38 255 PRO B CA 1
ATOM 6338 C C . PRO B 1 255 ? -9.234 1.901 11.211 1 98.38 255 PRO B C 1
ATOM 6340 O O . PRO B 1 255 ? -9.328 0.817 10.633 1 98.38 255 PRO B O 1
ATOM 6343 N N . TYR B 1 256 ? -8.062 2.367 11.508 1 98.44 256 TYR B N 1
ATOM 6344 C CA . TYR B 1 256 ? -6.781 1.665 11.422 1 98.44 256 TYR B CA 1
ATOM 6345 C C . TYR B 1 256 ? -6.004 1.783 12.727 1 98.44 256 TYR B C 1
ATOM 6347 O O . TYR B 1 256 ? -6.016 2.836 13.367 1 98.44 256 TYR B O 1
ATOM 6355 N N . THR B 1 257 ? -5.316 0.757 13.125 1 98.31 257 THR B N 1
ATOM 6356 C CA . THR B 1 257 ? -4.402 0.798 14.258 1 98.31 257 THR B CA 1
ATOM 6357 C C . THR B 1 257 ? -3.059 1.399 13.852 1 98.31 257 THR B C 1
ATOM 6359 O O . THR B 1 257 ? -2.725 1.434 12.664 1 98.31 257 THR B O 1
ATOM 6362 N N . PRO B 1 258 ? -2.271 1.896 14.828 1 98.62 258 PRO B N 1
ATOM 6363 C CA . PRO B 1 258 ? -0.931 2.391 14.5 1 98.62 258 PRO B CA 1
ATOM 6364 C C . PRO B 1 258 ? -0.075 1.349 13.781 1 98.62 258 PRO B C 1
ATOM 6366 O O . PRO B 1 258 ? 0.717 1.695 12.906 1 98.62 258 PRO B O 1
ATOM 6369 N N . GLU B 1 259 ? -0.266 0.1 14.086 1 98.25 259 GLU B N 1
ATOM 6370 C CA . GLU B 1 259 ? 0.503 -0.953 13.43 1 98.25 259 GLU B CA 1
ATOM 6371 C C . GLU B 1 259 ? 0.094 -1.103 11.969 1 98.25 259 GLU B C 1
ATOM 6373 O O . GLU B 1 259 ? 0.946 -1.284 11.094 1 98.25 259 GLU B O 1
ATOM 6378 N N . GLU B 1 260 ? -1.183 -1.086 11.703 1 98.62 260 GLU B N 1
ATOM 6379 C CA . GLU B 1 260 ? -1.643 -1.126 10.32 1 98.62 260 GLU B CA 1
ATOM 6380 C C . GLU B 1 260 ? -1.148 0.088 9.539 1 98.62 260 GLU B C 1
ATOM 6382 O O . GLU B 1 260 ? -0.781 -0.028 8.367 1 98.62 260 GLU B O 1
ATOM 6387 N N . VAL B 1 261 ? -1.137 1.281 10.18 1 98.88 261 VAL B N 1
ATOM 6388 C CA . VAL B 1 261 ? -0.632 2.502 9.555 1 98.88 261 VAL B CA 1
ATOM 6389 C C . VAL B 1 261 ? 0.841 2.328 9.195 1 98.88 261 VAL B C 1
ATOM 6391 O O . VAL B 1 261 ? 1.273 2.732 8.117 1 98.88 261 VAL B O 1
ATOM 6394 N N . ARG B 1 262 ? 1.593 1.721 10.109 1 98.62 262 ARG B N 1
ATOM 6395 C CA . ARG B 1 262 ? 3.008 1.468 9.852 1 98.62 262 ARG B CA 1
ATOM 6396 C C . ARG B 1 262 ? 3.193 0.585 8.625 1 98.62 262 ARG B C 1
ATOM 6398 O O . ARG B 1 262 ? 4.02 0.883 7.762 1 98.62 262 ARG B O 1
ATOM 6405 N N . VAL B 1 263 ? 2.389 -0.475 8.508 1 98.5 263 VAL B N 1
ATOM 6406 C CA . VAL B 1 263 ? 2.508 -1.459 7.441 1 98.5 263 VAL B CA 1
ATOM 6407 C C . VAL B 1 263 ? 2.156 -0.812 6.102 1 98.5 263 VAL B C 1
ATOM 6409 O O . VAL B 1 263 ? 2.906 -0.935 5.133 1 98.5 263 VAL B O 1
ATOM 6412 N N . ILE B 1 264 ? 1.076 -0.069 6.039 1 97.88 264 ILE B N 1
ATOM 6413 C CA . ILE B 1 264 ? 0.609 0.57 4.816 1 97.88 264 ILE B CA 1
ATOM 6414 C C . ILE B 1 264 ? 1.565 1.694 4.422 1 97.88 264 ILE B C 1
ATOM 6416 O O . ILE B 1 264 ? 1.812 1.923 3.236 1 97.88 264 ILE B O 1
ATOM 6420 N N . GLY B 1 265 ? 2.047 2.4 5.445 1 98.62 265 GLY B N 1
ATOM 6421 C CA . GLY B 1 265 ? 2.967 3.498 5.188 1 98.62 265 GLY B CA 1
ATOM 6422 C C . GLY B 1 265 ? 4.289 3.041 4.602 1 98.62 265 GLY B C 1
ATOM 6423 O O . GLY B 1 265 ? 4.801 3.656 3.662 1 98.62 265 GLY B O 1
ATOM 6424 N N . GLU B 1 266 ? 4.844 1.952 5.152 1 98.56 266 GLU B N 1
ATOM 6425 C CA . GLU B 1 266 ? 6.102 1.423 4.633 1 98.56 266 GLU B CA 1
ATOM 6426 C C . GLU B 1 266 ? 5.938 0.907 3.207 1 98.56 266 GLU B C 1
ATOM 6428 O O . GLU B 1 266 ? 6.812 1.112 2.363 1 98.56 266 GLU B O 1
ATOM 6433 N N . ARG B 1 267 ? 4.812 0.26 2.963 1 98.75 267 ARG B N 1
ATOM 6434 C CA . ARG B 1 267 ? 4.523 -0.208 1.611 1 98.75 267 ARG B CA 1
ATOM 6435 C C . ARG B 1 267 ? 4.445 0.959 0.633 1 98.75 267 ARG B C 1
ATOM 6437 O O . ARG B 1 267 ? 4.98 0.886 -0.474 1 98.75 267 ARG B O 1
ATOM 6444 N N . GLU B 1 268 ? 3.787 2.049 1.043 1 98.81 268 GLU B N 1
ATOM 6445 C CA . GLU B 1 268 ? 3.684 3.225 0.184 1 98.81 268 GLU B CA 1
ATOM 6446 C C . GLU B 1 268 ? 5.055 3.838 -0.083 1 98.81 268 GLU B C 1
ATOM 6448 O O . GLU B 1 268 ? 5.336 4.285 -1.196 1 98.81 268 GLU B O 1
ATOM 6453 N N . TYR B 1 269 ? 5.902 3.877 0.933 1 98.81 269 TYR B N 1
ATOM 6454 C CA . TYR B 1 269 ? 7.258 4.398 0.775 1 98.81 269 TYR B CA 1
ATOM 6455 C C . TYR B 1 269 ? 8.016 3.629 -0.298 1 98.81 269 TYR B C 1
ATOM 6457 O O . TYR B 1 269 ? 8.617 4.23 -1.194 1 98.81 269 TYR B O 1
ATOM 6465 N N . GLN B 1 270 ? 7.926 2.32 -0.271 1 98.81 270 GLN B N 1
ATOM 6466 C CA . GLN B 1 270 ? 8.602 1.441 -1.222 1 98.81 270 GLN B CA 1
ATOM 6467 C C . GLN B 1 270 ? 8.062 1.646 -2.635 1 98.81 270 GLN B C 1
ATOM 6469 O O . GLN B 1 270 ? 8.836 1.74 -3.59 1 98.81 270 GLN B O 1
ATOM 6474 N N . ARG B 1 271 ? 6.766 1.766 -2.75 1 98.69 271 ARG B N 1
ATOM 6475 C CA . ARG B 1 271 ? 6.145 1.957 -4.055 1 98.69 271 ARG B CA 1
ATOM 6476 C C . ARG B 1 271 ? 6.559 3.289 -4.672 1 98.69 271 ARG B C 1
ATOM 6478 O O . ARG B 1 271 ? 6.918 3.35 -5.848 1 98.69 271 ARG B O 1
ATOM 6485 N N . GLN B 1 272 ? 6.512 4.383 -3.848 1 98.75 272 GLN B N 1
ATOM 6486 C CA . GLN B 1 272 ? 6.863 5.711 -4.332 1 98.75 272 GLN B CA 1
ATOM 6487 C C . GLN B 1 272 ? 8.312 5.758 -4.816 1 98.75 272 GLN B C 1
ATOM 6489 O O . GLN B 1 272 ? 8.609 6.355 -5.852 1 98.75 272 GLN B O 1
ATOM 6494 N N . LEU B 1 273 ? 9.188 5.105 -4.109 1 98.81 273 LEU B N 1
ATOM 6495 C CA . LEU B 1 273 ? 10.602 5.086 -4.488 1 98.81 273 LEU B CA 1
ATOM 6496 C C . LEU B 1 273 ? 10.805 4.293 -5.777 1 98.81 273 LEU B C 1
ATOM 6498 O O . LEU B 1 273 ? 11.562 4.715 -6.652 1 98.81 273 LEU B O 1
ATOM 6502 N N . ALA B 1 274 ? 10.109 3.137 -5.883 1 98.75 274 ALA B N 1
ATOM 6503 C CA . ALA B 1 274 ? 10.211 2.348 -7.105 1 98.75 274 ALA B CA 1
ATOM 6504 C C . ALA B 1 274 ? 9.727 3.143 -8.312 1 98.75 274 ALA B C 1
ATOM 6506 O O . ALA B 1 274 ? 10.398 3.188 -9.344 1 98.75 274 ALA B O 1
ATOM 6507 N N . PHE B 1 275 ? 8.617 3.82 -8.172 1 98.62 275 PHE B N 1
ATOM 6508 C CA . PHE B 1 275 ? 8.047 4.59 -9.273 1 98.62 275 PHE B CA 1
ATOM 6509 C C . PHE B 1 275 ? 8.938 5.781 -9.617 1 98.62 275 PHE B C 1
ATOM 6511 O O . PHE B 1 275 ? 9.102 6.117 -10.797 1 98.62 275 PHE B O 1
ATOM 6518 N N . LEU B 1 276 ? 9.516 6.367 -8.555 1 98.69 276 LEU B N 1
ATOM 6519 C CA . LEU B 1 276 ? 10.445 7.469 -8.781 1 98.69 276 LEU B CA 1
ATOM 6520 C C . LEU B 1 276 ? 11.633 7.012 -9.625 1 98.69 276 LEU B C 1
ATOM 6522 O O . LEU B 1 276 ? 12 7.676 -10.594 1 98.69 276 LEU B O 1
ATOM 6526 N N . LYS B 1 277 ? 12.172 5.863 -9.312 1 98.75 277 LYS B N 1
ATOM 6527 C CA . LYS B 1 277 ? 13.367 5.398 -10.016 1 98.75 277 LYS B CA 1
ATOM 6528 C C . LYS B 1 277 ? 13.039 4.984 -11.445 1 98.75 277 LYS B C 1
ATOM 6530 O O . LYS B 1 277 ? 13.852 5.176 -12.352 1 98.75 277 LYS B O 1
ATOM 6535 N N . ILE B 1 278 ? 11.859 4.453 -11.664 1 98.75 278 ILE B N 1
ATOM 6536 C CA . ILE B 1 278 ? 11.414 4.152 -13.023 1 98.75 278 ILE B CA 1
ATOM 6537 C C . ILE B 1 278 ? 11.273 5.445 -13.82 1 98.75 278 ILE B C 1
ATOM 6539 O O . ILE B 1 278 ? 11.75 5.543 -14.953 1 98.75 278 ILE B O 1
ATOM 6543 N N . GLU B 1 279 ? 10.656 6.477 -13.195 1 98 279 GLU B N 1
ATOM 6544 C CA . GLU B 1 279 ? 10.453 7.77 -13.844 1 98 279 GLU B CA 1
ATOM 6545 C C . GLU B 1 279 ? 11.789 8.43 -14.188 1 98 279 GLU B C 1
ATOM 6547 O O . GLU B 1 279 ? 11.953 8.984 -15.273 1 98 279 GLU B O 1
ATOM 6552 N N . GLU B 1 280 ? 12.719 8.367 -13.234 1 98.31 280 GLU B N 1
ATOM 6553 C CA . GLU B 1 280 ? 14.031 8.969 -13.453 1 98.31 280 GLU B CA 1
ATOM 6554 C C . GLU B 1 280 ? 14.75 8.32 -14.633 1 98.31 280 GLU B C 1
ATOM 6556 O O . GLU B 1 280 ? 15.383 9.008 -15.438 1 98.31 280 GLU B O 1
ATOM 6561 N N . HIS B 1 281 ? 14.641 7.027 -14.719 1 98.56 281 HIS B N 1
ATOM 6562 C CA . HIS B 1 281 ? 15.258 6.316 -15.836 1 98.56 281 HIS B CA 1
ATOM 6563 C C . HIS B 1 281 ? 14.562 6.637 -17.156 1 98.56 281 HIS B C 1
ATOM 6565 O O . HIS B 1 281 ? 15.219 6.887 -18.156 1 98.56 281 HIS B O 1
ATOM 6571 N N . ARG B 1 282 ? 13.266 6.633 -17.125 1 97.62 282 ARG B N 1
ATOM 6572 C CA . ARG B 1 282 ? 12.445 6.93 -18.281 1 97.62 282 ARG B CA 1
ATOM 6573 C C . ARG B 1 282 ? 12.781 8.297 -18.859 1 97.62 282 ARG B C 1
ATOM 6575 O O . ARG B 1 282 ? 12.805 8.477 -20.078 1 97.62 282 ARG B O 1
ATOM 6582 N N . ASP B 1 283 ? 13.07 9.211 -17.984 1 97.12 283 ASP B N 1
ATOM 6583 C CA . ASP B 1 283 ? 13.227 10.609 -18.406 1 97.12 283 ASP B CA 1
ATOM 6584 C C . ASP B 1 283 ? 14.664 11.078 -18.188 1 97.12 283 ASP B C 1
ATOM 6586 O O . ASP B 1 283 ? 14.906 12.273 -18 1 97.12 283 ASP B O 1
ATOM 6590 N N . ARG B 1 284 ? 15.602 10.172 -18.172 1 96.75 284 ARG B N 1
ATOM 6591 C CA . ARG B 1 284 ? 16.984 10.422 -17.797 1 96.75 284 ARG B CA 1
ATOM 6592 C C . ARG B 1 284 ? 17.625 11.453 -18.719 1 96.75 284 ARG B C 1
ATOM 6594 O O . ARG B 1 284 ? 18.562 12.156 -18.312 1 96.75 284 ARG B O 1
ATOM 6601 N N . ALA B 1 285 ? 17.125 11.633 -19.906 1 97 285 ALA B N 1
ATOM 6602 C CA . ALA B 1 285 ? 17.734 12.531 -20.891 1 97 285 ALA B CA 1
ATOM 6603 C C . ALA B 1 285 ? 17.203 13.953 -20.734 1 97 285 ALA B C 1
ATOM 6605 O O . ALA B 1 285 ? 17.703 14.883 -21.359 1 97 285 ALA B O 1
ATOM 6606 N N . ILE B 1 286 ? 16.188 14.164 -19.922 1 97.56 286 ILE B N 1
ATOM 6607 C CA . ILE B 1 286 ? 15.555 15.461 -19.719 1 97.56 286 ILE B CA 1
ATOM 6608 C C . ILE B 1 286 ? 16.078 16.094 -18.438 1 97.56 286 ILE B C 1
ATOM 6610 O O . ILE B 1 286 ? 15.977 15.5 -17.359 1 97.56 286 ILE B O 1
ATOM 6614 N N . PRO B 1 287 ? 16.625 17.25 -18.484 1 97.12 287 PRO B N 1
ATOM 6615 C CA . PRO B 1 287 ? 17.109 17.891 -17.266 1 97.12 287 PRO B CA 1
ATOM 6616 C C . PRO B 1 287 ? 15.984 18.422 -16.375 1 97.12 287 PRO B C 1
ATOM 6618 O O . PRO B 1 287 ? 14.93 18.797 -16.875 1 97.12 287 PRO B O 1
ATOM 6621 N N . MET B 1 288 ? 16.203 18.453 -15.109 1 97.06 288 MET B N 1
ATOM 6622 C CA . MET B 1 288 ? 15.305 19.125 -14.172 1 97.06 288 MET B CA 1
ATOM 6623 C C . MET B 1 288 ? 15.242 20.625 -14.438 1 97.06 288 MET B C 1
ATOM 6625 O O . MET B 1 288 ? 16.266 21.266 -14.648 1 97.06 288 MET B O 1
ATOM 6629 N N . PRO B 1 289 ? 14.055 21.188 -14.477 1 97.19 289 PRO B N 1
ATOM 6630 C CA . PRO B 1 289 ? 13.984 22.625 -14.664 1 97.19 289 PRO B CA 1
ATOM 6631 C C . PRO B 1 289 ? 14.68 23.406 -13.547 1 97.19 289 PRO B C 1
ATOM 6633 O O . PRO B 1 289 ? 14.617 23 -12.375 1 97.19 289 PRO B O 1
ATOM 6636 N N . GLU B 1 290 ? 15.281 24.547 -13.898 1 96.75 290 GLU B N 1
ATOM 6637 C CA . GLU B 1 290 ? 15.891 25.406 -12.891 1 96.75 290 GLU B CA 1
ATOM 6638 C C . GLU B 1 290 ? 14.828 26.156 -12.094 1 96.75 290 GLU B C 1
ATOM 6640 O O . GLU B 1 290 ? 13.789 26.531 -12.633 1 96.75 290 GLU B O 1
ATOM 6645 N N . PRO B 1 291 ? 15.109 26.391 -10.844 1 97 291 PRO B N 1
ATOM 6646 C CA . PRO B 1 291 ? 14.172 27.203 -10.062 1 97 291 PRO B CA 1
ATOM 6647 C C . PRO B 1 291 ? 14.094 28.641 -10.547 1 97 291 PRO B C 1
ATOM 6649 O O . PRO B 1 291 ? 15.109 29.219 -10.945 1 97 291 PRO B O 1
ATOM 6652 N N . VAL B 1 292 ? 12.938 29.172 -10.516 1 97.38 292 VAL B N 1
ATOM 6653 C CA . VAL B 1 292 ? 12.797 30.594 -10.805 1 97.38 292 VAL B CA 1
ATOM 6654 C C . VAL B 1 292 ? 13.594 31.406 -9.789 1 97.38 292 VAL B C 1
ATOM 6656 O O . VAL B 1 292 ? 13.781 30.984 -8.648 1 97.38 292 VAL B O 1
ATOM 6659 N N . LYS B 1 293 ? 13.945 32.625 -10.164 1 95.44 293 LYS B N 1
ATOM 6660 C CA . LYS B 1 293 ? 14.906 33.375 -9.359 1 95.44 293 LYS B CA 1
ATOM 6661 C C . LYS B 1 293 ? 14.273 34.656 -8.773 1 95.44 293 LYS B C 1
ATOM 6663 O O . LYS B 1 293 ? 14.805 35.219 -7.832 1 95.44 293 LYS B O 1
ATOM 6668 N N . THR B 1 294 ? 13.133 35.094 -9.312 1 95.44 294 THR B N 1
ATOM 6669 C CA . THR B 1 294 ? 12.523 36.312 -8.852 1 95.44 294 THR B CA 1
ATOM 6670 C C . THR B 1 294 ? 11.062 36.094 -8.461 1 95.44 294 THR B C 1
ATOM 6672 O O . THR B 1 294 ? 10.438 35.125 -8.906 1 95.44 294 THR B O 1
ATOM 6675 N N . ARG B 1 295 ? 10.578 37 -7.66 1 94.44 295 ARG B N 1
ATOM 6676 C CA . ARG B 1 295 ? 9.18 36.969 -7.258 1 94.44 295 ARG B CA 1
ATOM 6677 C C . ARG B 1 295 ? 8.258 37.094 -8.469 1 94.44 295 ARG B C 1
ATOM 6679 O O . ARG B 1 295 ? 7.234 36.406 -8.547 1 94.44 295 ARG B O 1
ATOM 6686 N N . ALA B 1 296 ? 8.594 37.938 -9.398 1 96.5 296 ALA B N 1
ATOM 6687 C CA . ALA B 1 296 ? 7.781 38.156 -10.594 1 96.5 296 ALA B CA 1
ATOM 6688 C C . ALA B 1 296 ? 7.676 36.875 -11.414 1 96.5 296 ALA B C 1
ATOM 6690 O O . ALA B 1 296 ? 6.598 36.531 -11.891 1 96.5 296 ALA B O 1
ATOM 6691 N N . GLU B 1 297 ? 8.812 36.219 -11.562 1 97.06 297 GLU B N 1
ATOM 6692 C CA . GLU B 1 297 ? 8.828 34.938 -12.281 1 97.06 297 GLU B CA 1
ATOM 6693 C C . GLU B 1 297 ? 7.988 33.875 -11.562 1 97.06 297 GLU B C 1
ATOM 6695 O O . GLU B 1 297 ? 7.262 33.125 -12.203 1 97.06 297 GLU B O 1
ATOM 6700 N N . PHE B 1 298 ? 8.133 33.875 -10.289 1 96.88 298 PHE B N 1
ATOM 6701 C CA . PHE B 1 298 ? 7.383 32.938 -9.461 1 96.88 298 PHE B CA 1
ATOM 6702 C C . PHE B 1 298 ? 5.883 33.156 -9.625 1 96.88 298 PHE B C 1
ATOM 6704 O O . PHE B 1 298 ? 5.129 32.188 -9.844 1 96.88 298 PHE B O 1
ATOM 6711 N N . ASP B 1 299 ? 5.48 34.406 -9.484 1 97.5 299 ASP B N 1
ATOM 6712 C CA . ASP B 1 299 ? 4.062 34.719 -9.555 1 97.5 299 ASP B CA 1
ATOM 6713 C C . ASP B 1 299 ? 3.486 34.406 -10.93 1 97.5 299 ASP B C 1
ATOM 6715 O O . ASP B 1 299 ? 2.357 33.906 -11.031 1 97.5 299 ASP B O 1
ATOM 6719 N N . ALA B 1 300 ? 4.25 34.656 -11.984 1 97.94 300 ALA B N 1
ATOM 6720 C CA . ALA B 1 300 ? 3.803 34.312 -13.336 1 97.94 300 ALA B CA 1
ATOM 6721 C C . ALA B 1 300 ? 3.654 32.812 -13.516 1 97.94 300 ALA B C 1
ATOM 6723 O O . ALA B 1 300 ? 2.678 32.344 -14.102 1 97.94 300 ALA B O 1
ATOM 6724 N N . LYS B 1 301 ? 4.629 32.094 -13.039 1 97.69 301 LYS B N 1
ATOM 6725 C CA . LYS B 1 301 ? 4.598 30.641 -13.102 1 97.69 301 LYS B CA 1
ATOM 6726 C C . LYS B 1 301 ? 3.402 30.078 -12.336 1 97.69 301 LYS B C 1
ATOM 6728 O O . LYS B 1 301 ? 2.697 29.203 -12.828 1 97.69 301 LYS B O 1
ATOM 6733 N N . ARG B 1 302 ? 3.227 30.547 -11.172 1 97.88 302 ARG B N 1
ATOM 6734 C CA . ARG B 1 302 ? 2.146 30.047 -10.32 1 97.88 302 ARG B CA 1
ATOM 6735 C C . ARG B 1 302 ? 0.785 30.344 -10.953 1 97.88 302 ARG B C 1
ATOM 6737 O O . ARG B 1 302 ? -0.124 29.516 -10.875 1 97.88 302 ARG B O 1
ATOM 6744 N N . LYS B 1 303 ? 0.626 31.578 -11.477 1 98.19 303 LYS B N 1
ATOM 6745 C CA . LYS B 1 303 ? -0.626 31.906 -12.148 1 98.19 303 LYS B CA 1
ATOM 6746 C C . LYS B 1 303 ? -0.938 30.922 -13.266 1 98.19 303 LYS B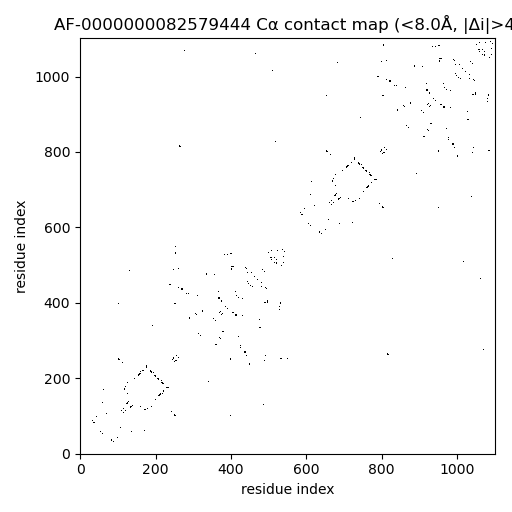 C 1
ATOM 6748 O O . LYS B 1 303 ? -2.07 30.438 -13.383 1 98.19 303 LYS B O 1
ATOM 6753 N N . GLN B 1 304 ? 0.021 30.656 -14.062 1 98.12 304 GLN B N 1
ATOM 6754 C CA . GLN B 1 304 ? -0.154 29.688 -15.148 1 98.12 304 GLN B CA 1
ATOM 6755 C C . GLN B 1 304 ? -0.499 28.312 -14.602 1 98.12 304 GLN B C 1
ATOM 6757 O O . GLN B 1 304 ? -1.375 27.625 -15.141 1 98.12 304 GLN B O 1
ATOM 6762 N N . GLU B 1 305 ? 0.216 27.891 -13.578 1 98.25 305 GLU B N 1
ATOM 6763 C CA . GLU B 1 305 ? -0.024 26.594 -12.961 1 98.25 305 GLU B CA 1
ATOM 6764 C C . GLU B 1 305 ? -1.449 26.484 -12.43 1 98.25 305 GLU B C 1
ATOM 6766 O O . GLU B 1 305 ? -2.119 25.469 -12.625 1 98.25 305 GLU B O 1
ATOM 6771 N N . ASP B 1 306 ? -1.917 27.516 -11.727 1 98.31 306 ASP B N 1
ATOM 6772 C CA . ASP B 1 306 ? -3.271 27.531 -11.18 1 98.31 306 ASP B CA 1
ATOM 6773 C C . ASP B 1 306 ? -4.312 27.469 -12.297 1 98.31 306 ASP B C 1
ATOM 6775 O O . ASP B 1 306 ? -5.281 26.719 -12.203 1 98.31 306 ASP B O 1
ATOM 6779 N N . GLU B 1 307 ? -4.113 28.266 -13.305 1 97.88 307 GLU B N 1
ATOM 6780 C CA . GLU B 1 307 ? -5.059 28.328 -14.422 1 97.88 307 GLU B CA 1
ATOM 6781 C C . GLU B 1 307 ? -5.098 27 -15.172 1 97.88 307 GLU B C 1
ATOM 6783 O O . GLU B 1 307 ? -6.172 26.516 -15.539 1 97.88 307 GLU B O 1
ATOM 6788 N N . ASP B 1 308 ? -3.938 26.391 -15.375 1 97.44 308 ASP B N 1
ATOM 6789 C CA . ASP B 1 308 ? -3.869 25.078 -16.016 1 97.44 308 ASP B CA 1
ATOM 6790 C C . ASP B 1 308 ? -4.645 24.031 -15.203 1 97.44 308 ASP B C 1
ATOM 6792 O O . ASP B 1 308 ? -5.387 23.234 -15.766 1 97.44 308 ASP B O 1
ATOM 6796 N N . LEU B 1 309 ? -4.438 24.094 -13.938 1 98 309 LEU B N 1
ATOM 6797 C CA . LEU B 1 309 ? -5.047 23.125 -13.039 1 98 309 LEU B CA 1
ATOM 6798 C C . LEU B 1 309 ? -6.566 23.25 -13.047 1 98 309 LEU B C 1
ATOM 6800 O O . LEU B 1 309 ? -7.277 22.25 -13.18 1 98 309 LEU B O 1
ATOM 6804 N N . LEU B 1 310 ? -7.078 24.438 -12.898 1 98.25 310 LEU B N 1
ATOM 6805 C CA . LEU B 1 310 ? -8.523 24.672 -12.859 1 98.25 310 LEU B CA 1
ATOM 6806 C C . LEU B 1 310 ? -9.164 24.312 -14.195 1 98.25 310 LEU B C 1
ATOM 6808 O O . LEU B 1 310 ? -10.242 23.719 -14.234 1 98.25 310 LEU B O 1
ATOM 6812 N N . LYS B 1 311 ? -8.508 24.719 -15.297 1 98.06 311 LYS B N 1
ATOM 6813 C CA . LYS B 1 311 ? -9 24.359 -16.625 1 98.06 311 LYS B CA 1
ATOM 6814 C C . LYS B 1 311 ? -9.062 22.844 -16.797 1 98.06 311 LYS B C 1
ATOM 6816 O O . LYS B 1 311 ? -10.055 22.312 -17.312 1 98.06 311 LYS B O 1
ATOM 6821 N N . PHE B 1 312 ? -8.031 22.172 -16.391 1 98.25 312 PHE B N 1
ATOM 6822 C CA . PHE B 1 312 ? -7.961 20.719 -16.516 1 98.25 312 PHE B CA 1
ATOM 6823 C C . PHE B 1 312 ? -9.109 20.062 -15.758 1 98.25 312 PHE B C 1
ATOM 6825 O O . PHE B 1 312 ? -9.758 19.156 -16.297 1 98.25 312 PHE B O 1
ATOM 6832 N N . LEU B 1 313 ? -9.359 20.469 -14.523 1 98.44 313 LEU B N 1
ATOM 6833 C CA . LEU B 1 313 ? -10.398 19.875 -13.688 1 98.44 313 LEU B CA 1
ATOM 6834 C C . LEU B 1 313 ? -11.781 20.141 -14.281 1 98.44 313 LEU B C 1
ATOM 6836 O O . LEU B 1 313 ? -12.641 19.25 -14.281 1 98.44 313 LEU B O 1
ATOM 6840 N N . ARG B 1 314 ? -11.984 21.375 -14.773 1 97.81 314 ARG B N 1
ATOM 6841 C CA . ARG B 1 314 ? -13.273 21.75 -15.359 1 97.81 314 ARG B CA 1
ATOM 6842 C C . ARG B 1 314 ? -13.516 21 -16.672 1 97.81 314 ARG B C 1
ATOM 6844 O O . ARG B 1 314 ? -14.547 20.344 -16.828 1 97.81 314 ARG B O 1
ATOM 6851 N N . ASP B 1 315 ? -12.539 21.094 -17.562 1 97.81 315 ASP B N 1
ATOM 6852 C CA . ASP B 1 315 ? -12.695 20.5 -18.891 1 97.81 315 ASP B CA 1
ATOM 6853 C C . ASP B 1 315 ? -12.773 18.969 -18.797 1 97.81 315 ASP B C 1
ATOM 6855 O O . ASP B 1 315 ? -13.477 18.344 -19.594 1 97.81 315 ASP B O 1
ATOM 6859 N N . GLY B 1 316 ? -12.062 18.5 -17.859 1 98.19 316 GLY B N 1
ATOM 6860 C CA . GLY B 1 316 ? -12.039 17.047 -17.703 1 98.19 316 GLY B CA 1
ATOM 6861 C C . GLY B 1 316 ? -13.219 16.516 -16.922 1 98.19 316 GLY B C 1
ATOM 6862 O O . GLY B 1 316 ? -13.367 15.297 -16.75 1 98.19 316 GLY B O 1
ATOM 6863 N N . GLN B 1 317 ? -14.031 17.375 -16.391 1 98.38 317 GLN B N 1
ATOM 6864 C CA . GLN B 1 317 ? -15.195 16.984 -15.602 1 98.38 317 GLN B CA 1
ATOM 6865 C C . GLN B 1 317 ? -14.797 16.094 -14.43 1 98.38 317 GLN B C 1
ATOM 6867 O O . GLN B 1 317 ? -15.398 15.039 -14.203 1 98.38 317 GLN B O 1
ATOM 6872 N N . TRP B 1 318 ? -13.758 16.453 -13.758 1 98.69 318 TRP B N 1
ATOM 6873 C CA . TRP B 1 318 ? -13.242 15.68 -12.641 1 98.69 318 TRP B CA 1
ATOM 6874 C C . TRP B 1 318 ? -13.945 16.062 -11.344 1 98.69 318 TRP B C 1
ATOM 6876 O O . TRP B 1 318 ? -14.125 15.227 -10.453 1 98.69 318 TRP B O 1
ATOM 6886 N N . VAL B 1 319 ? -14.328 17.266 -11.148 1 98.62 319 VAL B N 1
ATOM 6887 C CA . VAL B 1 319 ? -15.008 17.859 -10.008 1 98.62 319 VAL B CA 1
ATOM 6888 C C . VAL B 1 319 ? -15.625 19.203 -10.406 1 98.62 319 VAL B C 1
ATOM 6890 O O . VAL B 1 319 ? -15.094 19.906 -11.281 1 98.62 319 VAL B O 1
ATOM 6893 N N . THR B 1 320 ? -16.719 19.547 -9.875 1 98.31 320 THR B N 1
ATOM 6894 C CA . THR B 1 320 ? -17.328 20.844 -10.156 1 98.31 320 THR B CA 1
ATOM 6895 C C . THR B 1 320 ? -16.5 21.969 -9.531 1 98.31 320 THR B C 1
ATOM 6897 O O . THR B 1 320 ? -16.281 21.984 -8.32 1 98.31 320 THR B O 1
ATOM 6900 N N . ILE B 1 321 ? -16.047 22.875 -10.367 1 97.81 321 ILE B N 1
ATOM 6901 C CA . ILE B 1 321 ? -15.273 24.031 -9.906 1 97.81 321 ILE B CA 1
ATOM 6902 C C . ILE B 1 321 ? -16.125 25.281 -9.992 1 97.81 321 ILE B C 1
ATOM 6904 O O . ILE B 1 321 ? -16.359 25.812 -11.086 1 97.81 321 ILE B O 1
ATOM 6908 N N . PRO B 1 322 ? -16.5 25.781 -8.914 1 96.88 322 PRO B N 1
ATOM 6909 C CA . PRO B 1 322 ? -17.312 27 -8.938 1 96.88 322 PRO B CA 1
ATOM 6910 C C . PRO B 1 322 ? -16.516 28.219 -9.422 1 96.88 322 PRO B C 1
ATOM 6912 O O . PRO B 1 322 ? -15.273 28.203 -9.375 1 96.88 322 PRO B O 1
ATOM 6915 N N . ASP B 1 323 ? -17.188 29.281 -9.695 1 95.19 323 ASP B N 1
ATOM 6916 C CA . ASP B 1 323 ? -16.578 30.484 -10.242 1 95.19 323 ASP B CA 1
ATOM 6917 C C . ASP B 1 323 ? -15.711 31.188 -9.203 1 95.19 323 ASP B C 1
ATOM 6919 O O . ASP B 1 323 ? -14.742 31.875 -9.555 1 95.19 323 ASP B O 1
ATOM 6923 N N . TYR B 1 324 ? -15.992 30.969 -7.938 1 95.62 324 TYR B N 1
ATOM 6924 C CA . TYR B 1 324 ? -15.273 31.688 -6.895 1 95.62 324 TYR B CA 1
ATOM 6925 C C . TYR B 1 324 ? -13.922 31.047 -6.613 1 95.62 324 TYR B C 1
ATOM 6927 O O . TYR B 1 324 ? -13.094 31.594 -5.887 1 95.62 324 TYR B O 1
ATOM 6935 N N . VAL B 1 325 ? -13.727 29.891 -7.148 1 97.12 325 VAL B N 1
ATOM 6936 C CA . VAL B 1 325 ? -12.414 29.25 -7.055 1 97.12 325 VAL B CA 1
ATOM 6937 C C . VAL B 1 325 ? -11.531 29.719 -8.211 1 97.12 325 VAL B C 1
ATOM 6939 O O . VAL B 1 325 ? -11.734 29.328 -9.359 1 97.12 325 VAL B O 1
ATOM 6942 N N . LYS B 1 326 ? -10.562 30.547 -7.895 1 96.38 326 LYS B N 1
ATOM 6943 C CA . LYS B 1 326 ? -9.695 31.156 -8.906 1 96.38 326 LYS B CA 1
ATOM 6944 C C . LYS B 1 326 ? -8.305 31.422 -8.344 1 96.38 326 LYS B C 1
ATOM 6946 O O . LYS B 1 326 ? -8.07 31.266 -7.145 1 96.38 326 LYS B O 1
ATOM 6951 N N . HIS B 1 327 ? -7.43 31.734 -9.234 1 96.75 327 HIS B N 1
ATOM 6952 C CA . HIS B 1 327 ? -6.09 32.156 -8.836 1 96.75 327 HIS B CA 1
ATOM 6953 C C . HIS B 1 327 ? -6.145 33.375 -7.918 1 96.75 327 HIS B C 1
ATOM 6955 O O . HIS B 1 327 ? -6.852 34.344 -8.203 1 96.75 327 HIS B O 1
ATOM 6961 N N . ASP B 1 328 ? -5.43 33.281 -6.82 1 96.06 328 ASP B N 1
ATOM 6962 C CA . ASP B 1 328 ? -5.266 34.406 -5.906 1 96.06 328 ASP B CA 1
ATOM 6963 C C . ASP B 1 328 ? -3.916 35.094 -6.113 1 96.06 328 ASP B C 1
ATOM 6965 O O . ASP B 1 328 ? -2.889 34.594 -5.637 1 96.06 328 ASP B O 1
ATOM 6969 N N . PRO B 1 329 ? -3.887 36.219 -6.672 1 94.38 329 PRO B N 1
ATOM 6970 C CA . PRO B 1 329 ? -2.615 36.875 -6.957 1 94.38 329 PRO B CA 1
ATOM 6971 C C . PRO B 1 329 ? -1.872 37.281 -5.691 1 94.38 329 PRO B C 1
ATOM 6973 O O . PRO B 1 329 ? -0.67 37.562 -5.738 1 94.38 329 PRO B O 1
ATOM 6976 N N . GLU B 1 330 ? -2.549 37.344 -4.559 1 91.38 330 GLU B N 1
ATOM 6977 C CA . GLU B 1 330 ? -1.924 37.812 -3.324 1 91.38 330 GLU B CA 1
ATOM 6978 C C . GLU B 1 330 ? -1.195 36.656 -2.615 1 91.38 330 GLU B C 1
ATOM 6980 O O . GLU B 1 330 ? -0.371 36.906 -1.731 1 91.38 330 GLU B O 1
ATOM 6985 N N . GLU B 1 331 ? -1.575 35.5 -2.988 1 91.69 331 GLU B N 1
ATOM 6986 C CA . GLU B 1 331 ? -0.894 34.375 -2.396 1 91.69 331 GLU B CA 1
ATOM 6987 C C . GLU B 1 331 ? 0.569 34.312 -2.826 1 91.69 331 GLU B C 1
ATOM 6989 O O . GLU B 1 331 ? 0.887 34.531 -3.998 1 91.69 331 GLU B O 1
ATOM 6994 N N . GLY B 1 332 ? 1.439 34.094 -1.927 1 88.94 332 GLY B N 1
ATOM 6995 C CA . GLY B 1 332 ? 2.859 33.969 -2.203 1 88.94 332 GLY B CA 1
ATOM 6996 C C . GLY B 1 332 ? 3.383 32.562 -1.946 1 88.94 332 GLY B C 1
ATOM 6997 O O . GLY B 1 332 ? 2.604 31.625 -1.81 1 88.94 332 GLY B O 1
ATOM 6998 N N . PRO B 1 333 ? 4.742 32.406 -1.967 1 90.75 333 PRO B N 1
ATOM 6999 C CA . PRO B 1 333 ? 5.34 31.094 -1.663 1 90.75 333 PRO B CA 1
ATOM 7000 C C . PRO B 1 333 ? 4.945 30.578 -0.281 1 90.75 333 PRO B C 1
ATOM 7002 O O . PRO B 1 333 ? 4.625 31.375 0.61 1 90.75 333 PRO B O 1
ATOM 7005 N N . TYR B 1 334 ? 4.938 29.312 -0.182 1 85.94 334 TYR B N 1
ATOM 7006 C CA . TYR B 1 334 ? 4.633 28.688 1.103 1 85.94 334 TYR B CA 1
ATOM 7007 C C . TYR B 1 334 ? 5.75 28.938 2.107 1 85.94 334 TYR B C 1
ATOM 7009 O O . TYR B 1 334 ? 6.805 28.297 2.051 1 85.94 334 TYR B O 1
ATOM 7017 N N . GLU B 1 335 ? 5.465 29.781 3.062 1 85.06 335 GLU B N 1
ATOM 7018 C CA . GLU B 1 335 ? 6.477 30.141 4.055 1 85.06 335 GLU B CA 1
ATOM 7019 C C . GLU B 1 335 ? 6.203 29.453 5.387 1 85.06 335 GLU B C 1
ATOM 7021 O O . GLU B 1 335 ? 5.082 29.5 5.902 1 85.06 335 GLU B O 1
ATOM 7026 N N . PHE B 1 336 ? 7.203 28.828 5.855 1 86.5 336 PHE B N 1
ATOM 7027 C CA . PHE B 1 336 ? 7.152 28.266 7.203 1 86.5 336 PHE B CA 1
ATOM 7028 C C . PHE B 1 336 ? 7.402 29.344 8.25 1 86.5 336 PHE B C 1
ATOM 7030 O O . PHE B 1 336 ? 7.941 30.406 7.93 1 86.5 336 PHE B O 1
ATOM 7037 N N . PRO B 1 337 ? 6.988 29.109 9.469 1 84.31 337 PRO B N 1
ATOM 7038 C CA . PRO B 1 337 ? 7.148 30.109 10.516 1 84.31 337 PRO B CA 1
ATOM 7039 C C . PRO B 1 337 ? 8.602 30.562 10.68 1 84.31 337 PRO B C 1
ATOM 7041 O O . PRO B 1 337 ? 8.859 31.75 10.906 1 84.31 337 PRO B O 1
ATOM 7044 N N . PHE B 1 338 ? 9.5 29.703 10.461 1 83.19 338 PHE B N 1
ATOM 7045 C CA . PHE B 1 338 ? 10.906 30.062 10.625 1 83.19 338 PHE B CA 1
ATOM 7046 C C . PHE B 1 338 ? 11.344 31.047 9.547 1 83.19 338 PHE B C 1
ATOM 7048 O O . PHE B 1 338 ? 12.258 31.844 9.758 1 83.19 338 PHE B O 1
ATOM 7055 N N . GLU B 1 339 ? 10.664 31 8.484 1 83 339 GLU B N 1
ATOM 7056 C CA . GLU B 1 339 ? 11.008 31.891 7.379 1 83 339 GLU B CA 1
ATOM 7057 C C . GLU B 1 339 ? 10.422 33.281 7.59 1 83 339 GLU B C 1
ATOM 7059 O O . GLU B 1 339 ? 10.812 34.25 6.91 1 83 339 GLU B O 1
ATOM 7064 N N . LYS B 1 340 ? 9.594 33.406 8.531 1 82.88 340 LYS B N 1
ATOM 7065 C CA . LYS B 1 340 ? 9 34.688 8.875 1 82.88 340 LYS B CA 1
ATOM 7066 C C . LYS B 1 340 ? 9.867 35.438 9.883 1 82.88 340 LYS B C 1
ATOM 7068 O O . LYS B 1 340 ? 9.539 36.562 10.281 1 82.88 340 LYS B O 1
ATOM 7073 N N . ASP B 1 341 ? 10.914 34.781 10.266 1 86.5 341 ASP B N 1
ATOM 7074 C CA . ASP B 1 341 ? 11.922 35.469 11.078 1 86.5 341 ASP B CA 1
ATOM 7075 C C . ASP B 1 341 ? 12.547 36.625 10.328 1 86.5 341 ASP B C 1
ATOM 7077 O O . ASP B 1 341 ? 13.203 36.438 9.305 1 86.5 341 ASP B O 1
ATOM 7081 N N . PRO B 1 342 ? 12.391 37.812 10.867 1 87.94 342 PRO B N 1
ATOM 7082 C CA . PRO B 1 342 ? 12.891 38.969 10.156 1 87.94 342 PRO B CA 1
ATOM 7083 C C . PRO B 1 342 ? 14.414 39 10.062 1 87.94 342 PRO B C 1
ATOM 7085 O O . PRO B 1 342 ? 14.969 39.812 9.32 1 87.94 342 PRO B O 1
ATOM 7088 N N . SER B 1 343 ? 15.062 38.219 10.781 1 83.94 343 SER B N 1
ATOM 7089 C CA . SER B 1 343 ? 16.516 38.188 10.742 1 83.94 343 SER B CA 1
ATOM 7090 C C . SER B 1 343 ? 17.016 37.406 9.523 1 83.94 343 SER B C 1
ATOM 7092 O O . SER B 1 343 ? 18.203 37.469 9.18 1 83.94 343 SER B O 1
ATOM 7094 N N . ARG B 1 344 ? 16.172 36.656 8.906 1 84.56 344 ARG B N 1
ATOM 7095 C CA . ARG B 1 344 ? 16.562 35.844 7.766 1 84.56 344 ARG B CA 1
ATOM 7096 C C . ARG B 1 344 ? 16.484 36.625 6.465 1 84.56 344 ARG B C 1
ATOM 7098 O O . ARG B 1 344 ? 15.695 37.562 6.355 1 84.56 344 ARG B O 1
ATOM 7105 N N . PRO B 1 345 ? 17.328 36.188 5.504 1 83.5 345 PRO B N 1
ATOM 7106 C CA . PRO B 1 345 ? 17.219 36.844 4.191 1 83.5 345 PRO B CA 1
ATOM 7107 C C . PRO B 1 345 ? 15.875 36.562 3.512 1 83.5 345 PRO B C 1
ATOM 7109 O O . PRO B 1 345 ? 15.188 35.594 3.852 1 83.5 345 PRO B O 1
ATOM 7112 N N . GLY B 1 346 ? 15.617 37.5 2.594 1 83.12 346 GLY B N 1
ATOM 7113 C CA . GLY B 1 346 ? 14.398 37.281 1.823 1 83.12 346 GLY B CA 1
ATOM 7114 C C . GLY B 1 346 ? 14.438 36.031 0.959 1 83.12 346 GLY B C 1
ATOM 7115 O O . GLY B 1 346 ? 15.516 35.594 0.566 1 83.12 346 GLY B O 1
ATOM 7116 N N . LEU B 1 347 ? 13.336 35.5 0.595 1 86.12 347 LEU B N 1
ATOM 7117 C CA . LEU B 1 347 ? 13.195 34.219 -0.105 1 86.12 347 LEU B CA 1
ATOM 7118 C C . LEU B 1 347 ? 13.891 34.281 -1.46 1 86.12 347 LEU B C 1
ATOM 7120 O O . LEU B 1 347 ? 14.367 33.25 -1.948 1 86.12 347 LEU B O 1
ATOM 7124 N N . PHE B 1 348 ? 13.961 35.438 -2.109 1 90.31 348 PHE B N 1
ATOM 7125 C CA . PHE B 1 348 ? 14.5 35.531 -3.461 1 90.31 348 PHE B CA 1
ATOM 7126 C C . PHE B 1 348 ? 15.852 36.25 -3.459 1 90.31 348 PHE B C 1
ATOM 7128 O O . PHE B 1 348 ? 16.375 36.594 -4.52 1 90.31 348 PHE B O 1
ATOM 7135 N N . ASP B 1 349 ? 16.359 36.438 -2.207 1 89.75 349 ASP B N 1
ATOM 7136 C CA . ASP B 1 349 ? 17.703 37 -2.115 1 89.75 349 ASP B CA 1
ATOM 7137 C C . ASP B 1 349 ? 18.766 35.969 -2.494 1 89.75 349 ASP B C 1
ATOM 7139 O O . ASP B 1 349 ? 18.656 34.812 -2.129 1 89.75 349 ASP B O 1
ATOM 7143 N N . PRO B 1 350 ? 19.797 36.406 -3.217 1 87.62 350 PRO B N 1
ATOM 7144 C CA . PRO B 1 350 ? 20.891 35.469 -3.537 1 87.62 350 PRO B CA 1
ATOM 7145 C C . PRO B 1 350 ? 21.828 35.25 -2.359 1 87.62 350 PRO B C 1
ATOM 7147 O O . PRO B 1 350 ? 22.094 36.156 -1.577 1 87.62 350 PRO B O 1
ATOM 7150 N N . PRO B 1 351 ? 22.391 34.188 -2.178 1 88.31 351 PRO B N 1
ATOM 7151 C CA . PRO B 1 351 ? 22.031 32.938 -2.861 1 88.31 351 PRO B CA 1
ATOM 7152 C C . PRO B 1 351 ? 20.703 32.375 -2.383 1 88.31 351 PRO B C 1
ATOM 7154 O O . PRO B 1 351 ? 20.359 32.5 -1.203 1 88.31 351 PRO B O 1
ATOM 7157 N N . GLN B 1 352 ? 20 31.766 -3.285 1 87.12 352 GLN B N 1
ATOM 7158 C CA . GLN B 1 352 ? 18.688 31.234 -2.961 1 87.12 352 GLN B CA 1
ATOM 7159 C C . GLN B 1 352 ? 18.797 29.969 -2.119 1 87.12 352 GLN B C 1
ATOM 7161 O O . GLN B 1 352 ? 19.531 29.031 -2.484 1 87.12 352 GLN B O 1
ATOM 7166 N N . HIS B 1 353 ? 18.234 29.984 -0.977 1 86.5 353 HIS B N 1
ATOM 7167 C CA . HIS B 1 353 ? 18.141 28.828 -0.103 1 86.5 353 HIS B CA 1
ATOM 7168 C C . HIS B 1 353 ? 16.781 28.156 -0.211 1 86.5 353 HIS B C 1
ATOM 7170 O O . HIS B 1 353 ? 15.812 28.609 0.403 1 86.5 353 HIS B O 1
ATOM 7176 N N . LEU B 1 354 ? 16.766 27.062 -0.942 1 92 354 LEU B N 1
ATOM 7177 C CA . LEU B 1 354 ? 15.484 26.375 -1.177 1 92 354 LEU B CA 1
ATOM 7178 C C . LEU B 1 354 ? 15.32 25.188 -0.235 1 92 354 LEU B C 1
ATOM 7180 O O . LEU B 1 354 ? 16.109 24.25 -0.281 1 92 354 LEU B O 1
ATOM 7184 N N . HIS B 1 355 ? 14.344 25.281 0.597 1 93.44 355 HIS B N 1
ATOM 7185 C CA . HIS B 1 355 ? 13.984 24.094 1.345 1 93.44 355 HIS B CA 1
ATOM 7186 C C . HIS B 1 355 ? 13.258 23.078 0.457 1 93.44 355 HIS B C 1
ATOM 7188 O O . HIS B 1 355 ? 13.039 23.344 -0.729 1 93.44 355 HIS B O 1
ATOM 7194 N N . PHE B 1 356 ? 12.953 21.969 0.906 1 96.44 356 PHE B N 1
ATOM 7195 C CA . PHE B 1 356 ? 12.438 20.828 0.164 1 96.44 356 PHE B CA 1
ATOM 7196 C C . PHE B 1 356 ? 11.242 21.219 -0.688 1 96.44 356 PHE B C 1
ATOM 7198 O O . PHE B 1 356 ? 11.203 20.938 -1.889 1 96.44 356 PHE B O 1
ATOM 7205 N N . PHE B 1 357 ? 10.188 21.906 -0.118 1 96.19 357 PHE B N 1
ATOM 7206 C CA . PHE B 1 357 ? 8.992 22.266 -0.869 1 96.19 357 PHE B CA 1
ATOM 7207 C C . PHE B 1 357 ? 9.32 23.312 -1.937 1 96.19 357 PHE B C 1
ATOM 7209 O O . PHE B 1 357 ? 8.734 23.297 -3.02 1 96.19 357 PHE B O 1
ATOM 7216 N N . PHE B 1 358 ? 10.258 24.219 -1.619 1 95.56 358 PHE B N 1
ATOM 7217 C CA . PHE B 1 358 ? 10.633 25.25 -2.59 1 95.56 358 PHE B CA 1
ATOM 7218 C C . PHE B 1 358 ? 11.344 24.625 -3.783 1 95.56 358 PHE B C 1
ATOM 7220 O O . PHE B 1 358 ? 11.234 25.125 -4.906 1 95.56 358 PHE B O 1
ATOM 7227 N N . GLN B 1 359 ? 12.047 23.5 -3.516 1 96.5 359 GLN B N 1
ATOM 7228 C CA . GLN B 1 359 ? 12.672 22.781 -4.625 1 96.5 359 GLN B CA 1
ATOM 7229 C C . GLN B 1 359 ? 11.633 22.359 -5.66 1 96.5 359 GLN B C 1
ATOM 7231 O O . GLN B 1 359 ? 11.914 22.359 -6.859 1 96.5 359 GLN B O 1
ATOM 7236 N N . ALA B 1 360 ? 10.445 22.031 -5.246 1 97.25 360 ALA B N 1
ATOM 7237 C CA . ALA B 1 360 ? 9.352 21.672 -6.145 1 97.25 360 ALA B CA 1
ATOM 7238 C C . ALA B 1 360 ? 8.625 22.922 -6.641 1 97.25 360 ALA B C 1
ATOM 7240 O O . ALA B 1 360 ? 8.484 23.141 -7.848 1 97.25 360 ALA B O 1
ATOM 7241 N N . GLU B 1 361 ? 8.273 23.781 -5.703 1 97.12 361 GLU B N 1
ATOM 7242 C CA . GLU B 1 361 ? 7.418 24.922 -5.984 1 97.12 361 GLU B CA 1
ATOM 7243 C C . GLU B 1 361 ? 8.094 25.891 -6.965 1 97.12 361 GLU B C 1
ATOM 7245 O O . GLU B 1 361 ? 7.422 26.516 -7.789 1 97.12 361 GLU B O 1
ATOM 7250 N N . PHE B 1 362 ? 9.414 26.047 -6.906 1 97.38 362 PHE B N 1
ATOM 7251 C CA . PHE B 1 362 ? 10.125 27.016 -7.738 1 97.38 362 PHE B CA 1
ATOM 7252 C C . PHE B 1 362 ? 10.516 26.406 -9.078 1 97.38 362 PHE B C 1
ATOM 7254 O O . PHE B 1 362 ? 10.922 27.109 -10 1 97.38 362 PHE B O 1
ATOM 7261 N N . ARG B 1 363 ? 10.391 25.109 -9.258 1 97.69 363 ARG B N 1
ATOM 7262 C CA . ARG B 1 363 ? 10.648 24.422 -10.516 1 97.69 363 ARG B CA 1
ATOM 7263 C C . ARG B 1 363 ? 9.352 24.172 -11.281 1 97.69 363 ARG B C 1
ATOM 7265 O O . ARG B 1 363 ? 8.812 25.078 -11.922 1 97.69 363 ARG B O 1
ATOM 7272 N N . ASP B 1 364 ? 8.648 23.172 -11.008 1 98 364 ASP B N 1
ATOM 7273 C CA . ASP B 1 364 ? 7.281 22.906 -11.445 1 98 364 ASP B CA 1
ATOM 7274 C C . ASP B 1 364 ? 6.375 22.609 -10.25 1 98 364 ASP B C 1
ATOM 7276 O O . ASP B 1 364 ? 6.387 21.5 -9.719 1 98 364 ASP B O 1
ATOM 7280 N N . GLY B 1 365 ? 5.586 23.609 -9.906 1 97.62 365 GLY B N 1
ATOM 7281 C CA . GLY B 1 365 ? 4.848 23.578 -8.656 1 97.62 365 GLY B CA 1
ATOM 7282 C C . GLY B 1 365 ? 3.488 22.922 -8.773 1 97.62 365 GLY B C 1
ATOM 7283 O O . GLY B 1 365 ? 2.719 22.891 -7.816 1 97.62 365 GLY B O 1
ATOM 7284 N N . ARG B 1 366 ? 3.172 22.312 -9.875 1 97.62 366 ARG B N 1
ATOM 7285 C CA . ARG B 1 366 ? 1.826 21.828 -10.164 1 97.62 366 ARG B CA 1
ATOM 7286 C C . ARG B 1 366 ? 1.378 20.797 -9.133 1 97.62 366 ARG B C 1
ATOM 7288 O O . ARG B 1 366 ? 0.24 20.828 -8.664 1 97.62 366 ARG B O 1
ATOM 7295 N N . PRO B 1 367 ? 2.275 19.781 -8.727 1 97.06 367 PRO B N 1
ATOM 7296 C CA . PRO B 1 367 ? 1.826 18.859 -7.684 1 97.06 367 PRO B CA 1
ATOM 7297 C C . PRO B 1 367 ? 1.433 19.578 -6.391 1 97.06 367 PRO B C 1
ATOM 7299 O O . PRO B 1 367 ? 0.392 19.266 -5.805 1 97.06 367 PRO B O 1
ATOM 7302 N N . LEU B 1 368 ? 2.211 20.547 -5.973 1 97.88 368 LEU B N 1
ATOM 7303 C CA . LEU B 1 368 ? 1.91 21.281 -4.746 1 97.88 368 LEU B CA 1
ATOM 7304 C C . LEU B 1 368 ? 0.728 22.219 -4.953 1 97.88 368 LEU B C 1
ATOM 7306 O O . LEU B 1 368 ? -0.048 22.469 -4.023 1 97.88 368 LEU B O 1
ATOM 7310 N N . ARG B 1 369 ? 0.607 22.781 -6.203 1 97.88 369 ARG B N 1
ATOM 7311 C CA . ARG B 1 369 ? -0.543 23.641 -6.48 1 97.88 369 ARG B CA 1
ATOM 7312 C C . ARG B 1 369 ? -1.843 22.844 -6.422 1 97.88 369 ARG B C 1
ATOM 7314 O O . ARG B 1 369 ? -2.873 23.359 -5.98 1 97.88 369 ARG B O 1
ATOM 7321 N N . ALA B 1 370 ? -1.787 21.609 -6.898 1 98.12 370 ALA B N 1
ATOM 7322 C CA . ALA B 1 370 ? -2.963 20.75 -6.777 1 98.12 370 ALA B CA 1
ATOM 7323 C C . ALA B 1 370 ? -3.34 20.547 -5.312 1 98.12 370 ALA B C 1
ATOM 7325 O O . ALA B 1 370 ? -4.523 20.516 -4.969 1 98.12 370 ALA B O 1
ATOM 7326 N N . HIS B 1 371 ? -2.396 20.375 -4.484 1 97.94 371 HIS B N 1
ATOM 7327 C CA . HIS B 1 371 ? -2.576 20.234 -3.041 1 97.94 371 HIS B CA 1
ATOM 7328 C C . HIS B 1 371 ? -3.215 21.484 -2.447 1 97.94 371 HIS B C 1
ATOM 7330 O O . HIS B 1 371 ? -4.09 21.391 -1.584 1 97.94 371 HIS B O 1
ATOM 7336 N N . ASN B 1 372 ? -2.842 22.609 -2.891 1 97.31 372 ASN B N 1
ATOM 7337 C CA . ASN B 1 372 ? -3.229 23.875 -2.266 1 97.31 372 ASN B CA 1
ATOM 7338 C C . ASN B 1 372 ? -4.543 24.406 -2.834 1 97.31 372 ASN B C 1
ATOM 7340 O O . ASN B 1 372 ? -5.512 24.594 -2.096 1 97.31 372 ASN B O 1
ATOM 7344 N N . LEU B 1 373 ? -4.637 24.594 -4.148 1 97.19 373 LEU B N 1
ATOM 7345 C CA . LEU B 1 373 ? -5.754 25.344 -4.719 1 97.19 373 LEU B CA 1
ATOM 7346 C C . LEU B 1 373 ? -7.027 24.5 -4.723 1 97.19 373 LEU B C 1
ATOM 7348 O O . LEU B 1 373 ? -7.945 24.75 -3.941 1 97.19 373 LEU B O 1
ATOM 7352 N N . PRO B 1 374 ? -7.086 23.438 -5.527 1 96 374 PRO B N 1
ATOM 7353 C CA . PRO B 1 374 ? -8.32 22.656 -5.418 1 96 374 PRO B CA 1
ATOM 7354 C C . PRO B 1 374 ? -8.391 21.844 -4.125 1 96 374 PRO B C 1
ATOM 7356 O O . PRO B 1 374 ? -9.453 21.312 -3.787 1 96 374 PRO B O 1
ATOM 7359 N N . GLY B 1 375 ? -7.266 21.703 -3.436 1 96.62 375 GLY B N 1
ATOM 7360 C CA . GLY B 1 375 ? -7.242 21.031 -2.146 1 96.62 375 GLY B CA 1
ATOM 7361 C C . GLY B 1 375 ? -7.676 21.938 -0.999 1 96.62 375 GLY B C 1
ATOM 7362 O O . GLY B 1 375 ? -8.859 21.984 -0.656 1 96.62 375 GLY B O 1
ATOM 7363 N N . HIS B 1 376 ? -6.754 22.719 -0.492 1 96.62 376 HIS B N 1
ATOM 7364 C CA . HIS B 1 376 ? -6.984 23.469 0.732 1 96.62 376 HIS B CA 1
ATOM 7365 C C . HIS B 1 376 ? -7.789 24.734 0.453 1 96.62 376 HIS B C 1
ATOM 7367 O O . HIS B 1 376 ? -8.758 25.031 1.159 1 96.62 376 HIS B O 1
ATOM 7373 N N . ALA B 1 377 ? -7.441 25.547 -0.575 1 96 377 ALA B N 1
ATOM 7374 C CA . ALA B 1 377 ? -8.102 26.812 -0.826 1 96 377 ALA B CA 1
ATOM 7375 C C . ALA B 1 377 ? -9.578 26.625 -1.163 1 96 377 ALA B C 1
ATOM 7377 O O . ALA B 1 377 ? -10.438 27.328 -0.631 1 96 377 ALA B O 1
ATOM 7378 N N . PHE B 1 378 ? -9.805 25.688 -2.029 1 95.56 378 PHE B N 1
ATOM 7379 C CA . PHE B 1 378 ? -11.18 25.375 -2.377 1 95.56 378 PHE B CA 1
ATOM 7380 C C . PHE B 1 378 ? -11.953 24.891 -1.155 1 95.56 378 PHE B C 1
ATOM 7382 O O . PHE B 1 378 ? -13.094 25.312 -0.931 1 95.56 378 PHE B O 1
ATOM 7389 N N . ASP B 1 379 ? -11.414 24.078 -0.329 1 94.88 379 ASP B N 1
ATOM 7390 C CA . ASP B 1 379 ? -12.039 23.609 0.901 1 94.88 379 ASP B CA 1
ATOM 7391 C C . ASP B 1 379 ? -12.383 24.781 1.824 1 94.88 379 ASP B C 1
ATOM 7393 O O . ASP B 1 379 ? -13.461 24.812 2.428 1 94.88 379 ASP B O 1
ATOM 7397 N N . GLU B 1 380 ? -11.477 25.672 1.957 1 95 380 GLU B N 1
ATOM 7398 C CA . GLU B 1 380 ? -11.688 26.828 2.824 1 95 380 GLU B CA 1
ATOM 7399 C C . GLU B 1 380 ? -12.82 27.703 2.307 1 95 380 GLU B C 1
ATOM 7401 O O . GLU B 1 380 ? -13.656 28.156 3.082 1 95 380 GLU B O 1
ATOM 7406 N N . LEU B 1 381 ? -12.82 27.984 1.041 1 95.31 381 LEU B N 1
ATOM 7407 C CA . LEU B 1 381 ? -13.859 28.797 0.428 1 95.31 381 LEU B CA 1
ATOM 7408 C C . LEU B 1 381 ? -15.227 28.125 0.564 1 95.31 381 LEU B C 1
ATOM 7410 O O . LEU B 1 381 ? -16.219 28.797 0.827 1 95.31 381 LEU B O 1
ATOM 7414 N N . GLN B 1 382 ? -15.18 26.828 0.377 1 94.94 382 GLN B N 1
ATOM 7415 C CA . GLN B 1 382 ? -16.422 26.078 0.524 1 94.94 382 GLN B CA 1
ATOM 7416 C C . GLN B 1 382 ? -16.906 26.078 1.973 1 94.94 382 GLN B C 1
ATOM 7418 O O . GLN B 1 382 ? -18.094 26.234 2.236 1 94.94 382 GLN B O 1
ATOM 7423 N N . ALA B 1 383 ? -16.031 25.906 2.83 1 93.44 383 ALA B N 1
ATOM 7424 C CA . ALA B 1 383 ? -16.359 25.922 4.25 1 93.44 383 ALA B CA 1
ATOM 7425 C C . ALA B 1 383 ? -16.938 27.266 4.66 1 93.44 383 ALA B C 1
ATOM 7427 O O . ALA B 1 383 ? -17.875 27.328 5.469 1 93.44 383 ALA B O 1
ATOM 7428 N N . ALA B 1 384 ? -16.406 28.344 4.133 1 94.56 384 ALA B N 1
ATOM 7429 C CA . ALA B 1 384 ? -16.844 29.703 4.457 1 94.56 384 ALA B CA 1
ATOM 7430 C C . ALA B 1 384 ? -18.281 29.938 3.982 1 94.56 384 ALA B C 1
ATOM 7432 O O . ALA B 1 384 ? -18.969 30.844 4.469 1 94.56 384 ALA B O 1
ATOM 7433 N N . ARG B 1 385 ? -18.719 29.094 3.125 1 95.31 385 ARG B N 1
ATOM 7434 C CA . ARG B 1 385 ? -20.047 29.25 2.537 1 95.31 385 ARG B CA 1
ATOM 7435 C C . ARG B 1 385 ? -21.016 28.203 3.082 1 95.31 385 ARG B C 1
ATOM 7437 O O . ARG B 1 385 ? -22.203 28.219 2.736 1 95.31 385 ARG B O 1
ATOM 7444 N N . ASP B 1 386 ? -20.516 27.312 3.889 1 95.88 386 ASP B N 1
ATOM 7445 C CA . ASP B 1 386 ? -21.344 26.266 4.477 1 95.88 386 ASP B CA 1
ATOM 7446 C C . ASP B 1 386 ? -22.156 26.797 5.648 1 95.88 386 ASP B C 1
ATOM 7448 O O . ASP B 1 386 ? -21.594 27.188 6.68 1 95.88 386 ASP B O 1
ATOM 7452 N N . THR B 1 387 ? -23.5 26.734 5.512 1 96 387 THR B N 1
ATOM 7453 C CA . THR B 1 387 ? -24.359 27.344 6.516 1 96 387 THR B CA 1
ATOM 7454 C C . THR B 1 387 ? -24.969 26.281 7.434 1 96 387 THR B C 1
ATOM 7456 O O . THR B 1 387 ? -25.766 26.609 8.312 1 96 387 THR B O 1
ATOM 7459 N N . ARG B 1 388 ? -24.641 25.094 7.262 1 95.69 388 ARG B N 1
ATOM 7460 C CA . ARG B 1 388 ? -25.172 24.047 8.125 1 95.69 388 ARG B CA 1
ATOM 7461 C C . ARG B 1 388 ? -24.656 24.188 9.555 1 95.69 388 ARG B C 1
ATOM 7463 O O . ARG B 1 388 ? -23.469 24.469 9.766 1 95.69 388 ARG B O 1
ATOM 7470 N N . PRO B 1 389 ? -25.438 23.938 10.562 1 96.12 389 PRO B N 1
ATOM 7471 C CA . PRO B 1 389 ? -25.141 24.344 11.945 1 96.12 389 PRO B CA 1
ATOM 7472 C C . PRO B 1 389 ? -23.922 23.609 12.523 1 96.12 389 PRO B C 1
ATOM 7474 O O . PRO B 1 389 ? -23.172 24.188 13.312 1 96.12 389 PRO B O 1
ATOM 7477 N N . VAL B 1 390 ? -23.734 22.359 12.203 1 97.19 390 VAL B N 1
ATOM 7478 C CA . VAL B 1 390 ? -22.609 21.594 12.734 1 97.19 390 VAL B CA 1
ATOM 7479 C C . VAL B 1 390 ? -21.453 21.609 11.734 1 97.19 390 VAL B C 1
ATOM 7481 O O . VAL B 1 390 ? -20.344 22.047 12.062 1 97.19 390 VAL B O 1
ATOM 7484 N N . ARG B 1 391 ? -21.75 21.406 10.477 1 95.25 391 ARG B N 1
ATOM 7485 C CA . ARG B 1 391 ? -20.734 21.219 9.445 1 95.25 391 ARG B CA 1
ATOM 7486 C C . ARG B 1 391 ? -20.094 22.547 9.062 1 95.25 391 ARG B C 1
ATOM 7488 O O . ARG B 1 391 ? -18.953 22.594 8.609 1 95.25 391 ARG B O 1
ATOM 7495 N N . GLY B 1 392 ? -20.844 23.562 9.273 1 95.62 392 GLY B N 1
ATOM 7496 C CA . GLY B 1 392 ? -20.375 24.875 8.852 1 95.62 392 GLY B CA 1
ATOM 7497 C C . GLY B 1 392 ? -19.438 25.516 9.859 1 95.62 392 GLY B C 1
ATOM 7498 O O . GLY B 1 392 ? -18.828 26.547 9.57 1 95.62 392 GLY B O 1
ATOM 7499 N N . GLN B 1 393 ? -19.266 24.953 10.969 1 96.12 393 GLN B N 1
ATOM 7500 C CA . GLN B 1 393 ? -18.375 25.516 11.984 1 96.12 393 GLN B CA 1
ATOM 7501 C C . GLN B 1 393 ? -16.938 25.062 11.766 1 96.12 393 GLN B C 1
ATOM 7503 O O . GLN B 1 393 ? -16.703 23.969 11.258 1 96.12 393 GLN B O 1
ATOM 7508 N N . PRO B 1 394 ? -15.938 25.984 12.102 1 94.94 394 PRO B N 1
ATOM 7509 C CA . PRO B 1 394 ? -14.555 25.5 12.07 1 94.94 394 PRO B CA 1
ATOM 7510 C C . PRO B 1 394 ? -14.336 24.281 12.969 1 94.94 394 PRO B C 1
ATOM 7512 O O . PRO B 1 394 ? -14.805 24.266 14.109 1 94.94 394 PRO B O 1
ATOM 7515 N N . ARG B 1 395 ? -13.672 23.359 12.469 1 95.38 395 ARG B N 1
ATOM 7516 C CA . ARG B 1 395 ? -13.492 22.109 13.211 1 95.38 395 ARG B CA 1
ATOM 7517 C C . ARG B 1 395 ? -12.539 22.312 14.383 1 95.38 395 ARG B C 1
ATOM 7519 O O . ARG B 1 395 ? -11.578 23.078 14.289 1 95.38 395 ARG B O 1
ATOM 7526 N N . LEU B 1 396 ? -12.773 21.609 15.453 1 96 396 LEU B N 1
ATOM 7527 C CA . LEU B 1 396 ? -11.953 21.625 16.656 1 96 396 LEU B CA 1
ATOM 7528 C C . LEU B 1 396 ? -11.094 20.375 16.75 1 96 396 LEU B C 1
ATOM 7530 O O . LEU B 1 396 ? -11.492 19.312 16.297 1 96 396 LEU B O 1
ATOM 7534 N N . PHE B 1 397 ? -9.898 20.531 17.234 1 95.69 397 PHE B N 1
ATOM 7535 C CA . PHE B 1 397 ? -9.023 19.469 17.703 1 95.69 397 PHE B CA 1
ATOM 7536 C C . PHE B 1 397 ? -8.602 18.562 16.562 1 95.69 397 PHE B C 1
ATOM 7538 O O . PHE B 1 397 ? -8.5 17.344 16.719 1 95.69 397 PHE B O 1
ATOM 7545 N N . PHE B 1 398 ? -8.484 19.125 15.391 1 94.88 398 PHE B N 1
ATOM 7546 C CA . PHE B 1 398 ? -7.879 18.5 14.219 1 94.88 398 PHE B CA 1
ATOM 7547 C C . PHE B 1 398 ? -8.695 17.297 13.758 1 94.88 398 PHE B C 1
ATOM 7549 O O . PHE B 1 398 ? -8.172 16.422 13.062 1 94.88 398 PHE B O 1
ATOM 7556 N N . VAL B 1 399 ? -10.023 17.172 14.07 1 97.38 399 VAL B N 1
ATOM 7557 C CA . VAL B 1 399 ? -10.844 16 13.773 1 97.38 399 VAL B CA 1
ATOM 7558 C C . VAL B 1 399 ? -10.953 15.828 12.258 1 97.38 399 VAL B C 1
ATOM 7560 O O . VAL B 1 399 ? -11.234 14.727 11.773 1 97.38 399 VAL B O 1
ATOM 7563 N N . ASN B 1 400 ? -10.773 16.875 11.516 1 97 400 ASN B N 1
ATOM 7564 C CA . ASN B 1 400 ? -10.898 16.828 10.062 1 97 400 ASN B CA 1
ATOM 7565 C C . ASN B 1 400 ? -9.531 16.734 9.383 1 97 400 ASN B C 1
ATOM 7567 O O . ASN B 1 400 ? -9.438 16.844 8.156 1 97 400 ASN B O 1
ATOM 7571 N N . GLY B 1 401 ? -8.477 16.578 10.117 1 96.75 401 GLY B N 1
ATOM 7572 C CA . GLY B 1 401 ? -7.133 16.625 9.578 1 96.75 401 GLY B CA 1
ATOM 7573 C C . GLY B 1 401 ? -6.91 15.625 8.461 1 96.75 401 GLY B C 1
ATOM 7574 O O . GLY B 1 401 ? -6.406 15.977 7.391 1 96.75 401 GLY B O 1
ATOM 7575 N N . LEU B 1 402 ? -7.332 14.383 8.672 1 98.12 402 LEU B N 1
ATOM 7576 C CA . LEU B 1 402 ? -7.125 13.336 7.676 1 98.12 402 LEU B CA 1
ATOM 7577 C C . LEU B 1 402 ? -7.957 13.602 6.426 1 98.12 402 LEU B C 1
ATOM 7579 O O . LEU B 1 402 ? -7.52 13.312 5.309 1 98.12 402 LEU B O 1
ATOM 7583 N N . ARG B 1 403 ? -9.148 14.156 6.637 1 98.44 403 ARG B N 1
ATOM 7584 C CA . ARG B 1 403 ? -10.008 14.477 5.5 1 98.44 403 ARG B CA 1
ATOM 7585 C C . ARG B 1 403 ? -9.367 15.555 4.629 1 98.44 403 ARG B C 1
ATOM 7587 O O . ARG B 1 403 ? -9.258 15.398 3.414 1 98.44 403 ARG B O 1
ATOM 7594 N N . ASN B 1 404 ? -8.93 16.656 5.219 1 97.94 404 ASN B N 1
ATOM 7595 C CA . ASN B 1 404 ? -8.391 17.781 4.465 1 97.94 404 ASN B CA 1
ATOM 7596 C C . ASN B 1 404 ? -7.055 17.438 3.816 1 97.94 404 ASN B C 1
ATOM 7598 O O . ASN B 1 404 ? -6.855 17.688 2.627 1 97.94 404 ASN B O 1
ATOM 7602 N N . GLU B 1 405 ? -6.172 16.844 4.625 1 98 405 GLU B N 1
ATOM 7603 C CA . GLU B 1 405 ? -4.863 16.469 4.094 1 98 405 GLU B CA 1
ATOM 7604 C C . GLU B 1 405 ? -4.977 15.336 3.084 1 98 405 GLU B C 1
ATOM 7606 O O . GLU B 1 405 ? -4.238 15.297 2.098 1 98 405 GLU B O 1
ATOM 7611 N N . GLY B 1 406 ? -5.906 14.398 3.354 1 98.44 406 GLY B N 1
ATOM 7612 C CA . GLY B 1 406 ? -6.094 13.266 2.465 1 98.44 406 GLY B CA 1
ATOM 7613 C C . GLY B 1 406 ? -6.57 13.664 1.081 1 98.44 406 GLY B C 1
ATOM 7614 O O . GLY B 1 406 ? -6.047 13.18 0.075 1 98.44 406 GLY B O 1
ATOM 7615 N N . TRP B 1 407 ? -7.578 14.547 1.038 1 98.56 407 TRP B N 1
ATOM 7616 C CA . TRP B 1 407 ? -8.086 15.055 -0.231 1 98.56 407 TRP B CA 1
ATOM 7617 C C . TRP B 1 407 ? -6.992 15.789 -0.998 1 98.56 407 TRP B C 1
ATOM 7619 O O . TRP B 1 407 ? -6.785 15.547 -2.189 1 98.56 407 TRP B O 1
ATOM 7629 N N . ALA B 1 408 ? -6.281 16.672 -0.315 1 98.44 408 ALA B N 1
ATOM 7630 C CA . ALA B 1 408 ? -5.23 17.469 -0.943 1 98.44 408 ALA B CA 1
ATOM 7631 C C . ALA B 1 408 ? -4.117 16.578 -1.485 1 98.44 408 ALA B C 1
ATOM 7633 O O . ALA B 1 408 ? -3.668 16.75 -2.621 1 98.44 408 ALA B O 1
ATOM 7634 N N . PHE B 1 409 ? -3.682 15.586 -0.626 1 98.5 409 PHE B N 1
ATOM 7635 C CA . PHE B 1 409 ? -2.596 14.711 -1.046 1 98.5 409 PHE B CA 1
ATOM 7636 C C . PHE B 1 409 ? -3.049 13.789 -2.174 1 98.5 409 PHE B C 1
ATOM 7638 O O . PHE B 1 409 ? -2.275 13.492 -3.086 1 98.5 409 PHE B O 1
ATOM 7645 N N . TYR B 1 410 ? -4.281 13.297 -2.166 1 98.75 410 TYR B N 1
ATOM 7646 C CA . TYR B 1 410 ? -4.863 12.508 -3.242 1 98.75 410 TYR B CA 1
ATOM 7647 C C . TYR B 1 410 ? -4.727 13.219 -4.582 1 98.75 410 TYR B C 1
ATOM 7649 O O . TYR B 1 410 ? -4.379 12.602 -5.59 1 98.75 410 TYR B O 1
ATOM 7657 N N . LEU B 1 411 ? -4.895 14.508 -4.621 1 98.69 411 LEU B N 1
ATOM 7658 C CA . LEU B 1 411 ? -4.902 15.289 -5.852 1 98.69 411 LEU B CA 1
ATOM 7659 C C . LEU B 1 411 ? -3.506 15.367 -6.457 1 98.69 411 LEU B C 1
ATOM 7661 O O . LEU B 1 411 ? -3.359 15.578 -7.664 1 98.69 411 LEU B O 1
ATOM 7665 N N . GLU B 1 412 ? -2.463 15.195 -5.617 1 98.56 412 GLU B N 1
ATOM 7666 C CA . GLU B 1 412 ? -1.111 15.227 -6.168 1 98.56 412 GLU B CA 1
ATOM 7667 C C . GLU B 1 412 ? -0.888 14.07 -7.141 1 98.56 412 GLU B C 1
ATOM 7669 O O . GLU B 1 412 ? -0.685 14.289 -8.336 1 98.56 412 GLU B O 1
ATOM 7674 N N . GLU B 1 413 ? -1.082 12.859 -6.676 1 98.31 413 GLU B N 1
ATOM 7675 C CA . GLU B 1 413 ? -0.883 11.703 -7.551 1 98.31 413 GLU B CA 1
ATOM 7676 C C . GLU B 1 413 ? -1.986 11.609 -8.602 1 98.31 413 GLU B C 1
ATOM 7678 O O . GLU B 1 413 ? -1.763 11.102 -9.703 1 98.31 413 GLU B O 1
ATOM 7683 N N . PHE B 1 414 ? -3.135 12.164 -8.281 1 98.56 414 PHE B N 1
ATOM 7684 C CA . PHE B 1 414 ? -4.23 12.234 -9.242 1 98.56 414 PHE B CA 1
ATOM 7685 C C . PHE B 1 414 ? -3.791 12.945 -10.516 1 98.56 414 PHE B C 1
ATOM 7687 O O . PHE B 1 414 ? -4.215 12.578 -11.609 1 98.56 414 PHE B O 1
ATOM 7694 N N . LEU B 1 415 ? -2.908 13.93 -10.414 1 98.06 415 LEU B N 1
ATOM 7695 C CA . LEU B 1 415 ? -2.424 14.656 -11.586 1 98.06 415 LEU B CA 1
ATOM 7696 C C . LEU B 1 415 ? -1.702 13.719 -12.547 1 98.06 415 LEU B C 1
ATOM 7698 O O . LEU B 1 415 ? -1.85 13.836 -13.766 1 98.06 415 LEU B O 1
ATOM 7702 N N . ILE B 1 416 ? -0.937 12.828 -11.938 1 97.62 416 ILE B N 1
ATOM 7703 C CA . ILE B 1 416 ? -0.22 11.867 -12.773 1 97.62 416 ILE B CA 1
ATOM 7704 C C . ILE B 1 416 ? -1.213 10.906 -13.414 1 97.62 416 ILE B C 1
ATOM 7706 O O . ILE B 1 416 ? -1.202 10.719 -14.641 1 97.62 416 ILE B O 1
ATOM 7710 N N . GLN B 1 417 ? -2.123 10.375 -12.609 1 97.31 417 GLN B N 1
ATOM 7711 C CA . GLN B 1 417 ? -3.035 9.32 -13.039 1 97.31 417 GLN B CA 1
ATOM 7712 C C . GLN B 1 417 ? -4.043 9.844 -14.055 1 97.31 417 GLN B C 1
ATOM 7714 O O . GLN B 1 417 ? -4.422 9.125 -14.984 1 97.31 417 GLN B O 1
ATOM 7719 N N . SER B 1 418 ? -4.414 11.094 -13.898 1 97.94 418 SER B N 1
ATOM 7720 C CA . SER B 1 418 ? -5.438 11.68 -14.758 1 97.94 418 SER B CA 1
ATOM 7721 C C . SER B 1 418 ? -4.84 12.188 -16.062 1 97.94 418 SER B C 1
ATOM 7723 O O . SER B 1 418 ? -5.57 12.594 -16.969 1 97.94 418 SER B O 1
ATOM 7725 N N . GLY B 1 419 ? -3.508 12.242 -16.172 1 96.62 419 GLY B N 1
ATOM 7726 C CA . GLY B 1 419 ? -2.85 12.562 -17.422 1 96.62 419 GLY B CA 1
ATOM 7727 C C . GLY B 1 419 ? -2.475 14.031 -17.547 1 96.62 419 GLY B C 1
ATOM 7728 O O . GLY B 1 419 ? -1.98 14.461 -18.594 1 96.62 419 GLY B O 1
ATOM 7729 N N . MET B 1 420 ? -2.646 14.758 -16.469 1 97.69 420 MET B N 1
ATOM 7730 C CA . MET B 1 420 ? -2.354 16.188 -16.562 1 97.69 420 MET B CA 1
ATOM 7731 C C . MET B 1 420 ? -0.87 16.422 -16.812 1 97.69 420 MET B C 1
ATOM 7733 O O . MET B 1 420 ? -0.498 17.391 -17.484 1 97.69 420 MET B O 1
ATOM 7737 N N . LEU B 1 421 ? -0.004 15.523 -16.375 1 97.31 421 LEU B N 1
ATOM 7738 C CA . LEU B 1 421 ? 1.437 15.75 -16.406 1 97.31 421 LEU B CA 1
ATOM 7739 C C . LEU B 1 421 ? 2.082 14.93 -17.516 1 97.31 421 LEU B C 1
ATOM 7741 O O . LEU B 1 421 ? 3.297 14.719 -17.516 1 97.31 421 LEU B O 1
ATOM 7745 N N . GLU B 1 422 ? 1.355 14.5 -18.453 1 94.5 422 GLU B N 1
ATOM 7746 C CA . GLU B 1 422 ? 1.868 13.617 -19.5 1 94.5 422 GLU B CA 1
ATOM 7747 C C . GLU B 1 422 ? 2.994 14.289 -20.281 1 94.5 422 GLU B C 1
ATOM 7749 O O . GLU B 1 422 ? 3.945 13.633 -20.703 1 94.5 422 GLU B O 1
ATOM 7754 N N . ASP B 1 423 ? 2.861 15.594 -20.5 1 95.12 423 ASP B N 1
ATOM 7755 C CA . ASP B 1 423 ? 3.863 16.312 -21.281 1 95.12 423 ASP B CA 1
ATOM 7756 C C . ASP B 1 423 ? 4.867 17.016 -20.375 1 95.12 423 ASP B C 1
ATOM 7758 O O . ASP B 1 423 ? 5.602 17.906 -20.828 1 95.12 423 ASP B O 1
ATOM 7762 N N . ARG B 1 424 ? 4.867 16.641 -19.109 1 96.88 424 ARG B N 1
ATOM 7763 C CA . ARG B 1 424 ? 5.738 17.266 -18.125 1 96.88 424 ARG B CA 1
ATOM 7764 C C . ARG B 1 424 ? 6.453 16.219 -17.266 1 96.88 424 ARG B C 1
ATOM 7766 O O . ARG B 1 424 ? 6.219 16.141 -16.062 1 96.88 424 ARG B O 1
ATOM 7773 N N . PRO B 1 425 ? 7.387 15.516 -17.906 1 97 425 PRO B N 1
ATOM 7774 C CA . PRO B 1 425 ? 8 14.352 -17.25 1 97 425 PRO B CA 1
ATOM 7775 C C . PRO B 1 425 ? 8.688 14.711 -15.938 1 97 425 PRO B C 1
ATOM 7777 O O . PRO B 1 425 ? 8.633 13.945 -14.977 1 97 425 PRO B O 1
ATOM 7780 N N . LYS B 1 426 ? 9.305 15.852 -15.844 1 98.12 426 LYS B N 1
ATOM 7781 C CA . LYS B 1 426 ? 10.023 16.203 -14.617 1 98.12 426 LYS B CA 1
ATOM 7782 C C . LYS B 1 426 ? 9.055 16.625 -13.523 1 98.12 426 LYS B C 1
ATOM 7784 O O . LYS B 1 426 ? 9.359 16.5 -12.336 1 98.12 426 LYS B O 1
ATOM 7789 N N . ALA B 1 427 ? 7.875 17.141 -13.898 1 98.31 427 ALA B N 1
ATOM 7790 C CA . ALA B 1 427 ? 6.836 17.375 -12.898 1 98.31 427 ALA B CA 1
ATOM 7791 C C . ALA B 1 427 ? 6.355 16.047 -12.289 1 98.31 427 ALA B C 1
ATOM 7793 O O . ALA B 1 427 ? 6.027 15.992 -11.102 1 98.31 427 ALA B O 1
ATOM 7794 N N . ARG B 1 428 ? 6.324 14.969 -13.102 1 98.31 428 ARG B N 1
ATOM 7795 C CA . ARG B 1 428 ? 5.996 13.648 -12.57 1 98.31 428 ARG B CA 1
ATOM 7796 C C . ARG B 1 428 ? 7.047 13.18 -11.57 1 98.31 428 ARG B C 1
ATOM 7798 O O . ARG B 1 428 ? 6.707 12.664 -10.5 1 98.31 428 ARG B O 1
ATOM 7805 N N . GLU B 1 429 ? 8.305 13.352 -11.93 1 98.44 429 GLU B N 1
ATOM 7806 C CA . GLU B 1 429 ? 9.383 13 -11.008 1 98.44 429 GLU B CA 1
ATOM 7807 C C . GLU B 1 429 ? 9.25 13.758 -9.688 1 98.44 429 GLU B C 1
ATOM 7809 O O . GLU B 1 429 ? 9.391 13.172 -8.617 1 98.44 429 GLU B O 1
ATOM 7814 N N . ILE B 1 430 ? 8.961 15.086 -9.82 1 98.69 430 ILE B N 1
ATOM 7815 C CA . ILE B 1 430 ? 8.797 15.922 -8.641 1 98.69 430 ILE B CA 1
ATOM 7816 C C . ILE B 1 430 ? 7.648 15.383 -7.781 1 98.69 430 ILE B C 1
ATOM 7818 O O . ILE B 1 430 ? 7.758 15.32 -6.555 1 98.69 430 ILE B O 1
ATOM 7822 N N . ASP B 1 431 ? 6.602 14.961 -8.43 1 98.62 431 ASP B N 1
ATOM 7823 C CA . ASP B 1 431 ? 5.457 14.414 -7.711 1 98.62 431 ASP B CA 1
ATOM 7824 C C . ASP B 1 431 ? 5.848 13.164 -6.93 1 98.62 431 ASP B C 1
ATOM 7826 O O . ASP B 1 431 ? 5.457 13 -5.77 1 98.62 431 ASP B O 1
ATOM 7830 N N . TYR B 1 432 ? 6.613 12.25 -7.492 1 98.56 432 TYR B N 1
ATOM 7831 C CA . TYR B 1 432 ? 7.039 11.039 -6.812 1 98.56 432 TYR B CA 1
ATOM 7832 C C . TYR B 1 432 ? 8.016 11.359 -5.688 1 98.56 432 TYR B C 1
ATOM 7834 O O . TYR B 1 432 ? 8.031 10.68 -4.656 1 98.56 432 TYR B O 1
ATOM 7842 N N . ILE B 1 433 ? 8.891 12.398 -5.879 1 98.62 433 ILE B N 1
ATOM 7843 C CA . ILE B 1 433 ? 9.766 12.852 -4.809 1 98.62 433 ILE B CA 1
ATOM 7844 C C . ILE B 1 433 ? 8.93 13.32 -3.619 1 98.62 433 ILE B C 1
ATOM 7846 O O . ILE B 1 433 ? 9.188 12.922 -2.479 1 98.62 433 ILE B O 1
ATOM 7850 N N . LEU B 1 434 ? 7.918 14.109 -3.918 1 98.56 434 LEU B N 1
ATOM 7851 C CA . LEU B 1 434 ? 7.012 14.602 -2.885 1 98.56 434 LEU B CA 1
ATOM 7852 C C . LEU B 1 434 ? 6.273 13.445 -2.219 1 98.56 434 LEU B C 1
ATOM 7854 O O . LEU B 1 434 ? 6.117 13.422 -0.996 1 98.56 434 LEU B O 1
ATOM 7858 N N . GLY B 1 435 ? 5.852 12.461 -3.041 1 98.44 435 GLY B N 1
ATOM 7859 C CA . GLY B 1 435 ? 5.152 11.305 -2.51 1 98.44 435 GLY B CA 1
ATOM 7860 C C . GLY B 1 435 ? 6.012 10.461 -1.583 1 98.44 435 GLY B C 1
ATOM 7861 O O . GLY B 1 435 ? 5.547 10.023 -0.531 1 98.44 435 GLY B O 1
ATOM 7862 N N . ALA B 1 436 ? 7.234 10.227 -1.957 1 98.69 436 ALA B N 1
ATOM 7863 C CA . ALA B 1 436 ? 8.156 9.453 -1.126 1 98.69 436 ALA B CA 1
ATOM 7864 C C . ALA B 1 436 ? 8.391 10.141 0.215 1 98.69 436 ALA B C 1
ATOM 7866 O O . ALA B 1 436 ? 8.445 9.484 1.257 1 98.69 436 ALA B O 1
ATOM 7867 N N . LYS B 1 437 ? 8.508 11.445 0.185 1 98.62 437 LYS B N 1
ATOM 7868 C CA . LYS B 1 437 ? 8.695 12.211 1.416 1 98.62 437 LYS B CA 1
ATOM 7869 C C . LYS B 1 437 ? 7.477 12.102 2.32 1 98.62 437 LYS B C 1
ATOM 7871 O O . LYS B 1 437 ? 7.605 11.969 3.539 1 98.62 437 LYS B O 1
ATOM 7876 N N . ARG B 1 438 ? 6.301 12.172 1.745 1 98.12 438 ARG B N 1
ATOM 7877 C CA . ARG B 1 438 ? 5.086 12.07 2.547 1 98.12 438 ARG B CA 1
ATOM 7878 C C . ARG B 1 438 ? 4.969 10.695 3.188 1 98.12 438 ARG B C 1
ATOM 7880 O O . ARG B 1 438 ? 4.461 10.562 4.301 1 98.12 438 ARG B O 1
ATOM 7887 N N . ALA B 1 439 ? 5.371 9.672 2.457 1 98.56 439 ALA B N 1
ATOM 7888 C CA . ALA B 1 439 ? 5.371 8.328 3.027 1 98.56 439 ALA B CA 1
ATOM 7889 C C . ALA B 1 439 ? 6.426 8.195 4.121 1 98.56 439 ALA B C 1
ATOM 7891 O O . ALA B 1 439 ? 6.184 7.555 5.148 1 98.56 439 ALA B O 1
ATOM 7892 N N . ALA B 1 440 ? 7.57 8.805 3.992 1 98.56 440 ALA B N 1
ATOM 7893 C CA . ALA B 1 440 ? 8.695 8.711 4.918 1 98.56 440 ALA B CA 1
ATOM 7894 C C . ALA B 1 440 ? 8.359 9.352 6.258 1 98.56 440 ALA B C 1
ATOM 7896 O O . ALA B 1 440 ? 8.984 9.055 7.277 1 98.56 440 ALA B O 1
ATOM 7897 N N . ARG B 1 441 ? 7.422 10.195 6.266 1 97.88 441 ARG B N 1
ATOM 7898 C CA . ARG B 1 441 ? 7.109 10.953 7.477 1 97.88 441 ARG B CA 1
ATOM 7899 C C . ARG B 1 441 ? 6.266 10.117 8.438 1 97.88 441 ARG B C 1
ATOM 7901 O O . ARG B 1 441 ? 6.117 10.477 9.609 1 97.88 441 ARG B O 1
ATOM 7908 N N . ILE B 1 442 ? 5.719 8.969 8.039 1 98.75 442 ILE B N 1
ATOM 7909 C CA . ILE B 1 442 ? 4.754 8.195 8.812 1 98.75 442 ILE B CA 1
ATOM 7910 C C . ILE B 1 442 ? 5.453 7.547 10.008 1 98.75 442 ILE B C 1
ATOM 7912 O O . ILE B 1 442 ? 5.027 7.715 11.148 1 98.75 442 ILE B O 1
ATOM 7916 N N . LEU B 1 443 ? 6.574 6.898 9.773 1 98.56 443 LEU B N 1
ATOM 7917 C CA . LEU B 1 443 ? 7.258 6.156 10.828 1 98.56 443 LEU B CA 1
ATOM 7918 C C . LEU B 1 443 ? 7.742 7.094 11.93 1 98.56 443 LEU B C 1
ATOM 7920 O O . LEU B 1 443 ? 7.578 6.805 13.117 1 98.56 443 LEU B O 1
ATOM 7924 N N . PRO B 1 444 ? 8.312 8.266 11.594 1 98.75 444 PRO B N 1
ATOM 7925 C CA . PRO B 1 444 ? 8.758 9.188 12.641 1 98.75 444 PRO B CA 1
ATOM 7926 C C . PRO B 1 444 ? 7.625 9.594 13.586 1 98.75 444 PRO B C 1
ATOM 7928 O O . PRO B 1 444 ? 7.82 9.656 14.797 1 98.75 444 PRO B O 1
ATOM 7931 N N . GLU B 1 445 ? 6.492 9.875 13.062 1 98.69 445 GLU B N 1
ATOM 7932 C CA . GLU B 1 445 ? 5.402 10.25 13.953 1 98.69 445 GLU B CA 1
ATOM 7933 C C . GLU B 1 445 ? 5.02 9.102 14.883 1 98.69 445 GLU B C 1
ATOM 7935 O O . GLU B 1 445 ? 4.824 9.305 16.078 1 98.69 445 GLU B O 1
ATOM 7940 N N . LEU B 1 446 ? 4.859 7.906 14.289 1 98.88 446 LEU B N 1
ATOM 7941 C CA . LEU B 1 446 ? 4.473 6.75 15.094 1 98.88 446 LEU B CA 1
ATOM 7942 C C . LEU B 1 446 ? 5.461 6.523 16.234 1 98.88 446 LEU B C 1
ATOM 7944 O O . LEU B 1 446 ? 5.055 6.316 17.375 1 98.88 446 LEU B O 1
ATOM 7948 N N . LYS B 1 447 ? 6.734 6.582 15.945 1 98.81 447 LYS B N 1
ATOM 7949 C CA . LYS B 1 447 ? 7.773 6.285 16.922 1 98.81 447 LYS B CA 1
ATOM 7950 C C . LYS B 1 447 ? 7.879 7.398 17.969 1 98.81 447 LYS B C 1
ATOM 7952 O O . LYS B 1 447 ? 8.086 7.129 19.156 1 98.81 447 LYS B O 1
ATOM 7957 N N . MET B 1 448 ? 7.695 8.656 17.578 1 98.44 448 MET B N 1
ATOM 7958 C CA . MET B 1 448 ? 7.734 9.781 18.5 1 98.44 448 MET B CA 1
ATOM 7959 C C . MET B 1 448 ? 6.547 9.734 19.453 1 98.44 448 MET B C 1
ATOM 7961 O O . MET B 1 448 ? 6.711 9.867 20.672 1 98.44 448 MET B O 1
ATOM 7965 N N . GLN B 1 449 ? 5.391 9.484 18.906 1 98.75 449 GLN B N 1
ATOM 7966 C CA . GLN B 1 449 ? 4.188 9.469 19.719 1 98.75 449 GLN B CA 1
ATOM 7967 C C . GLN B 1 449 ? 4.191 8.289 20.688 1 98.75 449 GLN B C 1
ATOM 7969 O O . GLN B 1 449 ? 3.645 8.375 21.797 1 98.75 449 GLN B O 1
ATOM 7974 N N . ALA B 1 450 ? 4.895 7.227 20.344 1 98.75 450 ALA B N 1
ATOM 7975 C CA . ALA B 1 450 ? 5.016 6.062 21.219 1 98.75 450 ALA B CA 1
ATOM 7976 C C . ALA B 1 450 ? 6.133 6.258 22.234 1 98.75 450 ALA B C 1
ATOM 7978 O O . ALA B 1 450 ? 6.344 5.41 23.094 1 98.75 450 ALA B O 1
ATOM 7979 N N . ASN B 1 451 ? 6.879 7.336 22.188 1 98.62 451 ASN B N 1
ATOM 7980 C CA . ASN B 1 451 ? 8.016 7.645 23.047 1 98.62 451 ASN B CA 1
ATOM 7981 C C . ASN B 1 451 ? 9.148 6.637 22.875 1 98.62 451 ASN B C 1
ATOM 7983 O O . ASN B 1 451 ? 9.805 6.254 23.844 1 98.62 451 ASN B O 1
ATOM 7987 N N . GLU B 1 452 ? 9.312 6.168 21.641 1 98.56 452 GLU B N 1
ATOM 7988 C CA . GLU B 1 452 ? 10.43 5.305 21.266 1 98.56 452 GLU B CA 1
ATOM 7989 C C . GLU B 1 452 ? 11.578 6.109 20.656 1 98.56 452 GLU B C 1
ATOM 7991 O O . GLU B 1 452 ? 12.742 5.734 20.781 1 98.56 452 GLU B O 1
ATOM 7996 N N . TRP B 1 453 ? 11.195 7.191 19.969 1 98.69 453 TRP B N 1
ATOM 7997 C CA . TRP B 1 453 ? 12.18 8.094 19.375 1 98.69 453 TRP B CA 1
ATOM 7998 C C . TRP B 1 453 ? 12.047 9.5 19.953 1 98.69 453 TRP B C 1
ATOM 8000 O O . TRP B 1 453 ? 10.938 9.969 20.203 1 98.69 453 TRP B O 1
ATOM 8010 N N . THR B 1 454 ? 13.172 10.133 20.094 1 98.25 454 THR B N 1
ATOM 8011 C CA . THR B 1 454 ? 13.195 11.57 20.328 1 98.25 454 THR B CA 1
ATOM 8012 C C . THR B 1 454 ? 12.875 12.336 19.047 1 98.25 454 THR B C 1
ATOM 8014 O O . THR B 1 454 ? 12.836 11.75 17.969 1 98.25 454 THR B O 1
ATOM 8017 N N . TRP B 1 455 ? 12.641 13.578 19.203 1 98 455 TRP B N 1
ATOM 8018 C CA . TRP B 1 455 ? 12.461 14.453 18.047 1 98 455 TRP B CA 1
ATOM 8019 C C . TRP B 1 455 ? 13.664 14.375 17.109 1 98 455 TRP B C 1
ATOM 8021 O O . TRP B 1 455 ? 13.5 14.289 15.898 1 98 455 TRP B O 1
ATOM 8031 N N . LYS B 1 456 ? 14.859 14.398 17.656 1 97.88 456 LYS B N 1
ATOM 8032 C CA . LYS B 1 456 ? 16.094 14.375 16.875 1 97.88 456 LYS B CA 1
ATOM 8033 C C . LYS B 1 456 ? 16.188 13.102 16.047 1 97.88 456 LYS B C 1
ATOM 8035 O O . LYS B 1 456 ? 16.562 13.148 14.875 1 97.88 456 LYS B O 1
ATOM 8040 N N . GLN B 1 457 ? 15.828 11.977 16.625 1 98.44 457 GLN B N 1
ATOM 8041 C CA . GLN B 1 457 ? 15.859 10.703 15.93 1 98.44 457 GLN B CA 1
ATOM 8042 C C . GLN B 1 457 ? 14.828 10.672 14.805 1 98.44 457 GLN B C 1
ATOM 8044 O O . GLN B 1 457 ? 15.102 10.164 13.711 1 98.44 457 GLN B O 1
ATOM 8049 N N . ALA B 1 458 ? 13.664 11.188 15.078 1 98.62 458 ALA B N 1
ATOM 8050 C CA . ALA B 1 458 ? 12.594 11.25 14.078 1 98.62 458 ALA B CA 1
ATOM 8051 C C . ALA B 1 458 ? 12.992 12.148 12.914 1 98.62 458 ALA B C 1
ATOM 8053 O O . ALA B 1 458 ? 12.781 11.789 11.75 1 98.62 458 ALA B O 1
ATOM 8054 N N . ASN B 1 459 ? 13.547 13.312 13.219 1 98.5 459 ASN B N 1
ATOM 8055 C CA . ASN B 1 459 ? 14 14.234 12.188 1 98.5 459 ASN B CA 1
ATOM 8056 C C . ASN B 1 459 ? 15.086 13.609 11.312 1 98.5 459 ASN B C 1
ATOM 8058 O O . ASN B 1 459 ? 15.055 13.742 10.086 1 98.5 459 ASN B O 1
ATOM 8062 N N . ALA B 1 460 ? 16.031 12.914 11.938 1 98.56 460 ALA B N 1
ATOM 8063 C CA . ALA B 1 460 ? 17.094 12.242 11.211 1 98.56 460 ALA B CA 1
ATOM 8064 C C . ALA B 1 460 ? 16.547 11.164 10.273 1 98.56 460 ALA B C 1
ATOM 8066 O O . ALA B 1 460 ? 17.047 10.992 9.156 1 98.56 460 ALA B O 1
ATOM 8067 N N . SER B 1 461 ? 15.57 10.445 10.734 1 98.5 461 SER B N 1
ATOM 8068 C CA . SER B 1 461 ? 14.953 9.406 9.914 1 98.5 461 SER B CA 1
ATOM 8069 C C . SER B 1 461 ? 14.289 10.008 8.68 1 98.5 461 SER B C 1
ATOM 8071 O O . SER B 1 461 ? 14.453 9.5 7.57 1 98.5 461 SER B O 1
ATOM 8073 N N . LEU B 1 462 ? 13.516 11.086 8.859 1 98.69 462 LEU B N 1
ATOM 8074 C CA . LEU B 1 462 ? 12.859 11.727 7.719 1 98.69 462 LEU B CA 1
ATOM 8075 C C . LEU B 1 462 ? 13.883 12.172 6.684 1 98.69 462 LEU B C 1
ATOM 8077 O O . LEU B 1 462 ? 13.695 11.938 5.484 1 98.69 462 LEU B O 1
ATOM 8081 N N . ILE B 1 463 ? 14.93 12.789 7.156 1 98.44 463 ILE B N 1
ATOM 8082 C CA . ILE B 1 463 ? 15.961 13.305 6.262 1 98.44 463 ILE B CA 1
ATOM 8083 C C . ILE B 1 463 ? 16.609 12.148 5.508 1 98.44 463 ILE B C 1
ATOM 8085 O O . ILE B 1 463 ? 16.75 12.195 4.285 1 98.44 463 ILE B O 1
ATOM 8089 N N . ALA B 1 464 ? 16.906 11.078 6.207 1 98 464 ALA B N 1
ATOM 8090 C CA . ALA B 1 464 ? 17.609 9.938 5.625 1 98 464 ALA B CA 1
ATOM 8091 C C . ALA B 1 464 ? 16.719 9.219 4.605 1 98 464 ALA B C 1
ATOM 8093 O O . ALA B 1 464 ? 17.234 8.656 3.629 1 98 464 ALA B O 1
ATOM 8094 N N . ARG B 1 465 ? 15.43 9.297 4.809 1 98.25 465 ARG B N 1
ATOM 8095 C CA . ARG B 1 465 ? 14.523 8.5 3.99 1 98.25 465 ARG B CA 1
ATOM 8096 C C . ARG B 1 465 ? 13.922 9.336 2.865 1 98.25 465 ARG B C 1
ATOM 8098 O O . ARG B 1 465 ? 13.227 8.805 1.998 1 98.25 465 ARG B O 1
ATOM 8105 N N . THR B 1 466 ? 14.125 10.633 2.871 1 98.5 466 THR B N 1
ATOM 8106 C CA . THR B 1 466 ? 13.703 11.477 1.754 1 98.5 466 THR B CA 1
ATOM 8107 C C . THR B 1 466 ? 14.719 11.406 0.616 1 98.5 466 THR B C 1
ATOM 8109 O O . THR B 1 466 ? 15.898 11.727 0.806 1 98.5 466 THR B O 1
ATOM 8112 N N . PRO B 1 467 ? 14.297 11.055 -0.586 1 97.62 467 PRO B N 1
ATOM 8113 C CA . PRO B 1 467 ? 15.258 10.648 -1.619 1 97.62 467 PRO B CA 1
ATOM 8114 C C . PRO B 1 467 ? 16 11.836 -2.234 1 97.62 467 PRO B C 1
ATOM 8116 O O . PRO B 1 467 ? 17.062 11.656 -2.828 1 97.62 467 PRO B O 1
ATOM 8119 N N . LYS B 1 468 ? 15.383 13.039 -2.143 1 96.69 468 LYS B N 1
ATOM 8120 C CA . LYS B 1 468 ? 15.992 14.195 -2.787 1 96.69 468 LYS B CA 1
ATOM 8121 C C . LYS B 1 468 ? 15.781 15.461 -1.959 1 96.69 468 LYS B C 1
ATOM 8123 O O . LYS B 1 468 ? 14.773 15.594 -1.264 1 96.69 468 LYS B O 1
ATOM 8128 N N . TRP B 1 469 ? 16.766 16.344 -1.969 1 96.44 469 TRP B N 1
ATOM 8129 C CA . TRP B 1 469 ? 16.641 17.766 -1.689 1 96.44 469 TRP B CA 1
ATOM 8130 C C . TRP B 1 469 ? 16.578 18.031 -0.188 1 96.44 469 TRP B C 1
ATOM 8132 O O . TRP B 1 469 ? 16.672 19.172 0.255 1 96.44 469 TRP B O 1
ATOM 8142 N N . MET B 1 470 ? 16.469 17.031 0.643 1 96.69 470 MET B N 1
ATOM 8143 C CA . MET B 1 470 ? 16.375 17.281 2.078 1 96.69 470 MET B CA 1
ATOM 8144 C C . MET B 1 470 ? 17.688 16.953 2.783 1 96.69 470 MET B C 1
ATOM 8146 O O . MET B 1 470 ? 18.219 15.852 2.635 1 96.69 470 MET B O 1
ATOM 8150 N N . GLN B 1 471 ? 18.141 17.891 3.539 1 95.44 471 GLN B N 1
ATOM 8151 C CA . GLN B 1 471 ? 19.391 17.766 4.289 1 95.44 471 GLN B CA 1
ATOM 8152 C C . GLN B 1 471 ? 19.219 18.25 5.727 1 95.44 471 GLN B C 1
ATOM 8154 O O . GLN B 1 471 ? 18.219 18.891 6.055 1 95.44 471 GLN B O 1
ATOM 8159 N N . PRO B 1 472 ? 20.188 17.844 6.605 1 94.19 472 PRO B N 1
ATOM 8160 C CA . PRO B 1 472 ? 20.094 18.375 7.965 1 94.19 472 PRO B CA 1
ATOM 8161 C C . PRO B 1 472 ? 19.938 19.906 7.984 1 94.19 472 PRO B C 1
ATOM 8163 O O . PRO B 1 472 ? 20.641 20.609 7.258 1 94.19 472 PRO B O 1
ATOM 8166 N N . GLY B 1 473 ? 19.016 20.375 8.703 1 90.12 473 GLY B N 1
ATOM 8167 C CA . GLY B 1 473 ? 18.75 21.812 8.773 1 90.12 473 GLY B CA 1
ATOM 8168 C C . GLY B 1 473 ? 17.656 22.266 7.824 1 90.12 473 GLY B C 1
ATOM 8169 O O . GLY B 1 473 ? 17.266 23.422 7.84 1 90.12 473 GLY B O 1
ATOM 8170 N N . ASP B 1 474 ? 17.125 21.297 7.016 1 92.62 474 ASP B N 1
ATOM 8171 C CA . ASP B 1 474 ? 16.031 21.656 6.117 1 92.62 474 ASP B CA 1
ATOM 8172 C C . ASP B 1 474 ? 14.82 22.156 6.898 1 92.62 474 ASP B C 1
ATOM 8174 O O . ASP B 1 474 ? 14.398 21.516 7.867 1 92.62 474 ASP B O 1
ATOM 8178 N N . ALA B 1 475 ? 14.234 23.266 6.461 1 91.69 475 ALA B N 1
ATOM 8179 C CA . ALA B 1 475 ? 13.148 23.922 7.188 1 91.69 475 ALA B CA 1
ATOM 8180 C C . ALA B 1 475 ? 11.898 23.031 7.219 1 91.69 475 ALA B C 1
ATOM 8182 O O . ALA B 1 475 ? 11.156 23.031 8.203 1 91.69 475 ALA B O 1
ATOM 8183 N N . VAL B 1 476 ? 11.656 22.312 6.145 1 94.62 476 VAL B N 1
ATOM 8184 C CA . VAL B 1 476 ? 10.492 21.438 6.078 1 94.62 476 VAL B CA 1
ATOM 8185 C C . VAL B 1 476 ? 10.656 20.281 7.062 1 94.62 476 VAL B C 1
ATOM 8187 O O . VAL B 1 476 ? 9.719 19.938 7.781 1 94.62 476 VAL B O 1
ATOM 8190 N N . ALA B 1 477 ? 11.828 19.672 7.062 1 96.19 477 ALA B N 1
ATOM 8191 C CA . ALA B 1 477 ? 12.086 18.578 7.992 1 96.19 477 ALA B CA 1
ATOM 8192 C C . ALA B 1 477 ? 11.906 19.031 9.438 1 96.19 477 ALA B C 1
ATOM 8194 O O . ALA B 1 477 ? 11.336 18.297 10.25 1 96.19 477 ALA B O 1
ATOM 8195 N N . GLN B 1 478 ? 12.391 20.234 9.734 1 94.25 478 GLN B N 1
ATOM 8196 C CA . GLN B 1 478 ? 12.273 20.766 11.086 1 94.25 478 GLN B CA 1
ATOM 8197 C C . GLN B 1 478 ? 10.812 21 11.461 1 94.25 478 GLN B C 1
ATOM 8199 O O . GLN B 1 478 ? 10.352 20.531 12.508 1 94.25 478 GLN B O 1
ATOM 8204 N N . PHE B 1 479 ? 10.125 21.625 10.641 1 94.94 479 PHE B N 1
ATOM 8205 C CA . PHE B 1 479 ? 8.75 22.016 10.938 1 94.94 479 PHE B CA 1
ATOM 8206 C C . PHE B 1 479 ? 7.84 20.797 10.992 1 94.94 479 PHE B C 1
ATOM 8208 O O . PHE B 1 479 ? 7.027 20.656 11.914 1 94.94 479 PHE B O 1
ATOM 8215 N N . ASP B 1 480 ? 7.953 19.922 10.016 1 96.25 480 ASP B N 1
ATOM 8216 C CA . ASP B 1 480 ? 7.082 18.75 9.938 1 96.25 480 ASP B CA 1
ATOM 8217 C C . ASP B 1 480 ? 7.168 17.922 11.219 1 96.25 480 ASP B C 1
ATOM 8219 O O . ASP B 1 480 ? 6.148 17.625 11.852 1 96.25 480 ASP B O 1
ATOM 8223 N N . ILE B 1 481 ? 8.344 17.562 11.594 1 97.69 481 ILE B N 1
ATOM 8224 C CA . ILE B 1 481 ? 8.516 16.641 12.719 1 97.69 481 ILE B CA 1
ATOM 8225 C C . ILE B 1 481 ? 8.094 17.344 14.016 1 97.69 481 ILE B C 1
ATOM 8227 O O . ILE B 1 481 ? 7.531 16.719 14.914 1 97.69 481 ILE B O 1
ATOM 8231 N N . GLU B 1 482 ? 8.312 18.688 14.109 1 97 482 GLU B N 1
ATOM 8232 C CA . GLU B 1 482 ? 7.824 19.453 15.25 1 97 482 GLU B CA 1
ATOM 8233 C C . GLU B 1 482 ? 6.301 19.391 15.344 1 97 482 GLU B C 1
ATOM 8235 O O . GLU B 1 482 ? 5.75 19.125 16.422 1 97 482 GLU B O 1
ATOM 8240 N N . LEU B 1 483 ? 5.719 19.656 14.234 1 97.06 483 LEU B N 1
ATOM 8241 C CA . LEU B 1 483 ? 4.262 19.672 14.195 1 97.06 483 LEU B CA 1
ATOM 8242 C C . LEU B 1 483 ? 3.688 18.297 14.531 1 97.06 483 LEU B C 1
ATOM 8244 O O . LEU B 1 483 ? 2.684 18.203 15.234 1 97.06 483 LEU B O 1
ATOM 8248 N N . TYR B 1 484 ? 4.328 17.234 14.062 1 97.75 484 TYR B N 1
ATOM 8249 C CA . TYR B 1 484 ? 3.83 15.883 14.266 1 97.75 484 TYR B CA 1
ATOM 8250 C C . TYR B 1 484 ? 3.934 15.477 15.734 1 97.75 484 TYR B C 1
ATOM 8252 O O . TYR B 1 484 ? 3.125 14.68 16.219 1 97.75 484 TYR B O 1
ATOM 8260 N N . LEU B 1 485 ? 4.957 15.984 16.391 1 98 485 LEU B N 1
ATOM 8261 C CA . LEU B 1 485 ? 5.086 15.719 17.812 1 98 485 LEU B CA 1
ATOM 8262 C C . LEU B 1 485 ? 3.99 16.438 18.594 1 98 485 LEU B C 1
ATOM 8264 O O . LEU B 1 485 ? 3.395 15.859 19.516 1 98 485 LEU B O 1
ATOM 8268 N N . ARG B 1 486 ? 3.676 17.656 18.156 1 97.62 486 ARG B N 1
ATOM 8269 C CA . ARG B 1 486 ? 2.822 18.516 18.969 1 97.62 486 ARG B CA 1
ATOM 8270 C C . ARG B 1 486 ? 1.355 18.344 18.594 1 97.62 486 ARG B C 1
ATOM 8272 O O . ARG B 1 486 ? 0.464 18.75 19.344 1 97.62 486 ARG B O 1
ATOM 8279 N N . GLN B 1 487 ? 1.103 17.828 17.406 1 97.19 487 GLN B N 1
ATOM 8280 C CA . GLN B 1 487 ? -0.246 17.562 16.922 1 97.19 487 GLN B CA 1
ATOM 8281 C C . GLN B 1 487 ? -0.375 16.109 16.438 1 97.19 487 GLN B C 1
ATOM 8283 O O . GLN B 1 487 ? -0.247 15.844 15.242 1 97.19 487 GLN B O 1
ATOM 8288 N N . PRO B 1 488 ? -0.79 15.203 17.312 1 96.94 488 PRO B N 1
ATOM 8289 C CA . PRO B 1 488 ? -0.912 13.797 16.938 1 96.94 488 PRO B CA 1
ATOM 8290 C C . PRO B 1 488 ? -1.807 13.578 15.727 1 96.94 488 PRO B C 1
ATOM 8292 O O . PRO B 1 488 ? -2.887 14.172 15.633 1 96.94 488 PRO B O 1
ATOM 8295 N N . GLY B 1 489 ? -1.345 12.742 14.828 1 97.25 489 GLY B N 1
ATOM 8296 C CA . GLY B 1 489 ? -2.139 12.352 13.672 1 97.25 489 GLY B CA 1
ATOM 8297 C C . GLY B 1 489 ? -1.908 13.242 12.469 1 97.25 489 GLY B C 1
ATOM 8298 O O . GLY B 1 489 ? -2.426 12.977 11.383 1 97.25 489 GLY B O 1
ATOM 8299 N N . TYR B 1 490 ? -1.094 14.273 12.617 1 97.06 490 TYR B N 1
ATOM 8300 C CA . TYR B 1 490 ? -0.914 15.227 11.531 1 97.06 490 TYR B CA 1
ATOM 8301 C C . TYR B 1 490 ? -0.108 14.617 10.391 1 97.06 490 TYR B C 1
ATOM 8303 O O . TYR B 1 490 ? -0.528 14.656 9.234 1 97.06 490 TYR B O 1
ATOM 8311 N N . GLY B 1 491 ? 1.011 14.047 10.68 1 96.69 491 GLY B N 1
ATOM 8312 C CA . GLY B 1 491 ? 1.924 13.539 9.672 1 96.69 491 GLY B CA 1
ATOM 8313 C C . GLY B 1 491 ? 1.368 12.352 8.906 1 96.69 491 GLY B C 1
ATOM 8314 O O . GLY B 1 491 ? 1.576 12.227 7.699 1 96.69 491 GLY B O 1
ATOM 8315 N N . ILE B 1 492 ? 0.635 11.492 9.594 1 98.31 492 ILE B N 1
ATOM 8316 C CA . ILE B 1 492 ? 0.077 10.312 8.93 1 98.31 492 ILE B CA 1
ATOM 8317 C C . ILE B 1 492 ? -1.16 10.719 8.125 1 98.31 492 ILE B C 1
ATOM 8319 O O . ILE B 1 492 ? -1.611 9.969 7.254 1 98.31 492 ILE B O 1
ATOM 8323 N N . GLY B 1 493 ? -1.686 11.898 8.414 1 97.44 493 GLY B N 1
ATOM 8324 C CA . GLY B 1 493 ? -2.982 12.305 7.898 1 97.44 493 GLY B CA 1
ATOM 8325 C C . GLY B 1 493 ? -3.012 12.422 6.387 1 97.44 493 GLY B C 1
ATOM 8326 O O . GLY B 1 493 ? -4.043 12.172 5.758 1 97.44 493 GLY B O 1
ATOM 8327 N N . TYR B 1 494 ? -1.873 12.82 5.734 1 97.38 494 TYR B N 1
ATOM 8328 C CA . TYR B 1 494 ? -1.796 12.922 4.281 1 97.38 494 TYR B CA 1
ATOM 8329 C C . TYR B 1 494 ? -2.096 11.578 3.623 1 97.38 494 TYR B C 1
ATOM 8331 O O . TYR B 1 494 ? -3.104 11.43 2.928 1 97.38 494 TYR B O 1
ATOM 8339 N N . TYR B 1 495 ? -1.292 10.617 3.963 1 98.69 495 TYR B N 1
ATOM 8340 C CA . TYR B 1 495 ? -1.418 9.336 3.27 1 98.69 495 TYR B CA 1
ATOM 8341 C C . TYR B 1 495 ? -2.639 8.57 3.76 1 98.69 495 TYR B C 1
ATOM 8343 O O . TYR B 1 495 ? -3.369 7.977 2.961 1 98.69 495 TYR B O 1
ATOM 8351 N N . MET B 1 496 ? -2.871 8.508 5.074 1 98.81 496 MET B N 1
ATOM 8352 C CA . MET B 1 496 ? -4.004 7.73 5.57 1 98.81 496 MET B CA 1
ATOM 8353 C 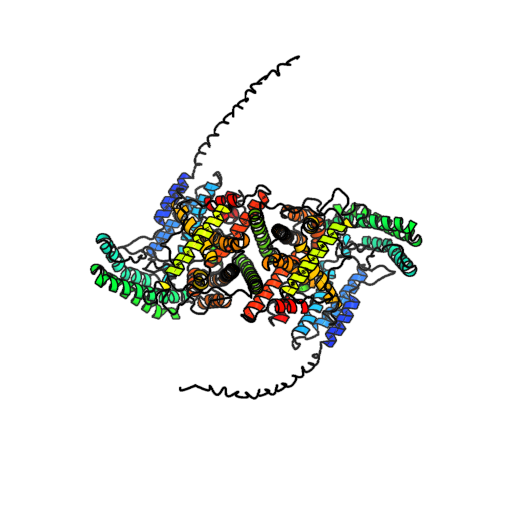C . MET B 1 496 ? -5.324 8.344 5.125 1 98.81 496 MET B C 1
ATOM 8355 O O . MET B 1 496 ? -6.301 7.629 4.895 1 98.81 496 MET B O 1
ATOM 8359 N N . GLY B 1 497 ? -5.367 9.719 5.023 1 98.75 497 GLY B N 1
ATOM 8360 C CA . GLY B 1 497 ? -6.547 10.32 4.418 1 98.75 497 GLY B CA 1
ATOM 8361 C C . GLY B 1 497 ? -6.777 9.875 2.988 1 98.75 497 GLY B C 1
ATOM 8362 O O . GLY B 1 497 ? -7.906 9.57 2.602 1 98.75 497 GLY B O 1
ATOM 8363 N N . LYS B 1 498 ? -5.703 9.844 2.197 1 98.81 498 LYS B N 1
ATOM 8364 C CA . LYS B 1 498 ? -5.781 9.336 0.828 1 98.81 498 LYS B CA 1
ATOM 8365 C C . LYS B 1 498 ? -6.254 7.887 0.801 1 98.81 498 LYS B C 1
ATOM 8367 O O . LYS B 1 498 ? -7.066 7.512 -0.048 1 98.81 498 LYS B O 1
ATOM 8372 N N . VAL B 1 499 ? -5.746 7.059 1.731 1 98.88 499 VAL B N 1
ATOM 8373 C CA . VAL B 1 499 ? -6.141 5.656 1.832 1 98.88 499 VAL B CA 1
ATOM 8374 C C . VAL B 1 499 ? -7.645 5.559 2.064 1 98.88 499 VAL B C 1
ATOM 8376 O O . VAL B 1 499 ? -8.336 4.812 1.369 1 98.88 499 VAL B O 1
ATOM 8379 N N . GLU B 1 500 ? -8.164 6.344 3.021 1 98.75 500 GLU B N 1
ATOM 8380 C CA . GLU B 1 500 ? -9.586 6.293 3.34 1 98.75 500 GLU B CA 1
ATOM 8381 C C . GLU B 1 500 ? -10.43 6.781 2.168 1 98.75 500 GLU B C 1
ATOM 8383 O O . GLU B 1 500 ? -11.508 6.246 1.903 1 98.75 500 GLU B O 1
ATOM 8388 N N . LEU B 1 501 ? -9.945 7.797 1.517 1 98.88 501 LEU B N 1
ATOM 8389 C CA . LEU B 1 501 ? -10.664 8.336 0.367 1 98.88 501 LEU B CA 1
ATOM 8390 C C . LEU B 1 501 ? -10.727 7.312 -0.761 1 98.88 501 LEU B C 1
ATOM 8392 O O . LEU B 1 501 ? -11.797 7.086 -1.335 1 98.88 501 LEU B O 1
ATOM 8396 N N . GLU B 1 502 ? -9.617 6.695 -1.08 1 98.88 502 GLU B N 1
ATOM 8397 C CA . GLU B 1 502 ? -9.57 5.711 -2.16 1 98.88 502 GLU B CA 1
ATOM 8398 C C . GLU B 1 502 ? -10.336 4.445 -1.784 1 98.88 502 GLU B C 1
ATOM 8400 O O . GLU B 1 502 ? -10.945 3.805 -2.645 1 98.88 502 GLU B O 1
ATOM 8405 N N . LYS B 1 503 ? -10.32 4.098 -0.52 1 98.75 503 LYS B N 1
ATOM 8406 C CA . LYS B 1 503 ? -11.18 3.023 -0.037 1 98.75 503 LYS B CA 1
ATOM 8407 C C . LYS B 1 503 ? -12.648 3.342 -0.292 1 98.75 503 LYS B C 1
ATOM 8409 O O . LYS B 1 503 ? -13.398 2.494 -0.787 1 98.75 503 LYS B O 1
ATOM 8414 N N . LEU B 1 504 ? -13.055 4.566 0.043 1 98.88 504 LEU B N 1
ATOM 8415 C CA . LEU B 1 504 ? -14.43 4.996 -0.184 1 98.88 504 LEU B CA 1
ATOM 8416 C C . LEU B 1 504 ? -14.766 4.984 -1.672 1 98.88 504 LEU B C 1
ATOM 8418 O O . LEU B 1 504 ? -15.844 4.543 -2.066 1 98.88 504 LEU B O 1
ATOM 8422 N N . LEU B 1 505 ? -13.844 5.484 -2.482 1 98.88 505 LEU B N 1
ATOM 8423 C CA . LEU B 1 505 ? -14.031 5.473 -3.93 1 98.88 505 LEU B CA 1
ATOM 8424 C C . LEU B 1 505 ? -14.258 4.055 -4.441 1 98.88 505 LEU B C 1
ATOM 8426 O O . LEU B 1 505 ? -15.188 3.805 -5.211 1 98.88 505 LEU B O 1
ATOM 8430 N N . ALA B 1 506 ? -13.477 3.111 -3.996 1 98.62 506 ALA B N 1
ATOM 8431 C CA . ALA B 1 506 ? -13.594 1.711 -4.395 1 98.62 506 ALA B CA 1
ATOM 8432 C C . ALA B 1 506 ? -14.953 1.14 -3.984 1 98.62 506 ALA B C 1
ATOM 8434 O O . ALA B 1 506 ? -15.609 0.463 -4.777 1 98.62 506 ALA B O 1
ATOM 8435 N N . ASP B 1 507 ? -15.359 1.436 -2.744 1 98.06 507 ASP B N 1
ATOM 8436 C CA . ASP B 1 507 ? -16.641 0.96 -2.236 1 98.06 507 ASP B CA 1
ATOM 8437 C C . ASP B 1 507 ? -17.797 1.442 -3.117 1 98.06 507 ASP B C 1
ATOM 8439 O O . ASP B 1 507 ? -18.656 0.651 -3.51 1 98.06 507 ASP B O 1
ATOM 8443 N N . VAL B 1 508 ? -17.75 2.717 -3.4 1 98.69 508 VAL B N 1
ATOM 8444 C CA . VAL B 1 508 ? -18.844 3.328 -4.148 1 98.69 508 VAL B CA 1
ATOM 8445 C C . VAL B 1 508 ? -18.812 2.84 -5.598 1 98.69 508 VAL B C 1
ATOM 8447 O O . VAL B 1 508 ? -19.859 2.514 -6.168 1 98.69 508 VAL B O 1
ATOM 8450 N N . ALA B 1 509 ? -17.625 2.771 -6.18 1 98.56 509 ALA B N 1
ATOM 8451 C CA . ALA B 1 509 ? -17.469 2.346 -7.566 1 98.56 509 ALA B CA 1
ATOM 8452 C C . ALA B 1 509 ? -17.984 0.92 -7.766 1 98.56 509 ALA B C 1
ATOM 8454 O O . ALA B 1 509 ? -18.688 0.635 -8.734 1 98.56 509 ALA B O 1
ATOM 8455 N N . MET B 1 510 ? -17.625 0 -6.902 1 98 510 MET B N 1
ATOM 8456 C CA . MET B 1 510 ? -18.016 -1.399 -7.043 1 98 510 MET B CA 1
ATOM 8457 C C . MET B 1 510 ? -19.5 -1.575 -6.793 1 98 510 MET B C 1
ATOM 8459 O O . MET B 1 510 ? -20.141 -2.434 -7.406 1 98 510 MET B O 1
ATOM 8463 N N . ARG B 1 511 ? -20.109 -0.752 -5.945 1 97.38 511 ARG B N 1
ATOM 8464 C CA . ARG B 1 511 ? -21.547 -0.818 -5.676 1 97.38 511 ARG B CA 1
ATOM 8465 C C . ARG B 1 511 ? -22.359 -0.297 -6.863 1 97.38 511 ARG B C 1
ATOM 8467 O O . ARG B 1 511 ? -23.359 -0.897 -7.25 1 97.38 511 ARG B O 1
ATOM 8474 N N . GLU B 1 512 ? -21.859 0.803 -7.43 1 97.62 512 GLU B N 1
ATOM 8475 C CA . GLU B 1 512 ? -22.609 1.47 -8.484 1 97.62 512 GLU B CA 1
ATOM 8476 C C . GLU B 1 512 ? -22.344 0.831 -9.844 1 97.62 512 GLU B C 1
ATOM 8478 O O . GLU B 1 512 ? -23.125 1.025 -10.789 1 97.62 512 GLU B O 1
ATOM 8483 N N . GLY B 1 513 ? -21.219 0.075 -10.031 1 94.94 513 GLY B N 1
ATOM 8484 C CA . GLY B 1 513 ? -20.906 -0.622 -11.273 1 94.94 513 GLY B CA 1
ATOM 8485 C C . GLY B 1 513 ? -20.734 0.311 -12.453 1 94.94 513 GLY B C 1
ATOM 8486 O O . GLY B 1 513 ? -19.984 1.286 -12.383 1 94.94 513 GLY B O 1
ATOM 8487 N N . ASP B 1 514 ? -21.469 0.11 -13.5 1 92.81 514 ASP B N 1
ATOM 8488 C CA . ASP B 1 514 ? -21.359 0.866 -14.742 1 92.81 514 ASP B CA 1
ATOM 8489 C C . ASP B 1 514 ? -21.938 2.266 -14.594 1 92.81 514 ASP B C 1
ATOM 8491 O O . ASP B 1 514 ? -21.703 3.141 -15.43 1 92.81 514 ASP B O 1
ATOM 8495 N N . GLY B 1 515 ? -22.656 2.455 -13.555 1 96.25 515 GLY B N 1
ATOM 8496 C CA . GLY B 1 515 ? -23.266 3.754 -13.312 1 96.25 515 GLY B CA 1
ATOM 8497 C C . GLY B 1 515 ? -22.359 4.703 -12.555 1 96.25 515 GLY B C 1
ATOM 8498 O O . GLY B 1 515 ? -22.688 5.879 -12.375 1 96.25 515 GLY B O 1
ATOM 8499 N N . PHE B 1 516 ? -21.156 4.215 -12.172 1 98.25 516 PHE B N 1
ATOM 8500 C CA . PHE B 1 516 ? -20.219 5.039 -11.414 1 98.25 516 PHE B CA 1
ATOM 8501 C C . PHE B 1 516 ? -19.719 6.207 -12.25 1 98.25 516 PHE B C 1
ATOM 8503 O O . PHE B 1 516 ? -19.359 6.031 -13.414 1 98.25 516 PHE B O 1
ATOM 8510 N N . ASP B 1 517 ? -19.766 7.375 -11.656 1 98.38 517 ASP B N 1
ATOM 8511 C CA . ASP B 1 517 ? -19.234 8.609 -12.227 1 98.38 517 ASP B CA 1
ATOM 8512 C C . ASP B 1 517 ? -18.297 9.305 -11.242 1 98.38 517 ASP B C 1
ATOM 8514 O O . ASP B 1 517 ? -18.719 9.75 -10.172 1 98.38 517 ASP B O 1
ATOM 8518 N N . ILE B 1 518 ? -17.062 9.453 -11.609 1 98.75 518 ILE B N 1
ATOM 8519 C CA . ILE B 1 518 ? -16.047 9.914 -10.672 1 98.75 518 ILE B CA 1
ATOM 8520 C C . ILE B 1 518 ? -16.266 11.383 -10.344 1 98.75 518 ILE B C 1
ATOM 8522 O O . ILE B 1 518 ? -15.961 11.836 -9.242 1 98.75 518 ILE B O 1
ATOM 8526 N N . LYS B 1 519 ? -16.75 12.203 -11.273 1 98.75 519 LYS B N 1
ATOM 8527 C CA . LYS B 1 519 ? -17.062 13.594 -10.961 1 98.75 519 LYS B CA 1
ATOM 8528 C C . LYS B 1 519 ? -18.125 13.695 -9.867 1 98.75 519 LYS B C 1
ATOM 8530 O O . LYS B 1 519 ? -17.969 14.461 -8.922 1 98.75 519 LYS B O 1
ATOM 8535 N N . THR B 1 520 ? -19.219 12.875 -10.047 1 98.69 520 THR B N 1
ATOM 8536 C CA . THR B 1 520 ? -20.266 12.836 -9.047 1 98.69 520 THR B CA 1
ATOM 8537 C C . THR B 1 520 ? -19.719 12.375 -7.699 1 98.69 520 THR B C 1
ATOM 8539 O O . THR B 1 520 ? -20.094 12.914 -6.656 1 98.69 520 THR B O 1
ATOM 8542 N N . PHE B 1 521 ? -18.906 11.391 -7.711 1 98.88 521 PHE B N 1
ATOM 8543 C CA . PHE B 1 521 ? -18.266 10.914 -6.484 1 98.88 521 PHE B CA 1
ATOM 8544 C C . PHE B 1 521 ? -17.5 12.039 -5.797 1 98.88 521 PHE B C 1
ATOM 8546 O O . PHE B 1 521 ? -17.672 12.266 -4.598 1 98.88 521 PHE B O 1
ATOM 8553 N N . HIS B 1 522 ? -16.594 12.758 -6.586 1 98.88 522 HIS B N 1
ATOM 8554 C CA . HIS B 1 522 ? -15.805 13.852 -6.027 1 98.88 522 HIS B CA 1
ATOM 8555 C C . HIS B 1 522 ? -16.703 14.945 -5.465 1 98.88 522 HIS B C 1
ATOM 8557 O O . HIS B 1 522 ? -16.453 15.477 -4.379 1 98.88 522 HIS B O 1
ATOM 8563 N N . ASP B 1 523 ? -17.719 15.258 -6.176 1 98.62 523 ASP B N 1
ATOM 8564 C CA . ASP B 1 523 ? -18.641 16.297 -5.742 1 98.62 523 ASP B CA 1
ATOM 8565 C C . ASP B 1 523 ? -19.328 15.914 -4.438 1 98.62 523 ASP B C 1
ATOM 8567 O O . ASP B 1 523 ? -19.484 16.734 -3.537 1 98.62 523 ASP B O 1
ATOM 8571 N N . ARG B 1 524 ? -19.781 14.648 -4.332 1 98.44 524 ARG B N 1
ATOM 8572 C CA . ARG B 1 524 ? -20.438 14.172 -3.121 1 98.44 524 ARG B CA 1
ATOM 8573 C C . ARG B 1 524 ? -19.469 14.156 -1.942 1 98.44 524 ARG B C 1
ATOM 8575 O O . ARG B 1 524 ? -19.844 14.516 -0.824 1 98.44 524 ARG B O 1
ATOM 8582 N N . PHE B 1 525 ? -18.266 13.719 -2.174 1 98.62 525 PHE B N 1
ATOM 8583 C CA . PHE B 1 525 ? -17.234 13.695 -1.13 1 98.62 525 PHE B CA 1
ATOM 8584 C C . PHE B 1 525 ? -17.016 15.094 -0.563 1 98.62 525 PHE B C 1
ATOM 8586 O O . PHE B 1 525 ? -17 15.281 0.655 1 98.62 525 PHE B O 1
ATOM 8593 N N . ARG B 1 526 ? -16.859 16.062 -1.46 1 97.81 526 ARG B N 1
ATOM 8594 C CA . ARG B 1 526 ? -16.609 17.438 -1.036 1 97.81 526 ARG B CA 1
ATOM 8595 C C . ARG B 1 526 ? -17.844 18.016 -0.34 1 97.81 526 ARG B C 1
ATOM 8597 O O . ARG B 1 526 ? -17.719 18.719 0.662 1 97.81 526 ARG B O 1
ATOM 8604 N N . ALA B 1 527 ? -18.984 17.688 -0.837 1 97.06 527 ALA B N 1
ATOM 8605 C CA . ALA B 1 527 ? -20.234 18.234 -0.317 1 97.06 527 ALA B CA 1
ATOM 8606 C C . ALA B 1 527 ? -20.484 17.766 1.109 1 97.06 527 ALA B C 1
ATOM 8608 O O . ALA B 1 527 ? -21.203 18.422 1.869 1 97.06 527 ALA B O 1
ATOM 8609 N N . ALA B 1 528 ? -19.891 16.641 1.462 1 97.5 528 ALA B N 1
ATOM 8610 C CA . ALA B 1 528 ? -20.078 16.094 2.805 1 97.5 528 ALA B CA 1
ATOM 8611 C C . ALA B 1 528 ? -19.484 17.016 3.861 1 97.5 528 ALA B C 1
ATOM 8613 O O . ALA B 1 528 ? -19.875 16.969 5.031 1 97.5 528 ALA B O 1
ATOM 8614 N N . GLY B 1 529 ? -18.531 17.906 3.432 1 96.44 529 GLY B N 1
ATOM 8615 C CA . GLY B 1 529 ? -17.922 18.844 4.352 1 96.44 529 GLY B CA 1
ATOM 8616 C C . GLY B 1 529 ? -16.609 18.344 4.93 1 96.44 529 GLY B C 1
ATOM 8617 O O . GLY B 1 529 ? -16.125 17.266 4.562 1 96.44 529 GLY B O 1
ATOM 8618 N N . SER B 1 530 ? -16.031 19.156 5.781 1 96.62 530 SER B N 1
ATOM 8619 C CA . SER B 1 530 ? -14.734 18.859 6.387 1 96.62 530 SER B CA 1
ATOM 8620 C C . SER B 1 530 ? -14.891 18.078 7.688 1 96.62 530 SER B C 1
ATOM 8622 O O . SER B 1 530 ? -14.664 18.625 8.773 1 96.62 530 SER B O 1
ATOM 8624 N N . ILE B 1 531 ? -15.25 16.812 7.57 1 98.19 531 ILE B N 1
ATOM 8625 C CA . ILE B 1 531 ? -15.469 15.906 8.695 1 98.19 531 ILE B CA 1
ATOM 8626 C C . ILE B 1 531 ? -14.703 14.609 8.461 1 98.19 531 ILE B C 1
ATOM 8628 O O . ILE B 1 531 ? -14.203 14.367 7.359 1 98.19 531 ILE B O 1
ATOM 8632 N N . PRO B 1 532 ? -14.484 13.789 9.43 1 98.62 532 PRO B N 1
ATOM 8633 C CA . PRO B 1 532 ? -13.727 12.547 9.234 1 98.62 532 PRO B CA 1
ATOM 8634 C C . PRO B 1 532 ? -14.266 11.703 8.078 1 98.62 532 PRO B C 1
ATOM 8636 O O . PRO B 1 532 ? -15.477 11.609 7.887 1 98.62 532 PRO B O 1
ATOM 8639 N N . ILE B 1 533 ? -13.391 11.07 7.375 1 98.81 533 ILE B N 1
ATOM 8640 C CA . ILE B 1 533 ? -13.758 10.375 6.148 1 98.81 533 ILE B CA 1
ATOM 8641 C C . ILE B 1 533 ? -14.625 9.156 6.48 1 98.81 533 ILE B C 1
ATOM 8643 O O . ILE B 1 533 ? -15.523 8.805 5.719 1 98.81 533 ILE B O 1
ATOM 8647 N N . SER B 1 534 ? -14.406 8.508 7.637 1 98.69 534 SER B N 1
ATOM 8648 C CA . SER B 1 534 ? -15.234 7.375 8.031 1 98.69 534 SER B CA 1
ATOM 8649 C C . SER B 1 534 ? -16.703 7.777 8.148 1 98.69 534 SER B C 1
ATOM 8651 O O . SER B 1 534 ? -17.594 6.977 7.867 1 98.69 534 SER B O 1
ATOM 8653 N N . LEU B 1 535 ? -16.984 9.008 8.555 1 98.81 535 LEU B N 1
ATOM 8654 C CA . LEU B 1 535 ? -18.359 9.516 8.617 1 98.81 535 LEU B CA 1
ATOM 8655 C C . LEU B 1 535 ? -18.891 9.781 7.219 1 98.81 535 LEU B C 1
ATOM 8657 O O . LEU B 1 535 ? -20.078 9.539 6.949 1 98.81 535 LEU B O 1
ATOM 8661 N N . ILE B 1 536 ? -18.031 10.305 6.355 1 98.81 536 ILE B N 1
ATOM 8662 C CA . ILE B 1 536 ? -18.422 10.523 4.969 1 98.81 536 ILE B CA 1
ATOM 8663 C C . ILE B 1 536 ? -18.766 9.195 4.309 1 98.81 536 ILE B C 1
ATOM 8665 O O . ILE B 1 536 ? -19.75 9.086 3.584 1 98.81 536 ILE B O 1
ATOM 8669 N N . ARG B 1 537 ? -17.953 8.188 4.562 1 98.75 537 ARG B N 1
ATOM 8670 C CA . ARG B 1 537 ? -18.219 6.859 4.023 1 98.75 537 ARG B CA 1
ATOM 8671 C C . ARG B 1 537 ? -19.562 6.336 4.496 1 98.75 537 ARG B C 1
ATOM 8673 O O . ARG B 1 537 ? -20.328 5.77 3.705 1 98.75 537 ARG B O 1
ATOM 8680 N N . TRP B 1 538 ? -19.844 6.492 5.793 1 98.56 538 TRP B N 1
ATOM 8681 C CA . TRP B 1 538 ? -21.141 6.09 6.34 1 98.56 538 TRP B CA 1
ATOM 8682 C C . TRP B 1 538 ? -22.281 6.789 5.617 1 98.56 538 TRP B C 1
ATOM 8684 O O . TRP B 1 538 ? -23.234 6.145 5.18 1 98.56 538 TRP B O 1
ATOM 8694 N N . GLU B 1 539 ? -22.156 8.047 5.406 1 98 539 GLU B N 1
ATOM 8695 C CA . GLU B 1 539 ? -23.203 8.844 4.766 1 98 539 GLU B CA 1
ATOM 8696 C C . GLU B 1 539 ? -23.391 8.438 3.307 1 98 539 GLU B C 1
ATOM 8698 O O . GLU B 1 539 ? -24.516 8.352 2.82 1 98 539 GLU B O 1
ATOM 8703 N N . MET B 1 540 ? -22.297 8.227 2.604 1 98.12 540 MET B N 1
ATOM 8704 C CA . MET B 1 540 ? -22.344 7.988 1.163 1 98.12 540 MET B CA 1
ATOM 8705 C C . MET B 1 540 ? -22.75 6.551 0.861 1 98.12 540 MET B C 1
ATOM 8707 O O . MET B 1 540 ? -23.281 6.262 -0.213 1 98.12 540 MET B O 1
ATOM 8711 N N . THR B 1 541 ? -22.5 5.578 1.81 1 97.88 541 THR B N 1
ATOM 8712 C CA . THR B 1 541 ? -22.703 4.172 1.486 1 97.88 541 THR B CA 1
ATOM 8713 C C . THR B 1 541 ? -23.812 3.572 2.342 1 97.88 541 THR B C 1
ATOM 8715 O O . THR B 1 541 ? -24.344 2.502 2.027 1 97.88 541 THR B O 1
ATOM 8718 N N . GLY B 1 542 ? -24.109 4.207 3.488 1 97.75 542 GLY B N 1
ATOM 8719 C CA . GLY B 1 542 ? -25.062 3.65 4.438 1 97.75 542 GLY B CA 1
ATOM 8720 C C . GLY B 1 542 ? -24.469 2.58 5.328 1 97.75 542 GLY B C 1
ATOM 8721 O O . GLY B 1 542 ? -25.125 2.084 6.242 1 97.75 542 GLY B O 1
ATOM 8722 N N . ARG B 1 543 ? -23.156 2.279 5.148 1 96.75 543 ARG B N 1
ATOM 8723 C CA . ARG B 1 543 ? -22.5 1.226 5.918 1 96.75 543 ARG B CA 1
ATOM 8724 C C . ARG B 1 543 ? -21.891 1.784 7.195 1 96.75 543 ARG B C 1
ATOM 8726 O O . ARG B 1 543 ? -21 2.633 7.145 1 96.75 543 ARG B O 1
ATOM 8733 N N . ASP B 1 544 ? -22.297 1.289 8.352 1 96.75 544 ASP B N 1
ATOM 8734 C CA . ASP B 1 544 ? -21.797 1.812 9.617 1 96.75 544 ASP B CA 1
ATOM 8735 C C . ASP B 1 544 ? -20.781 0.854 10.25 1 96.75 544 ASP B C 1
ATOM 8737 O O . ASP B 1 544 ? -20.516 0.925 11.445 1 96.75 544 ASP B O 1
ATOM 8741 N N . ASP B 1 545 ? -20.234 -0.075 9.438 1 96.88 545 ASP B N 1
ATOM 8742 C CA . ASP B 1 545 ? -19.344 -1.126 9.922 1 96.88 545 ASP B CA 1
ATOM 8743 C C . ASP B 1 545 ? -18.172 -0.535 10.68 1 96.88 545 ASP B C 1
ATOM 8745 O O . ASP B 1 545 ? -17.703 -1.104 11.68 1 96.88 545 ASP B O 1
ATOM 8749 N N . GLU B 1 546 ? -17.672 0.581 10.281 1 97.38 546 GLU B N 1
ATOM 8750 C CA . GLU B 1 546 ? -16.547 1.223 10.961 1 97.38 546 GLU B CA 1
ATOM 8751 C C . GLU B 1 546 ? -17.016 2.064 12.141 1 97.38 546 GLU B C 1
ATOM 8753 O O . GLU B 1 546 ? -16.5 1.942 13.25 1 97.38 546 GLU B O 1
ATOM 8758 N N . ILE B 1 547 ? -18.031 2.811 11.938 1 97.75 547 ILE B N 1
ATOM 8759 C CA . ILE B 1 547 ? -18.484 3.787 12.922 1 97.75 547 ILE B CA 1
ATOM 8760 C C . ILE B 1 547 ? -19.047 3.066 14.148 1 97.75 547 ILE B C 1
ATOM 8762 O O . ILE B 1 547 ? -18.875 3.529 15.273 1 97.75 547 ILE B O 1
ATOM 8766 N N . ARG B 1 548 ? -19.641 1.935 13.953 1 96.62 548 ARG B N 1
ATOM 8767 C CA . ARG B 1 548 ? -20.219 1.196 15.07 1 96.62 548 ARG B CA 1
ATOM 8768 C C . ARG B 1 548 ? -19.141 0.769 16.062 1 96.62 548 ARG B C 1
ATOM 8770 O O . ARG B 1 548 ? -19.422 0.636 17.25 1 96.62 548 ARG B O 1
ATOM 8777 N N . THR B 1 549 ? -17.953 0.623 15.539 1 95.88 549 THR B N 1
ATOM 8778 C CA . THR B 1 549 ? -16.859 0.177 16.406 1 95.88 549 THR B CA 1
ATOM 8779 C C . THR B 1 549 ? -16.188 1.366 17.062 1 95.88 549 THR B C 1
ATOM 8781 O O . THR B 1 549 ? -15.406 1.194 18.016 1 95.88 549 THR B O 1
ATOM 8784 N N . MET B 1 550 ? -16.469 2.562 16.688 1 97.12 550 MET B N 1
ATOM 8785 C CA . MET B 1 550 ? -15.742 3.734 17.172 1 97.12 550 MET B CA 1
ATOM 8786 C C . MET B 1 550 ? -16.656 4.66 17.953 1 97.12 550 MET B C 1
ATOM 8788 O O . MET B 1 550 ? -16.219 5.691 18.469 1 97.12 550 MET B O 1
ATOM 8792 N N . ARG B 1 551 ? -17.938 4.266 18.047 1 93.94 551 ARG B N 1
ATOM 8793 C CA . ARG B 1 551 ? -18.922 5.062 18.781 1 93.94 551 ARG B CA 1
ATOM 8794 C C . ARG B 1 551 ? -18.844 4.781 20.281 1 93.94 551 ARG B C 1
ATOM 8796 O O . ARG B 1 551 ? -18.625 3.639 20.688 1 93.94 551 ARG B O 1
#

InterPro domains:
  IPR010281 Protein of unknown function DUF885 [PF05960] (59-272)
  IPR010281 Protein of unknown function DUF885 [PF05960] (373-540)
  IPR010281 Protein of unknown function DUF885 [PTHR33361] (363-536)

Secondary structure (DSSP, 8-state):
----------------------------------TTHHHHHHHHHHHHHHSSPPEETTEE---HHHHHHHHHHHHHHHHHHHT---TTS-HHHHHHHHHHHHHHHHHHHIIIII-HHHH-GGGG--B-SS-SS--TTPBPPPPSP--HHHHHHHHHHHHTHHHHHHHHHHH-TT--HHHHHHHHHHHHHHHHHHHHHHHHHHHH-GGGHHHHHHHHHHHHHHHHHHHHHGGGS-S--S--HHHHHHHHHHTS---S-HHHHHHHHHHHHHHHHHHHHHHHHHTTTSPPPPPP-SHHHHHHHHHHHHHHHHHHHHHTTSS---TT----TT------GGGG-TTSPPTTSSSP---HHHHHHTS--HHHHHIIIIIIIHHHHHHHT---TTTTSPPSTTTTHHHHHHHHHHHHHHHHHTTTTTT-HHHHHHHHHHHHHHHHTHHHHHHHHTTSS-HHHHHHHHHHH--SS--TT-HHHHHHHHHHHHSTTHHHHHHHHHHHHHHHHHHHHHHHGGG--HHHHHHHHHHT-SS-HHHHHHHHH---TTHHHH-/----------------------------------TTHHHHHHHHHHHHHHSSPPEETTEE---HHHHHHHHHHHHHHHHHHHT---TTS-HHHHHHHHHHHHHHHHHHHIIIII-HHHH-GGG---B-SS-SS--TTPBPPPPSP--HHHHHHHHHHHHTHHHHHHHHHHH-TT--HHHHHHHHHHHHHHHHHHHHHHHHHHHH-GGGHHHHHHHHHHHHHHHHHHHHHGGGS-S--S--HHHHHHHHHHTS---S-HHHHHHHHHHHHHHHHHHHHHHHHHTTTSPPPPPP-SHHHHHHHHHHHHHHHHHHHHHTTSS---TT----TT------GGGG-TTSPPTTSSSP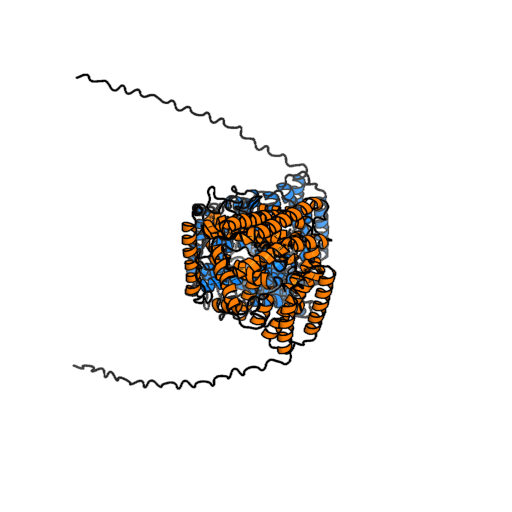---HHHHHHTS--HHHHHIIIIIIIHHHHHHHH---TTTTSPPSTTTTHHHHHHHHHHHHHHHHHTTTTTT-HHHHHHHHHHHHHHHHTHHHHHHHHTTSS-HHHHHHHHHHH--SS--TT-HHHHHHHHHHHHSTTHHHHHHHHHHHHHHHHHHHHHHHGGG--HHHHHHHHHHT-SS-HHHHHHHHH---TTHHHH-

Sequence (1102 aa):
MKKRLGLAAALLALPALPLLLAGPACAQAKAQAPQGYDALLALYREFRAFVPPPMVKGVPDYSPQAMARHYAGLQRFEARLAAIDDSAWPIPQRVDYMVALAEMRGLEFQHRVMQPWKRDPAFYSTTNLGFGPKMHGAIAIPRLPIAKDEAAALAARLDAVPEALRQARANLTDARGDLARLAIVQKQVEVNVYGALAADAAKRQPSLVAPAKRAQAAAAAFKAWLEGIEAGLPAYGGVGAENYAWYLRHVLLLPYTPEEVRVIGEREYQRQLAFLKIEEHRDRAIPMPEPVKTRAEFDAKRKQEDEDLLKFLRDGQWVTIPDYVKHDPEEGPYEFPFEKDPSRPGLFDPPQHLHFFFQAEFRDGRPLRAHNLPGHAFDELQAARDTRPVRGQPRLFFVNGLRNEGWAFYLEEFLIQSGMLEDRPKAREIDYILGAKRAARILPELKMQANEWTWKQANASLIARTPKWMQPGDAVAQFDIELYLRQPGYGIGYYMGKVELEKLLADVAMREGDGFDIKTFHDRFRAAGSIPISLIRWEMTGRDDEIRTMRMKKRLGLAAALLALPALPLLLAGPACAQAKAQAPQGYDALLALYREFRAFVPPPMVKGVPDYSPQAMARHYAGLQRFEARLAAIDDSAWPIPQRVDYMVALAEMRGLEFQHRVMQPWKRDPAFYSTTNLGFGPKMHGAIAIPRLPIAKDEAAALAARLDAVPEALRQARANLTDARGDLARLAIVQKQVEVNVYGALAADAAKRQPSLVAPAKRAQAAAAAFKAWLEGIEAGLPAYGGVGAENYAWYLRHVLLLPYTPEEVRVIGEREYQRQLAFLKIEEHRDRAIPMPEPVKTRAEFDAKRKQEDEDLLKFLRDGQWVTIPDYVKHDPEEGPYEFPFEKDPSRPGLFDPPQHLHFFFQAEFRDGRPLRAHNLPGHAFDELQAARDTRPVRGQPRLFFVNGLRNEGWAFYLEEFLIQSGMLEDRPKAREIDYILGAKRAARILPELKMQANEWTWKQANASLIARTPKWMQPGDAVAQFDIELYLRQPGYGIGYYMGKVELEKLLADVAMREGDGFDIKTFHDRFRAAGSIPISLIRWEMTGRDDEIRTMR

Organism: NCBI:txid68569

Radius of gyration: 35.69 Å; Cα contacts (8 Å, |Δi|>4): 1527; chains: 2; bounding box: 110×107×112 Å

Solvent-accessible surface area (backbone atoms only — not comparable to full-atom values): 59284 Å² total; per-residue (Å²): 130,84,76,77,78,80,80,74,78,73,76,76,76,75,76,78,73,76,77,74,74,75,67,78,77,72,69,76,64,75,72,71,79,54,86,58,54,65,55,50,54,52,50,49,55,52,50,61,70,55,66,63,67,56,70,53,90,84,26,62,44,64,42,73,67,52,45,50,51,52,51,54,52,47,54,52,53,50,52,56,53,69,68,57,74,54,86,84,46,60,63,69,60,40,44,49,50,51,52,54,49,18,36,52,43,29,53,47,41,37,68,75,65,58,31,44,65,28,25,28,59,41,27,69,35,63,53,59,61,70,78,60,76,53,42,78,82,38,41,71,83,76,74,81,64,66,54,71,72,56,44,53,53,49,30,54,54,31,58,31,39,41,58,48,54,52,50,44,65,68,33,41,78,57,44,17,17,46,33,33,55,53,22,40,58,52,28,52,41,49,24,44,42,25,47,51,49,20,59,52,16,60,77,61,38,57,84,36,23,63,26,24,46,50,28,21,51,36,34,45,51,53,32,53,52,45,71,72,45,34,87,79,34,57,52,55,59,32,69,28,51,69,53,47,44,47,43,39,29,47,27,38,44,38,94,60,51,66,66,55,49,49,55,49,30,52,52,47,26,20,49,26,40,37,52,29,54,41,37,47,62,66,42,61,90,56,77,73,68,70,60,58,66,43,67,68,55,44,53,53,51,48,50,51,43,45,52,52,50,53,48,49,34,51,77,62,51,47,35,86,72,58,86,86,64,64,82,59,86,84,64,70,81,91,73,54,43,78,68,67,26,73,87,53,79,60,80,61,39,84,79,68,77,65,34,47,66,45,57,36,52,37,39,56,29,52,42,60,44,34,26,37,46,78,22,49,51,40,48,51,56,48,43,75,66,38,79,49,85,68,70,29,46,85,75,51,75,62,27,26,43,29,34,55,36,2,53,10,47,42,38,30,58,42,35,58,65,55,48,74,37,71,93,32,64,61,47,46,42,47,41,27,52,55,47,21,37,54,27,35,36,30,58,33,38,56,35,25,30,40,52,76,30,46,62,67,56,26,38,52,48,34,37,73,53,26,90,65,76,47,48,94,84,28,58,52,55,52,48,52,50,51,35,23,56,73,36,79,65,53,48,44,11,31,59,54,17,26,50,52,50,30,41,43,47,29,54,52,38,66,72,47,48,92,71,51,48,66,25,61,50,45,41,51,57,58,69,67,44,78,44,28,52,56,53,47,41,23,60,76,69,70,52,49,78,63,54,67,72,52,105,137,83,83,77,80,75,79,77,75,76,76,78,75,74,76,75,72,76,76,75,73,76,67,76,75,72,68,74,66,78,75,72,79,56,87,56,53,66,54,50,54,53,50,50,53,54,48,61,70,55,67,62,67,56,69,53,91,86,27,62,43,62,42,74,68,52,45,51,53,52,50,55,52,49,54,52,53,52,52,56,55,68,68,56,75,55,85,85,47,59,61,70,60,41,44,48,51,50,52,54,48,19,37,53,43,30,53,47,41,38,67,74,64,58,32,45,64,28,26,30,60,41,27,69,33,64,54,59,59,70,78,61,76,50,41,78,82,36,41,71,85,75,76,80,64,66,55,71,71,54,45,54,54,48,30,55,56,30,57,32,39,40,59,47,53,52,50,43,63,70,33,42,78,56,43,17,16,46,32,34,56,52,21,39,57,52,28,52,40,48,26,45,43,25,48,51,49,19,59,51,17,62,76,58,38,57,85,37,21,63,26,24,46,49,27,19,51,37,35,47,50,52,31,53,51,45,71,72,45,34,87,79,32,58,51,55,58,35,71,28,52,69,52,47,46,46,42,38,30,46,26,39,44,40,93,62,50,66,66,56,49,50,54,48,30,52,52,47,27,20,50,26,42,39,52,28,53,41,37,47,62,66,43,60,89,57,75,74,70,71,59,58,67,43,68,68,54,44,53,53,50,48,49,50,44,46,52,51,50,53,49,50,34,50,76,63,52,48,35,86,73,57,87,87,64,65,80,59,87,82,64,69,80,91,73,54,44,78,69,65,26,72,88,52,78,59,80,62,39,83,78,69,77,66,35,46,66,45,58,35,52,37,40,54,30,52,43,60,44,35,26,38,47,77,22,50,49,40,47,51,58,50,42,75,66,37,80,48,85,69,71,30,45,84,76,49,76,64,30,26,43,30,34,55,35,3,55,10,46,42,39,29,58,40,35,57,66,55,49,74,36,70,90,32,64,61,46,48,39,47,40,27,51,54,46,18,38,53,27,36,36,31,58,34,39,55,34,25,31,41,53,76,30,44,63,69,56,26,39,50,48,35,37,73,53,26,91,63,78,46,48,95,84,28,59,54,56,53,48,51,51,52,35,23,56,74,37,80,66,52,47,44,11,31,58,54,18,27,50,52,49,30,41,43,47,29,54,52,36,66,73,48,49,91,71,51,48,65,26,60,51,45,43,52,57,58,68,67,45,78,43,28,52,57,51,48,42,23,60,76,67,71,52,49,80,61,52,67,74,50,107